Protein AF-A0A521TBS1-F1 (afdb_monomer)

Foldseek 3Di:
DQAFQDPNVVVLLVVLVVLLVVLPAAEDDADDPDQDPAWHKYKDFAPFWDKDKDWDWWWKWWDDPPDDTHTQDICVQFVQFWATQAFFAPVPFDKFFEAELEAQQDQCSCPPHQQAQHEYEYQHDQASNCCRRPVVRHHQEYEHAHDDPPLADPDQSKDFHHHYDNDPPRNHIYTYGRNSSNVVSVVQNPDPRTMMTTGIDMDIGTTTGMKMKIKQAAPFCRLAEEEEEEESDDPFCLFPVLLSVLLSVLSSVVSNCPVVVVDDRFNYMYMYIYAHWAVRLLVCCVVCVSSLVRYAEYEYRGSQFFPCVQFVWAWEKAFFAALCLVVNDPVQAAAPLDGADDDLVLAFAALCRQLLQVLLVVLQLVVLLPDPDTRGYYYHYHHDDTNQVSSVVSVHGYIYTHIPPGSQPSISPNYNVRTHPVSSVSSSSSVSLSRRQLRHPAPLSLVLSLVSLVVVLVVVLVCLVVPVVDDDPDDDPVVSVVSSVRSVNRSVSRSVNSVSSHSDHDDDDDDDPVPNVVPSSCVRVDPAFDDDDPVDDGQDGLDLLLLLQLQQQVPLVPDPPDDPPDPSVSSSSNSLSCQCSRPDVSSLLSSLLSLLLNLADDPSLLVQCVDPDLSSVLSSLVSLLSHDPDPDPDDNLVSLVVSLVPDPDLQSNLSSLQSNLSHPPRDLVSLLVLLVQLAPPHDLSSLLSSLLSLLNNLLVVQPDDHDPVSLVSLLVLLCPLVPPVPPDDDPVVVPDDPVVSSVSSVSSNLSSLSSCVSHLPQPLVSLLVQCPDPDVSSVQSSLLSLLVAQLDDDPHDVSSVVSLVVQCVDPDLLSVLSSLLSVLVVCVVPVDCVSLVVQCVDPFLLSVLSSLQSHDLSVLVCLVVLLVLLCLLLDPDPPRPVSSNLSSLVSCCVNPLVSSVVSLPDPSQCPDPDVSSLLSSLLSCLSVVVVVSLVVQLPPPALSSVLSSLVSCLSNVHPVNLVSLLVQLVDPDQSSLLSSLQSCVVPPADPSSLVSLLVSLVVLLVVQFPLNVRSNLSSLVSCLVHPALVCLVSLVVQLAGQDQVSVVSSQVSSCSSPPPDGDHRNYDHDRDPRDDSVLLVPQDQKKWFQWPVRAIWIKGFQSSQCSPLSSVLRVCQVVQQQAFKWQQDDDRQFKGKISFPSSDDSGAARYFAAFSQGQDFQAQQFKWFDAPAGRGGRSIIMGTNGGCSVCHRVIHGGIGTPDCNVVRNNGDHGTGRNGMDD

pLDDT: mean 86.08, std 15.81, range [22.12, 98.62]

Secondary structure (DSSP, 8-state):
---TTSHHHHHHHHHHHHHHHHHTPEEPSS--SS--SS-EEEEEEEEEEEEEEEEEEEEEEEE-TTS--EEEEETTTSTT-BPBTPPPPSTT-EEEEEEE-TT-SSGGGGTT---TTSEEEESS-HHHHHIIIIITT--SEEEE-PPPPTTS---TT--B--B----TTT--EEEEPPHHHHHHHHHHHTSSS-EEEEEEEEEEEEEEEEEEEEEE--SSEEEEEEEEEEE---S-SIIIIIHHHHHHHHHHHHHHHHHTTSSPPPSEEEEEEEE-TTHHHHHHHHH-HHHHHHEEEEEEE-STTB-HHHH--EEEEEPSS-GGGTS-BTTBPPPTT------GGG----THHHHHHHHHHHHHHHHTTTSSS---EEEE-----STHHHHHHTT--EEEEEEE--TTTTBTT--GGGB-HHHHHHHHHHHHHHHHHHHH--HHHHHHHHHHHHHHHHHHHHHHHHHTT---SS--HHHHHHHHHHHHHHHHHHHHHGGGTS-PPPS------HHHHTTTGGGTS-SS-----SSS-PPPP--HHHHHHHHHTTGGG-STTS-S--HHHHHHHHHHHHGGG-SSHHHHHHHHHHHHHH-S--THHHHHTT-SSHHHHHHHHHHHHHS-SSS--S-HHHHHHHHHHH---HHHHHHHHHHHHHSTT--HHHHHHHHTT--TTS-HHHHHHHHHHHHHHHHHTTTPPPPHHHHHHHHHHTTTTTSGGGSPPPTTTTTS-HHHHHHHHHHHHHHHHHHHHHTT---HHHHHHHHT-SSHHHHHHHHHHHTTS--SSTT--HHHHHHHHHHTT-SSHHHHHHHHHHHHHHHHHH---HHHHHHTT-SSHHHHHHHHHH--GGGGGGHHHHHHHHHGGG---TT--HHHHHHHHHHHHHH-HHHHHHHHTSHHHHT-S-HHHHHHHHHHHHHTT-HHHHHHHTT-S-HHHHHHHHHHHHHTT-TTHHHHHHHHTT-S-H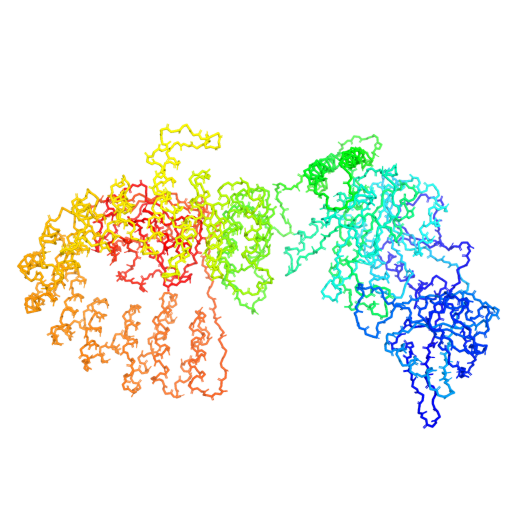HHHHHHHHHTTTPPP-HHHHHHHHHHHHHHHHHT-GGGHHHHHHHHHHHHHH--GGGHHHHGGGGG-SSHHHHHHHHHHHHHHSTTPPP-----PPPP-PPPHHHHHT--SEEEEEETTS-EEEEEE-TTT-HHHHHHHHHHHHTTTTTT-EEEEE-TTSEEEEEETTSSTT---SS-B-----S----TTEEEE--SSTT-B-S-EEEESS--TTTTTTS-EEEEEEE-HHHHHTPPTTEEEEEEE-

Solvent-accessible surface area (backbone atoms only — not comparable to full-atom values): 64069 Å² total; per-residue (Å²): 102,15,35,51,30,22,71,48,28,54,51,51,54,53,50,51,50,53,55,36,41,74,44,64,33,44,82,43,100,36,80,75,94,59,90,67,89,56,42,30,28,28,54,47,66,42,94,63,61,29,79,7,54,50,74,85,42,38,36,37,24,44,50,51,92,97,50,78,71,45,74,60,45,31,44,88,82,38,68,43,29,57,19,43,59,36,35,45,43,58,91,93,31,45,80,30,45,36,42,74,28,55,51,27,71,54,79,74,43,46,66,96,58,89,42,62,60,14,36,36,36,22,42,24,54,44,42,51,29,37,46,52,42,32,74,74,49,44,20,48,29,36,34,17,45,41,81,76,66,90,72,41,61,88,55,49,83,48,37,60,55,59,49,40,73,80,48,89,86,76,47,35,32,39,33,45,37,23,56,54,34,37,52,53,50,54,55,44,39,72,43,89,84,23,32,32,35,40,33,32,38,44,52,78,36,82,28,46,29,68,34,43,42,37,35,42,49,17,76,62,39,54,65,31,28,38,39,40,37,16,34,55,57,36,73,28,25,27,48,23,47,24,6,38,48,31,53,48,50,38,55,34,52,51,46,39,30,37,76,70,64,78,38,76,73,33,26,19,14,40,38,39,38,39,26,41,69,55,60,37,50,47,45,52,51,67,78,32,57,73,57,49,75,21,47,64,38,37,41,19,31,38,25,35,10,52,23,43,90,80,46,64,25,36,44,28,36,34,31,45,57,47,62,44,29,66,60,58,41,94,91,48,42,60,58,96,88,44,76,28,98,60,58,78,89,72,57,62,33,52,47,66,50,62,57,44,49,55,40,41,54,52,49,26,62,53,42,45,62,72,48,104,61,65,60,64,81,50,66,29,39,28,36,72,87,56,50,30,46,51,43,40,76,72,74,30,56,26,30,36,41,29,45,50,62,46,26,36,67,67,24,66,67,29,38,65,89,50,40,25,77,65,43,25,47,51,51,30,49,28,52,48,52,47,52,50,48,57,23,51,21,39,71,65,51,26,49,38,49,33,52,49,46,45,55,52,37,56,50,52,46,49,48,45,66,68,51,54,81,72,65,86,89,83,76,54,78,77,51,40,60,51,51,43,50,47,43,51,52,28,39,54,35,14,41,56,41,32,71,70,38,38,61,74,72,81,91,72,83,95,74,87,65,71,85,68,54,58,69,58,47,52,64,59,73,44,80,73,76,89,75,66,68,87,69,98,50,80,54,80,67,90,38,38,67,46,36,41,53,34,46,70,64,52,65,68,61,75,56,104,80,68,81,93,77,54,70,68,59,57,53,26,54,47,45,62,58,46,23,69,73,41,73,51,62,60,24,24,29,25,34,24,48,34,45,21,53,68,29,50,82,54,78,66,42,66,56,33,49,68,42,94,47,49,68,29,20,20,34,15,31,46,20,60,43,52,30,55,94,70,92,69,92,65,63,64,62,58,52,44,52,54,48,47,74,73,52,82,50,48,65,26,33,10,32,31,40,22,25,48,34,62,30,92,83,54,46,71,68,52,52,58,55,41,39,70,40,36,42,90,90,47,61,68,47,35,29,38,12,20,36,50,10,43,28,55,36,33,63,78,43,61,80,62,83,75,60,72,65,52,52,51,31,48,60,54,45,63,53,54,68,77,62,47,89,78,51,83,75,53,94,82,55,76,84,60,59,71,65,62,56,50,52,50,36,52,51,38,28,40,36,34,54,49,29,38,58,39,63,65,63,78,59,60,69,61,38,48,54,34,49,68,43,93,48,63,66,35,20,28,54,20,43,58,51,40,65,74,46,52,49,63,75,94,82,36,40,66,66,50,25,54,52,46,61,54,31,62,68,41,93,50,62,66,30,23,37,47,32,41,51,43,45,32,58,48,19,73,78,70,70,55,44,63,68,45,58,53,30,63,68,45,92,49,64,69,35,23,37,46,27,34,73,43,60,44,68,86,46,48,88,48,47,64,59,32,46,59,44,25,54,54,57,72,54,90,54,94,82,58,69,52,60,53,17,47,38,15,39,58,33,29,46,75,61,39,47,70,65,28,50,62,50,55,68,34,64,67,49,62,65,45,85,54,54,67,55,38,18,48,40,25,43,47,28,33,78,73,65,39,62,69,61,35,60,63,39,57,71,43,93,46,57,65,28,27,39,28,22,48,54,19,27,54,77,64,69,41,81,66,30,59,64,53,27,57,59,36,31,72,52,86,52,37,53,34,26,23,55,22,34,54,68,50,65,88,53,80,79,38,70,66,60,33,47,44,42,51,55,33,43,50,51,49,60,72,68,66,35,54,54,41,49,62,29,42,49,32,33,53,59,44,41,66,79,36,53,58,79,86,49,50,81,77,53,56,67,38,19,44,26,53,47,59,67,52,1,46,52,39,22,51,41,53,27,68,73,37,79,92,51,86,61,73,55,53,48,48,65,68,80,76,90,73,80,49,66,69,57,60,73,65,54,67,55,43,38,33,44,30,31,72,88,69,49,59,36,35,30,40,40,35,52,92,58,13,44,66,58,37,48,50,52,52,52,36,37,76,70,47,66,45,42,69,22,20,31,48,43,59,42,89,84,42,36,40,30,26,42,12,85,74,50,45,94,46,36,49,48,58,51,58,37,73,53,38,55,52,88,71,67,38,35,56,32,26,26,29,49,44,59,89,53,90,49,42,26,22,76,22,35,30,37,27,68,36,71,37,73,90,44,45,69,78,44,25,54,26,30,35,57,78,40,40,65,74,57,61,72,66,60,53,59,60,42,37,30,50,38,60,49,108

Radius of gyration: 41.32 Å; Cα contacts (8 Å, |Δi|>4): 2347; chains: 1; bounding box: 113×70×108 Å

Sequence (1222 aa):
WRLPGNEGFDKSIDRVKSRLVTAGFVELPGRPTTPITKPSLWIEPAPTPSQGWDQSVGTLAIVRNGKPEEIVLSRAKERLALEINSFSTPAGGVIAPLVDVGRGNAAGDYDGKDVKGAVVIGTAGASQLFTQAVVNRGAIGVVSMAPLPGYLDKNPDILQWGSIPYDETRKAFGFRATERAAAALKAAAAEPNPRVRAEVVTSFARKPERTLSAEIPGATAPNERIVIAAHVQEPGANDNASGTATNMELARALVVGVNSGRIPKPGRTLTFLWVNEISGSRRWLSEHPNEKTGVRYMFSMDMTGEDITKTGGHFLIERWPDPGAVWSRPWDPHTEWGAGQVKAETLKGDLINDLHMAICERVAAKSLAAIRRPWDVRSNPYEGGSDHTQFGSAGIPSVLDWHFTDRFYHTNQDTAEKTSPEEMRNVGTAVATTAWLMATADGLTSTSVGQLIKKVGDARVAIETREGAIVRDGVKPEENATIVAAWKKWYAEAEKSVERLTVAAPGGGLRDQSALRGSLLSLIAMDVQGRCDQVDMAPIPLTPTNVLWAIDARFFCNCALHPPEHKENREKDLVLSRAPIAGDSRVRLAAARALAHLGQWSPLLVNLLKDSNALVRAEAANAIAQAVPGELKIDRLILLRSALAEERDDEAAMELLDAMLRLPEAARSDAEFVATSVEATRPAARILGAIKGLEAWTRKHRGQPLNAQTLINIRGVMTLGRNELTRAPSAFDARRSDADLFERYVRIRRLAIQTLQNLSDKDAGVIIAAAGDGDMQVRRVATIMLGALPIAGPDRDTKAEAAFEARLKDPDLHVRIEAVKIAARLAGTTGNCAPIENALSDKDDPVVIQALDSLPVVCRDLTAKAADLADTLEASSPIVKWPVALHALTALSRLAPDEAAKRIAKREIQTRAEWQIRAAVATIAGSTKDEALLKALAADPSPNVRTSVLAALDAMGSPALYPAAIEALTSREPQLVREAARRLAGAPHSDETAIALLESLKRLTDEGKDTSRDPRLAIIERLQEQAPAGMLALIQPYLRDFDPEIAAATSKLLGALVPGATFRAEPQLRQPKQATLGEVQALPKRAVLIMSDGGRIELELLVDEAPMAVARFVELARKGYYDGLTFHRVVSNFVIQGGSPDANEYSGDVRFMRDELGRVPHLRGAVGISTRGRDTGDAQIFIDLLDLPRLDHDYTVFANVTAGLDLVDHILEGAVIQKIVL

Mean predicted aligned error: 17.8 Å

Nearest PDB structures (foldseek):
  4ngp-assembly1_A-2  TM=4.585E-01  e=1.032E-13  Homo sapiens
  6h7z-assembly1_A  TM=4.375E-01  e=2.240E-13  Homo sapiens
  5vhi-assembly1_U  TM=2.575E-01  e=2.735E-04  Homo sapiens
  6epd-assembly1_N  TM=2.782E-01  e=9.335E-03  Rattus norvegicus
  3jcp-assembly1_N  TM=2.499E-01  e=6.615E-03  Saccharomyces cerevisiae S288C

Structure (mmCIF, N/CA/C/O backbone):
data_AF-A0A521TBS1-F1
#
_entry.id   AF-A0A521TBS1-F1
#
loop_
_atom_site.group_PDB
_atom_site.id
_atom_site.type_symbol
_atom_site.label_atom_id
_atom_site.label_alt_id
_atom_site.label_comp_id
_atom_site.label_asym_id
_atom_site.label_entity_id
_atom_site.label_seq_id
_atom_site.pdbx_PDB_ins_code
_atom_site.Cartn_x
_atom_site.Cartn_y
_atom_site.Cartn_z
_atom_site.occupancy
_atom_site.B_iso_or_equiv
_atom_site.auth_seq_id
_atom_site.auth_comp_id
_atom_site.auth_asym_id
_atom_site.auth_atom_id
_atom_site.pdbx_PDB_model_num
ATOM 1 N N . TRP A 1 1 ? 40.145 -15.017 -26.826 1.00 80.88 1 TRP A N 1
ATOM 2 C CA . TRP A 1 1 ? 39.922 -13.856 -27.704 1.00 80.88 1 TRP A CA 1
ATOM 3 C C . TRP A 1 1 ? 39.072 -14.266 -28.890 1.00 80.88 1 TRP A C 1
ATOM 5 O O . TRP A 1 1 ? 39.247 -15.387 -29.356 1.00 80.88 1 TRP A O 1
ATOM 15 N N . ARG A 1 2 ? 38.182 -13.397 -29.384 1.00 89.50 2 ARG A N 1
ATOM 16 C CA . ARG A 1 2 ? 37.419 -13.606 -30.628 1.00 89.50 2 ARG A CA 1
ATOM 17 C C . ARG A 1 2 ? 37.790 -12.514 -31.637 1.00 89.50 2 ARG A C 1
ATOM 19 O O . ARG A 1 2 ? 36.995 -11.633 -31.891 1.00 89.50 2 ARG A O 1
ATOM 26 N N . LEU A 1 3 ? 39.012 -12.515 -32.159 1.00 88.94 3 LEU A N 1
ATOM 27 C CA . LEU A 1 3 ? 39.426 -11.556 -33.189 1.00 88.94 3 LEU A CA 1
ATOM 28 C C . LEU A 1 3 ? 39.270 -12.179 -34.582 1.00 88.94 3 LEU A C 1
ATOM 30 O O . LEU A 1 3 ? 39.575 -13.365 -34.735 1.00 88.94 3 LEU A O 1
ATOM 34 N N . PRO A 1 4 ? 38.861 -11.416 -35.607 1.00 87.56 4 PRO A N 1
ATOM 35 C CA . PRO A 1 4 ? 38.814 -11.900 -36.979 1.00 87.56 4 PRO A CA 1
ATOM 36 C C . PRO A 1 4 ? 40.112 -12.593 -37.395 1.00 87.56 4 PRO A C 1
ATOM 38 O O . PRO A 1 4 ? 41.211 -12.076 -37.208 1.00 87.56 4 PRO A O 1
ATOM 41 N N . GLY A 1 5 ? 39.976 -13.791 -37.957 1.00 82.38 5 GLY A N 1
ATOM 42 C CA . GLY A 1 5 ? 41.096 -14.627 -38.376 1.00 82.38 5 GLY A CA 1
ATOM 43 C C . GLY A 1 5 ? 41.736 -15.474 -37.270 1.00 82.38 5 GLY A C 1
ATOM 44 O O . GLY A 1 5 ? 42.642 -16.257 -37.564 1.00 82.38 5 GLY A O 1
ATOM 45 N N . ASN A 1 6 ? 41.259 -15.380 -36.024 1.00 87.38 6 ASN A N 1
ATOM 46 C CA . ASN A 1 6 ? 41.615 -16.304 -34.951 1.00 87.38 6 ASN A CA 1
ATOM 47 C C . ASN A 1 6 ? 40.605 -17.466 -34.824 1.00 87.38 6 ASN A C 1
ATOM 49 O O . ASN A 1 6 ? 39.479 -17.408 -35.318 1.00 87.38 6 ASN A O 1
ATOM 53 N N . GLU A 1 7 ? 41.009 -18.549 -34.153 1.00 87.06 7 GLU A N 1
ATOM 54 C CA . GLU A 1 7 ? 40.162 -19.742 -34.005 1.00 87.06 7 GLU A CA 1
ATOM 55 C C . GLU A 1 7 ? 38.912 -19.478 -33.144 1.00 87.06 7 GLU A C 1
ATOM 57 O O . GLU A 1 7 ? 37.860 -20.071 -33.377 1.00 87.06 7 GLU A O 1
ATOM 62 N N . GLY A 1 8 ? 39.001 -18.579 -32.159 1.00 89.19 8 GLY A N 1
ATOM 63 C CA . GLY A 1 8 ? 37.878 -18.228 -31.288 1.00 89.19 8 GLY A CA 1
ATOM 64 C C . GLY A 1 8 ? 36.718 -17.567 -32.036 1.00 89.19 8 GLY A C 1
ATOM 65 O O . GLY A 1 8 ? 35.565 -17.918 -31.801 1.00 89.19 8 GLY A O 1
ATOM 66 N N . PHE A 1 9 ? 37.017 -16.654 -32.961 1.00 91.62 9 PHE A N 1
ATOM 67 C CA . PHE A 1 9 ? 36.039 -15.993 -33.822 1.00 91.62 9 PHE A CA 1
ATOM 68 C C . PHE A 1 9 ? 35.378 -17.001 -34.768 1.00 91.62 9 PHE A C 1
ATOM 70 O O . PHE A 1 9 ? 34.150 -17.084 -34.817 1.00 91.62 9 PHE A O 1
ATOM 77 N N . ASP A 1 10 ? 36.186 -17.835 -35.436 1.00 91.50 10 ASP A N 1
ATOM 78 C CA . ASP A 1 10 ? 35.703 -18.905 -36.317 1.00 91.50 10 ASP A CA 1
ATOM 79 C C . ASP A 1 10 ? 34.740 -19.849 -35.573 1.00 91.50 10 ASP A C 1
ATOM 81 O O . ASP A 1 10 ? 33.621 -20.088 -36.030 1.00 91.50 10 ASP A O 1
ATOM 85 N N . LYS A 1 11 ? 35.133 -20.320 -34.380 1.00 93.38 11 LYS A N 1
ATOM 86 C CA . LYS A 1 11 ? 34.310 -21.201 -33.535 1.00 93.38 11 LYS A CA 1
ATOM 87 C C . LYS A 1 11 ? 33.006 -20.547 -33.085 1.00 93.38 11 LYS A C 1
ATOM 89 O O . LYS A 1 11 ? 31.995 -21.242 -32.982 1.00 93.38 11 LYS A O 1
ATOM 94 N N . SER A 1 12 ? 33.007 -19.243 -32.808 1.00 94.56 12 SER A N 1
ATOM 95 C CA . SER A 1 12 ? 31.779 -18.515 -32.471 1.00 94.56 12 SER A CA 1
ATOM 96 C C . SER A 1 12 ? 30.805 -18.491 -33.646 1.00 94.56 12 SER A C 1
ATOM 98 O O . SER A 1 12 ? 29.644 -18.863 -33.472 1.00 94.56 12 SER A O 1
ATOM 100 N N . ILE A 1 13 ? 31.282 -18.150 -34.846 1.00 95.94 13 ILE A N 1
ATOM 101 C CA . ILE A 1 13 ? 30.471 -18.168 -36.070 1.00 95.94 13 ILE A CA 1
ATOM 102 C C . ILE A 1 13 ? 29.930 -19.577 -36.351 1.00 95.94 13 ILE A C 1
ATOM 104 O O . ILE A 1 13 ? 28.734 -19.746 -36.594 1.00 95.94 13 ILE A O 1
ATOM 108 N N . ASP A 1 14 ? 30.774 -20.606 -36.255 1.00 96.38 14 ASP A N 1
ATOM 109 C CA . ASP A 1 14 ? 30.367 -21.997 -36.486 1.00 96.38 14 ASP A CA 1
ATOM 110 C C . ASP A 1 14 ? 29.326 -22.481 -35.469 1.00 96.38 14 ASP A C 1
ATOM 112 O O . ASP A 1 14 ? 28.396 -23.216 -35.818 1.00 96.38 14 ASP A O 1
ATOM 116 N N . ARG A 1 15 ? 29.429 -22.026 -34.214 1.00 96.31 15 ARG A N 1
ATOM 117 C CA . ARG A 1 15 ? 28.449 -22.330 -33.167 1.00 96.31 15 ARG A CA 1
ATOM 118 C C . ARG A 1 15 ? 27.095 -21.688 -33.452 1.00 96.31 15 ARG A C 1
ATOM 120 O O . ARG A 1 15 ? 26.081 -22.373 -33.316 1.00 96.31 15 ARG A O 1
ATOM 127 N N . VAL A 1 16 ? 27.069 -20.417 -33.856 1.00 97.69 16 VAL A N 1
ATOM 128 C CA . VAL A 1 16 ? 25.829 -19.729 -34.256 1.00 97.69 16 VAL A CA 1
ATOM 129 C C . VAL A 1 16 ? 25.211 -20.437 -35.463 1.00 97.69 16 VAL A C 1
ATOM 131 O O . VAL A 1 16 ? 24.047 -20.839 -35.410 1.00 97.69 16 VAL A O 1
ATOM 134 N N . LYS A 1 17 ? 26.013 -20.706 -36.503 1.00 97.75 17 LYS A N 1
ATOM 135 C CA . LYS A 1 17 ? 25.593 -21.443 -37.704 1.00 97.75 17 LYS A CA 1
ATOM 136 C C . LYS A 1 17 ? 24.917 -22.767 -37.348 1.00 97.75 17 LYS A C 1
ATOM 138 O O . LYS A 1 17 ? 23.783 -23.013 -37.749 1.00 97.75 17 LYS A O 1
ATOM 143 N N . SER A 1 18 ? 25.586 -23.605 -36.554 1.00 97.44 18 SER A N 1
ATOM 144 C CA . SER A 1 18 ? 25.079 -24.924 -36.155 1.00 97.44 18 SER A CA 1
ATOM 145 C C . SER A 1 18 ? 23.722 -24.845 -35.440 1.00 97.44 18 SER A C 1
ATOM 147 O O . SER A 1 18 ? 22.821 -25.645 -35.715 1.00 97.44 18 SER A O 1
ATOM 149 N N . ARG A 1 19 ? 23.537 -23.852 -34.560 1.00 97.00 19 ARG A N 1
ATOM 150 C CA . ARG A 1 19 ? 22.273 -23.634 -33.841 1.00 97.00 19 ARG A CA 1
ATOM 151 C C . ARG A 1 19 ? 21.140 -23.209 -34.773 1.00 97.00 19 ARG A C 1
ATOM 153 O O . ARG A 1 19 ? 20.030 -23.716 -34.626 1.00 97.00 19 ARG A O 1
ATOM 160 N N . LEU A 1 20 ? 21.418 -22.338 -35.740 1.00 97.62 20 LEU A N 1
ATOM 161 C CA . LEU A 1 20 ? 20.425 -21.886 -36.716 1.00 97.62 20 LEU A CA 1
ATOM 162 C C . LEU A 1 20 ? 20.046 -22.988 -37.713 1.00 97.62 20 LEU A C 1
ATOM 164 O O . LEU A 1 20 ? 18.859 -23.172 -37.983 1.00 97.62 20 LEU A O 1
ATOM 168 N N . VAL A 1 21 ? 21.008 -23.789 -38.184 1.00 97.44 21 VAL A N 1
ATOM 169 C CA . VAL A 1 21 ? 20.718 -24.973 -39.017 1.00 97.44 21 VAL A CA 1
ATOM 170 C C . VAL A 1 21 ? 19.799 -25.941 -38.269 1.00 97.44 21 VAL A C 1
ATOM 172 O O . VAL A 1 21 ? 18.773 -26.361 -38.799 1.00 97.44 21 VAL A O 1
ATOM 175 N N . THR A 1 22 ? 20.102 -26.222 -36.997 1.00 95.81 22 THR A N 1
ATOM 176 C CA . THR A 1 22 ? 19.270 -27.092 -36.142 1.00 95.81 22 THR A CA 1
ATOM 177 C C . THR A 1 22 ? 17.838 -26.564 -35.987 1.00 95.81 22 THR A C 1
ATOM 179 O O . THR A 1 22 ? 16.899 -27.340 -35.832 1.00 95.81 22 THR A O 1
ATOM 182 N N . ALA A 1 23 ? 17.649 -25.245 -36.044 1.00 91.56 23 ALA A N 1
ATOM 183 C CA . ALA A 1 23 ? 16.345 -24.601 -35.918 1.00 91.56 23 ALA A CA 1
ATOM 184 C C . ALA A 1 23 ? 15.537 -24.539 -37.224 1.00 91.56 23 ALA A C 1
ATOM 186 O O . ALA A 1 23 ? 14.368 -24.151 -37.195 1.00 91.56 23 ALA A O 1
ATOM 187 N N . GLY A 1 24 ? 16.131 -24.940 -38.351 1.00 93.94 24 GLY A N 1
ATOM 188 C CA . GLY A 1 24 ? 15.449 -25.038 -39.639 1.00 93.94 24 GLY A CA 1
ATOM 189 C C . GLY A 1 24 ? 15.889 -24.026 -40.697 1.00 93.94 24 GLY A C 1
ATOM 190 O O . GLY A 1 24 ? 15.168 -23.863 -41.681 1.00 93.94 24 GLY A O 1
ATOM 191 N N . PHE A 1 25 ? 17.037 -23.359 -40.531 1.00 97.31 25 PHE A N 1
ATOM 192 C CA . PHE A 1 25 ? 17.691 -22.658 -41.641 1.00 97.31 25 PHE A CA 1
ATOM 193 C C . PHE A 1 25 ? 18.411 -23.649 -42.564 1.00 97.31 25 PHE A C 1
ATOM 195 O O . PHE A 1 25 ? 19.074 -24.578 -42.104 1.00 97.31 25 PHE A O 1
ATOM 202 N N . VAL A 1 26 ? 18.323 -23.423 -43.874 1.00 97.00 26 VAL A N 1
ATOM 203 C CA . VAL A 1 26 ? 19.075 -24.188 -44.876 1.00 97.00 26 VAL A CA 1
ATOM 204 C C . VAL A 1 26 ? 20.464 -23.573 -45.047 1.00 97.00 26 VAL A C 1
ATOM 206 O O . VAL A 1 26 ? 20.580 -22.405 -45.413 1.00 97.00 26 VAL A O 1
ATOM 209 N N . GLU A 1 27 ? 21.519 -24.348 -44.795 1.00 97.19 27 GLU A N 1
ATOM 210 C CA . GLU A 1 27 ? 22.891 -23.915 -45.078 1.00 97.19 27 GLU A CA 1
ATOM 211 C C . GLU A 1 27 ? 23.152 -23.931 -46.588 1.00 97.19 27 GLU A C 1
ATOM 213 O O . GLU A 1 27 ? 22.975 -24.953 -47.255 1.00 97.19 27 GLU A O 1
ATOM 218 N N . LEU A 1 28 ? 23.582 -22.790 -47.121 1.00 96.31 28 LEU A N 1
ATOM 219 C CA . LEU A 1 28 ? 24.028 -22.636 -48.499 1.00 96.31 28 LEU A CA 1
ATOM 220 C C . LEU A 1 28 ? 25.565 -22.581 -48.543 1.00 96.31 28 LEU A C 1
ATOM 222 O O . LEU A 1 28 ? 26.186 -22.044 -47.623 1.00 96.31 28 LEU A O 1
ATOM 226 N N . PRO A 1 29 ? 26.202 -23.092 -49.617 1.00 89.81 29 PRO A N 1
ATOM 227 C CA . PRO A 1 29 ? 27.666 -23.149 -49.729 1.00 89.81 29 PRO A CA 1
ATOM 228 C C . PRO A 1 29 ? 28.331 -21.766 -49.835 1.00 89.81 29 PRO A C 1
ATOM 230 O O . PRO A 1 29 ? 29.545 -21.644 -49.708 1.00 89.81 29 PRO A O 1
ATOM 233 N N . GLY A 1 30 ? 27.539 -20.731 -50.091 1.00 88.62 30 GLY A N 1
ATOM 234 C CA . GLY A 1 30 ? 27.950 -19.345 -50.212 1.00 88.62 30 GLY A CA 1
ATOM 235 C C . GLY A 1 30 ? 26.721 -18.485 -50.471 1.00 88.62 30 GLY A C 1
ATOM 236 O O . GLY A 1 30 ? 25.588 -18.977 -50.442 1.00 88.62 30 GLY A O 1
ATOM 237 N N . ARG A 1 31 ? 26.946 -17.201 -50.736 1.00 87.31 31 ARG A N 1
ATOM 238 C CA . ARG A 1 31 ? 25.856 -16.268 -51.003 1.00 87.31 31 ARG A CA 1
ATOM 239 C C . ARG A 1 31 ? 24.999 -16.728 -52.194 1.00 87.31 31 ARG A C 1
ATOM 241 O O . ARG A 1 31 ? 25.555 -17.070 -53.241 1.00 87.31 31 ARG A O 1
ATOM 248 N N . PRO A 1 32 ? 23.662 -16.712 -52.074 1.00 86.88 32 PRO A N 1
ATOM 249 C CA . PRO A 1 32 ? 22.781 -17.070 -53.175 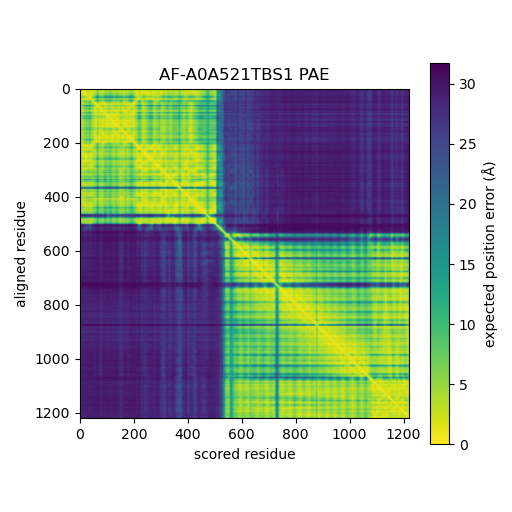1.00 86.88 32 PRO A CA 1
ATOM 250 C C . PRO A 1 32 ? 22.849 -16.031 -54.305 1.00 86.88 32 PRO A C 1
ATOM 252 O O . PRO A 1 32 ? 22.775 -14.829 -54.069 1.00 86.88 32 PRO A O 1
ATOM 255 N N . THR A 1 33 ? 22.949 -16.498 -55.552 1.00 81.88 33 THR A N 1
ATOM 256 C CA . THR A 1 33 ? 22.883 -15.656 -56.765 1.00 81.88 33 THR A CA 1
ATOM 257 C C . THR A 1 33 ? 21.456 -15.474 -57.288 1.00 81.88 33 THR A C 1
ATOM 259 O O . THR A 1 33 ? 21.213 -14.671 -58.187 1.00 81.88 33 THR A O 1
ATOM 262 N N . THR A 1 34 ? 20.501 -16.211 -56.719 1.00 78.38 34 THR A N 1
ATOM 263 C CA . THR A 1 34 ? 19.065 -16.146 -57.013 1.00 78.38 34 THR A CA 1
ATOM 264 C C . THR A 1 34 ? 18.279 -15.905 -55.724 1.00 78.38 34 THR A C 1
ATOM 266 O O . THR A 1 34 ? 18.711 -16.390 -54.678 1.00 78.38 34 THR A O 1
ATOM 269 N N . PRO A 1 35 ? 17.108 -15.243 -55.765 1.00 81.44 35 PRO A N 1
ATOM 270 C CA . PRO A 1 35 ? 16.296 -15.008 -54.571 1.00 81.44 35 PRO A CA 1
ATOM 271 C C . PRO A 1 35 ? 15.998 -16.297 -53.793 1.00 81.44 35 PRO A C 1
ATOM 273 O O . PRO A 1 35 ? 15.543 -17.292 -54.365 1.00 81.44 35 PRO A O 1
ATOM 276 N N . ILE A 1 36 ? 16.243 -16.284 -52.482 1.00 88.56 36 ILE A N 1
ATOM 277 C CA . ILE A 1 36 ? 15.948 -17.425 -51.612 1.00 88.56 36 ILE A CA 1
ATOM 278 C C . ILE A 1 36 ? 14.442 -17.534 -51.347 1.00 88.56 36 ILE A C 1
ATOM 280 O O . ILE A 1 36 ? 13.742 -16.543 -51.157 1.00 88.56 36 ILE A O 1
ATOM 284 N N . THR A 1 37 ? 13.928 -18.763 -51.315 1.00 87.06 37 THR A N 1
ATOM 285 C CA . THR A 1 37 ? 12.492 -19.051 -51.105 1.00 87.06 37 THR A CA 1
ATOM 286 C C . THR A 1 37 ? 12.201 -19.723 -49.762 1.00 87.06 37 THR A C 1
ATOM 288 O O . THR A 1 37 ? 11.043 -19.855 -49.350 1.00 87.06 37 THR A O 1
ATOM 291 N N . LYS A 1 38 ? 13.258 -20.140 -49.060 1.00 91.56 38 LYS A N 1
ATOM 292 C CA . LYS A 1 38 ? 13.226 -20.761 -47.735 1.00 91.56 38 LYS A CA 1
ATOM 293 C C . LYS A 1 38 ? 14.193 -20.027 -46.806 1.00 91.56 38 LYS A C 1
ATOM 295 O O . LYS A 1 38 ? 15.190 -19.502 -47.308 1.00 91.56 38 LYS A O 1
ATOM 300 N N . PRO A 1 39 ? 13.940 -20.020 -45.485 1.00 96.56 39 PRO A N 1
ATOM 301 C CA . PRO A 1 39 ? 14.908 -19.524 -44.518 1.00 96.56 39 PRO A CA 1
ATOM 302 C C . PRO A 1 39 ? 16.271 -20.178 -44.737 1.00 96.56 39 PRO A C 1
ATOM 304 O O . PRO A 1 39 ? 16.385 -21.405 -44.703 1.00 96.56 39 PRO A O 1
ATOM 307 N N . SER A 1 40 ? 17.280 -19.368 -45.035 1.00 97.50 40 SER A N 1
ATOM 308 C CA . SER A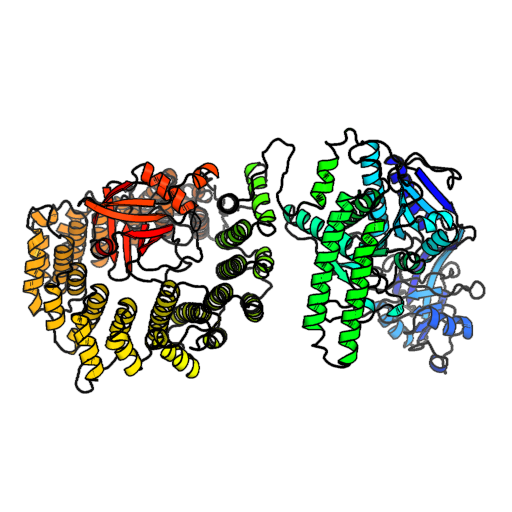 1 40 ? 18.599 -19.840 -45.463 1.00 97.50 40 SER A CA 1
ATOM 309 C C . SER A 1 40 ? 19.701 -19.054 -44.769 1.00 97.50 40 SER A C 1
ATOM 311 O O . SER A 1 40 ? 19.490 -17.910 -44.376 1.00 97.50 40 SER A O 1
ATOM 313 N N . LEU A 1 41 ? 20.869 -19.667 -44.612 1.00 98.12 41 LEU A N 1
ATOM 314 C CA . LEU A 1 41 ? 22.056 -19.013 -44.072 1.00 98.12 41 LEU A CA 1
ATOM 315 C C . LEU A 1 41 ? 23.296 -19.376 -44.880 1.00 98.12 41 LEU A C 1
ATOM 317 O O . LEU A 1 41 ? 23.343 -20.425 -45.523 1.00 98.12 41 LEU A O 1
ATOM 321 N N . TRP A 1 42 ? 24.297 -18.507 -44.849 1.00 97.31 42 TRP A N 1
ATOM 322 C CA . TRP A 1 42 ? 25.580 -18.715 -45.511 1.00 97.31 42 TRP A CA 1
ATOM 323 C C . TRP A 1 42 ? 26.666 -17.884 -44.837 1.00 97.31 42 TRP A C 1
ATOM 325 O O . TRP A 1 42 ? 26.393 -16.940 -44.095 1.00 97.31 42 TRP A O 1
ATOM 335 N N . ILE A 1 43 ? 27.915 -18.249 -45.108 1.00 96.19 43 ILE A N 1
ATOM 336 C CA . ILE A 1 43 ? 29.080 -17.523 -44.617 1.00 96.19 43 ILE A CA 1
ATOM 337 C C . ILE A 1 43 ? 29.793 -16.872 -45.793 1.00 96.19 43 ILE A C 1
ATOM 339 O O . ILE A 1 43 ? 30.097 -17.529 -46.787 1.00 96.19 43 ILE A O 1
ATOM 343 N N . GLU A 1 44 ? 30.080 -15.583 -45.653 1.00 91.56 44 GLU A N 1
ATOM 344 C CA . GLU A 1 44 ? 30.784 -14.770 -46.638 1.00 91.56 44 GLU A CA 1
ATOM 345 C C . GLU A 1 44 ? 32.205 -14.487 -46.134 1.00 91.56 44 GLU A C 1
ATOM 347 O O . GLU A 1 44 ? 32.373 -13.734 -45.164 1.00 91.56 44 GLU A O 1
ATOM 352 N N . PRO A 1 45 ? 33.241 -15.096 -46.742 1.00 90.81 45 PRO A N 1
ATOM 353 C CA . PRO A 1 45 ? 34.619 -14.754 -46.431 1.00 90.81 45 PRO A CA 1
ATOM 354 C C . PRO A 1 45 ? 34.969 -13.383 -47.020 1.00 90.81 45 PRO A C 1
ATOM 356 O O . PRO A 1 45 ? 34.643 -13.090 -48.170 1.00 90.81 45 PRO A O 1
ATOM 359 N N . ALA A 1 46 ? 35.669 -12.553 -46.252 1.00 86.69 46 ALA A N 1
ATOM 360 C CA . ALA A 1 46 ? 36.216 -11.299 -46.743 1.00 86.69 46 ALA A CA 1
ATOM 361 C C . ALA A 1 46 ? 37.273 -11.550 -47.833 1.00 86.69 46 ALA A C 1
ATOM 363 O O . ALA A 1 46 ? 38.097 -12.459 -47.694 1.00 86.69 46 ALA A O 1
ATOM 364 N N . PRO A 1 47 ? 37.310 -10.727 -48.895 1.00 81.31 47 PRO A N 1
ATOM 365 C CA . PRO A 1 47 ? 38.291 -10.881 -49.968 1.00 81.31 47 PRO A CA 1
ATOM 366 C C . PRO A 1 47 ? 39.728 -10.642 -49.483 1.00 81.31 47 PRO A C 1
ATOM 368 O O . PRO A 1 47 ? 40.664 -11.268 -49.980 1.00 81.31 47 PRO A O 1
ATOM 371 N N . THR A 1 48 ? 39.903 -9.777 -48.480 1.00 80.19 48 THR A N 1
ATOM 372 C CA . THR A 1 48 ? 41.201 -9.501 -47.856 1.00 80.19 48 THR A CA 1
ATOM 373 C C . THR A 1 48 ? 41.300 -10.228 -46.511 1.00 80.19 48 THR A C 1
ATOM 375 O O . THR A 1 48 ? 40.428 -10.035 -45.662 1.00 80.19 48 THR A O 1
ATOM 378 N N . PRO A 1 49 ? 42.346 -11.045 -46.276 1.00 80.56 49 PRO A N 1
ATOM 379 C CA . PRO A 1 49 ? 42.545 -11.715 -44.996 1.00 80.56 49 PRO A CA 1
ATOM 380 C C . PRO A 1 49 ? 42.767 -10.728 -43.849 1.00 80.56 49 PRO A C 1
ATOM 382 O O . PRO A 1 49 ? 43.577 -9.806 -43.968 1.00 80.56 49 PRO A O 1
ATOM 385 N N . SER A 1 50 ? 42.122 -10.990 -42.716 1.00 81.00 50 SER A N 1
ATOM 386 C CA . SER A 1 50 ? 42.394 -10.309 -41.454 1.00 81.00 50 SER A CA 1
ATOM 387 C C . SER A 1 50 ? 43.604 -10.930 -40.768 1.00 81.00 50 SER A C 1
ATOM 389 O O . SER A 1 50 ? 43.907 -12.121 -40.916 1.00 81.00 50 SER A O 1
ATOM 391 N N . GLN A 1 51 ? 44.311 -10.106 -40.004 1.00 85.12 51 GLN A N 1
ATOM 392 C CA . GLN A 1 51 ? 45.399 -10.555 -39.155 1.00 85.12 51 GLN A CA 1
ATOM 393 C C . GLN A 1 51 ? 44.839 -11.008 -37.808 1.00 85.12 51 GLN A C 1
ATOM 395 O O . GLN A 1 51 ? 44.606 -10.208 -36.908 1.00 85.12 51 GLN A O 1
ATOM 400 N N . GLY A 1 52 ? 44.627 -12.312 -37.683 1.00 86.44 52 GLY A N 1
ATOM 401 C CA . GLY A 1 52 ? 44.267 -12.945 -36.429 1.00 86.44 52 GLY A CA 1
ATOM 402 C C . GLY A 1 52 ? 45.434 -12.922 -35.453 1.00 86.44 52 GLY A C 1
ATOM 403 O O . GLY A 1 52 ? 46.579 -13.184 -35.830 1.00 86.44 52 GLY A O 1
ATOM 404 N N . TRP A 1 53 ? 45.118 -12.657 -34.190 1.00 92.19 53 TRP A N 1
ATOM 405 C CA . TRP A 1 53 ? 46.050 -12.689 -33.070 1.00 92.19 53 TRP A CA 1
ATOM 406 C C . TRP A 1 53 ? 45.470 -13.536 -31.933 1.00 92.19 53 TRP A C 1
ATOM 408 O O . TRP A 1 53 ? 44.265 -13.489 -31.653 1.00 92.19 53 TRP A O 1
ATOM 418 N N . ASP A 1 54 ? 46.327 -14.328 -31.292 1.00 90.00 54 ASP A N 1
ATOM 419 C CA . ASP A 1 54 ? 45.987 -15.095 -30.094 1.00 90.00 54 ASP A CA 1
ATOM 420 C C . ASP A 1 54 ? 47.199 -15.248 -29.165 1.00 90.00 54 ASP A C 1
ATOM 422 O O . ASP A 1 54 ? 48.345 -15.046 -29.574 1.00 90.00 54 ASP A O 1
ATOM 426 N N . GLN A 1 55 ? 46.936 -15.628 -27.916 1.00 90.62 55 GLN A N 1
ATOM 427 C CA . GLN A 1 55 ? 47.930 -15.793 -26.860 1.00 90.62 55 GLN A CA 1
ATOM 428 C C . GLN A 1 55 ? 47.697 -17.066 -26.034 1.00 90.62 55 GLN A C 1
ATOM 430 O O . GLN A 1 55 ? 46.590 -17.325 -25.540 1.00 90.62 55 GLN A O 1
ATOM 435 N N . SER A 1 56 ? 48.769 -17.828 -25.809 1.00 90.31 56 SER A N 1
ATOM 436 C CA . SER A 1 56 ? 48.789 -18.952 -24.863 1.00 90.31 56 SER A CA 1
ATOM 437 C C . SER A 1 56 ? 49.494 -18.595 -23.553 1.00 90.31 56 SER A C 1
ATOM 439 O O . SER A 1 56 ? 49.064 -19.064 -22.499 1.00 90.31 56 SER A O 1
ATOM 441 N N . VAL A 1 57 ? 50.500 -17.711 -23.597 1.00 92.88 57 VAL A N 1
ATOM 442 C CA . VAL A 1 57 ? 51.241 -17.216 -22.425 1.00 92.88 57 VAL A CA 1
ATOM 443 C C . VAL A 1 57 ? 51.380 -15.697 -22.503 1.00 92.88 57 VAL A C 1
ATOM 445 O O . VAL A 1 57 ? 51.666 -15.143 -23.563 1.00 92.88 57 VAL A O 1
ATOM 448 N N . GLY A 1 58 ? 51.192 -15.035 -21.367 1.00 94.38 58 GLY A N 1
ATOM 449 C CA . GLY A 1 58 ? 51.388 -13.600 -21.201 1.00 94.38 58 GLY A CA 1
ATOM 450 C C . GLY A 1 58 ? 51.619 -13.321 -19.727 1.00 94.38 58 GLY A C 1
ATOM 451 O O . GLY A 1 58 ? 50.659 -13.111 -18.990 1.00 94.38 58 GLY A O 1
ATOM 452 N N . THR A 1 59 ? 52.877 -13.403 -19.301 1.00 96.25 59 THR A N 1
ATOM 453 C CA . THR A 1 59 ? 53.298 -13.259 -17.906 1.00 96.25 59 THR A CA 1
ATOM 454 C C . THR A 1 59 ? 54.348 -12.163 -17.801 1.00 96.25 59 THR A C 1
ATOM 456 O O . THR A 1 59 ? 55.308 -12.137 -18.572 1.00 96.25 59 THR A O 1
ATOM 459 N N . LEU A 1 60 ? 54.178 -11.275 -16.825 1.00 97.56 60 LEU A N 1
ATOM 460 C CA . LEU A 1 60 ? 55.150 -10.254 -16.460 1.00 97.56 60 LEU A CA 1
ATOM 461 C C . LEU A 1 60 ? 55.480 -10.402 -14.976 1.00 97.56 60 LEU A C 1
ATOM 463 O O . LEU A 1 60 ? 54.578 -10.395 -14.134 1.00 97.56 60 LEU A O 1
ATOM 467 N N . ALA A 1 61 ? 56.767 -10.521 -14.661 1.00 97.25 61 ALA A N 1
ATOM 468 C CA . ALA A 1 61 ? 57.250 -10.675 -13.297 1.00 97.25 61 ALA A CA 1
ATOM 469 C C . ALA A 1 61 ? 58.380 -9.693 -12.971 1.00 97.25 61 ALA A C 1
ATOM 471 O O . ALA A 1 61 ? 59.243 -9.421 -13.806 1.00 97.25 61 ALA A O 1
ATOM 472 N N . ILE A 1 62 ? 58.395 -9.177 -11.745 1.00 97.69 62 ILE A N 1
ATOM 473 C CA . ILE A 1 62 ? 59.497 -8.373 -11.213 1.00 97.69 62 ILE A CA 1
ATOM 474 C C . ILE A 1 62 ? 60.605 -9.317 -10.736 1.00 97.69 62 ILE A C 1
ATOM 476 O O . ILE A 1 62 ? 60.346 -10.292 -10.025 1.00 97.69 62 ILE A O 1
ATOM 480 N N . VAL A 1 63 ? 61.852 -9.018 -11.112 1.00 96.31 63 VAL A N 1
ATOM 481 C CA . VAL A 1 63 ? 63.032 -9.825 -10.776 1.00 96.31 63 VAL A CA 1
ATOM 482 C C . VAL A 1 63 ? 63.901 -9.066 -9.780 1.00 96.31 63 VAL A C 1
ATOM 484 O O . VAL A 1 63 ? 64.388 -7.977 -10.077 1.00 96.31 63 VAL A O 1
ATOM 487 N N . ARG A 1 64 ? 64.140 -9.664 -8.606 1.00 93.25 64 ARG A N 1
ATOM 488 C CA . ARG A 1 64 ? 65.026 -9.122 -7.565 1.00 93.25 64 ARG A CA 1
ATOM 489 C C . ARG A 1 64 ? 66.077 -10.151 -7.168 1.00 93.25 64 ARG A C 1
ATOM 491 O O . ARG A 1 64 ? 65.783 -11.337 -7.045 1.00 93.25 64 ARG A O 1
ATOM 498 N N . ASN A 1 65 ? 67.300 -9.695 -6.915 1.00 85.06 65 ASN A N 1
ATOM 499 C CA . ASN A 1 65 ? 68.396 -10.584 -6.530 1.00 85.06 65 ASN A CA 1
ATOM 500 C C . ASN A 1 65 ? 68.075 -11.344 -5.231 1.00 85.06 65 ASN A C 1
ATOM 502 O O . ASN A 1 65 ? 67.742 -10.735 -4.215 1.00 85.06 65 ASN A O 1
ATOM 506 N N . GLY A 1 66 ? 68.197 -12.675 -5.267 1.00 81.25 66 GLY A N 1
ATOM 507 C CA . GLY A 1 66 ? 68.011 -13.546 -4.101 1.00 81.25 66 GLY A CA 1
ATOM 508 C C . GLY A 1 66 ? 66.563 -13.708 -3.620 1.00 81.25 66 GLY A C 1
ATOM 509 O O . GLY A 1 66 ? 66.353 -14.301 -2.565 1.00 81.25 66 GLY A O 1
ATOM 510 N N . LYS A 1 67 ? 65.570 -13.201 -4.365 1.00 88.06 67 LYS A N 1
ATOM 511 C CA . LYS A 1 67 ? 64.139 -13.361 -4.061 1.00 88.06 67 LYS A CA 1
ATOM 512 C C . LYS A 1 67 ? 63.425 -14.125 -5.188 1.00 88.06 67 LYS A C 1
ATOM 514 O O . LYS A 1 67 ? 63.859 -14.029 -6.335 1.00 88.06 67 LYS A O 1
ATOM 519 N N . PRO A 1 68 ? 62.338 -14.862 -4.889 1.00 90.38 68 PRO A N 1
ATOM 520 C CA . PRO A 1 68 ? 61.471 -15.430 -5.920 1.00 90.38 68 PRO A CA 1
ATOM 521 C C . PRO A 1 68 ? 60.919 -14.348 -6.862 1.00 90.38 68 PRO A C 1
ATOM 523 O O . PRO A 1 68 ? 60.693 -13.216 -6.430 1.00 90.38 68 PRO A O 1
ATOM 526 N N . GLU A 1 69 ? 60.695 -14.700 -8.133 1.00 92.06 69 GLU A N 1
ATOM 527 C CA . GLU A 1 69 ? 60.061 -13.807 -9.111 1.00 92.06 69 GLU A CA 1
ATOM 528 C C . GLU A 1 69 ? 58.637 -13.440 -8.658 1.00 92.06 69 GLU A C 1
ATOM 530 O O . GLU A 1 69 ? 57.840 -14.307 -8.294 1.00 92.06 69 GLU A O 1
ATOM 535 N N . GLU A 1 70 ? 58.312 -12.148 -8.686 1.00 95.50 70 GLU A N 1
ATOM 536 C CA . GLU A 1 70 ? 56.990 -11.643 -8.312 1.00 95.50 70 GLU A CA 1
ATOM 537 C C . GLU A 1 70 ? 56.145 -11.449 -9.572 1.00 95.50 70 GLU A C 1
ATOM 539 O O . GLU A 1 70 ? 56.350 -10.490 -10.313 1.00 95.50 70 GLU A O 1
ATOM 544 N N . ILE A 1 71 ? 55.195 -12.350 -9.827 1.00 95.69 71 ILE A N 1
ATOM 545 C CA . ILE A 1 71 ? 54.276 -12.239 -10.968 1.00 95.69 71 ILE A CA 1
ATOM 546 C C . ILE A 1 71 ? 53.275 -11.107 -10.707 1.00 95.69 71 ILE A C 1
ATOM 548 O O . ILE A 1 71 ? 52.440 -11.210 -9.809 1.00 95.69 71 ILE A O 1
ATOM 552 N N . VAL A 1 72 ? 53.335 -10.052 -11.523 1.00 95.06 72 VAL A N 1
ATOM 553 C CA . VAL A 1 72 ? 52.447 -8.879 -11.414 1.00 95.06 72 VAL A CA 1
ATOM 554 C C . VAL A 1 72 ? 51.303 -8.895 -12.419 1.00 95.06 72 VAL A C 1
ATOM 556 O O . VAL A 1 72 ? 50.251 -8.328 -12.140 1.00 95.06 72 VAL A O 1
ATOM 559 N N . LEU A 1 73 ? 51.490 -9.550 -13.567 1.00 95.69 73 LEU A N 1
ATOM 560 C CA . LEU A 1 73 ? 50.447 -9.783 -14.565 1.00 95.69 73 LEU A CA 1
ATOM 561 C C . LEU A 1 73 ? 50.584 -11.201 -15.106 1.00 95.69 73 LEU A C 1
ATOM 563 O O . LEU A 1 73 ? 51.692 -11.653 -15.404 1.00 95.69 73 LEU A O 1
ATOM 567 N N . SER A 1 74 ? 49.463 -11.897 -15.270 1.00 93.75 74 SER A N 1
ATOM 568 C CA . SER A 1 74 ? 49.441 -13.199 -15.935 1.00 93.75 74 SER A CA 1
ATOM 569 C C . SER A 1 74 ? 48.137 -13.426 -16.683 1.00 93.75 74 SER A C 1
ATOM 571 O O . SER A 1 74 ? 47.071 -13.070 -16.197 1.00 93.75 74 SER A O 1
ATOM 573 N N . ARG A 1 75 ? 48.177 -14.141 -17.810 1.00 87.62 75 ARG A N 1
ATOM 574 C CA . ARG A 1 75 ? 46.960 -14.575 -18.525 1.00 87.62 75 ARG A CA 1
ATOM 575 C C . ARG A 1 75 ? 45.979 -15.361 -17.636 1.00 87.62 75 ARG A C 1
ATOM 577 O O . ARG A 1 75 ? 44.782 -15.355 -17.902 1.00 87.62 75 ARG A O 1
ATOM 584 N N . ALA A 1 76 ? 46.470 -16.068 -16.615 1.00 85.56 76 ALA A N 1
ATOM 585 C CA . ALA A 1 76 ? 45.628 -16.846 -15.705 1.00 85.56 76 ALA A CA 1
ATOM 586 C C . ALA A 1 76 ? 44.791 -15.960 -14.769 1.00 85.56 76 ALA A C 1
ATOM 588 O O . ALA A 1 76 ? 43.638 -16.286 -14.499 1.00 85.56 76 ALA A O 1
ATOM 589 N N . LYS A 1 77 ? 45.363 -14.849 -14.292 1.00 85.56 77 LYS A N 1
ATOM 590 C CA . LYS A 1 77 ? 44.724 -13.941 -13.331 1.00 85.56 77 LYS A CA 1
ATOM 591 C C . LYS A 1 77 ? 44.096 -12.729 -14.023 1.00 85.56 77 LYS A C 1
ATOM 593 O O . LYS A 1 77 ? 42.944 -12.392 -13.773 1.00 85.56 77 LYS A O 1
ATOM 598 N N . GLU A 1 78 ? 44.807 -12.133 -14.970 1.00 89.44 78 GLU A N 1
ATOM 599 C CA . GLU A 1 78 ? 44.382 -11.002 -15.786 1.00 89.44 78 GLU A CA 1
ATOM 600 C C . GLU A 1 78 ? 44.342 -11.410 -17.267 1.00 89.44 78 GLU A C 1
ATOM 602 O O . GLU A 1 78 ? 45.211 -11.056 -18.065 1.00 89.44 78 GLU A O 1
ATOM 607 N N . ARG A 1 79 ? 43.298 -12.159 -17.654 1.00 84.00 79 ARG A N 1
ATOM 608 C CA . ARG A 1 79 ? 43.114 -12.740 -19.004 1.00 84.00 79 ARG A CA 1
ATOM 609 C C . ARG A 1 79 ? 43.385 -11.774 -20.164 1.00 84.00 79 ARG A C 1
ATOM 611 O O . ARG A 1 79 ? 43.767 -12.222 -21.244 1.00 84.00 79 ARG A O 1
ATOM 618 N N . LEU A 1 80 ? 43.154 -10.478 -19.954 1.00 90.25 80 LEU A N 1
ATOM 619 C CA . LEU A 1 80 ? 43.228 -9.442 -20.981 1.00 90.25 80 LEU A CA 1
ATOM 620 C C . LEU A 1 80 ? 44.412 -8.472 -20.814 1.00 90.25 80 LEU A C 1
ATOM 622 O O . LEU A 1 80 ? 44.433 -7.433 -21.461 1.00 90.25 80 LEU A O 1
ATOM 626 N N . ALA A 1 81 ? 45.388 -8.791 -19.956 1.00 93.88 81 ALA A N 1
ATOM 627 C CA . ALA A 1 81 ? 46.521 -7.905 -19.679 1.00 93.88 81 ALA A CA 1
ATOM 628 C C . ALA A 1 81 ? 47.498 -7.749 -20.852 1.00 93.88 81 ALA A C 1
ATOM 630 O O . ALA A 1 81 ? 48.155 -6.722 -20.954 1.00 93.88 81 ALA A O 1
ATOM 631 N N . LEU A 1 82 ? 47.653 -8.756 -21.714 1.00 95.75 82 LEU A N 1
ATOM 632 C CA . LEU A 1 82 ? 48.546 -8.660 -22.872 1.00 95.75 82 LEU A CA 1
ATOM 633 C C . LEU A 1 82 ? 47.847 -7.909 -24.015 1.00 95.75 82 LEU A C 1
ATOM 635 O O . LEU A 1 82 ? 46.763 -8.313 -24.439 1.00 95.75 82 LEU A O 1
ATOM 639 N N . GLU A 1 83 ? 48.493 -6.862 -24.526 1.00 95.38 83 GLU A N 1
ATOM 640 C CA . GLU A 1 83 ? 47.971 -6.006 -25.595 1.00 95.38 83 GLU A CA 1
ATOM 641 C C . GLU A 1 83 ? 47.934 -6.766 -26.930 1.00 95.38 83 GLU A C 1
ATOM 643 O O . GLU A 1 83 ? 48.887 -7.477 -27.285 1.00 95.38 83 GLU A O 1
ATOM 648 N N . ILE A 1 84 ? 46.855 -6.584 -27.697 1.00 93.50 84 ILE A N 1
ATOM 649 C CA . ILE A 1 84 ? 46.717 -7.161 -29.042 1.00 93.50 84 ILE A CA 1
ATOM 650 C C . ILE A 1 84 ? 47.894 -6.697 -29.917 1.00 93.50 84 ILE A C 1
ATOM 652 O O . ILE A 1 84 ? 48.346 -5.557 -29.802 1.00 93.50 84 ILE A O 1
ATOM 656 N N . ASN A 1 85 ? 48.373 -7.585 -30.797 1.00 94.69 85 ASN A N 1
ATOM 657 C CA . ASN A 1 85 ? 49.577 -7.454 -31.636 1.00 94.69 85 ASN A CA 1
ATOM 658 C C . ASN A 1 85 ? 50.924 -7.639 -30.922 1.00 94.69 85 ASN A C 1
ATOM 660 O O . ASN A 1 85 ? 51.969 -7.487 -31.554 1.00 94.69 85 ASN A O 1
ATOM 664 N N . SER A 1 86 ? 50.934 -8.048 -29.651 1.00 96.69 86 SER A N 1
ATOM 665 C CA . SER A 1 86 ? 52.176 -8.452 -28.980 1.00 96.69 86 SER A CA 1
ATOM 666 C C . SER A 1 86 ? 52.819 -9.675 -29.636 1.00 96.69 86 SER A C 1
ATOM 668 O O . SER A 1 86 ? 52.144 -10.675 -29.906 1.00 96.69 86 SER A O 1
ATOM 670 N N . PHE A 1 87 ? 54.131 -9.615 -29.864 1.00 97.31 87 PHE A N 1
ATOM 671 C CA . PHE A 1 87 ? 54.927 -10.726 -30.388 1.00 97.31 87 PHE A CA 1
ATOM 672 C C . PHE A 1 87 ? 55.490 -11.613 -29.273 1.00 97.31 87 PHE A C 1
ATOM 674 O O . PHE A 1 87 ? 55.667 -11.179 -28.136 1.00 97.31 87 PHE A O 1
ATOM 681 N N . SER A 1 88 ? 55.787 -12.867 -29.623 1.00 97.56 88 SER A N 1
ATOM 682 C CA . SER A 1 88 ? 56.394 -13.824 -28.698 1.00 97.56 88 SER A CA 1
ATOM 683 C C . SER A 1 88 ? 57.797 -13.391 -28.276 1.00 97.56 88 SER A C 1
ATOM 685 O O . SER A 1 88 ? 58.610 -12.983 -29.107 1.00 97.56 88 SER A O 1
ATOM 687 N N . THR A 1 89 ? 58.107 -13.563 -26.995 1.00 97.31 89 THR A N 1
ATOM 688 C CA . THR A 1 89 ? 59.485 -13.512 -26.492 1.00 97.31 89 THR A CA 1
ATOM 689 C C . THR A 1 89 ? 60.248 -14.785 -26.894 1.00 97.31 89 THR A C 1
ATOM 691 O O . THR A 1 89 ? 59.618 -15.779 -27.269 1.00 97.31 89 THR A O 1
ATOM 694 N N . PRO A 1 90 ? 61.592 -14.821 -26.787 1.00 93.94 90 PRO A N 1
ATOM 695 C CA . PRO A 1 90 ? 62.350 -16.068 -26.902 1.00 93.94 90 PRO A CA 1
ATOM 696 C C . PRO A 1 90 ? 61.840 -17.156 -25.942 1.00 93.94 90 PRO A C 1
ATOM 698 O O . PRO A 1 90 ? 61.226 -16.853 -24.916 1.00 93.94 90 PRO A O 1
ATOM 701 N N . ALA A 1 91 ? 62.109 -18.425 -26.263 1.00 90.12 91 ALA A N 1
ATOM 702 C CA . ALA A 1 91 ? 61.723 -19.549 -25.412 1.00 90.12 91 ALA A CA 1
ATOM 703 C C . ALA A 1 91 ? 62.300 -19.383 -23.992 1.00 90.12 91 ALA A C 1
ATOM 705 O O . ALA A 1 91 ? 63.501 -19.177 -23.832 1.00 90.12 91 ALA A O 1
ATOM 706 N N . GLY A 1 92 ? 61.437 -19.459 -22.972 1.00 84.19 92 GLY A N 1
ATOM 707 C CA . GLY A 1 92 ? 61.792 -19.190 -21.572 1.00 84.19 92 GLY A CA 1
ATOM 708 C C . GLY A 1 92 ? 61.637 -17.725 -21.130 1.00 84.19 92 GLY A C 1
ATOM 709 O O . GLY A 1 92 ? 61.848 -17.431 -19.954 1.00 84.19 92 GLY A O 1
ATOM 710 N N . GLY A 1 93 ? 61.227 -16.816 -22.018 1.00 94.19 93 GLY A N 1
ATOM 711 C CA . GLY A 1 93 ? 61.038 -15.393 -21.721 1.00 94.19 93 GLY A CA 1
ATOM 712 C C . GLY A 1 93 ? 62.320 -14.561 -21.840 1.00 94.19 93 GLY A C 1
ATOM 713 O O . GLY A 1 93 ? 63.390 -15.059 -22.184 1.00 94.19 93 GLY A O 1
ATOM 714 N N . VAL A 1 94 ? 62.212 -13.261 -21.568 1.00 96.62 94 VAL A N 1
ATOM 715 C CA . VAL A 1 94 ? 63.325 -12.299 -21.604 1.00 96.62 94 VAL A CA 1
ATOM 716 C C . VAL A 1 94 ? 63.397 -11.516 -20.296 1.00 96.62 94 VAL A C 1
ATOM 718 O O . VAL A 1 94 ? 62.375 -11.044 -19.805 1.00 96.62 94 VAL A O 1
ATOM 721 N N . ILE A 1 95 ? 64.604 -11.360 -19.737 1.00 96.75 95 ILE A N 1
ATOM 722 C CA . ILE A 1 95 ? 64.858 -10.504 -18.569 1.00 96.75 95 ILE A CA 1
ATOM 723 C C . ILE A 1 95 ? 65.517 -9.205 -19.032 1.00 96.75 95 ILE A C 1
ATOM 725 O O . ILE A 1 95 ? 66.676 -9.209 -19.456 1.00 96.75 95 ILE A O 1
ATOM 729 N N . ALA A 1 96 ? 64.828 -8.081 -18.873 1.00 97.19 96 ALA A N 1
ATOM 730 C CA . ALA A 1 96 ? 65.269 -6.776 -19.361 1.00 97.19 96 ALA A CA 1
ATOM 731 C C . ALA A 1 96 ? 65.234 -5.696 -18.266 1.00 97.19 96 ALA A C 1
ATOM 733 O O . ALA A 1 96 ? 64.557 -5.886 -17.249 1.00 97.19 96 ALA A O 1
ATOM 734 N N . PRO A 1 97 ? 65.972 -4.582 -18.442 1.00 97.94 97 PRO A N 1
ATOM 735 C CA . PRO A 1 97 ? 65.821 -3.402 -17.595 1.00 97.94 97 PRO A CA 1
ATOM 736 C C . PRO A 1 97 ? 64.379 -2.876 -17.615 1.00 97.94 97 PRO A C 1
ATOM 738 O O . PRO A 1 97 ? 63.728 -2.914 -18.660 1.00 97.94 97 PRO A O 1
ATOM 741 N N . LEU A 1 98 ? 63.895 -2.378 -16.478 1.00 98.06 98 LEU A N 1
ATOM 742 C CA . LEU A 1 98 ? 62.588 -1.728 -16.339 1.00 98.06 98 LEU A CA 1
ATOM 743 C C . LEU A 1 98 ? 62.775 -0.210 -16.222 1.00 98.06 98 LEU A C 1
ATOM 745 O O . LEU A 1 98 ? 63.492 0.243 -15.335 1.00 98.06 98 LEU A O 1
ATOM 749 N N . VAL A 1 99 ? 62.129 0.579 -17.085 1.00 97.94 99 VAL A N 1
ATOM 750 C CA . VAL A 1 99 ? 62.306 2.045 -17.112 1.00 97.94 99 VAL A CA 1
ATOM 751 C C . VAL A 1 99 ? 60.963 2.771 -17.066 1.00 97.94 99 VAL A C 1
ATOM 753 O O . VAL A 1 99 ? 60.108 2.543 -17.919 1.00 97.94 99 VAL A O 1
ATOM 756 N N . ASP A 1 100 ? 60.791 3.680 -16.102 1.00 97.31 100 ASP A N 1
ATOM 757 C CA . ASP A 1 100 ? 59.616 4.559 -16.001 1.00 97.31 100 ASP A CA 1
ATOM 758 C C . ASP A 1 100 ? 59.837 5.880 -16.754 1.00 97.31 100 ASP A C 1
ATOM 760 O O . ASP A 1 100 ? 60.748 6.662 -16.455 1.00 97.31 100 ASP A O 1
ATOM 764 N N . VAL A 1 101 ? 58.980 6.154 -17.740 1.00 96.88 101 VAL A N 1
ATOM 765 C CA . VAL A 1 101 ? 59.029 7.374 -18.563 1.00 96.88 101 VAL A CA 1
ATOM 766 C C . VAL A 1 101 ? 58.002 8.432 -18.145 1.00 96.88 101 VAL A C 1
ATOM 768 O O . VAL A 1 101 ? 57.915 9.482 -18.769 1.00 96.88 101 VAL A O 1
ATOM 771 N N . GLY A 1 102 ? 57.243 8.221 -17.069 1.00 94.69 102 GLY A N 1
ATOM 772 C CA . GLY A 1 102 ? 56.184 9.137 -16.651 1.00 94.69 102 GLY A CA 1
ATOM 773 C C . GLY A 1 102 ? 54.990 9.070 -17.602 1.00 94.69 102 GLY A C 1
ATOM 774 O O . GLY A 1 102 ? 54.305 8.049 -17.658 1.00 94.69 102 GLY A O 1
ATOM 775 N N . ARG A 1 103 ? 54.710 10.149 -18.350 1.00 93.69 103 ARG A N 1
ATOM 776 C CA . ARG A 1 103 ? 53.594 10.162 -19.313 1.00 93.69 103 ARG A CA 1
ATOM 777 C C . ARG A 1 103 ? 53.920 9.316 -20.541 1.00 93.69 103 ARG A C 1
ATOM 779 O O . ARG A 1 103 ? 53.140 8.439 -20.892 1.00 93.69 103 ARG A O 1
ATOM 786 N N . GLY A 1 104 ? 55.086 9.518 -21.145 1.00 94.12 104 GLY A N 1
ATOM 787 C CA . GLY A 1 104 ? 55.598 8.704 -22.250 1.00 94.12 104 GLY A CA 1
ATOM 788 C C . GLY A 1 104 ? 54.942 8.972 -23.608 1.00 94.12 104 GLY A C 1
ATOM 789 O O . GLY A 1 104 ? 55.088 8.143 -24.509 1.00 94.12 104 GLY A O 1
ATOM 790 N N . ASN A 1 105 ? 54.234 10.096 -23.772 1.00 92.31 105 ASN A N 1
ATOM 791 C CA . ASN A 1 105 ? 53.594 10.482 -25.037 1.00 92.31 105 ASN A CA 1
ATOM 792 C C . ASN A 1 105 ? 54.365 11.560 -25.816 1.00 92.31 105 ASN A C 1
ATOM 794 O O . ASN A 1 105 ? 54.068 11.770 -26.993 1.00 92.31 105 ASN A O 1
ATOM 798 N N . ALA A 1 106 ? 55.358 12.206 -25.203 1.00 91.94 106 ALA A N 1
ATOM 799 C CA . ALA A 1 106 ? 56.187 13.230 -25.828 1.00 91.94 106 ALA A CA 1
ATOM 800 C C . ALA A 1 106 ? 57.671 12.846 -25.814 1.00 91.94 106 ALA A C 1
ATOM 802 O O . ALA A 1 106 ? 58.105 11.987 -25.051 1.00 91.94 106 ALA A O 1
ATOM 803 N N . ALA A 1 107 ? 58.476 13.496 -26.661 1.00 87.62 107 ALA A N 1
ATOM 804 C CA . ALA A 1 107 ? 59.902 13.193 -26.748 1.00 87.62 107 ALA A CA 1
ATOM 805 C C . ALA A 1 107 ? 60.664 13.487 -25.443 1.00 87.62 107 ALA A C 1
ATOM 807 O O . ALA A 1 107 ? 61.501 12.674 -25.062 1.00 87.62 107 ALA A O 1
ATOM 808 N N . GLY A 1 108 ? 60.318 14.586 -24.758 1.00 89.75 108 GLY A N 1
ATOM 809 C CA . GLY A 1 108 ? 60.973 15.015 -23.516 1.00 89.75 108 GLY A CA 1
ATOM 810 C C . GLY A 1 108 ? 60.729 14.101 -22.310 1.00 89.75 108 GLY A C 1
ATOM 811 O O . GLY A 1 108 ? 61.516 14.099 -21.372 1.00 89.75 108 GLY A O 1
ATOM 812 N N . ASP A 1 109 ? 59.698 13.247 -22.345 1.00 94.38 109 ASP A N 1
ATOM 813 C CA . ASP A 1 109 ? 59.433 12.254 -21.286 1.00 94.38 109 ASP A CA 1
ATOM 814 C C . ASP A 1 109 ? 60.573 11.212 -21.142 1.00 94.38 109 ASP A C 1
ATOM 816 O O . ASP A 1 109 ? 60.692 10.519 -20.122 1.00 94.38 109 ASP A O 1
ATOM 820 N N . TYR A 1 110 ? 61.416 11.107 -22.177 1.00 95.81 110 TYR A N 1
ATOM 821 C CA . TYR A 1 110 ? 62.516 10.150 -22.314 1.00 95.81 110 TYR A CA 1
ATOM 822 C C . TYR A 1 110 ? 63.899 10.778 -22.084 1.00 95.81 110 TYR A C 1
ATOM 824 O O . TYR A 1 110 ? 64.905 10.072 -22.169 1.00 95.81 110 TYR A O 1
ATOM 832 N N . ASP A 1 111 ? 63.975 12.081 -21.806 1.00 92.00 111 ASP A N 1
ATOM 833 C CA . ASP A 1 111 ? 65.251 12.778 -21.645 1.00 92.00 111 ASP A CA 1
ATOM 834 C C . ASP A 1 111 ? 66.045 12.198 -20.462 1.00 92.00 111 ASP A C 1
ATOM 836 O O . ASP A 1 111 ? 65.534 12.037 -19.353 1.00 92.00 111 ASP A O 1
ATOM 840 N N . GLY A 1 112 ? 67.310 11.841 -20.712 1.00 89.00 112 GLY A N 1
ATOM 841 C CA . GLY A 1 112 ? 68.201 11.249 -19.708 1.00 89.00 112 GLY A CA 1
ATOM 842 C C . GLY A 1 112 ? 67.915 9.783 -19.345 1.00 89.00 112 GLY A C 1
ATOM 843 O O . GLY A 1 112 ? 68.531 9.277 -18.409 1.00 89.00 112 GLY A O 1
ATOM 844 N N . LYS A 1 113 ? 67.019 9.087 -20.062 1.00 93.06 113 LYS A N 1
ATOM 845 C CA . LYS A 1 113 ? 66.647 7.685 -19.795 1.00 93.06 113 LYS A CA 1
ATOM 846 C C . LYS A 1 113 ? 67.107 6.762 -20.928 1.00 93.06 113 LYS A C 1
ATOM 848 O O . LYS A 1 113 ? 66.711 6.951 -22.076 1.00 93.06 113 LYS A O 1
ATOM 853 N N . ASP A 1 114 ? 67.899 5.734 -20.614 1.00 93.31 114 ASP A N 1
ATOM 854 C CA . ASP A 1 114 ? 68.251 4.688 -21.586 1.00 93.31 114 ASP A CA 1
ATOM 855 C C . ASP A 1 114 ? 67.157 3.617 -21.639 1.00 93.31 114 ASP A C 1
ATOM 857 O O . ASP A 1 114 ? 66.983 2.835 -20.708 1.00 93.31 114 ASP A O 1
ATOM 861 N N . VAL A 1 115 ? 66.398 3.609 -22.734 1.00 96.12 115 VAL A N 1
ATOM 862 C CA . VAL A 1 115 ? 65.276 2.684 -22.951 1.00 96.12 115 VAL A CA 1
ATOM 863 C C . VAL A 1 115 ? 65.586 1.595 -23.978 1.00 96.12 115 VAL A C 1
ATOM 865 O O . VAL A 1 115 ? 64.738 0.739 -24.240 1.00 96.12 115 VAL A O 1
ATOM 868 N N . LYS A 1 116 ? 66.780 1.596 -24.582 1.00 96.50 116 LYS A N 1
ATOM 869 C CA . LYS A 1 116 ? 67.124 0.630 -25.628 1.00 96.50 116 LYS A CA 1
ATOM 870 C C . LYS A 1 116 ? 67.256 -0.766 -25.019 1.00 96.50 116 LYS A C 1
ATOM 872 O O . LYS A 1 116 ? 68.033 -0.982 -24.097 1.00 96.50 116 LYS A O 1
ATOM 877 N N . GLY A 1 117 ? 66.509 -1.741 -25.536 1.00 96.31 117 GLY A N 1
ATOM 878 C CA . GLY A 1 117 ? 66.498 -3.095 -24.970 1.00 96.31 117 GLY A CA 1
ATOM 879 C C . GLY A 1 117 ? 65.697 -3.246 -23.668 1.00 96.31 117 GLY A C 1
ATOM 880 O O . GLY A 1 117 ? 65.674 -4.341 -23.110 1.00 96.31 117 GLY A O 1
ATOM 881 N N . ALA A 1 118 ? 65.052 -2.182 -23.178 1.00 97.94 118 ALA A N 1
ATOM 882 C CA . ALA A 1 118 ? 64.301 -2.177 -21.923 1.00 97.94 118 ALA A CA 1
ATOM 883 C C . ALA A 1 118 ? 62.808 -2.494 -22.119 1.00 97.94 118 ALA A C 1
ATOM 885 O O . ALA A 1 118 ? 62.273 -2.415 -23.230 1.00 97.94 118 ALA A O 1
ATOM 886 N N . VAL A 1 119 ? 62.129 -2.808 -21.013 1.00 98.38 119 VAL A N 1
ATOM 887 C CA . VAL A 1 119 ? 60.668 -2.749 -20.896 1.00 98.38 119 VAL A CA 1
ATOM 888 C C . VAL A 1 119 ? 60.295 -1.407 -20.272 1.00 98.38 119 VAL A C 1
ATOM 890 O O . VAL A 1 119 ? 60.760 -1.068 -19.184 1.00 98.38 119 VAL A O 1
ATOM 893 N N . VAL A 1 120 ? 59.471 -0.630 -20.972 1.00 98.44 120 VAL A N 1
ATOM 894 C CA . VAL A 1 120 ? 59.141 0.752 -20.595 1.00 98.44 120 VAL A CA 1
ATOM 895 C C . VAL A 1 120 ? 57.741 0.844 -19.999 1.00 98.44 120 VAL A C 1
ATOM 897 O O . VAL A 1 120 ? 56.788 0.352 -20.596 1.00 98.44 120 VAL A O 1
ATOM 900 N N . ILE A 1 121 ? 57.591 1.521 -18.860 1.00 98.38 121 ILE A N 1
ATOM 901 C CA . ILE A 1 121 ? 56.287 1.788 -18.235 1.00 98.38 121 ILE A CA 1
ATOM 902 C C . ILE A 1 121 ? 55.928 3.275 -18.357 1.00 98.38 121 ILE A C 1
ATOM 904 O O . ILE A 1 121 ? 56.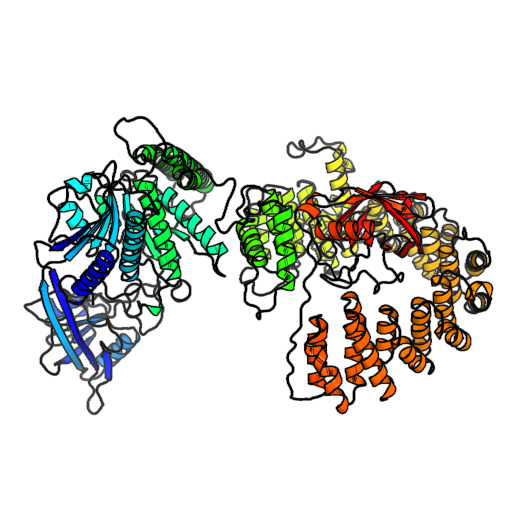792 4.135 -18.195 1.00 98.38 121 ILE A O 1
ATOM 908 N N . GLY A 1 122 ? 54.662 3.590 -18.649 1.00 97.38 122 GLY A N 1
ATOM 909 C CA . GLY A 1 122 ? 54.175 4.976 -18.714 1.00 97.38 122 GLY A CA 1
ATOM 910 C C . GLY A 1 122 ? 52.650 5.103 -18.643 1.00 97.38 122 GLY A C 1
ATOM 911 O O . GLY A 1 122 ? 51.931 4.116 -18.792 1.00 97.38 122 GLY A O 1
ATOM 912 N N . THR A 1 123 ? 52.137 6.314 -18.404 1.00 96.75 123 THR A N 1
ATOM 913 C CA . THR A 1 123 ? 50.689 6.588 -18.259 1.00 96.75 123 THR A CA 1
ATOM 914 C C . THR A 1 123 ? 49.978 6.959 -19.566 1.00 96.75 123 THR A C 1
ATOM 916 O O . THR A 1 123 ? 48.767 7.176 -19.568 1.00 96.75 123 THR A O 1
ATOM 919 N N . ALA A 1 124 ? 50.688 7.016 -20.694 1.00 95.62 124 ALA A N 1
ATOM 920 C CA . ALA A 1 124 ? 50.082 7.113 -22.019 1.00 95.62 124 ALA A CA 1
ATOM 921 C C . ALA A 1 124 ? 49.402 5.799 -22.435 1.00 95.62 124 ALA A C 1
ATOM 923 O O . ALA A 1 124 ? 49.754 4.711 -21.969 1.00 95.62 124 ALA A O 1
ATOM 924 N N . GLY A 1 125 ? 48.446 5.899 -23.363 1.00 94.75 125 GLY A N 1
ATOM 925 C CA . GLY A 1 125 ? 47.833 4.727 -23.987 1.00 94.75 125 GLY A CA 1
ATOM 926 C C . GLY A 1 125 ? 48.873 3.864 -24.707 1.00 94.75 125 GLY A C 1
ATOM 927 O O . GLY A 1 125 ? 49.847 4.386 -25.260 1.00 94.75 125 GLY A O 1
ATOM 928 N N . ALA A 1 126 ? 48.656 2.547 -24.716 1.00 95.00 126 ALA A N 1
ATOM 929 C CA . ALA A 1 126 ? 49.623 1.553 -25.186 1.00 95.00 126 ALA A CA 1
ATOM 930 C C . ALA A 1 126 ? 50.194 1.862 -26.576 1.00 95.00 126 ALA A C 1
ATOM 932 O O . ALA A 1 126 ? 51.408 1.824 -26.758 1.00 95.00 126 ALA A O 1
ATOM 933 N N . SER A 1 127 ? 49.356 2.270 -27.533 1.00 95.12 127 SER A N 1
ATOM 934 C CA . SER A 1 127 ? 49.816 2.595 -28.888 1.00 95.12 127 SER A CA 1
ATOM 935 C C . SER A 1 127 ? 50.753 3.808 -28.960 1.00 95.12 127 SER A C 1
ATOM 937 O O . SER A 1 127 ? 51.742 3.796 -29.701 1.00 95.12 127 SER A O 1
ATOM 939 N N . GLN A 1 128 ? 50.473 4.864 -28.191 1.00 95.31 128 GLN A N 1
ATOM 940 C CA . GLN A 1 128 ? 51.325 6.058 -28.147 1.00 95.31 128 GLN A CA 1
ATOM 941 C C . GLN A 1 128 ? 52.652 5.749 -27.451 1.00 95.31 128 GLN A C 1
ATOM 943 O O . GLN A 1 128 ? 53.717 6.093 -27.969 1.00 95.31 128 GLN A O 1
ATOM 948 N N . LEU A 1 129 ? 52.583 5.039 -26.320 1.00 97.06 129 LEU A N 1
ATOM 949 C CA . LEU A 1 129 ? 53.753 4.616 -25.558 1.00 97.06 129 LEU A CA 1
ATOM 950 C C . LEU A 1 129 ? 54.657 3.696 -26.393 1.00 97.06 129 LEU A C 1
ATOM 952 O O . LEU A 1 129 ? 55.864 3.907 -26.454 1.00 97.06 129 LEU A O 1
ATOM 956 N N . PHE A 1 130 ? 54.072 2.735 -27.112 1.00 97.38 130 PHE A N 1
ATOM 957 C CA . PHE A 1 130 ? 54.785 1.846 -28.030 1.00 97.38 130 PHE A CA 1
ATOM 958 C C . PHE A 1 130 ? 55.511 2.623 -29.131 1.00 97.38 130 PHE A C 1
ATOM 960 O O . PHE A 1 130 ? 56.695 2.399 -29.380 1.00 97.38 130 PHE A O 1
ATOM 967 N N . THR A 1 131 ? 54.836 3.584 -29.763 1.00 96.19 131 THR A N 1
ATOM 968 C CA . THR A 1 131 ? 55.449 4.401 -30.820 1.00 96.19 131 THR A CA 1
ATOM 969 C C . THR A 1 131 ? 56.666 5.168 -30.290 1.00 96.19 131 THR A C 1
ATOM 971 O O . THR A 1 131 ? 57.732 5.178 -30.906 1.00 96.19 131 THR A O 1
ATOM 974 N N . GLN A 1 132 ? 56.554 5.779 -29.112 1.00 96.44 132 GLN A N 1
ATOM 975 C CA . GLN A 1 132 ? 57.651 6.571 -28.562 1.00 96.44 132 GLN A CA 1
ATOM 976 C C . GLN A 1 132 ? 58.801 5.719 -28.004 1.00 96.44 132 GLN A C 1
ATOM 978 O O . GLN A 1 132 ? 59.963 6.057 -28.242 1.00 96.44 132 GLN A O 1
ATOM 983 N N . ALA A 1 133 ? 58.506 4.628 -27.298 1.00 97.25 133 ALA A N 1
ATOM 984 C CA . ALA A 1 133 ? 59.509 3.794 -26.640 1.00 97.25 133 ALA A CA 1
ATOM 985 C C . ALA A 1 133 ? 60.138 2.754 -27.582 1.00 97.25 133 ALA A C 1
ATOM 987 O O . ALA A 1 133 ? 61.359 2.615 -27.646 1.00 97.25 133 ALA A O 1
ATOM 988 N N . VAL A 1 134 ? 59.316 2.023 -28.336 1.00 97.12 134 VAL A N 1
ATOM 989 C CA . VAL A 1 134 ? 59.761 0.901 -29.177 1.00 97.12 134 VAL A CA 1
ATOM 990 C C . VAL A 1 134 ? 60.164 1.403 -30.557 1.00 97.12 134 VAL A C 1
ATOM 992 O O . VAL A 1 134 ? 61.305 1.199 -30.978 1.00 97.12 134 VAL A O 1
ATOM 995 N N . VAL A 1 135 ? 59.260 2.103 -31.255 1.00 95.69 135 VAL A N 1
ATOM 996 C CA . VAL A 1 135 ? 59.496 2.493 -32.656 1.00 95.69 135 VAL A CA 1
ATOM 997 C C . VAL A 1 135 ? 60.656 3.480 -32.765 1.00 95.69 135 VAL A C 1
ATOM 999 O O . VAL A 1 135 ? 61.593 3.248 -33.535 1.00 95.69 135 VAL A O 1
ATOM 1002 N N . ASN A 1 136 ? 60.630 4.533 -31.951 1.00 95.00 136 ASN A N 1
ATOM 1003 C CA . ASN A 1 136 ? 61.595 5.626 -32.048 1.00 95.00 136 ASN A CA 1
ATOM 1004 C C . ASN A 1 136 ? 62.895 5.386 -31.263 1.00 95.00 136 ASN A C 1
ATOM 1006 O O . ASN A 1 136 ? 63.900 6.025 -31.565 1.00 95.00 136 ASN A O 1
ATOM 1010 N N . ARG A 1 137 ? 62.885 4.518 -30.239 1.00 96.00 137 ARG A N 1
ATOM 1011 C CA . ARG A 1 137 ? 63.981 4.435 -29.249 1.00 96.00 137 ARG A CA 1
ATOM 1012 C C . ARG A 1 137 ? 64.480 3.018 -28.938 1.00 96.00 137 ARG A C 1
ATOM 1014 O O . ARG A 1 137 ? 65.471 2.871 -28.230 1.00 96.00 137 ARG A O 1
ATOM 1021 N N . GLY A 1 138 ? 63.872 1.980 -29.515 1.00 96.25 138 GLY A N 1
ATOM 1022 C CA . GLY A 1 138 ? 64.402 0.615 -29.463 1.00 96.25 138 GLY A CA 1
ATOM 1023 C C . GLY A 1 138 ? 64.169 -0.139 -28.150 1.00 96.25 138 GLY A C 1
ATOM 1024 O O . GLY A 1 138 ? 64.927 -1.066 -27.857 1.00 96.25 138 GLY A O 1
ATOM 1025 N N . ALA A 1 139 ? 63.155 0.228 -27.361 1.00 97.94 139 ALA A N 1
ATOM 1026 C CA . ALA A 1 139 ? 62.641 -0.636 -26.295 1.00 97.94 139 ALA A CA 1
ATOM 1027 C C . ALA A 1 139 ? 62.116 -1.965 -26.871 1.00 97.94 139 ALA A C 1
ATOM 1029 O O . ALA A 1 139 ? 61.709 -2.026 -28.031 1.00 97.94 139 ALA A O 1
ATOM 1030 N N . ILE A 1 140 ? 62.109 -3.027 -26.063 1.00 97.56 140 ILE A N 1
ATOM 1031 C CA . ILE A 1 140 ? 61.636 -4.361 -26.487 1.00 97.56 140 ILE A CA 1
ATOM 1032 C C . ILE A 1 140 ? 60.200 -4.657 -26.043 1.00 97.56 140 ILE A C 1
ATOM 1034 O O . ILE A 1 140 ? 59.594 -5.616 -26.515 1.00 97.56 140 ILE A O 1
ATOM 1038 N N . GLY A 1 141 ? 59.641 -3.827 -25.162 1.00 97.81 141 GLY A N 1
ATOM 1039 C CA . GLY A 1 141 ? 58.236 -3.898 -24.792 1.00 97.81 141 GLY A CA 1
ATOM 1040 C C . GLY A 1 141 ? 57.771 -2.715 -23.954 1.00 97.81 141 GLY A C 1
ATOM 1041 O O . GLY A 1 141 ? 58.583 -1.925 -23.466 1.00 97.81 141 GLY A O 1
ATOM 1042 N N . VAL A 1 142 ? 56.455 -2.588 -23.799 1.00 98.38 142 VAL A N 1
ATOM 1043 C CA . VAL A 1 142 ? 55.825 -1.503 -23.032 1.00 98.38 142 VAL A CA 1
ATOM 1044 C C . VAL A 1 142 ? 54.779 -2.015 -22.050 1.00 98.38 142 VAL A C 1
ATOM 1046 O O . VAL A 1 142 ? 54.141 -3.035 -22.295 1.00 98.38 142 VAL A O 1
ATOM 1049 N N . VAL A 1 143 ? 54.560 -1.282 -20.959 1.00 98.19 143 VAL A N 1
ATOM 1050 C CA . VAL A 1 143 ? 53.420 -1.472 -20.057 1.00 98.19 143 VAL A CA 1
ATOM 1051 C C . VAL A 1 143 ? 52.670 -0.152 -19.908 1.00 98.19 143 VAL A C 1
ATOM 1053 O O . VAL A 1 143 ? 53.188 0.811 -19.337 1.00 98.19 143 VAL A O 1
ATOM 1056 N N . SER A 1 144 ? 51.449 -0.097 -20.433 1.00 97.50 144 SER A N 1
ATOM 1057 C CA . SER A 1 144 ? 50.576 1.064 -20.283 1.00 97.50 144 SER A CA 1
ATOM 1058 C C . SER A 1 144 ? 49.885 1.039 -18.923 1.00 97.50 144 SER A C 1
ATOM 1060 O O . SER A 1 144 ? 49.251 0.055 -18.540 1.00 97.50 144 SER A O 1
ATOM 1062 N N . MET A 1 145 ? 49.990 2.158 -18.215 1.00 95.94 145 MET A N 1
ATOM 1063 C CA . MET A 1 145 ? 49.328 2.450 -16.942 1.00 95.94 145 MET A CA 1
ATOM 1064 C C . MET A 1 145 ? 48.328 3.597 -17.118 1.00 95.94 145 MET A C 1
ATOM 1066 O O . MET A 1 145 ? 48.169 4.434 -16.227 1.00 95.94 145 MET A O 1
ATOM 1070 N N . ALA A 1 146 ? 47.738 3.720 -18.312 1.00 93.12 146 ALA A N 1
ATOM 1071 C CA . ALA A 1 146 ? 46.779 4.779 -18.570 1.00 93.12 146 ALA A CA 1
ATOM 1072 C C . ALA A 1 146 ? 45.577 4.650 -17.616 1.00 93.12 146 ALA A C 1
ATOM 1074 O O . ALA A 1 146 ? 45.126 3.528 -17.352 1.00 93.12 146 ALA A O 1
ATOM 1075 N N . PRO A 1 147 ? 45.073 5.778 -17.085 1.00 89.38 147 PRO A N 1
ATOM 1076 C CA . PRO A 1 147 ? 43.964 5.760 -16.145 1.00 89.38 147 PRO A CA 1
ATOM 1077 C C . PRO A 1 147 ? 42.721 5.150 -16.791 1.00 89.38 147 PRO A C 1
ATOM 1079 O O . PRO A 1 147 ? 42.511 5.265 -18.003 1.00 89.38 147 PRO A O 1
ATOM 1082 N N . LEU A 1 148 ? 41.916 4.487 -15.967 1.00 90.69 148 LEU A N 1
ATOM 1083 C CA . LEU A 1 148 ? 40.618 3.967 -16.371 1.00 90.69 148 LEU A CA 1
ATOM 1084 C C . LEU A 1 148 ? 39.584 5.108 -16.444 1.00 90.69 148 LEU A C 1
ATOM 1086 O O . LEU A 1 148 ? 39.691 6.072 -15.678 1.00 90.69 148 LEU A O 1
ATOM 1090 N N . PRO A 1 149 ? 38.587 5.026 -17.345 1.00 88.12 149 PRO A N 1
ATOM 1091 C CA . PRO A 1 149 ? 37.436 5.924 -17.333 1.00 88.12 149 PRO A CA 1
ATOM 1092 C C . PRO A 1 149 ? 36.737 5.958 -15.967 1.00 88.12 149 PRO A C 1
ATOM 1094 O O . PRO A 1 149 ? 36.625 4.938 -15.289 1.00 88.12 149 PRO A O 1
ATOM 1097 N N . GLY A 1 150 ? 36.233 7.131 -15.570 1.00 85.75 150 GLY A N 1
ATOM 1098 C CA . GLY A 1 150 ? 35.674 7.352 -14.227 1.00 85.75 150 GLY A CA 1
ATOM 1099 C C . GLY A 1 150 ? 34.381 6.590 -13.920 1.00 85.75 150 GLY A C 1
ATOM 1100 O O . GLY A 1 150 ? 33.996 6.510 -12.755 1.00 85.75 150 GLY A O 1
ATOM 1101 N N . TYR A 1 151 ? 33.731 6.043 -14.948 1.00 85.62 151 TYR A N 1
ATOM 1102 C CA . TYR A 1 151 ? 32.510 5.253 -14.833 1.00 85.62 151 TYR A CA 1
ATOM 1103 C C . TYR A 1 151 ? 32.749 3.753 -14.592 1.00 85.62 151 TYR A C 1
ATOM 1105 O O . TYR A 1 151 ? 31.803 3.024 -14.300 1.00 85.62 151 TYR A O 1
ATOM 1113 N N . LEU A 1 152 ? 33.993 3.272 -14.701 1.00 89.62 152 LEU A N 1
ATOM 1114 C CA . LEU A 1 152 ? 34.313 1.876 -14.406 1.00 89.62 152 LEU A CA 1
ATOM 1115 C C . LEU A 1 152 ? 34.399 1.619 -12.902 1.00 89.62 152 LEU A C 1
ATOM 1117 O O . LEU A 1 152 ? 34.605 2.525 -12.088 1.00 89.62 152 LEU A O 1
ATOM 1121 N N . ASP A 1 153 ? 34.265 0.349 -12.532 1.00 86.25 153 ASP A N 1
ATOM 1122 C CA . ASP A 1 153 ? 34.409 -0.081 -11.149 1.00 86.25 153 ASP A CA 1
ATOM 1123 C C . ASP A 1 153 ? 35.816 0.244 -10.613 1.00 86.25 153 ASP A C 1
ATOM 1125 O O . ASP A 1 153 ? 36.833 0.038 -11.277 1.00 86.25 153 ASP A O 1
ATOM 1129 N N . LYS A 1 154 ? 35.873 0.774 -9.386 1.00 86.56 154 LYS A N 1
ATOM 1130 C CA . LYS A 1 154 ? 37.108 1.282 -8.761 1.00 86.56 154 LYS A CA 1
ATOM 1131 C C . LYS A 1 154 ? 38.001 0.178 -8.182 1.00 86.56 154 LYS A C 1
ATOM 1133 O O . LYS A 1 154 ? 38.863 0.451 -7.347 1.00 86.56 154 LYS A O 1
ATOM 1138 N N . ASN A 1 155 ? 37.776 -1.076 -8.557 1.00 89.56 155 ASN A N 1
ATOM 1139 C CA . ASN A 1 155 ? 38.599 -2.190 -8.124 1.00 89.56 155 ASN A CA 1
ATOM 1140 C C . ASN A 1 155 ? 40.016 -2.091 -8.735 1.00 89.56 155 ASN A C 1
ATOM 1142 O O . ASN A 1 155 ? 40.161 -2.078 -9.959 1.00 89.56 155 ASN A O 1
ATOM 1146 N N . PRO A 1 156 ? 41.079 -2.104 -7.907 1.00 91.00 156 PRO A N 1
ATOM 1147 C CA . PRO A 1 156 ? 42.458 -1.929 -8.365 1.00 91.00 156 PRO A CA 1
ATOM 1148 C C . PRO A 1 156 ? 43.004 -3.099 -9.199 1.00 91.00 156 PRO A C 1
ATOM 1150 O O . PRO A 1 156 ? 44.140 -3.026 -9.670 1.00 91.00 156 PRO A O 1
ATOM 1153 N N . ASP A 1 157 ? 42.239 -4.184 -9.353 1.00 90.94 157 ASP A N 1
ATOM 1154 C CA . ASP A 1 157 ? 42.558 -5.356 -10.175 1.00 90.94 157 ASP A CA 1
ATOM 1155 C C . ASP A 1 157 ? 41.819 -5.360 -11.533 1.00 90.94 157 ASP A C 1
ATOM 1157 O O . ASP A 1 157 ? 41.910 -6.325 -12.301 1.00 90.94 157 ASP A O 1
ATOM 1161 N N . ILE A 1 158 ? 41.102 -4.279 -11.852 1.00 91.69 158 ILE A N 1
ATOM 1162 C CA . ILE A 1 158 ? 40.479 -4.070 -13.160 1.00 91.69 158 ILE A CA 1
ATOM 1163 C C . ILE A 1 158 ? 41.478 -3.444 -14.133 1.00 91.69 158 ILE A C 1
ATOM 1165 O O . ILE A 1 158 ? 42.291 -2.588 -13.781 1.00 91.69 158 ILE A O 1
ATOM 1169 N N . LEU A 1 159 ? 41.408 -3.888 -15.384 1.00 92.62 159 LEU A N 1
ATOM 1170 C CA . LEU A 1 159 ? 42.053 -3.253 -16.526 1.00 92.62 159 LEU A CA 1
ATOM 1171 C C . LEU A 1 159 ? 41.117 -3.303 -17.730 1.00 92.62 159 LEU A C 1
ATOM 1173 O O . LEU A 1 159 ? 40.339 -4.249 -17.856 1.00 92.62 159 LEU A O 1
ATOM 1177 N N . GLN A 1 160 ? 41.236 -2.321 -18.623 1.00 92.06 160 GLN A N 1
ATOM 1178 C CA . GLN A 1 160 ? 40.637 -2.377 -19.954 1.00 92.06 160 GLN A CA 1
ATOM 1179 C C . GLN A 1 160 ? 41.638 -2.901 -20.968 1.00 92.06 160 GLN A C 1
ATOM 1181 O O . GLN A 1 160 ? 42.802 -2.497 -20.962 1.00 92.06 160 GLN A O 1
ATOM 1186 N N . TRP A 1 161 ? 41.189 -3.796 -21.836 1.00 91.44 161 TRP A N 1
ATOM 1187 C CA . TRP A 1 161 ? 42.048 -4.322 -22.882 1.00 91.44 161 TRP A CA 1
ATOM 1188 C C . TRP A 1 161 ? 42.329 -3.297 -23.984 1.00 91.44 161 TRP A C 1
ATOM 1190 O O . TRP A 1 161 ? 41.620 -2.303 -24.129 1.00 91.44 161 TRP A O 1
ATOM 1200 N N . GLY A 1 162 ? 43.382 -3.534 -24.765 1.00 91.19 162 GLY A N 1
ATOM 1201 C CA . GLY A 1 162 ? 43.779 -2.641 -25.844 1.00 91.19 162 GLY A CA 1
ATOM 1202 C C . GLY A 1 162 ? 44.636 -3.319 -26.908 1.00 91.19 162 GLY A C 1
ATOM 1203 O O . GLY A 1 162 ? 44.686 -4.548 -27.036 1.00 91.19 162 GLY A O 1
ATOM 1204 N N . SER A 1 163 ? 45.309 -2.485 -27.697 1.00 93.00 163 SER A N 1
ATOM 1205 C CA . SER A 1 163 ? 46.240 -2.922 -28.729 1.00 93.00 163 SER A CA 1
ATOM 1206 C C . SER A 1 163 ? 47.480 -2.037 -28.797 1.00 93.00 163 SER A C 1
ATOM 1208 O O . SER A 1 163 ? 47.463 -0.845 -28.466 1.00 93.00 163 SER A O 1
ATOM 1210 N N . ILE A 1 164 ? 48.563 -2.636 -29.284 1.00 96.31 164 ILE A N 1
ATOM 1211 C CA . ILE A 1 164 ? 49.744 -1.928 -29.779 1.00 96.31 164 ILE A CA 1
ATOM 1212 C C . ILE A 1 164 ? 49.793 -1.994 -31.316 1.00 96.31 164 ILE A C 1
ATOM 1214 O O . ILE A 1 164 ? 49.163 -2.868 -31.922 1.00 96.31 164 ILE A O 1
ATOM 1218 N N . PRO A 1 165 ? 50.532 -1.088 -31.981 1.00 95.38 165 PRO A N 1
ATOM 1219 C CA . PRO A 1 165 ? 50.783 -1.178 -33.409 1.00 95.38 165 PRO A CA 1
ATOM 1220 C C . PRO A 1 165 ? 51.406 -2.521 -33.785 1.00 95.38 165 PRO A C 1
ATOM 1222 O O . PRO A 1 165 ? 52.325 -3.003 -33.122 1.00 95.38 165 PRO A O 1
ATOM 1225 N N . TYR A 1 166 ? 50.935 -3.103 -34.883 1.00 92.81 166 TYR A N 1
ATOM 1226 C CA . TYR A 1 166 ? 51.575 -4.271 -35.466 1.00 92.81 166 TYR A CA 1
ATOM 1227 C C . TYR A 1 166 ? 52.918 -3.886 -36.109 1.00 92.81 166 TYR A C 1
ATOM 1229 O O . TYR A 1 166 ? 52.951 -3.065 -37.025 1.00 92.81 166 TYR A O 1
ATOM 1237 N N . ASP A 1 167 ? 54.023 -4.477 -35.642 1.00 93.94 167 ASP A N 1
ATOM 1238 C CA . ASP A 1 167 ? 55.380 -4.205 -36.142 1.00 93.94 167 ASP A CA 1
ATOM 1239 C C . ASP A 1 167 ? 56.202 -5.506 -36.283 1.00 93.94 167 ASP A C 1
ATOM 1241 O O . ASP A 1 167 ? 56.837 -5.978 -35.334 1.00 93.94 167 ASP A O 1
ATOM 1245 N N . GLU A 1 168 ? 56.223 -6.077 -37.497 1.00 90.19 168 GLU A N 1
ATOM 1246 C CA . GLU A 1 168 ? 57.014 -7.280 -37.836 1.00 90.19 168 GLU A CA 1
ATOM 1247 C C . GLU A 1 168 ? 58.532 -7.062 -37.785 1.00 90.19 168 GLU A C 1
ATOM 1249 O O . GLU A 1 168 ? 59.287 -8.037 -37.731 1.00 90.19 168 GLU A O 1
ATOM 1254 N N . THR A 1 169 ? 58.989 -5.807 -37.808 1.00 93.25 169 THR A N 1
ATOM 1255 C CA . THR A 1 169 ? 60.419 -5.477 -37.819 1.00 93.25 169 THR A CA 1
ATOM 1256 C C . THR A 1 169 ? 60.991 -5.583 -36.414 1.00 93.25 169 THR A C 1
ATOM 1258 O O . THR A 1 169 ? 62.046 -6.182 -36.214 1.00 93.25 169 THR A O 1
ATOM 1261 N N . ARG A 1 170 ? 60.290 -5.010 -35.429 1.00 93.62 170 ARG A N 1
ATOM 1262 C CA . ARG A 1 170 ? 60.767 -4.936 -34.039 1.00 93.62 170 ARG A CA 1
ATOM 1263 C C . ARG A 1 170 ? 60.322 -6.110 -33.181 1.00 93.62 170 ARG A C 1
ATOM 1265 O O . ARG A 1 170 ? 61.032 -6.445 -32.239 1.00 93.62 170 ARG A O 1
ATOM 1272 N N . LYS A 1 171 ? 59.181 -6.733 -33.502 1.00 94.75 171 LYS A N 1
ATOM 1273 C CA . LYS A 1 171 ? 58.637 -7.902 -32.786 1.00 94.75 171 LYS A CA 1
ATOM 1274 C C . LYS A 1 171 ? 58.586 -7.712 -31.261 1.00 94.75 171 LYS A C 1
ATOM 1276 O O . LYS A 1 171 ? 58.959 -8.601 -30.500 1.00 94.75 171 LYS A O 1
ATOM 1281 N N . ALA A 1 172 ? 58.144 -6.536 -30.828 1.00 97.31 172 ALA A N 1
ATOM 1282 C CA . ALA A 1 172 ? 58.007 -6.180 -29.420 1.00 97.31 172 ALA A CA 1
ATOM 1283 C C . ALA A 1 172 ? 56.646 -6.614 -28.841 1.00 97.31 172 ALA A C 1
ATOM 1285 O O . ALA A 1 172 ? 55.746 -7.045 -29.566 1.00 97.31 172 ALA A O 1
ATOM 1286 N N . PHE A 1 173 ? 56.490 -6.483 -27.523 1.00 98.06 173 PHE A N 1
ATOM 1287 C CA . PHE A 1 173 ? 55.258 -6.822 -26.800 1.00 98.06 173 PHE A CA 1
ATOM 1288 C C . PHE A 1 173 ? 54.732 -5.655 -25.954 1.00 98.06 173 PHE A C 1
ATOM 1290 O O . PHE A 1 173 ? 55.465 -4.724 -25.619 1.00 98.06 173 PHE A O 1
ATOM 1297 N N . GLY A 1 174 ? 53.450 -5.704 -25.601 1.00 97.62 174 GLY A N 1
ATOM 1298 C CA . GLY A 1 174 ? 52.783 -4.701 -24.778 1.00 97.62 174 GLY A CA 1
ATOM 1299 C C . GLY A 1 174 ? 51.908 -5.336 -23.702 1.00 97.62 174 GLY A C 1
ATOM 1300 O O . GLY A 1 174 ? 51.265 -6.353 -23.946 1.00 97.62 174 GLY A O 1
ATOM 1301 N N . PHE A 1 175 ? 51.850 -4.719 -22.526 1.00 97.81 175 PHE A N 1
ATOM 1302 C CA . PHE A 1 175 ? 50.904 -5.065 -21.466 1.00 97.81 175 PHE A CA 1
ATOM 1303 C C . PHE A 1 175 ? 50.086 -3.847 -21.028 1.00 97.81 175 PHE A C 1
ATOM 1305 O O . PHE A 1 175 ? 50.581 -2.718 -21.027 1.00 97.81 175 PHE A O 1
ATOM 1312 N N . ARG A 1 176 ? 48.867 -4.097 -20.559 1.00 96.06 176 ARG A N 1
ATOM 1313 C CA . ARG A 1 176 ? 48.077 -3.182 -19.747 1.00 96.06 176 ARG A CA 1
ATOM 1314 C C . ARG A 1 176 ? 48.226 -3.552 -18.278 1.00 96.06 176 ARG A C 1
ATOM 1316 O O . ARG A 1 176 ? 48.012 -4.703 -17.902 1.00 96.06 176 ARG A O 1
ATOM 1323 N N . ALA A 1 177 ? 48.557 -2.576 -17.440 1.00 95.25 177 ALA A N 1
ATOM 1324 C CA . ALA A 1 177 ? 48.602 -2.767 -15.997 1.00 95.25 177 ALA A CA 1
ATOM 1325 C C . ALA A 1 177 ? 47.241 -2.485 -15.342 1.00 95.25 177 ALA A C 1
ATOM 1327 O O . ALA A 1 177 ? 46.553 -1.532 -15.710 1.00 95.25 177 ALA A O 1
ATOM 1328 N N . THR A 1 178 ? 46.901 -3.278 -14.323 1.00 95.69 178 THR A N 1
ATOM 1329 C CA . THR A 1 178 ? 45.932 -2.882 -13.290 1.00 95.69 178 THR A CA 1
ATOM 1330 C C . THR A 1 178 ? 46.544 -1.800 -12.394 1.00 95.69 178 THR A C 1
ATOM 1332 O O . THR A 1 178 ? 47.763 -1.607 -12.410 1.00 95.69 178 THR A O 1
ATOM 1335 N N . GLU A 1 179 ? 45.756 -1.117 -11.562 1.00 94.25 179 GLU A N 1
ATOM 1336 C CA . GLU A 1 179 ? 46.315 -0.150 -10.602 1.00 94.25 179 GLU A CA 1
ATOM 1337 C C . GLU A 1 179 ? 47.316 -0.811 -9.645 1.00 94.25 179 GLU A C 1
ATOM 1339 O O . GLU A 1 179 ? 48.388 -0.261 -9.374 1.00 94.25 179 GLU A O 1
ATOM 1344 N N . ARG A 1 180 ? 47.012 -2.035 -9.189 1.00 94.81 180 ARG A N 1
ATOM 1345 C CA . ARG A 1 180 ? 47.910 -2.819 -8.332 1.00 94.81 180 ARG A CA 1
ATOM 1346 C C . ARG A 1 180 ? 49.222 -3.158 -9.039 1.00 94.81 180 ARG A C 1
ATOM 1348 O O . ARG A 1 180 ? 50.294 -2.966 -8.464 1.00 94.81 180 ARG A O 1
ATOM 1355 N N . ALA A 1 181 ? 49.151 -3.630 -10.284 1.00 95.44 181 ALA A N 1
ATOM 1356 C CA . ALA A 1 181 ? 50.337 -3.951 -11.073 1.00 95.44 181 ALA A CA 1
ATOM 1357 C C . ALA A 1 181 ? 51.150 -2.689 -11.404 1.00 95.44 181 ALA A C 1
ATOM 1359 O O . ALA A 1 181 ? 52.375 -2.709 -11.321 1.00 95.44 181 ALA A O 1
ATOM 1360 N N . ALA A 1 182 ? 50.485 -1.574 -11.715 1.00 95.81 182 ALA A N 1
ATOM 1361 C CA . ALA A 1 182 ? 51.122 -0.289 -11.981 1.00 95.81 182 ALA A CA 1
ATOM 1362 C C . ALA A 1 182 ? 51.892 0.224 -10.756 1.00 95.81 182 ALA A C 1
ATOM 1364 O O . ALA A 1 182 ? 53.032 0.667 -10.889 1.00 95.81 182 ALA A O 1
ATOM 1365 N N . ALA A 1 183 ? 51.305 0.124 -9.560 1.00 96.12 183 ALA A N 1
ATOM 1366 C CA . ALA A 1 183 ? 51.974 0.492 -8.315 1.00 96.12 183 ALA A CA 1
ATOM 1367 C C . ALA A 1 183 ? 53.217 -0.375 -8.053 1.00 96.12 183 ALA A C 1
ATOM 1369 O O . ALA A 1 183 ? 54.284 0.161 -7.753 1.00 96.12 183 ALA A O 1
ATOM 1370 N N . ALA A 1 184 ? 53.103 -1.697 -8.227 1.00 96.12 184 ALA A N 1
ATOM 1371 C CA . ALA A 1 184 ? 54.223 -2.623 -8.057 1.00 96.12 184 ALA A CA 1
ATOM 1372 C C . ALA A 1 184 ? 55.357 -2.359 -9.064 1.00 96.12 184 ALA A C 1
ATOM 1374 O O . ALA A 1 184 ? 56.527 -2.306 -8.684 1.00 96.12 184 ALA A O 1
ATOM 1375 N N . LEU A 1 185 ? 55.017 -2.129 -10.336 1.00 97.25 185 LEU A N 1
ATOM 1376 C CA . LEU A 1 185 ? 55.982 -1.830 -11.396 1.00 97.25 185 LEU A CA 1
ATOM 1377 C C . LEU A 1 185 ? 56.673 -0.478 -11.188 1.00 97.25 185 LEU A C 1
ATOM 1379 O O . LEU A 1 185 ? 57.886 -0.394 -11.358 1.00 97.25 185 LEU A O 1
ATOM 1383 N N . LYS A 1 186 ? 55.944 0.564 -10.771 1.00 96.81 186 LYS A N 1
ATOM 1384 C CA . LYS A 1 186 ? 56.541 1.867 -10.428 1.00 96.81 186 LYS A CA 1
ATOM 1385 C C . LYS A 1 186 ? 57.493 1.768 -9.243 1.00 96.81 186 LYS A C 1
ATOM 1387 O O . LYS A 1 186 ? 58.580 2.335 -9.289 1.00 96.81 186 LYS A O 1
ATOM 1392 N N . ALA A 1 187 ? 57.107 1.030 -8.202 1.00 96.06 187 ALA A N 1
ATOM 1393 C CA . ALA A 1 187 ? 57.975 0.794 -7.054 1.00 96.06 187 ALA A CA 1
ATOM 1394 C C . ALA A 1 187 ? 59.256 0.056 -7.471 1.00 96.06 187 ALA A C 1
ATOM 1396 O O . ALA A 1 187 ? 60.350 0.492 -7.124 1.00 96.06 187 ALA A O 1
ATOM 1397 N N . ALA A 1 188 ? 59.127 -0.997 -8.284 1.00 95.69 188 ALA A N 1
ATOM 1398 C CA . ALA A 1 188 ? 60.267 -1.744 -8.802 1.00 95.69 188 ALA A CA 1
ATOM 1399 C C . ALA A 1 188 ? 61.174 -0.898 -9.706 1.00 95.69 188 ALA A C 1
ATOM 1401 O O . ALA A 1 188 ? 62.388 -1.034 -9.627 1.00 95.69 188 ALA A O 1
ATOM 1402 N N . ALA A 1 189 ? 60.619 -0.004 -10.531 1.00 95.38 189 ALA A N 1
ATOM 1403 C CA . ALA A 1 189 ? 61.391 0.880 -11.407 1.00 95.38 189 ALA A CA 1
ATOM 1404 C C . ALA A 1 189 ? 62.254 1.904 -10.642 1.00 95.38 189 ALA A C 1
ATOM 1406 O O . ALA A 1 189 ? 63.222 2.417 -11.199 1.00 95.38 189 ALA A O 1
ATOM 1407 N N . ALA A 1 190 ? 61.926 2.188 -9.376 1.00 94.38 190 ALA A N 1
ATOM 1408 C CA . ALA A 1 190 ? 62.709 3.056 -8.497 1.00 94.38 190 ALA A CA 1
ATOM 1409 C C . ALA A 1 190 ? 63.832 2.315 -7.737 1.00 94.38 190 ALA A C 1
ATOM 1411 O O . ALA A 1 190 ? 64.638 2.956 -7.059 1.00 94.38 190 ALA A O 1
ATOM 1412 N N . GLU A 1 191 ? 63.894 0.981 -7.819 1.00 93.31 191 GLU A N 1
ATOM 1413 C CA . GLU A 1 191 ? 64.934 0.176 -7.170 1.00 93.31 191 GLU A CA 1
ATOM 1414 C C . GLU A 1 191 ? 66.277 0.248 -7.933 1.00 93.31 191 GLU A C 1
ATOM 1416 O O . GLU A 1 191 ? 66.299 0.464 -9.148 1.00 93.31 191 GLU A O 1
ATOM 1421 N N . PRO A 1 192 ? 67.428 0.024 -7.267 1.00 88.81 192 PRO A N 1
ATOM 1422 C CA . PRO A 1 192 ? 68.711 -0.103 -7.955 1.00 88.81 192 PRO A CA 1
ATOM 1423 C C . PRO A 1 192 ? 68.728 -1.313 -8.904 1.00 88.81 192 PRO A C 1
ATOM 1425 O O . PRO A 1 192 ? 68.462 -2.435 -8.478 1.00 88.81 192 PRO A O 1
ATOM 1428 N N . ASN A 1 193 ? 69.121 -1.100 -10.166 1.00 90.19 193 ASN A N 1
ATOM 1429 C CA . ASN A 1 193 ? 69.147 -2.126 -11.223 1.00 90.19 193 ASN A CA 1
ATOM 1430 C C . ASN A 1 193 ? 67.778 -2.824 -11.424 1.00 90.19 193 ASN A C 1
ATOM 1432 O O . ASN A 1 193 ? 67.668 -4.039 -11.228 1.00 90.19 193 ASN A O 1
ATOM 1436 N N . PRO A 1 194 ? 66.733 -2.071 -11.808 1.00 95.56 194 PRO A N 1
ATOM 1437 C CA . PRO A 1 194 ? 65.371 -2.581 -11.883 1.00 95.56 194 PRO A CA 1
ATOM 1438 C C . PRO A 1 194 ? 65.214 -3.525 -13.083 1.00 95.56 194 PRO A C 1
ATOM 1440 O O . PRO A 1 194 ? 65.563 -3.177 -14.215 1.00 95.56 194 PRO A O 1
ATOM 1443 N N . ARG A 1 195 ? 64.697 -4.739 -12.855 1.00 96.88 195 ARG A N 1
ATOM 1444 C CA . ARG A 1 195 ? 64.534 -5.755 -13.908 1.00 96.88 195 ARG A CA 1
ATOM 1445 C C . ARG A 1 195 ? 63.171 -6.427 -13.858 1.00 96.88 195 ARG A C 1
ATOM 1447 O O . ARG A 1 195 ? 62.632 -6.707 -12.790 1.00 96.88 195 ARG A O 1
ATOM 1454 N N . VAL A 1 196 ? 62.658 -6.750 -15.039 1.00 97.75 196 VAL A N 1
ATOM 1455 C CA . VAL A 1 196 ? 61.450 -7.561 -15.216 1.00 97.75 196 VAL A CA 1
ATOM 1456 C C . VAL A 1 196 ? 61.722 -8.717 -16.159 1.00 97.75 196 VAL A C 1
ATOM 1458 O O . VAL A 1 196 ? 62.537 -8.611 -17.079 1.00 97.75 196 VAL A O 1
ATOM 1461 N N . ARG A 1 197 ? 61.014 -9.818 -15.931 1.00 97.25 197 ARG A N 1
ATOM 1462 C CA . ARG A 1 197 ? 60.914 -10.940 -16.849 1.00 97.25 197 ARG A CA 1
ATOM 1463 C C . ARG A 1 197 ? 59.571 -10.880 -17.557 1.00 97.25 197 ARG A C 1
ATOM 1465 O O . ARG A 1 197 ? 58.533 -10.871 -16.900 1.00 97.25 197 ARG A O 1
ATOM 1472 N N . ALA A 1 198 ? 59.599 -10.864 -18.882 1.00 97.38 198 ALA A N 1
ATOM 1473 C CA . ALA A 1 198 ? 58.414 -11.028 -19.709 1.00 97.38 198 ALA A CA 1
ATOM 1474 C C . ALA A 1 198 ? 58.471 -12.386 -20.408 1.00 97.38 198 ALA A C 1
ATOM 1476 O O . ALA A 1 198 ? 59.466 -12.716 -21.054 1.00 97.38 198 ALA A O 1
ATOM 1477 N N . GLU A 1 199 ? 57.403 -13.163 -20.287 1.00 97.38 199 GLU A N 1
ATOM 1478 C CA . GLU A 1 199 ? 57.201 -14.397 -21.036 1.00 97.38 199 GLU A CA 1
ATOM 1479 C C . GLU A 1 199 ? 55.899 -14.276 -21.822 1.00 97.38 199 GLU A C 1
ATOM 1481 O O . GLU A 1 199 ? 54.806 -14.209 -21.257 1.00 97.38 199 GLU A O 1
ATOM 1486 N N . VAL A 1 200 ? 56.029 -14.198 -23.142 1.00 97.38 200 VAL A N 1
ATOM 1487 C CA . VAL A 1 200 ? 54.919 -13.994 -24.068 1.00 97.38 200 VAL A CA 1
ATOM 1488 C C . VAL A 1 200 ? 54.983 -15.069 -25.140 1.00 97.38 200 VAL A C 1
ATOM 1490 O O . VAL A 1 200 ? 56.009 -15.231 -25.801 1.00 97.38 200 VAL A O 1
ATOM 1493 N N . VAL A 1 201 ? 53.874 -15.780 -25.327 1.00 96.19 201 VAL A N 1
ATOM 1494 C CA . VAL A 1 201 ? 53.692 -16.749 -26.409 1.00 96.19 201 VAL A CA 1
ATOM 1495 C C . VAL A 1 201 ? 52.397 -16.410 -27.128 1.00 96.19 201 VAL A C 1
ATOM 1497 O O . VAL A 1 201 ? 51.295 -16.604 -26.605 1.00 96.19 201 VAL A O 1
ATOM 1500 N N . THR A 1 202 ? 52.556 -15.884 -28.337 1.00 94.50 202 THR A N 1
ATOM 1501 C CA . THR A 1 202 ? 51.482 -15.438 -29.222 1.00 94.50 202 THR A CA 1
ATOM 1502 C C . THR A 1 202 ? 51.598 -16.076 -30.594 1.00 94.50 202 THR A C 1
ATOM 1504 O O . THR A 1 202 ? 52.677 -16.461 -31.046 1.00 94.50 202 THR A O 1
ATOM 1507 N N . SER A 1 203 ? 50.465 -16.170 -31.277 1.00 92.06 203 SER A N 1
ATOM 1508 C CA . SER A 1 203 ? 50.382 -16.667 -32.645 1.00 92.06 203 SER A CA 1
ATOM 1509 C C . SER A 1 203 ? 49.648 -15.671 -33.525 1.00 92.06 203 SER A C 1
ATOM 1511 O O . SER A 1 203 ? 48.642 -15.096 -33.106 1.00 92.06 203 SER A O 1
ATOM 1513 N N . PHE A 1 204 ? 50.116 -15.536 -34.763 1.00 91.69 204 PHE A N 1
ATOM 1514 C CA . PHE A 1 204 ? 49.436 -14.778 -35.804 1.00 91.69 204 PHE A CA 1
ATOM 1515 C C . PHE A 1 204 ? 48.919 -15.732 -36.877 1.00 91.69 204 PHE A C 1
ATOM 1517 O O . PHE A 1 204 ? 49.635 -16.641 -37.301 1.00 91.69 204 PHE A O 1
ATOM 1524 N N . ALA A 1 205 ? 47.694 -15.510 -37.339 1.00 86.88 205 ALA A N 1
ATOM 1525 C CA . ALA A 1 205 ? 47.098 -16.256 -38.440 1.00 86.88 205 ALA A CA 1
ATOM 1526 C C . ALA A 1 205 ? 46.520 -15.279 -39.463 1.00 86.88 205 ALA A C 1
ATOM 1528 O O . ALA A 1 205 ? 45.864 -14.313 -39.093 1.00 86.88 205 ALA A O 1
ATOM 1529 N N . ARG A 1 206 ? 46.744 -15.517 -40.759 1.00 87.00 206 ARG A N 1
ATOM 1530 C CA . ARG A 1 206 ? 46.074 -14.757 -41.822 1.00 87.00 206 ARG A CA 1
ATOM 1531 C C . ARG A 1 206 ? 44.942 -15.592 -42.391 1.00 87.00 206 ARG A C 1
ATOM 1533 O O . ARG A 1 206 ? 45.188 -16.570 -43.092 1.00 87.00 206 ARG A O 1
ATOM 1540 N N . LYS A 1 207 ? 43.711 -15.202 -42.078 1.00 87.06 207 LYS A N 1
ATOM 1541 C CA . LYS A 1 207 ? 42.496 -15.846 -42.581 1.00 87.06 207 LYS A CA 1
ATOM 1542 C C . LYS A 1 207 ? 41.473 -14.780 -42.978 1.00 87.06 207 LYS A C 1
ATOM 1544 O O . LYS A 1 207 ? 41.442 -13.725 -42.345 1.00 87.06 207 LYS A O 1
ATOM 1549 N N . PRO A 1 208 ? 40.635 -15.035 -43.993 1.00 87.69 208 PRO A N 1
ATOM 1550 C CA . PRO A 1 208 ? 39.473 -14.199 -44.276 1.00 87.69 208 PRO A CA 1
ATOM 1551 C C . PRO A 1 208 ? 38.601 -14.009 -43.033 1.00 87.69 208 PRO A C 1
ATOM 1553 O O . PRO A 1 208 ? 38.289 -14.981 -42.345 1.00 87.69 208 PRO A O 1
ATOM 1556 N N . GLU A 1 209 ? 38.184 -12.773 -42.760 1.00 89.75 209 GLU A N 1
ATOM 1557 C CA . GLU A 1 209 ? 37.065 -12.526 -41.845 1.00 89.75 209 GLU A CA 1
ATOM 1558 C C . GLU A 1 209 ? 35.815 -13.235 -42.377 1.00 89.75 209 GLU A C 1
ATOM 1560 O O . GLU A 1 209 ? 35.592 -13.290 -43.584 1.00 89.75 209 GLU A O 1
ATOM 1565 N N . ARG A 1 210 ? 34.995 -13.786 -41.484 1.00 91.88 210 ARG A N 1
ATOM 1566 C CA . ARG A 1 210 ? 33.770 -14.503 -41.841 1.00 91.88 210 ARG A CA 1
ATOM 1567 C C . ARG A 1 210 ? 32.563 -13.711 -41.365 1.00 91.88 210 ARG A C 1
ATOM 1569 O O . ARG A 1 210 ? 32.420 -13.495 -40.167 1.00 91.88 210 ARG A O 1
ATOM 1576 N N . THR A 1 211 ? 31.678 -13.347 -42.286 1.00 94.12 211 THR A N 1
ATOM 1577 C CA . THR A 1 211 ? 30.352 -12.811 -41.950 1.00 94.12 211 THR A CA 1
ATOM 1578 C C . THR A 1 211 ? 29.326 -13.914 -42.099 1.00 94.12 211 THR A C 1
ATOM 1580 O O . THR A 1 211 ? 29.231 -14.519 -43.166 1.00 94.12 211 THR A O 1
ATOM 1583 N N . LEU A 1 212 ? 28.569 -14.195 -41.042 1.00 97.44 212 LEU A N 1
ATOM 1584 C CA . LEU A 1 212 ? 27.413 -15.080 -41.133 1.00 97.44 212 LEU A CA 1
ATOM 1585 C C . LEU A 1 212 ? 26.177 -14.232 -41.412 1.00 97.44 212 LEU A C 1
ATOM 1587 O O . LEU A 1 212 ? 25.850 -13.334 -40.637 1.00 97.44 212 LEU A O 1
ATOM 1591 N N . SER A 1 213 ? 25.497 -14.561 -42.505 1.00 97.12 213 SER A N 1
ATOM 1592 C CA . SER A 1 213 ? 24.211 -13.985 -42.880 1.00 97.12 213 SER A CA 1
ATOM 1593 C C . SER A 1 213 ? 23.146 -15.068 -42.774 1.00 97.12 213 SER A C 1
ATOM 1595 O O . SER A 1 213 ? 23.329 -16.174 -43.289 1.00 97.12 213 SER A O 1
ATOM 1597 N N . ALA A 1 214 ? 22.032 -14.762 -42.116 1.00 97.75 214 ALA A N 1
ATOM 1598 C CA . ALA A 1 214 ? 20.848 -15.613 -42.102 1.00 97.75 214 ALA A CA 1
ATOM 1599 C C . ALA A 1 214 ? 19.625 -14.795 -42.509 1.00 97.75 214 ALA A C 1
ATOM 1601 O O . ALA A 1 214 ? 19.428 -13.684 -42.028 1.00 97.75 214 ALA A O 1
ATOM 1602 N N . GLU A 1 215 ? 18.790 -15.340 -43.386 1.00 97.31 215 GLU A N 1
ATOM 1603 C CA . GLU A 1 215 ? 17.634 -14.630 -43.918 1.00 97.31 215 GLU A CA 1
ATOM 1604 C C . GLU A 1 215 ? 16.355 -15.457 -43.817 1.00 97.31 215 GLU A C 1
ATOM 1606 O O . GLU A 1 215 ? 16.327 -16.642 -44.158 1.00 97.31 215 GLU A O 1
ATOM 1611 N N . ILE A 1 216 ? 15.273 -14.805 -43.387 1.00 97.31 216 ILE A N 1
ATOM 1612 C CA . ILE A 1 216 ? 13.902 -15.303 -43.518 1.00 97.31 216 ILE A CA 1
ATOM 1613 C C . ILE A 1 216 ? 13.259 -14.509 -44.666 1.00 97.31 216 ILE A C 1
ATOM 1615 O O . ILE A 1 216 ? 12.993 -13.318 -44.483 1.00 97.31 216 ILE A O 1
ATOM 1619 N N . PRO A 1 217 ? 13.028 -15.121 -45.846 1.00 95.19 217 PRO A N 1
ATOM 1620 C CA . PRO A 1 217 ? 12.606 -14.385 -47.033 1.00 95.19 217 PRO A CA 1
ATOM 1621 C C . PRO A 1 217 ? 11.199 -13.804 -46.896 1.00 95.19 217 PRO A C 1
ATOM 1623 O O . PRO A 1 217 ? 10.274 -14.486 -46.440 1.00 95.19 217 PRO A O 1
ATOM 1626 N N . GLY A 1 218 ? 11.046 -12.559 -47.351 1.00 93.62 218 GLY A N 1
ATOM 1627 C CA . GLY A 1 218 ? 9.763 -11.872 -47.429 1.00 93.62 218 GLY A CA 1
ATOM 1628 C C . GLY A 1 218 ? 8.834 -12.482 -48.481 1.00 93.62 218 GLY A C 1
ATOM 1629 O O . GLY A 1 218 ? 9.266 -12.851 -49.571 1.00 93.62 218 GLY A O 1
ATOM 1630 N N . ALA A 1 219 ? 7.543 -12.578 -48.174 1.00 91.12 219 ALA A N 1
ATOM 1631 C CA . ALA A 1 219 ? 6.539 -13.140 -49.075 1.00 91.12 219 ALA A CA 1
ATOM 1632 C C . ALA A 1 219 ? 6.044 -12.144 -50.136 1.00 91.12 219 ALA A C 1
ATOM 1634 O O . ALA A 1 219 ? 5.672 -12.561 -51.231 1.00 91.12 219 ALA A O 1
ATOM 1635 N N . THR A 1 220 ? 6.032 -10.846 -49.820 1.00 90.38 220 THR A N 1
ATOM 1636 C CA . THR A 1 220 ? 5.397 -9.812 -50.657 1.00 90.38 220 THR A CA 1
ATOM 1637 C C . THR A 1 220 ? 6.429 -8.881 -51.286 1.00 90.38 220 THR A C 1
ATOM 1639 O O . THR A 1 220 ? 6.381 -8.606 -52.481 1.00 90.38 220 THR A O 1
ATOM 1642 N N . ALA A 1 221 ? 7.391 -8.426 -50.486 1.00 91.44 221 ALA A N 1
ATOM 1643 C CA . ALA A 1 221 ? 8.471 -7.538 -50.883 1.00 91.44 221 ALA A CA 1
ATOM 1644 C C . ALA A 1 221 ? 9.823 -8.157 -50.475 1.00 91.44 221 ALA A C 1
ATOM 1646 O O . ALA A 1 221 ? 10.493 -7.629 -49.589 1.00 91.44 221 ALA A O 1
ATOM 1647 N N . PRO A 1 222 ? 10.250 -9.276 -51.098 1.00 91.06 222 PRO A N 1
ATOM 1648 C CA . PRO A 1 222 ? 11.478 -9.993 -50.722 1.00 91.06 222 PRO A CA 1
ATOM 1649 C C . PRO A 1 222 ? 12.759 -9.157 -50.871 1.00 91.06 222 PRO A C 1
ATOM 1651 O O . PRO A 1 222 ? 13.771 -9.455 -50.237 1.00 91.06 222 PRO A O 1
ATOM 1654 N N . ASN A 1 223 ? 12.718 -8.105 -51.692 1.00 91.38 223 ASN A N 1
ATOM 1655 C CA . ASN A 1 223 ? 13.839 -7.186 -51.881 1.00 91.38 223 ASN A CA 1
ATOM 1656 C C . ASN A 1 223 ? 13.912 -6.108 -50.788 1.00 91.38 223 ASN A C 1
ATOM 1658 O O . ASN A 1 223 ? 14.978 -5.532 -50.595 1.00 91.38 223 ASN A O 1
ATOM 1662 N N . GLU A 1 224 ? 12.818 -5.844 -50.066 1.00 94.75 224 GLU A N 1
ATOM 1663 C CA . GLU A 1 224 ? 12.834 -4.976 -48.888 1.00 94.75 224 GLU A CA 1
ATOM 1664 C C . GLU A 1 224 ? 13.228 -5.778 -47.649 1.00 94.75 224 GLU A C 1
ATOM 1666 O O . GLU A 1 224 ? 12.826 -6.936 -47.515 1.00 94.75 224 GLU A O 1
ATOM 1671 N N . ARG A 1 225 ? 13.995 -5.178 -46.731 1.00 95.12 225 ARG A N 1
ATOM 1672 C CA . ARG A 1 225 ? 14.517 -5.901 -45.566 1.00 95.12 225 ARG A CA 1
ATOM 1673 C C . ARG A 1 225 ? 14.629 -5.093 -44.279 1.00 95.12 225 ARG A C 1
ATOM 1675 O O . ARG A 1 225 ? 14.828 -3.878 -44.313 1.00 95.12 225 ARG A O 1
ATOM 1682 N N . ILE A 1 226 ? 14.538 -5.810 -43.162 1.00 98.06 226 ILE A N 1
ATOM 1683 C CA . ILE A 1 226 ? 14.892 -5.346 -41.816 1.00 98.06 226 ILE A CA 1
ATOM 1684 C C . ILE A 1 226 ? 16.187 -6.046 -41.420 1.00 98.06 226 ILE A C 1
ATOM 1686 O O . ILE A 1 226 ? 16.253 -7.276 -41.480 1.00 98.06 226 ILE A O 1
ATOM 1690 N N . VAL A 1 227 ? 17.209 -5.276 -41.055 1.00 98.44 227 VAL A N 1
ATOM 1691 C CA . VAL A 1 227 ? 18.519 -5.817 -40.674 1.00 98.44 227 VAL A CA 1
ATOM 1692 C C . VAL A 1 227 ? 18.649 -5.829 -39.156 1.00 98.44 227 VAL A C 1
ATOM 1694 O O . VAL A 1 227 ? 18.352 -4.836 -38.505 1.00 98.44 227 VAL A O 1
ATOM 1697 N N . ILE A 1 228 ? 19.100 -6.943 -38.588 1.00 98.62 228 ILE A N 1
ATOM 1698 C CA . ILE A 1 228 ? 19.432 -7.054 -37.165 1.00 98.62 228 ILE A CA 1
ATOM 1699 C C . ILE A 1 228 ? 20.870 -7.561 -37.082 1.00 98.62 228 ILE A C 1
ATOM 1701 O O . ILE A 1 228 ? 21.160 -8.693 -37.485 1.00 98.62 228 ILE A O 1
ATOM 1705 N N . ALA A 1 229 ? 21.781 -6.709 -36.623 1.00 97.88 229 ALA A N 1
ATOM 1706 C CA . ALA A 1 229 ? 23.209 -7.004 -36.601 1.00 97.88 229 ALA A CA 1
ATOM 1707 C C . ALA A 1 229 ? 23.718 -7.127 -35.167 1.00 97.88 229 ALA A C 1
ATOM 1709 O O . ALA A 1 229 ? 23.288 -6.390 -34.290 1.00 97.88 229 ALA A O 1
ATOM 1710 N N . ALA A 1 230 ? 24.631 -8.065 -34.944 1.00 97.44 230 ALA A N 1
ATOM 1711 C CA . ALA A 1 230 ? 25.420 -8.157 -33.725 1.00 97.44 230 ALA A CA 1
ATOM 1712 C C . ALA A 1 230 ? 26.875 -8.387 -34.117 1.00 97.44 230 ALA A C 1
ATOM 1714 O O . ALA A 1 230 ? 27.161 -9.224 -34.986 1.00 97.44 230 ALA A O 1
ATOM 1715 N N . HIS A 1 231 ? 27.800 -7.701 -33.465 1.00 95.62 231 HIS A N 1
ATOM 1716 C CA . HIS A 1 231 ? 29.209 -7.964 -33.686 1.00 95.62 231 HIS A CA 1
ATOM 1717 C C . HIS A 1 231 ? 29.710 -9.115 -32.809 1.00 95.62 231 HIS A C 1
ATOM 1719 O O . HIS A 1 231 ? 29.200 -9.414 -31.729 1.00 95.62 231 HIS A O 1
ATOM 1725 N N . VAL A 1 232 ? 30.672 -9.861 -33.347 1.00 94.56 232 VAL A N 1
ATOM 1726 C CA . VAL A 1 232 ? 31.207 -11.087 -32.730 1.00 94.56 232 VAL A CA 1
ATOM 1727 C C . VAL A 1 232 ? 32.566 -10.841 -32.084 1.00 94.56 232 VAL A C 1
ATOM 1729 O O . VAL A 1 232 ? 33.018 -11.647 -31.256 1.00 94.56 232 VAL A O 1
ATOM 1732 N N . GLN A 1 233 ? 33.237 -9.775 -32.514 1.00 86.31 233 GLN A N 1
ATOM 1733 C CA . GLN A 1 233 ? 34.631 -9.515 -32.224 1.00 86.31 233 GLN A CA 1
ATOM 1734 C C . GLN A 1 233 ? 34.793 -8.971 -30.811 1.00 86.31 233 GLN A C 1
ATOM 1736 O O . GLN A 1 233 ? 34.745 -7.779 -30.639 1.00 86.31 233 GLN A O 1
ATOM 1741 N N . GLU A 1 234 ? 35.054 -9.817 -29.811 1.00 87.31 234 GLU A N 1
ATOM 1742 C CA . GLU A 1 234 ? 35.521 -9.354 -28.491 1.00 87.31 234 GLU A CA 1
ATOM 1743 C C . GLU A 1 234 ? 35.816 -10.485 -27.507 1.00 87.31 234 GLU A C 1
ATOM 1745 O O . GLU A 1 234 ? 35.391 -11.630 -27.686 1.00 87.31 234 GLU A O 1
ATOM 1750 N N . PRO A 1 235 ? 36.560 -10.224 -26.424 1.00 86.31 235 PRO A N 1
ATOM 1751 C CA . PRO A 1 235 ? 36.738 -11.195 -25.355 1.00 86.31 235 PRO A CA 1
ATOM 1752 C C . PRO A 1 235 ? 35.598 -11.215 -24.320 1.00 86.31 235 PRO A C 1
ATOM 1754 O O . PRO A 1 235 ? 35.539 -12.198 -23.569 1.00 86.31 235 PRO A O 1
ATOM 1757 N N . GLY A 1 236 ? 34.772 -10.167 -24.248 1.00 90.62 236 GLY A N 1
ATOM 1758 C CA . GLY A 1 236 ? 33.778 -9.938 -23.198 1.00 90.62 236 GLY A CA 1
ATOM 1759 C C . GLY A 1 236 ? 32.499 -10.760 -23.357 1.00 90.62 236 GLY A C 1
ATOM 1760 O O . GLY A 1 236 ? 32.296 -11.451 -24.368 1.00 90.62 236 GLY A O 1
ATOM 1761 N N . ALA A 1 237 ? 31.693 -10.780 -22.297 1.00 92.75 237 ALA A N 1
ATOM 1762 C CA . ALA A 1 237 ? 30.469 -11.560 -22.211 1.00 92.75 237 ALA A CA 1
ATOM 1763 C C . ALA A 1 237 ? 29.230 -10.703 -22.459 1.00 92.75 237 ALA A C 1
ATOM 1765 O O . ALA A 1 237 ? 28.394 -11.096 -23.271 1.00 92.75 237 ALA A O 1
ATOM 1766 N N . ASN A 1 238 ? 29.117 -9.554 -21.797 1.00 93.69 238 ASN A N 1
ATOM 1767 C CA . ASN A 1 238 ? 28.150 -8.540 -22.168 1.00 93.69 238 ASN A CA 1
ATOM 1768 C C . ASN A 1 238 ? 28.547 -7.973 -23.530 1.00 93.69 238 ASN A C 1
ATOM 1770 O O . ASN A 1 238 ? 27.755 -8.104 -24.461 1.00 93.69 238 ASN A O 1
ATOM 1774 N N . ASP A 1 239 ? 29.803 -7.544 -23.676 1.00 92.38 239 ASP A N 1
ATOM 1775 C CA . ASP A 1 239 ? 30.348 -6.936 -24.885 1.00 92.38 239 ASP A CA 1
ATOM 1776 C C . ASP A 1 239 ? 31.264 -7.901 -25.680 1.00 92.38 239 ASP A C 1
ATOM 1778 O O . ASP A 1 239 ? 32.351 -8.292 -25.244 1.00 92.38 239 ASP A O 1
ATOM 1782 N N . ASN A 1 240 ? 30.858 -8.416 -26.840 1.00 93.44 240 ASN A N 1
ATOM 1783 C CA . ASN A 1 240 ? 29.463 -8.533 -27.272 1.00 93.44 240 ASN A CA 1
ATOM 1784 C C . ASN A 1 240 ? 28.976 -9.986 -27.446 1.00 93.44 240 ASN A C 1
ATOM 1786 O O . ASN A 1 240 ? 28.338 -10.374 -28.433 1.00 93.44 240 ASN A O 1
ATOM 1790 N N . ALA A 1 241 ? 29.314 -10.888 -26.509 1.00 94.75 241 ALA A N 1
ATOM 1791 C CA . ALA A 1 241 ? 28.770 -12.256 -26.570 1.00 94.75 241 ALA A CA 1
ATOM 1792 C C . ALA A 1 241 ? 27.249 -12.277 -26.341 1.00 94.75 241 ALA A C 1
ATOM 1794 O O . ALA A 1 241 ? 26.561 -13.119 -26.926 1.00 94.75 241 ALA A O 1
ATOM 1795 N N . SER A 1 242 ? 26.734 -11.354 -25.525 1.00 96.06 242 SER A N 1
ATOM 1796 C CA . SER A 1 242 ? 25.313 -11.234 -25.222 1.00 96.06 242 SER A CA 1
ATOM 1797 C C . SER A 1 242 ? 24.512 -10.833 -26.464 1.00 96.06 242 SER A C 1
ATOM 1799 O O . SER A 1 242 ? 23.605 -11.573 -26.829 1.00 96.06 242 SER A O 1
ATOM 1801 N N . GLY A 1 243 ? 24.888 -9.773 -27.194 1.00 96.44 243 GLY A N 1
ATOM 1802 C CA . GLY A 1 243 ? 24.218 -9.360 -28.435 1.00 96.44 243 GLY A CA 1
ATOM 1803 C C . GLY A 1 243 ? 24.273 -10.438 -29.511 1.00 96.44 243 GLY A C 1
ATOM 1804 O O . GLY A 1 243 ? 23.245 -10.788 -30.098 1.00 96.44 243 GLY A O 1
ATOM 1805 N N . THR A 1 244 ? 25.435 -11.082 -29.685 1.00 96.75 244 THR A N 1
ATOM 1806 C CA . THR A 1 244 ? 25.586 -12.247 -30.576 1.00 96.75 244 THR A CA 1
ATOM 1807 C C . THR A 1 244 ? 24.584 -13.362 -30.240 1.00 96.75 244 THR A C 1
ATOM 1809 O O . THR A 1 244 ? 23.955 -13.929 -31.142 1.00 96.75 244 THR A O 1
ATOM 1812 N N . ALA A 1 245 ? 24.433 -13.694 -28.953 1.00 95.88 245 ALA A N 1
ATOM 1813 C CA . ALA A 1 245 ? 23.551 -14.758 -28.485 1.00 95.88 245 ALA A CA 1
ATOM 1814 C C . ALA A 1 245 ? 22.064 -14.372 -28.557 1.00 95.88 245 ALA A C 1
ATOM 1816 O O . ALA A 1 245 ? 21.254 -15.199 -28.982 1.00 95.88 245 ALA A O 1
ATOM 1817 N N . THR A 1 246 ? 21.712 -13.132 -28.211 1.00 97.38 246 THR A N 1
ATOM 1818 C CA . THR A 1 246 ? 20.350 -12.591 -28.320 1.00 97.38 246 THR A CA 1
ATOM 1819 C C . THR A 1 246 ? 19.893 -12.578 -29.777 1.00 97.38 246 THR A C 1
ATOM 1821 O O . THR A 1 246 ? 18.817 -13.092 -30.079 1.00 97.38 246 THR A O 1
ATOM 1824 N N . ASN A 1 247 ? 20.734 -12.103 -30.706 1.00 97.75 247 ASN A N 1
ATOM 1825 C CA . ASN A 1 247 ? 20.433 -12.115 -32.140 1.00 97.75 247 ASN A CA 1
ATOM 1826 C C . ASN A 1 247 ? 20.241 -13.552 -32.670 1.00 97.75 247 ASN A C 1
ATOM 1828 O O . ASN A 1 247 ? 19.317 -13.835 -33.434 1.00 97.75 247 ASN A O 1
ATOM 1832 N N . MET A 1 248 ? 21.076 -14.502 -32.221 1.00 97.06 248 MET A N 1
ATOM 1833 C CA . MET A 1 248 ? 20.953 -15.916 -32.610 1.00 97.06 248 MET A CA 1
ATOM 1834 C C . MET A 1 248 ? 19.627 -16.503 -32.137 1.00 97.06 248 MET A C 1
ATOM 1836 O O . MET A 1 248 ? 18.942 -17.175 -32.909 1.00 97.06 248 MET A O 1
ATOM 1840 N N . GLU A 1 249 ? 19.266 -16.270 -30.877 1.00 95.75 249 GLU A N 1
ATOM 1841 C CA . GLU A 1 249 ? 18.032 -16.798 -30.302 1.00 95.75 249 GLU A CA 1
ATOM 1842 C C . GLU A 1 249 ? 16.790 -16.164 -30.934 1.00 95.75 249 GLU A C 1
ATOM 1844 O O . GLU A 1 249 ? 15.809 -16.861 -31.197 1.00 95.75 249 GLU A O 1
ATOM 1849 N N . LEU A 1 250 ? 16.856 -14.877 -31.266 1.00 94.56 250 LEU A N 1
ATOM 1850 C CA . LEU A 1 250 ? 15.818 -14.166 -32.000 1.00 94.56 250 LEU A CA 1
ATOM 1851 C C . LEU A 1 250 ? 15.600 -14.787 -33.390 1.00 94.56 250 LEU A C 1
ATOM 1853 O O . LEU A 1 250 ? 14.474 -15.165 -33.728 1.00 94.56 250 LEU A O 1
ATOM 1857 N N . ALA A 1 251 ? 16.668 -14.971 -34.173 1.00 96.06 251 ALA A N 1
ATOM 1858 C CA . ALA A 1 251 ? 16.595 -15.615 -35.486 1.00 96.06 251 ALA A CA 1
ATOM 1859 C C . ALA A 1 251 ? 16.041 -17.048 -35.384 1.00 96.06 251 ALA A C 1
ATOM 1861 O O . ALA A 1 251 ? 15.182 -17.457 -36.174 1.00 96.06 251 ALA A O 1
ATOM 1862 N N . ARG A 1 252 ? 16.480 -17.797 -34.362 1.00 96.25 252 ARG A N 1
ATOM 1863 C CA . ARG A 1 252 ? 16.003 -19.149 -34.041 1.00 96.25 252 ARG A CA 1
ATOM 1864 C C . ARG A 1 252 ? 14.503 -19.172 -33.734 1.00 96.25 252 ARG A C 1
ATOM 1866 O O . ARG A 1 252 ? 13.779 -20.020 -34.254 1.00 96.25 252 ARG A O 1
ATOM 1873 N N . ALA A 1 253 ? 14.027 -18.267 -32.884 1.00 94.12 253 ALA A N 1
ATOM 1874 C CA . ALA A 1 253 ? 12.630 -18.204 -32.473 1.00 94.12 253 ALA A CA 1
ATOM 1875 C C . ALA A 1 253 ? 11.713 -17.848 -33.651 1.00 94.12 253 ALA A C 1
ATOM 1877 O O . ALA A 1 253 ? 10.677 -18.491 -33.845 1.00 94.12 253 ALA A O 1
ATOM 1878 N N . LEU A 1 254 ? 12.122 -16.880 -34.476 1.00 93.00 254 LEU A N 1
ATOM 1879 C CA . LEU A 1 254 ? 11.359 -16.447 -35.642 1.00 93.00 254 LEU A CA 1
ATOM 1880 C C . LEU A 1 254 ? 11.272 -17.532 -36.716 1.00 93.00 254 LEU A C 1
ATOM 1882 O O . LEU A 1 254 ? 10.176 -17.805 -37.205 1.00 93.00 254 LEU A O 1
ATOM 1886 N N . VAL A 1 255 ? 12.378 -18.211 -37.045 1.00 93.88 255 VAL A N 1
ATOM 1887 C CA . VAL A 1 255 ? 12.341 -19.286 -38.050 1.00 93.88 255 VAL A CA 1
ATOM 1888 C C . VAL A 1 255 ? 11.485 -20.465 -37.587 1.00 93.88 255 VAL A C 1
ATOM 1890 O O . VAL A 1 255 ? 10.701 -20.997 -38.371 1.00 93.88 255 VAL A O 1
ATOM 1893 N N . VAL A 1 256 ? 11.559 -20.833 -36.302 1.00 91.31 256 VAL A N 1
ATOM 1894 C CA . VAL A 1 256 ? 10.718 -21.889 -35.723 1.00 91.31 256 VAL A CA 1
ATOM 1895 C C . VAL A 1 256 ? 9.248 -21.478 -35.765 1.00 91.31 256 VAL A C 1
ATOM 1897 O O . VAL A 1 256 ? 8.397 -22.285 -36.142 1.00 91.31 256 VAL A O 1
ATOM 1900 N N . GLY A 1 257 ? 8.933 -20.228 -35.420 1.00 87.00 257 GLY A N 1
ATOM 1901 C CA . GLY A 1 257 ? 7.576 -19.692 -35.488 1.00 87.00 257 GLY A CA 1
ATOM 1902 C C . GLY A 1 257 ? 7.004 -19.723 -36.907 1.00 87.00 257 GLY A C 1
ATOM 1903 O O . GLY A 1 257 ? 5.882 -20.188 -37.100 1.00 87.00 257 GLY A O 1
ATOM 1904 N N . VAL A 1 258 ? 7.788 -19.287 -37.896 1.00 86.94 258 VAL A N 1
ATOM 1905 C CA . VAL A 1 258 ? 7.386 -19.269 -39.310 1.00 86.94 258 VAL A CA 1
ATOM 1906 C C . VAL A 1 258 ? 7.230 -20.686 -39.862 1.00 86.94 258 VAL A C 1
ATOM 1908 O O . VAL A 1 258 ? 6.204 -21.004 -40.459 1.00 86.94 258 VAL A O 1
ATOM 1911 N N . ASN A 1 259 ? 8.210 -21.566 -39.637 1.00 88.62 259 ASN A N 1
ATOM 1912 C CA . ASN A 1 259 ? 8.184 -22.938 -40.153 1.00 88.62 259 ASN A CA 1
ATOM 1913 C C . ASN A 1 259 ? 7.065 -23.779 -39.525 1.00 88.62 259 ASN A C 1
ATOM 1915 O O . ASN A 1 259 ? 6.506 -24.645 -40.192 1.00 88.62 259 ASN A O 1
ATOM 1919 N N . SER A 1 260 ? 6.722 -23.521 -38.258 1.00 87.06 260 SER A N 1
ATOM 1920 C CA . SER A 1 260 ? 5.599 -24.183 -37.579 1.00 87.06 260 SER A CA 1
ATOM 1921 C C . SER A 1 260 ? 4.230 -23.575 -37.901 1.00 87.06 260 SER A C 1
ATOM 1923 O O . SER A 1 260 ? 3.218 -24.109 -37.455 1.00 87.06 260 SER A O 1
ATOM 1925 N N . GLY A 1 261 ? 4.177 -22.462 -38.642 1.00 81.69 261 GLY A N 1
ATOM 1926 C CA . GLY A 1 261 ? 2.937 -21.746 -38.950 1.00 81.69 261 GLY A CA 1
ATOM 1927 C C . GLY A 1 261 ? 2.328 -20.982 -37.767 1.00 81.69 261 GLY A C 1
ATOM 1928 O O . GLY A 1 261 ? 1.197 -20.518 -37.871 1.00 81.69 261 GLY A O 1
ATOM 1929 N N . ARG A 1 262 ? 3.055 -20.833 -36.649 1.00 80.06 262 ARG A N 1
ATOM 1930 C CA . ARG A 1 262 ? 2.604 -20.074 -35.464 1.00 80.06 262 ARG A CA 1
ATOM 1931 C C . ARG A 1 262 ? 2.587 -18.567 -35.698 1.00 80.06 262 ARG A C 1
ATOM 1933 O O . ARG A 1 262 ? 1.794 -17.867 -35.080 1.00 80.06 262 ARG A O 1
ATOM 1940 N N . ILE A 1 263 ? 3.467 -18.079 -36.567 1.00 82.62 263 ILE A N 1
ATOM 1941 C CA . ILE A 1 263 ? 3.465 -16.702 -37.068 1.00 82.62 263 ILE A CA 1
ATOM 1942 C C . ILE A 1 263 ? 3.550 -16.745 -38.597 1.00 82.62 263 ILE A C 1
ATOM 1944 O O . ILE A 1 263 ? 4.206 -17.642 -39.139 1.00 82.62 263 ILE A O 1
ATOM 1948 N N . PRO A 1 264 ? 2.886 -15.825 -39.316 1.00 83.50 264 PRO A N 1
ATOM 1949 C CA . PRO A 1 264 ? 2.929 -15.843 -40.769 1.00 83.50 264 PRO A CA 1
ATOM 1950 C C . PRO A 1 264 ? 4.332 -15.508 -41.289 1.00 83.50 264 PRO A C 1
ATOM 1952 O O . PRO A 1 264 ? 5.166 -14.934 -40.582 1.00 83.50 264 PRO A O 1
ATOM 1955 N N . LYS A 1 265 ? 4.594 -15.867 -42.552 1.00 89.00 265 LYS A N 1
ATOM 1956 C CA . LYS A 1 265 ? 5.813 -15.423 -43.239 1.00 89.00 265 LYS A CA 1
ATOM 1957 C C . LYS A 1 265 ? 5.845 -13.893 -43.274 1.00 89.00 265 LYS A C 1
ATOM 1959 O O . LYS A 1 265 ? 4.801 -13.290 -43.540 1.00 89.00 265 LYS A O 1
ATOM 1964 N N . PRO A 1 266 ? 7.008 -13.267 -43.035 1.00 93.69 266 PRO A N 1
ATOM 1965 C CA . PRO A 1 266 ? 7.094 -11.821 -43.072 1.00 93.69 266 PRO A CA 1
ATOM 1966 C C . PRO A 1 266 ? 6.862 -11.310 -44.502 1.00 93.69 266 PRO A C 1
ATOM 1968 O O . PRO A 1 266 ? 7.123 -12.019 -45.472 1.00 93.69 266 PRO A O 1
ATOM 1971 N N . GLY A 1 267 ? 6.340 -10.093 -44.656 1.00 92.75 267 GLY A N 1
ATOM 1972 C CA . GLY A 1 267 ? 6.146 -9.465 -45.965 1.00 92.75 267 GLY A CA 1
ATOM 1973 C C . GLY A 1 267 ? 7.470 -9.008 -46.587 1.00 92.75 267 GLY A C 1
ATOM 1974 O O . GLY A 1 267 ? 7.682 -9.211 -47.782 1.00 92.75 267 GLY A O 1
ATOM 1975 N N . ARG A 1 268 ? 8.366 -8.459 -45.762 1.00 95.00 268 ARG A N 1
ATOM 1976 C CA . ARG A 1 268 ? 9.761 -8.092 -46.052 1.00 95.00 268 ARG A CA 1
ATOM 1977 C C . ARG A 1 268 ? 10.717 -9.173 -45.563 1.00 95.00 268 ARG A C 1
ATOM 1979 O O . ARG A 1 268 ? 10.384 -9.934 -44.659 1.00 95.00 268 ARG A O 1
ATOM 1986 N N . THR A 1 269 ? 11.913 -9.221 -46.124 1.00 96.69 269 THR A N 1
ATOM 1987 C CA . THR A 1 269 ? 12.962 -10.135 -45.665 1.00 96.69 269 THR A CA 1
ATOM 1988 C C . THR A 1 269 ? 13.500 -9.694 -44.300 1.00 96.69 269 THR A C 1
ATOM 1990 O O . THR A 1 269 ? 13.767 -8.516 -44.077 1.00 96.69 269 THR A O 1
ATOM 1993 N N . LEU A 1 270 ? 13.665 -10.631 -43.366 1.00 98.12 270 LEU A N 1
ATOM 1994 C CA . LEU A 1 270 ? 14.428 -10.391 -42.136 1.00 98.12 270 LEU A CA 1
ATOM 1995 C C . LEU A 1 270 ? 15.854 -10.891 -42.359 1.00 98.12 270 LEU A C 1
ATOM 1997 O O . LEU A 1 270 ? 16.026 -12.065 -42.686 1.00 98.12 270 LEU A O 1
ATOM 2001 N N . THR A 1 271 ? 16.848 -10.019 -42.190 1.00 97.88 271 THR A N 1
ATOM 2002 C CA . THR A 1 271 ? 18.271 -10.322 -42.392 1.00 97.88 271 THR A CA 1
ATOM 2003 C C . THR A 1 271 ? 19.008 -10.197 -41.059 1.00 97.88 271 THR A C 1
ATOM 2005 O O . THR A 1 271 ? 19.084 -9.113 -40.488 1.00 97.88 271 THR A O 1
ATOM 2008 N N . PHE A 1 272 ? 19.583 -11.297 -40.582 1.00 98.50 272 PHE A N 1
ATOM 2009 C CA . PHE A 1 272 ? 20.404 -11.358 -39.374 1.00 98.50 272 PHE A CA 1
ATOM 2010 C C . PHE A 1 272 ? 21.878 -11.405 -39.757 1.00 98.50 272 PHE A C 1
ATOM 2012 O O . PHE A 1 272 ? 22.270 -12.242 -40.577 1.00 98.50 272 PHE A O 1
ATOM 2019 N N . LEU A 1 273 ? 22.679 -10.522 -39.164 1.00 98.00 273 LEU A N 1
ATOM 2020 C CA . LEU A 1 273 ? 24.105 -10.399 -39.446 1.00 98.00 273 LEU A CA 1
ATOM 2021 C C . LEU A 1 273 ? 24.936 -10.634 -38.182 1.00 98.00 273 LEU A C 1
ATOM 2023 O O . LEU A 1 273 ? 24.686 -10.024 -37.143 1.00 98.00 273 LEU A O 1
ATOM 2027 N N . TRP A 1 274 ? 25.959 -11.479 -38.308 1.00 97.94 274 TRP A N 1
ATOM 2028 C CA . TRP A 1 274 ? 27.050 -11.596 -37.340 1.00 97.94 274 TRP A CA 1
ATOM 2029 C C . TRP A 1 274 ? 28.342 -11.134 -37.996 1.00 97.94 274 TRP A C 1
ATOM 2031 O O . TRP A 1 274 ? 28.856 -11.790 -38.911 1.00 97.94 274 TRP A O 1
ATOM 2041 N N . VAL A 1 275 ? 28.826 -9.976 -37.556 1.00 95.00 275 VAL A N 1
ATOM 2042 C CA . VAL A 1 275 ? 29.866 -9.193 -38.236 1.00 95.00 275 VAL A CA 1
ATOM 2043 C C . VAL A 1 275 ? 31.053 -8.898 -37.322 1.00 95.00 275 VAL A C 1
ATOM 2045 O O . VAL A 1 275 ? 31.036 -9.178 -36.124 1.00 95.00 275 VAL A O 1
ATOM 2048 N N . ASN A 1 276 ? 32.118 -8.363 -37.912 1.00 92.50 276 ASN A N 1
ATOM 2049 C CA . ASN A 1 276 ? 33.182 -7.698 -37.178 1.00 92.50 276 ASN A CA 1
ATOM 2050 C C . ASN A 1 276 ? 32.810 -6.227 -36.955 1.00 92.50 276 ASN A C 1
ATOM 2052 O O . ASN A 1 276 ? 32.517 -5.525 -37.928 1.00 92.50 276 ASN A O 1
ATOM 2056 N N . GLU A 1 277 ? 32.849 -5.755 -35.716 1.00 90.81 277 GLU A N 1
ATOM 2057 C CA . GLU A 1 277 ? 32.554 -4.358 -35.417 1.00 90.81 277 GLU A CA 1
ATOM 2058 C C . GLU A 1 277 ? 33.647 -3.440 -35.998 1.00 90.81 277 GLU A C 1
ATOM 2060 O O . GLU A 1 277 ? 34.808 -3.799 -36.183 1.00 90.81 277 GLU A O 1
ATOM 2065 N N . ILE A 1 278 ? 33.379 -2.211 -36.405 1.00 89.12 278 ILE A N 1
ATOM 2066 C CA . ILE A 1 278 ? 32.269 -1.750 -37.247 1.00 89.12 278 ILE A CA 1
ATOM 2067 C C . ILE A 1 278 ? 32.535 -2.111 -38.742 1.00 89.12 278 ILE A C 1
ATOM 2069 O O . ILE A 1 278 ? 31.744 -1.875 -39.666 1.00 89.12 278 ILE A O 1
ATOM 2073 N N . SER A 1 279 ? 33.732 -2.637 -39.021 1.00 89.56 279 SER A N 1
ATOM 2074 C CA . SER A 1 279 ? 34.270 -2.832 -40.372 1.00 89.56 279 SER A CA 1
ATOM 2075 C C . SER A 1 279 ? 33.491 -3.851 -41.210 1.00 89.56 279 SER A C 1
ATOM 2077 O O . SER A 1 279 ? 33.356 -3.659 -42.421 1.00 89.56 279 SER A O 1
ATOM 2079 N N . GLY A 1 280 ? 32.918 -4.875 -40.580 1.00 91.25 280 GLY A N 1
ATOM 2080 C CA . GLY A 1 280 ? 32.080 -5.885 -41.216 1.00 91.25 280 GLY A CA 1
ATOM 2081 C C . GLY A 1 280 ? 30.757 -5.308 -41.717 1.00 91.25 280 GLY A C 1
ATOM 2082 O O . GLY A 1 280 ? 30.385 -5.566 -42.860 1.00 91.25 280 GLY A O 1
ATOM 2083 N N . SER A 1 281 ? 30.097 -4.446 -40.938 1.00 94.31 281 SER A N 1
ATOM 2084 C CA . SER A 1 281 ? 28.886 -3.731 -41.377 1.00 94.31 281 SER A CA 1
ATOM 2085 C C . SER A 1 281 ? 29.163 -2.787 -42.545 1.00 94.31 281 SER A C 1
ATOM 2087 O O . SER A 1 281 ? 28.429 -2.771 -43.536 1.00 94.31 281 SER A O 1
ATOM 2089 N N . ARG A 1 282 ? 30.275 -2.042 -42.483 1.00 93.81 282 ARG A N 1
ATOM 2090 C CA . ARG A 1 282 ? 30.722 -1.188 -43.595 1.00 93.81 282 ARG A CA 1
ATOM 2091 C C . ARG A 1 282 ? 30.970 -1.998 -44.865 1.00 93.81 282 ARG A C 1
ATOM 2093 O O . ARG A 1 282 ? 30.561 -1.582 -45.949 1.00 93.81 282 ARG A O 1
ATOM 2100 N N . ARG A 1 283 ? 31.635 -3.148 -44.730 1.00 91.62 283 ARG A N 1
ATOM 2101 C CA . ARG A 1 283 ? 31.907 -4.066 -45.838 1.00 91.62 283 ARG A CA 1
ATOM 2102 C C . ARG A 1 283 ? 30.614 -4.606 -46.435 1.00 91.62 283 ARG A C 1
ATOM 2104 O O . ARG A 1 283 ? 30.423 -4.462 -47.636 1.00 91.62 283 ARG A O 1
ATOM 2111 N N . TRP A 1 284 ? 29.713 -5.129 -45.605 1.00 92.81 284 TRP A N 1
ATOM 2112 C CA . TRP A 1 284 ? 28.414 -5.652 -46.035 1.00 92.81 284 TRP A CA 1
ATOM 2113 C C . TRP A 1 284 ? 27.641 -4.611 -46.862 1.00 92.81 284 TRP A C 1
ATOM 2115 O O . TRP A 1 284 ? 27.188 -4.901 -47.963 1.00 92.81 284 TRP A O 1
ATOM 2125 N N . LEU A 1 285 ? 27.585 -3.354 -46.408 1.00 94.44 285 LEU A N 1
ATOM 2126 C CA . LEU A 1 285 ? 26.937 -2.263 -47.151 1.00 94.44 285 LEU A CA 1
ATOM 2127 C C . LEU A 1 285 ? 27.624 -1.921 -48.486 1.00 94.44 285 LEU A C 1
ATOM 2129 O O . LEU A 1 285 ? 26.954 -1.467 -49.415 1.00 94.44 285 LEU A O 1
ATOM 2133 N N . SER A 1 286 ? 28.946 -2.081 -48.576 1.00 92.50 286 SER A N 1
ATOM 2134 C CA . SER A 1 286 ? 29.725 -1.792 -49.787 1.00 92.50 286 SER A CA 1
ATOM 2135 C C . SER A 1 286 ? 29.648 -2.917 -50.819 1.00 92.50 286 SER A C 1
ATOM 2137 O O . SER A 1 286 ? 29.599 -2.642 -52.015 1.00 92.50 286 SER A O 1
ATOM 2139 N N . GLU A 1 287 ? 29.678 -4.170 -50.372 1.00 91.06 287 GLU A N 1
ATOM 2140 C CA . GLU A 1 287 ? 29.668 -5.357 -51.235 1.00 91.06 287 GLU A CA 1
ATOM 2141 C C . GLU A 1 287 ? 28.253 -5.699 -51.721 1.00 91.06 287 GLU A C 1
ATOM 2143 O O . GLU A 1 287 ? 28.092 -6.374 -52.742 1.00 91.06 287 GLU A O 1
ATOM 2148 N N . HIS A 1 288 ? 27.223 -5.182 -51.039 1.00 90.25 288 HIS A N 1
ATOM 2149 C CA . HIS A 1 288 ? 25.819 -5.520 -51.288 1.00 90.25 288 HIS A CA 1
ATOM 2150 C C . HIS A 1 288 ? 24.977 -4.287 -51.656 1.00 90.25 288 HIS A C 1
ATOM 2152 O O . HIS A 1 288 ? 23.974 -3.994 -50.999 1.00 90.25 288 HIS A O 1
ATOM 2158 N N . PRO A 1 289 ? 25.354 -3.524 -52.706 1.00 89.00 289 PRO A N 1
ATOM 2159 C CA . PRO A 1 289 ? 24.698 -2.260 -53.037 1.00 89.00 289 PRO A CA 1
ATOM 2160 C C . PRO A 1 289 ? 23.229 -2.440 -53.437 1.00 89.00 289 PRO A C 1
ATOM 2162 O O . PRO A 1 289 ? 22.416 -1.559 -53.166 1.00 89.00 289 PRO A O 1
ATOM 2165 N N . ASN A 1 290 ? 22.870 -3.584 -54.028 1.00 86.31 290 ASN A N 1
ATOM 2166 C CA . ASN A 1 290 ? 21.492 -3.887 -54.408 1.00 86.31 290 ASN A CA 1
ATOM 2167 C C . ASN A 1 290 ? 20.619 -4.092 -53.164 1.00 86.31 290 ASN A C 1
ATOM 2169 O O . ASN A 1 290 ? 19.573 -3.463 -53.023 1.00 86.31 290 ASN A O 1
ATOM 2173 N N . GLU A 1 291 ? 21.072 -4.912 -52.221 1.00 89.31 291 GLU A N 1
ATOM 2174 C CA . GLU A 1 291 ? 20.376 -5.191 -50.967 1.00 89.31 291 GLU A CA 1
ATOM 2175 C C . GLU A 1 291 ? 20.309 -3.970 -50.066 1.00 89.31 291 GLU A C 1
ATOM 2177 O O . GLU A 1 291 ? 19.267 -3.725 -49.459 1.00 89.31 291 GLU A O 1
ATOM 2182 N N . LYS A 1 292 ? 21.383 -3.172 -50.037 1.00 92.81 292 LYS A N 1
ATOM 2183 C CA . LYS A 1 292 ? 21.441 -1.890 -49.337 1.00 92.81 292 LYS A CA 1
ATOM 2184 C C . LYS A 1 292 ? 20.257 -0.997 -49.708 1.00 92.81 292 LYS A C 1
ATOM 2186 O O . LYS A 1 292 ? 19.646 -0.419 -48.815 1.00 92.81 292 LYS A O 1
ATOM 2191 N N . THR A 1 293 ? 19.889 -0.910 -50.992 1.00 91.25 293 THR A N 1
ATOM 2192 C CA . THR A 1 293 ? 18.735 -0.089 -51.421 1.00 91.25 293 THR A CA 1
ATOM 2193 C C . THR A 1 293 ? 17.391 -0.584 -50.877 1.00 91.25 293 THR A C 1
ATOM 2195 O O . THR A 1 293 ? 16.437 0.190 -50.769 1.00 91.25 293 THR A O 1
ATOM 2198 N N . GLY A 1 294 ? 17.320 -1.864 -50.512 1.00 92.62 294 GLY A N 1
ATOM 2199 C CA . GLY A 1 294 ? 16.150 -2.505 -49.933 1.00 92.62 294 GLY A CA 1
ATOM 2200 C C . GLY A 1 294 ? 16.074 -2.435 -48.409 1.00 92.62 294 GLY A C 1
ATOM 2201 O O . GLY A 1 294 ? 15.030 -2.772 -47.850 1.00 92.62 294 GLY A O 1
ATOM 2202 N N . VAL A 1 295 ? 17.131 -2.011 -47.708 1.00 96.94 295 VAL A N 1
ATOM 2203 C CA . VAL A 1 295 ? 17.102 -1.920 -46.241 1.00 96.94 295 VAL A CA 1
ATOM 2204 C C . VAL A 1 295 ? 16.173 -0.785 -45.818 1.00 96.94 295 VAL A C 1
ATOM 2206 O O . VAL A 1 295 ? 16.342 0.365 -46.223 1.00 96.94 295 VAL A O 1
ATOM 2209 N N . ARG A 1 296 ? 15.163 -1.116 -45.010 1.00 95.88 296 ARG A N 1
ATOM 2210 C CA . ARG A 1 296 ? 14.178 -0.153 -44.501 1.00 95.88 296 ARG A CA 1
ATOM 2211 C C . ARG A 1 296 ? 14.498 0.329 -43.092 1.00 95.88 296 ARG A C 1
ATOM 2213 O O . ARG A 1 296 ? 14.300 1.511 -42.829 1.00 95.88 296 ARG A O 1
ATOM 2220 N N . TYR A 1 297 ? 14.980 -0.573 -42.238 1.00 97.81 297 TYR A N 1
ATOM 2221 C CA . TYR A 1 297 ? 15.299 -0.326 -40.831 1.00 97.81 297 TYR A CA 1
ATOM 2222 C C . TYR A 1 297 ? 16.434 -1.251 -40.377 1.00 97.81 297 TYR A C 1
ATOM 2224 O O . TYR A 1 297 ? 16.589 -2.347 -40.937 1.00 97.81 297 TYR A O 1
ATOM 2232 N N . MET A 1 298 ? 17.194 -0.827 -39.367 1.00 97.75 298 MET A N 1
ATOM 2233 C CA . MET A 1 298 ? 18.251 -1.630 -38.756 1.00 97.75 298 MET A CA 1
ATOM 2234 C C . MET A 1 298 ? 18.242 -1.544 -37.219 1.00 97.75 298 MET A C 1
ATOM 2236 O O . MET A 1 298 ? 18.011 -0.477 -36.657 1.00 97.75 298 MET A O 1
ATOM 2240 N N . PHE A 1 299 ? 18.493 -2.678 -36.562 1.00 98.38 299 PHE A N 1
ATOM 2241 C CA . PHE A 1 299 ? 18.700 -2.789 -35.115 1.00 98.38 299 PHE A CA 1
ATOM 2242 C C . PHE A 1 299 ? 20.118 -3.297 -34.856 1.00 98.38 299 PHE A C 1
ATOM 2244 O O . PHE A 1 299 ? 20.495 -4.358 -35.372 1.00 98.38 299 PHE A O 1
ATOM 2251 N N . SER A 1 300 ? 20.901 -2.540 -34.091 1.00 98.00 300 SER A N 1
ATOM 2252 C CA . SER A 1 300 ? 22.197 -2.987 -33.582 1.00 98.00 300 SER A CA 1
ATOM 2253 C C . SER A 1 300 ? 21.999 -3.645 -32.226 1.00 98.00 300 SER A C 1
ATOM 2255 O O . SER A 1 300 ? 21.410 -3.043 -31.338 1.00 98.00 300 SER A O 1
ATOM 2257 N N . MET A 1 301 ? 22.478 -4.876 -32.085 1.00 96.81 301 MET A N 1
ATOM 2258 C CA . MET A 1 301 ? 22.410 -5.663 -30.860 1.00 96.81 301 MET A CA 1
ATOM 2259 C C . MET A 1 301 ? 23.791 -5.644 -30.210 1.00 96.81 301 MET A C 1
ATOM 2261 O O . MET A 1 301 ? 24.643 -6.485 -30.527 1.00 96.81 301 MET A O 1
ATOM 2265 N N . ASP A 1 302 ? 24.008 -4.695 -29.311 1.00 94.00 302 ASP A N 1
ATOM 2266 C CA . ASP A 1 302 ? 25.266 -4.541 -28.586 1.00 94.00 302 ASP A CA 1
ATOM 2267 C C . ASP A 1 302 ? 25.022 -4.658 -27.090 1.00 94.00 302 ASP A C 1
ATOM 2269 O O . ASP A 1 302 ? 24.019 -4.157 -26.617 1.00 94.00 302 ASP A O 1
ATOM 2273 N N . MET A 1 303 ? 25.867 -5.344 -26.323 1.00 94.12 303 MET A N 1
ATOM 2274 C CA . MET A 1 303 ? 25.730 -5.367 -24.853 1.00 94.12 303 MET A CA 1
ATOM 2275 C C . MET A 1 303 ? 24.297 -5.648 -24.336 1.00 94.12 303 MET A C 1
ATOM 2277 O O . MET A 1 303 ? 23.797 -5.005 -23.421 1.00 94.12 303 MET A O 1
ATOM 2281 N N . THR A 1 304 ? 23.571 -6.583 -24.951 1.00 94.69 304 THR A N 1
ATOM 2282 C CA . THR A 1 304 ? 22.117 -6.784 -24.732 1.00 94.69 304 THR A CA 1
ATOM 2283 C C . THR A 1 304 ? 21.745 -7.579 -23.477 1.00 94.69 304 THR A C 1
ATOM 2285 O O . THR A 1 304 ? 20.580 -7.940 -23.301 1.00 94.69 304 THR A O 1
ATOM 2288 N N . GLY A 1 305 ? 22.717 -7.954 -22.648 1.00 91.38 305 GLY A N 1
ATOM 2289 C CA . GLY A 1 305 ? 22.501 -8.967 -21.621 1.00 91.38 305 GLY A CA 1
ATOM 2290 C C . GLY A 1 305 ? 22.993 -8.602 -20.245 1.00 91.38 305 GLY A C 1
ATOM 2291 O O . GLY A 1 305 ? 23.168 -9.516 -19.455 1.00 91.38 305 GLY A O 1
ATOM 2292 N N . GLU A 1 306 ? 23.253 -7.341 -19.946 1.00 91.12 306 GLU A N 1
ATOM 2293 C CA . GLU A 1 306 ? 23.808 -6.927 -18.663 1.00 91.12 306 GLU A CA 1
ATOM 2294 C C . GLU A 1 306 ? 22.898 -7.315 -17.477 1.00 91.12 306 GLU A C 1
ATOM 2296 O O . GLU A 1 306 ? 21.689 -7.134 -17.530 1.00 91.12 306 GLU A O 1
ATOM 2301 N N . ASP A 1 307 ? 23.439 -7.858 -16.381 1.00 91.00 307 ASP A N 1
ATOM 2302 C CA . ASP A 1 307 ? 22.684 -8.003 -15.128 1.00 91.00 307 ASP A CA 1
ATOM 2303 C C . ASP A 1 307 ? 22.793 -6.715 -14.311 1.00 91.00 307 ASP A C 1
ATOM 2305 O O . ASP A 1 307 ? 23.715 -6.552 -13.505 1.00 91.00 307 ASP A O 1
ATOM 2309 N N . ILE A 1 308 ? 21.800 -5.838 -14.477 1.00 86.06 308 ILE A N 1
ATOM 2310 C CA . ILE A 1 308 ? 21.741 -4.499 -13.873 1.00 86.06 308 ILE A CA 1
ATOM 2311 C C . ILE A 1 308 ? 21.946 -4.491 -12.347 1.00 86.06 308 ILE A C 1
ATOM 2313 O O . ILE A 1 308 ? 22.322 -3.476 -11.763 1.00 86.06 308 ILE A O 1
ATOM 2317 N N . THR A 1 309 ? 21.737 -5.620 -11.658 1.00 83.31 309 THR A N 1
ATOM 2318 C CA . THR A 1 309 ? 21.966 -5.721 -10.208 1.00 83.31 309 THR A CA 1
ATOM 2319 C C . THR A 1 309 ? 23.436 -5.885 -9.832 1.00 83.31 309 THR A C 1
ATOM 2321 O O . THR A 1 309 ? 23.827 -5.540 -8.715 1.00 83.31 309 THR A O 1
ATOM 2324 N N . LYS A 1 310 ? 24.247 -6.412 -10.750 1.00 86.56 310 LYS A N 1
ATOM 2325 C CA . LYS A 1 310 ? 25.681 -6.666 -10.571 1.00 86.56 310 LYS A CA 1
ATOM 2326 C C . LYS A 1 310 ? 26.532 -5.547 -11.156 1.00 86.56 310 LYS A C 1
ATOM 2328 O O . LYS A 1 310 ? 27.611 -5.263 -10.642 1.00 86.56 310 LYS A O 1
ATOM 2333 N N . THR A 1 311 ? 26.053 -4.931 -12.222 1.00 84.25 311 THR A N 1
ATOM 2334 C CA . THR A 1 311 ? 26.804 -3.998 -13.067 1.00 84.25 311 THR A CA 1
ATOM 2335 C C . THR A 1 311 ? 26.301 -2.555 -12.941 1.00 84.25 311 THR A C 1
ATOM 2337 O O . THR A 1 311 ? 27.082 -1.616 -13.059 1.00 84.25 311 THR A O 1
ATOM 2340 N N . GLY A 1 312 ? 25.030 -2.357 -12.583 1.00 81.56 312 GLY A N 1
ATOM 2341 C CA . GLY A 1 312 ? 24.422 -1.047 -12.361 1.00 81.56 312 GLY A CA 1
ATOM 2342 C C . GLY A 1 312 ? 24.064 -0.245 -13.614 1.00 81.56 312 GLY A C 1
ATOM 2343 O O . GLY A 1 312 ? 23.571 0.866 -13.431 1.00 81.56 312 GLY A O 1
ATOM 2344 N N . GLY A 1 313 ? 24.293 -0.760 -14.828 1.00 81.56 313 GLY A N 1
ATOM 2345 C CA . GLY A 1 313 ? 23.820 -0.146 -16.068 1.00 81.56 313 GLY A CA 1
ATOM 2346 C C . GLY A 1 313 ? 22.314 -0.321 -16.277 1.00 81.56 313 GLY A C 1
ATOM 2347 O O . GLY A 1 313 ? 21.637 -1.026 -15.525 1.00 81.56 313 GLY A O 1
ATOM 2348 N N . HIS A 1 314 ? 21.781 0.349 -17.296 1.00 87.81 314 HIS A N 1
ATOM 2349 C CA . HIS A 1 314 ? 20.373 0.299 -17.688 1.00 87.81 314 HIS A CA 1
ATOM 2350 C C . HIS A 1 314 ? 20.255 -0.150 -19.138 1.00 87.81 314 HIS A C 1
ATOM 2352 O O . HIS A 1 314 ? 21.148 0.143 -19.929 1.00 87.81 314 HIS A O 1
ATOM 2358 N N . PHE A 1 315 ? 19.145 -0.795 -19.503 1.00 94.19 315 PHE A N 1
ATOM 2359 C CA . PHE A 1 315 ? 18.837 -0.989 -20.915 1.00 94.19 315 PHE A CA 1
ATOM 2360 C C . PHE A 1 315 ? 18.500 0.365 -21.548 1.00 94.19 315 PHE A C 1
ATOM 2362 O O . PHE A 1 315 ? 17.602 1.081 -21.088 1.00 94.19 315 PHE A O 1
ATOM 2369 N N . LEU A 1 316 ? 19.234 0.708 -22.601 1.00 94.69 316 LEU A N 1
ATOM 2370 C CA . LEU A 1 316 ? 19.125 1.943 -23.353 1.00 94.69 316 LEU A CA 1
ATOM 2371 C C . LEU A 1 316 ? 18.806 1.641 -24.815 1.00 94.69 316 LEU A C 1
ATOM 2373 O O . LEU A 1 316 ? 19.395 0.758 -25.438 1.00 94.69 316 LEU A O 1
ATOM 2377 N N . ILE A 1 317 ? 17.919 2.452 -25.377 1.00 96.81 317 ILE A N 1
ATOM 2378 C CA . ILE A 1 317 ? 17.784 2.615 -26.820 1.00 96.81 317 ILE A CA 1
ATOM 2379 C C . ILE A 1 317 ? 18.545 3.883 -27.200 1.00 96.81 317 ILE A C 1
ATOM 2381 O O . ILE A 1 317 ? 18.075 4.992 -26.917 1.00 96.81 317 ILE A O 1
ATOM 2385 N N . GLU A 1 318 ? 19.696 3.739 -27.853 1.00 96.31 318 GLU A N 1
ATOM 2386 C CA . GLU A 1 318 ? 20.327 4.881 -28.506 1.00 96.31 318 GLU A CA 1
ATOM 2387 C C . GLU A 1 318 ? 19.560 5.178 -29.797 1.00 96.31 318 GLU A C 1
ATOM 2389 O O . GLU A 1 318 ? 19.446 4.357 -30.718 1.00 96.31 318 GLU A O 1
ATOM 2394 N N . ARG A 1 319 ? 18.981 6.376 -29.826 1.00 95.25 319 ARG A N 1
ATOM 2395 C CA . ARG A 1 319 ? 18.008 6.775 -30.837 1.00 95.25 319 ARG A CA 1
ATOM 2396 C C . ARG A 1 319 ? 18.673 7.095 -32.177 1.00 95.25 319 ARG A C 1
ATOM 2398 O O . ARG A 1 319 ? 19.785 7.614 -32.239 1.00 95.25 319 ARG A O 1
ATOM 2405 N N . TRP A 1 320 ? 17.935 6.880 -33.267 1.00 95.88 320 TRP A N 1
ATOM 2406 C CA . TRP A 1 320 ? 18.215 7.504 -34.561 1.00 95.88 320 TRP A CA 1
ATOM 2407 C C . TRP A 1 320 ? 18.357 9.025 -34.375 1.00 95.88 320 TRP A C 1
ATOM 2409 O O . TRP A 1 320 ? 17.530 9.585 -33.644 1.00 95.88 320 TRP A O 1
ATOM 2419 N N . PRO A 1 321 ? 19.335 9.707 -35.019 1.00 95.38 321 PRO A N 1
ATOM 2420 C CA . PRO A 1 321 ? 19.608 11.118 -34.773 1.00 95.38 321 PRO A CA 1
ATOM 2421 C C . PRO A 1 321 ? 18.357 12.000 -34.779 1.00 95.38 321 PRO A C 1
ATOM 2423 O O . PRO A 1 321 ? 17.681 12.188 -35.799 1.00 95.38 321 PRO A O 1
ATOM 2426 N N . ASP A 1 322 ? 18.087 12.573 -33.613 1.00 94.75 322 ASP A N 1
ATOM 2427 C CA . ASP A 1 322 ? 17.025 13.532 -33.350 1.00 94.75 322 ASP A CA 1
ATOM 2428 C C . ASP A 1 322 ? 17.629 14.860 -32.850 1.00 94.75 322 ASP A C 1
ATOM 2430 O O . ASP A 1 322 ? 18.844 14.953 -32.634 1.00 94.75 322 ASP A O 1
ATOM 2434 N N . PRO A 1 323 ? 16.832 15.930 -32.695 1.00 93.69 323 PRO A N 1
ATOM 2435 C CA . PRO A 1 323 ? 17.350 17.200 -32.197 1.00 93.69 323 PRO A CA 1
ATOM 2436 C C . PRO A 1 323 ? 18.009 17.117 -30.810 1.00 93.69 323 PRO A C 1
ATOM 2438 O O . PRO A 1 323 ? 18.843 17.967 -30.510 1.00 93.69 323 PRO A O 1
ATOM 2441 N N . GLY A 1 324 ? 17.706 16.104 -29.991 1.00 90.00 324 GLY A N 1
ATOM 2442 C CA . GLY A 1 324 ? 18.360 15.871 -28.701 1.00 90.00 324 GLY A CA 1
ATOM 2443 C C . GLY A 1 324 ? 19.846 15.523 -28.825 1.00 90.00 324 GLY A C 1
ATOM 2444 O O . GLY A 1 324 ? 20.607 15.824 -27.912 1.00 90.00 324 GLY A O 1
ATOM 2445 N N . ALA A 1 325 ? 20.285 14.982 -29.968 1.00 90.69 325 ALA A N 1
ATOM 2446 C CA . ALA A 1 325 ? 21.700 14.700 -30.239 1.00 90.69 325 ALA A CA 1
ATOM 2447 C C . ALA A 1 325 ? 22.534 15.960 -30.552 1.00 90.69 325 ALA A C 1
ATOM 2449 O O . ALA A 1 325 ? 23.761 15.919 -30.538 1.00 90.69 325 ALA A O 1
ATOM 2450 N N . VAL A 1 326 ? 21.873 17.079 -30.869 1.00 88.81 326 VAL A N 1
ATOM 2451 C CA . VAL A 1 326 ? 22.515 18.385 -31.111 1.00 88.81 326 VAL A CA 1
ATOM 2452 C C . VAL A 1 326 ? 22.292 19.316 -29.921 1.00 88.81 326 VAL A C 1
ATOM 2454 O O . VAL A 1 326 ? 23.196 20.036 -29.502 1.00 88.81 326 VAL A O 1
ATOM 2457 N N . TRP A 1 327 ? 21.078 19.294 -29.371 1.00 86.19 327 TRP A N 1
ATOM 2458 C CA . TRP A 1 327 ? 20.626 20.151 -28.283 1.00 86.19 327 TRP A CA 1
ATOM 2459 C C . TRP A 1 327 ? 20.055 19.300 -27.151 1.00 86.19 327 TRP A C 1
ATOM 2461 O O . TRP A 1 327 ? 18.840 19.251 -26.940 1.00 86.19 327 TRP A O 1
ATOM 2471 N N . SER A 1 328 ? 20.942 18.633 -26.417 1.00 81.25 328 SER A N 1
ATOM 2472 C CA . SER A 1 328 ? 20.563 17.786 -25.287 1.00 81.25 328 SER A CA 1
ATOM 2473 C C . SER A 1 328 ? 19.870 18.575 -24.168 1.00 81.25 328 SER A C 1
ATOM 2475 O O . SER A 1 328 ? 19.929 19.811 -24.081 1.00 81.25 328 SER A O 1
ATOM 2477 N N . ARG A 1 329 ? 19.149 17.848 -23.311 1.00 76.38 329 ARG A N 1
ATOM 2478 C CA . ARG A 1 329 ? 18.456 18.398 -22.139 1.00 76.38 329 ARG A CA 1
ATOM 2479 C C . ARG A 1 329 ? 18.935 17.681 -20.883 1.00 76.38 329 ARG A C 1
ATOM 2481 O O . ARG A 1 329 ? 19.261 16.504 -20.964 1.00 76.38 329 ARG A O 1
ATOM 2488 N N . PRO A 1 330 ? 18.901 18.320 -19.700 1.00 75.69 330 PRO A N 1
ATOM 2489 C CA . PRO A 1 330 ? 19.226 17.631 -18.449 1.00 75.69 330 PRO A CA 1
ATOM 2490 C C . PRO A 1 330 ? 18.372 16.379 -18.186 1.00 75.69 330 PRO A C 1
ATOM 2492 O O . PRO A 1 330 ? 18.837 15.449 -17.539 1.00 75.69 330 PRO A O 1
ATOM 2495 N N . TRP A 1 331 ? 17.133 16.355 -18.687 1.00 74.69 331 TRP A N 1
ATOM 2496 C CA . TRP A 1 331 ? 16.199 15.228 -18.576 1.00 74.69 331 TRP A CA 1
ATOM 2497 C C . TRP A 1 331 ? 16.248 14.249 -19.763 1.00 74.69 331 TRP A C 1
ATOM 2499 O O . TRP A 1 331 ? 15.575 13.225 -19.728 1.00 74.69 331 TRP A O 1
ATOM 2509 N N . ASP A 1 332 ? 17.040 14.549 -20.794 1.00 82.69 332 ASP A N 1
ATOM 2510 C CA . ASP A 1 332 ? 17.318 13.689 -21.955 1.00 82.69 332 ASP A CA 1
ATOM 2511 C C . ASP A 1 332 ? 18.820 13.786 -22.288 1.00 82.69 332 ASP A C 1
ATOM 2513 O O . ASP A 1 332 ? 19.194 14.348 -23.327 1.00 82.69 332 ASP A O 1
ATOM 2517 N N . PRO A 1 333 ? 19.697 13.396 -21.337 1.00 86.50 333 PRO A N 1
ATOM 2518 C CA . PRO A 1 333 ? 21.131 13.594 -21.466 1.00 86.50 333 PRO A CA 1
ATOM 2519 C C . PRO A 1 333 ? 21.762 12.511 -22.346 1.00 86.50 333 PRO A C 1
ATOM 2521 O O . PRO A 1 333 ? 21.252 11.396 -22.452 1.00 86.50 333 PRO A O 1
ATOM 2524 N N . HIS A 1 334 ? 22.923 12.832 -22.914 1.00 89.88 334 HIS A N 1
ATOM 2525 C CA . HIS A 1 334 ? 23.845 11.801 -23.382 1.00 89.88 334 HIS A CA 1
ATOM 2526 C C . HIS A 1 334 ? 24.361 10.971 -22.200 1.00 89.88 334 HIS A C 1
ATOM 2528 O O . HIS A 1 334 ? 24.442 11.470 -21.073 1.00 89.88 334 HIS A O 1
ATOM 2534 N N . THR A 1 335 ? 24.743 9.731 -22.471 1.00 90.81 335 THR A N 1
ATOM 2535 C CA . THR A 1 335 ? 25.445 8.873 -21.522 1.00 90.81 335 THR A CA 1
ATOM 2536 C C . THR A 1 335 ? 26.860 9.391 -21.250 1.00 90.81 335 THR A C 1
ATOM 2538 O O . THR A 1 335 ? 27.377 10.292 -21.920 1.00 90.81 335 THR A O 1
ATOM 2541 N N . GLU A 1 336 ? 27.529 8.794 -20.267 1.00 89.00 336 GLU A N 1
ATOM 2542 C CA . GLU A 1 336 ? 28.924 9.060 -19.918 1.00 89.00 336 GLU A CA 1
ATOM 2543 C C . GLU A 1 336 ? 29.908 8.685 -21.041 1.00 89.00 336 GLU A C 1
ATOM 2545 O O . GLU A 1 336 ? 31.073 9.088 -20.977 1.00 89.00 336 GLU A O 1
ATOM 2550 N N . TRP A 1 337 ? 29.454 7.957 -22.071 1.00 84.38 337 TRP A N 1
ATOM 2551 C CA . TRP A 1 337 ? 30.190 7.748 -23.320 1.00 84.38 337 TRP A CA 1
ATOM 2552 C C . TRP A 1 337 ? 30.424 9.065 -24.072 1.00 84.38 337 TRP A C 1
ATOM 2554 O O . TRP A 1 337 ? 31.529 9.331 -24.554 1.00 84.38 337 TRP A O 1
ATOM 2564 N N . GLY A 1 338 ? 29.413 9.935 -24.075 1.00 83.38 338 GLY A N 1
ATOM 2565 C CA . GLY A 1 338 ? 29.487 11.300 -24.581 1.00 83.38 338 GLY A CA 1
ATOM 2566 C C . GLY A 1 338 ? 28.900 11.497 -25.978 1.00 83.38 338 GLY A C 1
ATOM 2567 O O . GLY A 1 338 ? 28.747 10.573 -26.768 1.00 83.38 338 GLY A O 1
ATOM 2568 N N . ALA A 1 339 ? 28.578 12.758 -26.276 1.00 84.19 339 ALA A N 1
ATOM 2569 C CA . ALA A 1 339 ? 27.862 13.155 -27.483 1.00 84.19 339 ALA A CA 1
ATOM 2570 C C . ALA A 1 339 ? 28.625 12.846 -28.783 1.00 84.19 339 ALA A C 1
ATOM 2572 O O . ALA A 1 339 ? 29.798 13.201 -28.945 1.00 84.19 339 ALA A O 1
ATOM 2573 N N . GLY A 1 340 ? 27.908 12.271 -29.749 1.00 78.56 340 GLY A N 1
ATOM 2574 C CA . GLY A 1 340 ? 28.391 12.074 -31.110 1.00 78.56 340 GLY A CA 1
ATOM 2575 C C . GLY A 1 340 ? 28.465 13.384 -31.902 1.00 78.56 340 GLY A C 1
ATOM 2576 O O . GLY A 1 340 ? 27.842 14.390 -31.565 1.00 78.56 340 GLY A O 1
ATOM 2577 N N . GLN A 1 341 ? 29.207 13.387 -33.013 1.00 82.38 341 GLN A N 1
ATOM 2578 C CA . GLN A 1 341 ? 29.264 14.554 -33.902 1.00 82.38 341 GLN A CA 1
ATOM 2579 C C . GLN A 1 341 ? 28.056 14.598 -34.849 1.00 82.38 341 GLN A C 1
ATOM 2581 O O . GLN A 1 341 ? 28.132 14.128 -35.985 1.00 82.38 341 GLN A O 1
ATOM 2586 N N . VAL A 1 342 ? 26.951 15.197 -34.395 1.00 88.31 342 VAL A N 1
ATOM 2587 C CA . VAL A 1 342 ? 25.728 15.392 -35.193 1.00 88.31 342 VAL A CA 1
ATOM 2588 C C . VAL A 1 342 ? 25.549 16.865 -35.559 1.00 88.31 342 VAL A C 1
ATOM 2590 O O . VAL A 1 342 ? 25.719 17.757 -34.732 1.00 88.31 342 VAL A O 1
ATOM 2593 N N . LYS A 1 343 ? 25.194 17.133 -36.822 1.00 88.19 343 LYS A N 1
ATOM 2594 C CA . LYS A 1 343 ? 24.875 18.484 -37.311 1.00 88.19 343 LYS A CA 1
ATOM 2595 C C . LYS A 1 343 ? 23.368 18.636 -37.498 1.00 88.19 343 LYS A C 1
ATOM 2597 O O . LYS A 1 343 ? 22.737 17.756 -38.086 1.00 88.19 343 LYS A O 1
ATOM 2602 N N . ALA A 1 344 ? 22.798 19.761 -37.066 1.00 86.00 344 ALA A N 1
ATOM 2603 C CA . ALA A 1 344 ? 21.357 20.028 -37.142 1.00 86.00 344 ALA A CA 1
ATOM 2604 C C . ALA A 1 344 ? 20.770 19.846 -38.555 1.00 86.00 344 ALA A C 1
ATOM 2606 O O . ALA A 1 344 ? 19.657 19.346 -38.713 1.00 86.00 344 ALA A O 1
ATOM 2607 N N . GLU A 1 345 ? 21.527 20.193 -39.598 1.00 87.69 345 GLU A N 1
ATOM 2608 C CA . GLU A 1 345 ? 21.080 20.115 -40.994 1.00 87.69 345 GLU A CA 1
ATOM 2609 C C . GLU A 1 345 ? 20.967 18.670 -41.497 1.00 87.69 345 GLU A C 1
ATOM 2611 O O . GLU A 1 345 ? 20.277 18.412 -42.482 1.00 87.69 345 GLU A O 1
ATOM 2616 N N . THR A 1 346 ? 21.635 17.729 -40.823 1.00 87.44 346 THR A N 1
ATOM 2617 C CA . THR A 1 346 ? 21.639 16.303 -41.180 1.00 87.44 346 THR A CA 1
ATOM 2618 C C . THR A 1 346 ? 20.501 15.514 -40.531 1.00 87.44 346 THR A C 1
ATOM 2620 O O . THR A 1 346 ? 20.278 14.362 -40.896 1.00 87.44 346 THR A O 1
ATOM 2623 N N . LEU A 1 347 ? 19.754 16.134 -39.608 1.00 94.00 347 LEU A N 1
ATOM 2624 C CA . LEU A 1 347 ? 18.634 15.504 -38.913 1.00 94.00 347 LEU A CA 1
ATOM 2625 C C . LEU A 1 347 ? 17.477 15.212 -39.872 1.00 94.00 347 LEU A C 1
ATOM 2627 O O . LEU A 1 347 ? 16.995 16.105 -40.585 1.00 94.00 347 LEU A O 1
ATOM 2631 N N . LYS A 1 348 ? 17.011 13.962 -39.821 1.00 95.06 348 LYS A N 1
ATOM 2632 C CA . LYS A 1 348 ? 15.885 13.452 -40.599 1.00 95.06 348 LYS A CA 1
ATOM 2633 C C . LYS A 1 348 ? 14.981 12.603 -39.714 1.00 95.06 348 LYS A C 1
ATOM 2635 O O . LYS A 1 348 ? 15.435 11.584 -39.198 1.00 95.06 348 LYS A O 1
ATOM 2640 N N . GLY A 1 349 ? 13.724 13.010 -39.581 1.00 96.38 349 GLY A N 1
ATOM 2641 C CA . GLY A 1 349 ? 12.739 12.321 -38.753 1.00 96.38 349 GLY A CA 1
ATOM 2642 C C . GLY A 1 349 ? 12.371 10.928 -39.234 1.00 96.38 349 GLY A C 1
ATOM 2643 O O . GLY A 1 349 ? 12.202 10.710 -40.437 1.00 96.38 349 GLY A O 1
ATOM 2644 N N . ASP A 1 350 ? 12.218 9.996 -38.293 1.00 97.44 350 ASP A N 1
ATOM 2645 C CA . ASP A 1 350 ? 11.800 8.629 -38.588 1.00 97.44 350 ASP A CA 1
ATOM 2646 C C . ASP A 1 350 ? 11.057 7.976 -37.415 1.00 97.44 350 ASP A C 1
ATOM 2648 O O . ASP A 1 350 ? 11.368 8.223 -36.255 1.00 97.44 350 ASP A O 1
ATOM 2652 N N . LEU A 1 351 ? 10.093 7.108 -37.726 1.00 96.44 351 LEU A N 1
ATOM 2653 C CA . LEU A 1 351 ? 9.235 6.438 -36.744 1.00 96.44 351 LEU A CA 1
ATOM 2654 C C . LEU A 1 351 ? 9.968 5.438 -35.836 1.00 96.44 351 LEU A C 1
ATOM 2656 O O . LEU A 1 351 ? 9.404 5.022 -34.825 1.00 96.44 351 LEU A O 1
ATOM 2660 N N . ILE A 1 352 ? 11.170 4.985 -36.224 1.00 96.94 352 ILE A N 1
ATOM 2661 C CA . ILE A 1 352 ? 11.872 3.874 -35.558 1.00 96.94 352 ILE A CA 1
ATOM 2662 C C . ILE A 1 352 ? 12.108 4.133 -34.064 1.00 96.94 352 ILE A C 1
ATOM 2664 O O . ILE A 1 352 ? 11.933 3.205 -33.279 1.00 96.94 352 ILE A O 1
ATOM 2668 N N . ASN A 1 353 ? 12.411 5.378 -33.674 1.00 96.25 353 ASN A N 1
ATOM 2669 C CA . ASN A 1 353 ? 12.663 5.752 -32.279 1.00 96.25 353 ASN A CA 1
ATOM 2670 C C . ASN A 1 353 ? 11.451 5.446 -31.396 1.00 96.25 353 ASN A C 1
ATOM 2672 O O . ASN A 1 353 ? 11.534 4.645 -30.466 1.00 96.25 353 ASN A O 1
ATOM 2676 N N . ASP A 1 354 ? 10.308 6.047 -31.722 1.00 95.00 354 ASP A N 1
ATOM 2677 C CA . ASP A 1 354 ? 9.125 5.994 -30.865 1.00 95.00 354 ASP A CA 1
ATOM 2678 C C . ASP A 1 354 ? 8.384 4.658 -30.986 1.00 95.00 354 ASP A C 1
ATOM 2680 O O . ASP A 1 354 ? 7.840 4.157 -30.001 1.00 95.00 354 ASP A O 1
ATOM 2684 N N . LEU A 1 355 ? 8.380 4.040 -32.177 1.00 94.44 355 LEU A N 1
ATOM 2685 C CA . LEU A 1 355 ? 7.780 2.716 -32.353 1.00 94.44 355 LEU A CA 1
ATOM 2686 C C . LEU A 1 355 ? 8.539 1.659 -31.548 1.00 94.44 355 LEU A C 1
ATOM 2688 O O . LEU A 1 355 ? 7.910 0.814 -30.908 1.00 94.44 355 LEU A O 1
ATOM 2692 N N . HIS A 1 356 ? 9.872 1.686 -31.588 1.00 96.94 356 HIS A N 1
ATOM 2693 C CA . HIS A 1 356 ? 10.660 0.710 -30.854 1.00 96.94 356 HIS A CA 1
ATOM 2694 C C . HIS A 1 356 ? 10.552 0.927 -29.341 1.00 96.94 356 HIS A C 1
ATOM 2696 O O . HIS A 1 356 ? 10.247 -0.023 -28.619 1.00 96.94 356 HIS A O 1
ATOM 2702 N N . MET A 1 357 ? 10.660 2.180 -28.882 1.00 93.56 357 MET A N 1
ATOM 2703 C CA . MET A 1 357 ? 10.473 2.548 -27.475 1.00 93.56 357 MET A CA 1
ATOM 2704 C C . MET A 1 357 ? 9.122 2.068 -26.928 1.00 93.56 357 MET A C 1
ATOM 2706 O O . MET A 1 357 ? 9.079 1.371 -25.916 1.00 93.56 357 MET A O 1
ATOM 2710 N N . ALA A 1 358 ? 8.023 2.326 -27.645 1.00 87.94 358 ALA A N 1
ATOM 2711 C CA . ALA A 1 358 ? 6.688 1.896 -27.225 1.00 87.94 358 ALA A CA 1
ATOM 2712 C C . ALA A 1 358 ? 6.556 0.365 -27.103 1.00 87.94 358 ALA A C 1
ATOM 2714 O O . ALA A 1 358 ? 5.825 -0.149 -26.250 1.00 87.94 358 ALA A O 1
ATOM 2715 N N . ILE A 1 359 ? 7.255 -0.397 -27.951 1.00 88.31 359 ILE A N 1
ATOM 2716 C CA . ILE A 1 359 ? 7.269 -1.861 -27.870 1.00 88.31 359 ILE A CA 1
ATOM 2717 C C . ILE A 1 359 ? 8.104 -2.328 -26.675 1.00 88.31 359 ILE A C 1
ATOM 2719 O O . ILE A 1 359 ? 7.656 -3.230 -25.963 1.00 88.31 359 ILE A O 1
ATOM 2723 N N . CYS A 1 360 ? 9.258 -1.713 -26.411 1.00 86.56 360 CYS A N 1
ATOM 2724 C CA . CYS A 1 360 ? 10.082 -2.014 -25.239 1.00 86.56 360 CYS A CA 1
ATOM 2725 C C . CYS A 1 360 ? 9.318 -1.745 -23.933 1.00 86.56 360 CYS A C 1
ATOM 2727 O O . CYS A 1 360 ? 9.208 -2.640 -23.092 1.00 86.56 360 CYS A O 1
ATOM 2729 N N . GLU A 1 361 ? 8.666 -0.587 -23.807 1.00 83.62 361 GLU A N 1
ATOM 2730 C CA . GLU A 1 361 ? 7.795 -0.258 -22.668 1.00 83.62 361 GLU A CA 1
ATOM 2731 C C . GLU A 1 361 ? 6.661 -1.283 -22.495 1.00 83.62 361 GLU A C 1
ATOM 2733 O O . GLU A 1 361 ? 6.338 -1.704 -21.381 1.00 83.62 361 GLU A O 1
ATOM 2738 N N . ARG A 1 362 ? 6.082 -1.772 -23.601 1.00 78.44 362 ARG A N 1
ATOM 2739 C CA . ARG A 1 362 ? 5.044 -2.815 -23.565 1.00 78.44 362 ARG A CA 1
ATOM 2740 C C . ARG A 1 362 ? 5.582 -4.172 -23.109 1.00 78.44 362 ARG A C 1
ATOM 2742 O O . ARG A 1 362 ? 4.866 -4.912 -22.431 1.00 78.44 362 ARG A O 1
ATOM 2749 N N . VAL A 1 363 ? 6.803 -4.539 -23.494 1.00 77.75 363 VAL A N 1
ATOM 2750 C CA . VAL A 1 363 ? 7.457 -5.758 -22.993 1.00 77.75 363 VAL A CA 1
ATOM 2751 C C . VAL A 1 363 ? 7.755 -5.617 -21.496 1.00 77.75 363 VAL A C 1
ATOM 2753 O O . VAL A 1 363 ? 7.455 -6.547 -20.746 1.00 77.75 363 VAL A O 1
ATOM 2756 N N . ALA A 1 364 ? 8.202 -4.443 -21.038 1.00 74.81 364 ALA A N 1
ATOM 2757 C CA . ALA A 1 364 ? 8.416 -4.150 -19.618 1.00 74.81 364 ALA A CA 1
ATOM 2758 C C . ALA A 1 364 ? 7.117 -4.235 -18.795 1.00 74.81 364 ALA A C 1
ATOM 2760 O O . ALA A 1 364 ? 7.077 -4.836 -17.720 1.00 74.81 364 ALA A O 1
ATOM 2761 N N . ALA A 1 365 ? 6.006 -3.729 -19.336 1.00 64.56 365 ALA A N 1
ATOM 2762 C CA . ALA A 1 365 ? 4.686 -3.863 -18.719 1.00 64.56 365 ALA A CA 1
ATOM 2763 C C . ALA A 1 365 ? 4.233 -5.331 -18.574 1.00 64.56 365 ALA A C 1
ATOM 2765 O O . ALA A 1 365 ? 3.497 -5.670 -17.647 1.00 64.56 365 ALA A O 1
ATOM 2766 N N . LYS A 1 366 ? 4.675 -6.226 -19.468 1.00 55.72 366 LYS A N 1
ATOM 2767 C CA . LYS A 1 366 ? 4.373 -7.665 -19.393 1.00 55.72 366 LYS A CA 1
ATOM 2768 C C . LYS A 1 366 ? 5.282 -8.425 -18.425 1.00 55.72 366 LYS A C 1
ATOM 2770 O O . LYS A 1 366 ? 4.797 -9.367 -17.802 1.00 55.72 366 LYS A O 1
ATOM 2775 N N . SER A 1 367 ? 6.553 -8.044 -18.277 1.00 43.59 367 SER A N 1
ATOM 2776 C CA . SER A 1 367 ? 7.470 -8.664 -17.302 1.00 43.59 367 SER A CA 1
ATOM 2777 C C . SER A 1 367 ? 7.099 -8.314 -15.854 1.00 43.59 367 SER A C 1
ATOM 2779 O O . SER A 1 367 ? 7.157 -9.177 -14.977 1.00 43.59 367 SER A O 1
ATOM 2781 N N . LEU A 1 368 ? 6.561 -7.109 -15.630 1.00 42.41 368 LEU A N 1
ATOM 2782 C CA . LEU A 1 368 ? 5.940 -6.664 -14.372 1.00 42.41 368 LEU A CA 1
ATOM 2783 C C . LEU A 1 368 ? 4.828 -7.592 -13.850 1.00 42.41 368 LEU A C 1
ATOM 2785 O O . LEU A 1 368 ? 4.615 -7.687 -12.643 1.00 42.41 368 LEU A O 1
ATOM 2789 N N . ALA A 1 369 ? 4.122 -8.293 -14.741 1.00 36.72 369 ALA A N 1
ATOM 2790 C CA . ALA A 1 369 ? 3.074 -9.242 -14.368 1.00 36.72 369 ALA A CA 1
ATOM 2791 C C . ALA A 1 369 ? 3.616 -10.622 -13.938 1.00 36.72 369 ALA A C 1
ATOM 2793 O O . ALA A 1 369 ? 2.833 -11.453 -13.479 1.00 36.72 369 ALA A O 1
ATOM 2794 N N . ALA A 1 370 ? 4.921 -10.888 -14.098 1.00 36.06 370 ALA A N 1
ATOM 2795 C CA . ALA A 1 370 ? 5.510 -12.216 -13.923 1.00 36.06 370 ALA A CA 1
ATOM 2796 C C . ALA A 1 370 ? 6.553 -12.333 -12.789 1.00 36.06 370 ALA A C 1
ATOM 2798 O O . ALA A 1 370 ? 6.738 -13.448 -12.301 1.00 36.06 370 ALA A O 1
ATOM 2799 N N . ILE A 1 371 ? 7.251 -11.263 -12.358 1.00 33.78 371 ILE A N 1
ATOM 2800 C CA . ILE A 1 371 ? 8.384 -11.352 -11.398 1.00 33.78 371 ILE A CA 1
ATOM 2801 C C . ILE A 1 371 ? 8.486 -10.105 -10.479 1.00 33.78 371 ILE A C 1
ATOM 2803 O O . ILE A 1 371 ? 8.013 -9.023 -10.806 1.00 33.78 371 ILE A O 1
ATOM 2807 N N . ARG A 1 372 ? 9.143 -10.258 -9.312 1.00 40.19 372 ARG A N 1
ATOM 2808 C CA . ARG A 1 372 ? 9.438 -9.249 -8.262 1.00 40.19 372 ARG A CA 1
ATOM 2809 C C . ARG A 1 372 ? 10.228 -7.993 -8.708 1.00 40.19 372 ARG A C 1
ATOM 2811 O O . ARG A 1 372 ? 10.470 -7.140 -7.853 1.00 40.19 372 ARG A O 1
ATOM 2818 N N . ARG A 1 373 ? 10.673 -7.861 -9.967 1.00 53.06 373 ARG A N 1
ATOM 2819 C CA . ARG A 1 373 ? 11.444 -6.696 -10.459 1.00 53.06 373 ARG A CA 1
ATOM 2820 C C . ARG A 1 373 ? 11.033 -6.304 -11.896 1.00 53.06 373 ARG A C 1
ATOM 2822 O O . ARG A 1 373 ? 11.087 -7.169 -12.762 1.00 53.06 373 ARG A O 1
ATOM 2829 N N . PRO A 1 374 ? 10.625 -5.044 -12.155 1.00 63.94 374 PRO A N 1
ATOM 2830 C CA . PRO A 1 374 ? 10.349 -4.538 -13.506 1.00 63.94 374 PRO A CA 1
ATOM 2831 C C . PRO A 1 374 ? 11.603 -4.517 -14.391 1.00 63.94 374 PRO A C 1
ATOM 2833 O O . PRO A 1 374 ? 12.689 -4.252 -13.879 1.00 63.94 374 PRO A O 1
ATOM 2836 N N . TRP A 1 375 ? 11.433 -4.692 -15.707 1.00 82.31 375 TRP A N 1
ATOM 2837 C CA . TRP A 1 375 ? 12.473 -4.385 -16.704 1.00 82.31 375 TRP A CA 1
ATOM 2838 C C . TRP A 1 375 ? 12.628 -2.857 -16.854 1.00 82.31 375 TRP A C 1
ATOM 2840 O O . TRP A 1 375 ? 11.632 -2.178 -17.106 1.00 82.31 375 TRP A O 1
ATOM 2850 N N . ASP A 1 376 ? 13.837 -2.313 -16.655 1.00 84.81 376 ASP A N 1
ATOM 2851 C CA . ASP A 1 376 ? 14.133 -0.864 -16.678 1.00 84.81 376 ASP A CA 1
ATOM 2852 C C . ASP A 1 376 ? 14.569 -0.420 -18.082 1.00 84.81 376 ASP A C 1
ATOM 2854 O O . ASP A 1 376 ? 15.727 -0.585 -18.460 1.00 84.81 376 ASP A O 1
ATOM 2858 N N . VAL A 1 377 ? 13.619 0.119 -18.852 1.00 88.75 377 VAL A N 1
ATOM 2859 C CA . VAL A 1 377 ? 13.817 0.584 -20.234 1.00 88.75 377 VAL A CA 1
ATOM 2860 C C . VAL A 1 377 ? 13.994 2.097 -20.256 1.00 88.75 377 VAL A C 1
ATOM 2862 O O . VAL A 1 377 ? 13.128 2.833 -19.776 1.00 88.75 377 VAL A O 1
ATOM 2865 N N . ARG A 1 378 ? 15.082 2.574 -20.865 1.00 91.81 378 ARG A N 1
ATOM 2866 C CA . ARG A 1 378 ? 15.347 4.002 -21.087 1.00 91.81 378 ARG A CA 1
ATOM 2867 C C . ARG A 1 378 ? 15.862 4.242 -22.507 1.00 91.81 378 ARG A C 1
ATOM 2869 O O . ARG A 1 378 ? 16.029 3.318 -23.296 1.00 91.81 378 ARG A O 1
ATOM 2876 N N . SER A 1 379 ? 16.110 5.502 -22.842 1.00 93.50 379 SER A N 1
ATOM 2877 C CA . SER A 1 379 ? 16.699 5.900 -24.124 1.00 93.50 379 SER A CA 1
ATOM 2878 C C . SER A 1 379 ? 17.697 7.031 -23.925 1.00 93.50 379 SER A C 1
ATOM 2880 O O . SER A 1 379 ? 17.515 7.825 -23.001 1.00 93.50 379 SER A O 1
ATOM 2882 N N . ASN A 1 380 ? 18.665 7.148 -24.827 1.00 94.19 380 ASN A N 1
ATOM 2883 C CA . ASN A 1 380 ? 19.598 8.270 -24.898 1.00 94.19 380 ASN A CA 1
ATOM 2884 C C . ASN A 1 380 ? 19.641 8.863 -26.322 1.00 94.19 380 ASN A C 1
ATOM 2886 O O . ASN A 1 380 ? 19.303 8.172 -27.293 1.00 94.19 380 ASN A O 1
ATOM 2890 N N . PRO A 1 381 ? 20.027 10.145 -26.479 1.00 94.19 381 PRO A N 1
ATOM 2891 C CA . PRO A 1 381 ? 20.269 10.720 -27.796 1.00 94.19 381 PRO A CA 1
ATOM 2892 C C . PRO A 1 381 ? 21.419 10.015 -28.522 1.00 94.19 381 PRO A C 1
ATOM 2894 O O . PRO A 1 381 ? 22.269 9.393 -27.896 1.00 94.19 381 PRO A O 1
ATOM 2897 N N . TYR A 1 382 ? 21.470 10.165 -29.846 1.00 95.00 382 TYR A N 1
ATOM 2898 C CA . TYR A 1 382 ? 22.509 9.551 -30.674 1.00 95.00 382 TYR A CA 1
ATOM 2899 C C . TYR A 1 382 ? 23.930 9.937 -30.233 1.00 95.00 382 TYR A C 1
ATOM 2901 O O . TYR A 1 382 ? 24.269 11.121 -30.135 1.00 95.00 382 TYR A O 1
ATOM 2909 N N . GLU A 1 383 ? 24.780 8.935 -30.054 1.00 92.88 383 GLU A N 1
ATOM 2910 C CA . GLU A 1 383 ? 26.183 9.058 -29.637 1.00 92.88 383 GLU A CA 1
ATOM 2911 C C . GLU A 1 383 ? 27.123 8.424 -30.666 1.00 92.88 383 GLU A C 1
ATOM 2913 O O . GLU A 1 383 ? 28.221 8.928 -30.920 1.00 92.88 383 GLU A O 1
ATOM 2918 N N . GLY A 1 384 ? 26.642 7.396 -31.364 1.00 87.88 384 GLY A N 1
ATOM 2919 C CA . GLY A 1 384 ? 27.437 6.542 -32.222 1.00 87.88 384 GLY A CA 1
ATOM 2920 C C . GLY A 1 384 ? 28.337 5.623 -31.401 1.00 87.88 384 GLY A C 1
ATOM 2921 O O . GLY A 1 384 ? 28.615 5.850 -30.228 1.00 87.88 384 GLY A O 1
ATOM 2922 N N . GLY A 1 385 ? 28.845 4.576 -32.039 1.00 84.81 385 GLY A N 1
ATOM 2923 C CA . GLY A 1 385 ? 29.747 3.649 -31.351 1.00 84.81 385 GLY A CA 1
ATOM 2924 C C . GLY A 1 385 ? 29.691 2.232 -31.879 1.00 84.81 385 GLY A C 1
ATOM 2925 O O . GLY A 1 385 ? 30.721 1.581 -31.880 1.00 84.81 385 GLY A O 1
ATOM 2926 N N . SER A 1 386 ? 28.546 1.828 -32.433 1.00 93.81 386 SER A N 1
ATOM 2927 C CA . SER A 1 386 ? 28.305 0.459 -32.891 1.00 93.81 386 SER A CA 1
ATOM 2928 C C . SER A 1 386 ? 27.881 0.401 -34.367 1.00 93.81 386 SER A C 1
ATOM 2930 O O . SER A 1 386 ? 27.934 1.395 -35.113 1.00 93.81 386 SER A O 1
ATOM 2932 N N . ASP A 1 387 ? 27.468 -0.781 -34.821 1.00 94.81 387 ASP A N 1
ATOM 2933 C CA . ASP A 1 387 ? 27.134 -1.093 -36.211 1.00 94.81 387 ASP A CA 1
ATOM 2934 C C . ASP A 1 387 ? 26.040 -0.184 -36.805 1.00 94.81 387 ASP A C 1
ATOM 2936 O O . ASP A 1 387 ? 26.112 0.153 -37.997 1.00 94.81 387 ASP A O 1
ATOM 2940 N N . HIS A 1 388 ? 25.082 0.299 -35.994 1.00 95.56 388 HIS A N 1
ATOM 2941 C CA . HIS A 1 388 ? 24.028 1.242 -36.422 1.00 95.56 388 HIS A CA 1
ATOM 2942 C C . HIS A 1 388 ? 24.595 2.500 -37.080 1.00 95.56 388 HIS A C 1
ATOM 2944 O O . HIS A 1 388 ? 23.989 3.051 -38.000 1.00 95.56 388 HIS A O 1
ATOM 2950 N N . THR A 1 389 ? 25.802 2.911 -36.687 1.00 94.12 389 THR A N 1
ATOM 2951 C CA . THR A 1 389 ? 26.490 4.090 -37.223 1.00 94.12 389 THR A CA 1
ATOM 2952 C C . THR A 1 389 ? 26.746 3.970 -38.732 1.00 94.12 389 THR A C 1
ATOM 2954 O O . THR A 1 389 ? 26.637 4.955 -39.470 1.00 94.12 389 THR A O 1
ATOM 2957 N N . GLN A 1 390 ? 27.084 2.775 -39.241 1.00 95.38 390 GLN A N 1
ATOM 2958 C CA . GLN A 1 390 ? 27.357 2.593 -40.679 1.00 95.38 390 GLN A CA 1
ATOM 2959 C C . GLN A 1 390 ? 26.080 2.569 -41.505 1.00 95.38 390 GLN A C 1
ATOM 2961 O O . GLN A 1 390 ? 26.048 3.140 -42.597 1.00 95.38 390 GLN A O 1
ATOM 2966 N N . PHE A 1 391 ? 25.026 1.943 -40.982 1.00 95.50 391 PHE A N 1
ATOM 2967 C CA . PHE A 1 391 ? 23.710 1.956 -41.613 1.00 95.50 391 PHE A CA 1
ATOM 2968 C C . PHE A 1 391 ? 23.139 3.380 -41.621 1.00 95.50 391 PHE A C 1
ATOM 2970 O O . PHE A 1 391 ? 22.681 3.854 -42.664 1.00 95.50 391 PHE A O 1
ATOM 2977 N N . GLY A 1 392 ? 23.304 4.125 -40.528 1.00 92.81 392 GLY A N 1
ATOM 2978 C CA . GLY A 1 392 ? 22.920 5.530 -40.468 1.00 92.81 392 GLY A CA 1
ATOM 2979 C C . GLY A 1 392 ? 23.698 6.429 -41.418 1.00 92.81 392 GLY A C 1
ATOM 2980 O O . GLY A 1 392 ? 23.093 7.221 -42.140 1.00 92.81 392 GLY A O 1
ATOM 2981 N N . SER A 1 393 ? 25.012 6.225 -41.541 1.00 91.56 393 SER A N 1
ATOM 2982 C CA . SER A 1 393 ? 25.842 6.911 -42.546 1.00 91.56 393 SER A CA 1
ATOM 2983 C C . SER A 1 393 ? 25.413 6.596 -43.987 1.00 91.56 393 SER A C 1
ATOM 2985 O O . SER A 1 393 ? 25.644 7.386 -44.901 1.00 91.56 393 SER A O 1
ATOM 2987 N N . ALA A 1 394 ? 24.766 5.448 -44.203 1.00 92.88 394 ALA A N 1
ATOM 2988 C CA . ALA A 1 394 ? 24.153 5.060 -45.467 1.00 92.88 394 ALA A CA 1
ATOM 2989 C C . ALA A 1 394 ? 22.718 5.599 -45.667 1.00 92.88 394 ALA A C 1
ATOM 2991 O O . ALA A 1 394 ? 22.118 5.317 -46.706 1.00 92.88 394 ALA A O 1
ATOM 2992 N N . GLY A 1 395 ? 22.177 6.375 -44.721 1.00 92.31 395 GLY A N 1
ATOM 2993 C CA . GLY A 1 395 ? 20.829 6.949 -44.774 1.00 92.31 395 GLY A CA 1
ATOM 2994 C C . GLY A 1 395 ? 19.714 5.986 -44.362 1.00 92.31 395 GLY A C 1
ATOM 2995 O O . GLY A 1 395 ? 18.555 6.223 -44.710 1.00 92.31 395 GLY A O 1
ATOM 2996 N N . ILE A 1 396 ? 20.056 4.902 -43.661 1.00 96.25 396 ILE A N 1
ATOM 2997 C CA . ILE A 1 396 ? 19.117 3.878 -43.196 1.00 96.25 396 ILE A CA 1
ATOM 2998 C C . ILE A 1 396 ? 18.755 4.168 -41.731 1.00 96.25 396 ILE A C 1
ATOM 3000 O O . ILE A 1 396 ? 19.662 4.202 -40.898 1.00 96.25 396 ILE A O 1
ATOM 3004 N N . PRO A 1 397 ? 17.463 4.335 -41.389 1.00 97.12 397 PRO A N 1
ATOM 3005 C CA . PRO A 1 397 ? 17.026 4.511 -40.006 1.00 97.12 397 PRO A CA 1
ATOM 3006 C C . PRO A 1 397 ? 17.444 3.325 -39.138 1.00 97.12 397 PRO A C 1
ATOM 3008 O O . PRO A 1 397 ? 17.121 2.176 -39.450 1.00 97.12 397 PRO A O 1
ATOM 3011 N N . SER A 1 398 ? 18.200 3.616 -38.084 1.00 96.88 398 SER A N 1
ATOM 3012 C CA . SER A 1 398 ? 18.878 2.614 -37.264 1.00 96.88 398 SER A CA 1
ATOM 3013 C C . SER A 1 398 ? 18.839 3.009 -35.791 1.00 96.88 398 SER A C 1
ATOM 3015 O O . SER A 1 398 ? 18.997 4.190 -35.484 1.00 96.88 398 SER A O 1
ATOM 3017 N N . VAL A 1 399 ? 18.662 2.033 -34.906 1.00 97.69 399 VAL A N 1
ATOM 3018 C CA . VAL A 1 399 ? 18.777 2.200 -33.447 1.00 97.69 399 VAL A CA 1
ATOM 3019 C C . VAL A 1 399 ? 19.807 1.224 -32.894 1.00 97.69 399 VAL A C 1
ATOM 3021 O O . VAL A 1 399 ? 20.105 0.207 -33.532 1.00 97.69 399 VAL A O 1
ATOM 3024 N N . LEU A 1 400 ? 20.348 1.543 -31.723 1.00 97.62 400 LEU A N 1
ATOM 3025 C CA . LEU A 1 400 ? 21.203 0.642 -30.963 1.00 97.62 400 LEU A CA 1
ATOM 3026 C C . LEU A 1 400 ? 20.496 0.231 -29.667 1.00 97.62 400 LEU A C 1
ATOM 3028 O O . LEU A 1 400 ? 20.130 1.076 -28.852 1.00 97.62 400 LEU A O 1
ATOM 3032 N N . ASP A 1 401 ? 20.325 -1.077 -29.510 1.00 97.44 401 ASP A N 1
ATOM 3033 C CA . ASP A 1 401 ? 19.847 -1.738 -28.304 1.00 97.44 401 ASP A CA 1
ATOM 3034 C C . ASP A 1 401 ? 21.052 -2.153 -27.469 1.00 97.44 401 ASP A C 1
ATOM 3036 O O . ASP A 1 401 ? 21.781 -3.059 -27.882 1.00 97.44 401 ASP A O 1
ATOM 3040 N N . TRP A 1 402 ? 21.259 -1.501 -26.321 1.00 94.88 402 TRP A N 1
ATOM 3041 C CA . TRP A 1 402 ? 22.450 -1.713 -25.498 1.00 94.88 402 TRP A CA 1
ATOM 3042 C C . TRP A 1 402 ? 22.240 -1.460 -24.013 1.00 94.88 402 TRP A C 1
ATOM 3044 O O . TRP A 1 402 ? 21.177 -1.005 -23.598 1.00 94.88 402 TRP A O 1
ATOM 3054 N N . HIS A 1 403 ? 23.235 -1.806 -23.196 1.00 93.31 403 HIS A N 1
ATOM 3055 C CA . HIS A 1 403 ? 23.241 -1.458 -21.782 1.00 93.31 403 HIS A CA 1
ATOM 3056 C C . HIS A 1 403 ? 24.404 -0.534 -21.442 1.00 93.31 403 HIS A C 1
ATOM 3058 O O . HIS A 1 403 ? 25.555 -0.792 -21.795 1.00 93.31 403 HIS A O 1
ATOM 3064 N N . PHE A 1 404 ? 24.080 0.544 -20.730 1.00 90.25 404 PHE A N 1
ATOM 3065 C CA . PHE A 1 404 ? 25.053 1.495 -20.211 1.00 90.25 404 PHE A CA 1
ATOM 3066 C C . PHE A 1 404 ? 24.470 2.189 -18.964 1.00 90.25 404 PHE A C 1
ATOM 3068 O O . PHE A 1 404 ? 23.260 2.388 -18.856 1.00 90.25 404 PHE A O 1
ATOM 3075 N N . THR A 1 405 ? 25.240 2.551 -17.942 1.00 89.38 405 THR A N 1
ATOM 3076 C CA . THR A 1 405 ? 26.702 2.506 -17.810 1.00 89.38 405 THR A CA 1
ATOM 3077 C C . THR A 1 405 ? 27.206 1.179 -17.242 1.00 89.38 405 THR A C 1
ATOM 3079 O O . THR A 1 405 ? 27.096 0.933 -16.039 1.00 89.38 405 THR A O 1
ATOM 3082 N N . ASP A 1 406 ? 27.804 0.339 -18.095 1.00 89.06 406 ASP A N 1
ATOM 3083 C CA . ASP A 1 406 ? 28.415 -0.928 -17.678 1.00 89.06 406 ASP A CA 1
ATOM 3084 C C . ASP A 1 406 ? 29.775 -0.664 -17.016 1.00 89.06 406 ASP A C 1
ATOM 3086 O O . ASP A 1 406 ? 30.777 -0.336 -17.662 1.00 89.06 406 ASP A O 1
ATOM 3090 N N . ARG A 1 407 ? 29.843 -0.856 -15.696 1.00 90.81 407 ARG A N 1
ATOM 3091 C CA . ARG A 1 407 ? 31.079 -0.654 -14.922 1.00 90.81 407 ARG A CA 1
ATOM 3092 C C . ARG A 1 407 ? 32.208 -1.638 -15.262 1.00 90.81 407 ARG A C 1
ATOM 3094 O O . ARG A 1 407 ? 33.318 -1.479 -14.749 1.00 90.81 407 ARG A O 1
ATOM 3101 N N . PHE A 1 408 ? 31.931 -2.666 -16.064 1.00 92.44 408 PHE A N 1
ATOM 3102 C CA . PHE A 1 408 ? 32.888 -3.675 -16.514 1.00 92.44 408 PHE A CA 1
ATOM 3103 C C . PHE A 1 408 ? 33.164 -3.612 -18.021 1.00 92.44 408 PHE A C 1
ATOM 3105 O O . PHE A 1 408 ? 33.912 -4.458 -18.523 1.00 92.44 408 PHE A O 1
ATOM 3112 N N . TYR A 1 409 ? 32.655 -2.591 -18.713 1.00 91.19 409 TYR A N 1
ATOM 3113 C CA . TYR A 1 409 ? 32.851 -2.371 -20.142 1.00 91.19 409 TYR A CA 1
ATOM 3114 C C . TYR A 1 409 ? 34.324 -2.455 -20.575 1.00 91.19 409 TYR A C 1
ATOM 3116 O O . TYR A 1 409 ? 35.200 -1.773 -20.025 1.00 91.19 409 TYR A O 1
ATOM 3124 N N . HIS A 1 410 ? 34.612 -3.295 -21.574 1.00 91.56 410 HIS A N 1
ATOM 3125 C CA . HIS A 1 410 ? 35.963 -3.586 -22.075 1.00 91.56 410 HIS A CA 1
ATOM 3126 C C . HIS A 1 410 ? 36.964 -4.098 -21.025 1.00 91.56 410 HIS A C 1
ATOM 3128 O O . HIS A 1 410 ? 38.179 -4.042 -21.240 1.00 91.56 410 HIS A O 1
ATOM 3134 N N . THR A 1 411 ? 36.511 -4.610 -19.879 1.00 92.38 411 THR A N 1
ATOM 3135 C CA . THR A 1 411 ? 37.428 -5.027 -18.812 1.00 92.38 411 THR A CA 1
ATOM 3136 C C . THR A 1 411 ? 37.699 -6.527 -18.777 1.00 92.38 411 THR A C 1
ATOM 3138 O O . THR A 1 411 ? 36.968 -7.351 -19.326 1.00 92.38 411 THR A O 1
ATOM 3141 N N . ASN A 1 412 ? 38.740 -6.918 -18.038 1.00 90.81 412 ASN A N 1
ATOM 3142 C CA . ASN A 1 412 ? 38.959 -8.310 -17.627 1.00 90.81 412 ASN A CA 1
ATOM 3143 C C . ASN A 1 412 ? 37.818 -8.894 -16.771 1.00 90.81 412 ASN A C 1
ATOM 3145 O O . ASN A 1 412 ? 37.810 -10.105 -16.547 1.00 90.81 412 ASN A O 1
ATOM 3149 N N . GLN A 1 413 ? 36.885 -8.059 -16.308 1.00 91.56 413 GLN A N 1
ATOM 3150 C CA . GLN A 1 413 ? 35.709 -8.440 -15.538 1.00 91.56 413 GLN A CA 1
ATOM 3151 C C . GLN A 1 413 ? 34.428 -8.495 -16.376 1.00 91.56 413 GLN A C 1
ATOM 3153 O O . GLN A 1 413 ? 33.392 -8.824 -15.814 1.00 91.56 413 GLN A O 1
ATOM 3158 N N . ASP A 1 414 ? 34.463 -8.259 -17.687 1.00 92.19 414 ASP A N 1
ATOM 3159 C CA . ASP A 1 414 ? 33.307 -8.558 -18.533 1.00 92.19 414 ASP A CA 1
ATOM 3160 C C . ASP A 1 414 ? 33.187 -10.081 -18.754 1.00 92.19 414 ASP A C 1
ATOM 3162 O O . ASP A 1 414 ? 33.873 -10.694 -19.586 1.00 92.19 414 ASP A O 1
ATOM 3166 N N . THR A 1 415 ? 32.355 -10.712 -17.929 1.00 91.19 415 THR A N 1
ATOM 3167 C CA . THR A 1 415 ? 32.259 -12.165 -17.771 1.00 91.19 415 THR A CA 1
ATOM 3168 C C . THR A 1 415 ? 30.803 -12.624 -17.657 1.00 91.19 415 THR A C 1
ATOM 3170 O O . THR A 1 415 ? 29.917 -11.876 -17.252 1.00 91.19 415 THR A O 1
ATOM 3173 N N . ALA A 1 416 ? 30.528 -13.872 -18.051 1.00 90.50 416 ALA A N 1
ATOM 3174 C CA . ALA A 1 416 ? 29.163 -14.360 -18.281 1.00 90.50 416 ALA A CA 1
ATOM 3175 C C . ALA A 1 416 ? 28.285 -14.406 -17.021 1.00 90.50 416 ALA A C 1
ATOM 3177 O O . ALA A 1 416 ? 27.068 -14.352 -17.112 1.00 90.50 416 ALA A O 1
ATOM 3178 N N . GLU A 1 417 ? 28.868 -14.484 -15.828 1.00 92.75 417 GLU A N 1
ATOM 3179 C CA . GLU A 1 417 ? 28.120 -14.393 -14.574 1.00 92.75 417 GLU A CA 1
ATOM 3180 C C . GLU A 1 417 ? 27.528 -13.000 -14.316 1.00 92.75 417 GLU A C 1
ATOM 3182 O O . GLU A 1 417 ? 26.667 -12.858 -13.444 1.00 92.75 417 GLU A O 1
ATOM 3187 N N . LYS A 1 418 ? 27.979 -11.984 -15.059 1.00 92.50 418 LYS A N 1
ATOM 3188 C CA . LYS A 1 418 ? 27.470 -10.611 -15.011 1.00 92.50 418 LYS A CA 1
ATOM 3189 C C . LYS A 1 418 ? 26.399 -10.339 -16.067 1.00 92.50 418 LYS A C 1
ATOM 3191 O O . LYS A 1 418 ? 25.963 -9.200 -16.181 1.00 92.50 418 LYS A O 1
ATOM 3196 N N . THR A 1 419 ? 25.956 -11.366 -16.797 1.00 92.19 419 THR A N 1
ATOM 3197 C CA . THR A 1 419 ? 24.827 -11.260 -17.721 1.00 92.19 419 THR A CA 1
ATOM 3198 C C . THR A 1 419 ? 23.544 -11.868 -17.147 1.00 92.19 419 THR A C 1
ATOM 3200 O O . THR A 1 419 ? 23.572 -12.753 -16.285 1.00 92.19 419 THR A O 1
ATOM 3203 N N . SER A 1 420 ? 22.399 -11.378 -17.620 1.00 91.44 420 SER A N 1
ATOM 3204 C CA . SER A 1 420 ? 21.056 -11.787 -17.229 1.00 91.44 420 SER A CA 1
ATOM 3205 C C . SER A 1 420 ? 20.321 -12.438 -18.410 1.00 91.44 420 SER A C 1
ATOM 3207 O O . SER A 1 420 ? 20.035 -11.787 -19.418 1.00 91.44 420 SER A O 1
ATOM 3209 N N . PRO A 1 421 ? 19.938 -13.724 -18.296 1.00 88.25 421 PRO A N 1
ATOM 3210 C CA . PRO A 1 421 ? 19.092 -14.381 -19.290 1.00 88.25 421 PRO A CA 1
ATOM 3211 C C . PRO A 1 421 ? 17.699 -13.752 -19.431 1.00 88.25 421 PRO A C 1
ATOM 3213 O O . PRO A 1 421 ? 17.053 -13.918 -20.466 1.00 88.25 421 PRO A O 1
ATOM 3216 N N . GLU A 1 422 ? 17.209 -13.085 -18.383 1.00 86.44 422 GLU A N 1
ATOM 3217 C CA . GLU A 1 422 ? 15.924 -12.385 -18.406 1.00 86.44 422 GLU A CA 1
ATOM 3218 C C . GLU A 1 422 ? 16.018 -11.097 -19.227 1.00 86.44 422 GLU A C 1
ATOM 3220 O O . GLU A 1 422 ? 15.165 -10.865 -20.081 1.00 86.44 422 GLU A O 1
ATOM 3225 N N . GLU A 1 423 ? 17.098 -10.336 -19.052 1.00 88.75 423 GLU A N 1
ATOM 3226 C CA . GLU A 1 423 ? 17.374 -9.122 -19.831 1.00 88.75 423 GLU A CA 1
ATOM 3227 C C . GLU A 1 423 ? 17.472 -9.449 -21.321 1.00 88.75 423 GLU A C 1
ATOM 3229 O O . GLU A 1 423 ? 16.695 -8.942 -22.129 1.00 88.75 423 GLU A O 1
ATOM 3234 N N . MET A 1 424 ? 18.294 -10.440 -21.680 1.00 93.06 424 MET A N 1
ATOM 3235 C CA . MET A 1 424 ? 18.417 -10.908 -23.067 1.00 93.06 424 MET A CA 1
ATOM 3236 C C . MET A 1 424 ? 17.079 -11.381 -23.659 1.00 93.06 424 MET A C 1
ATOM 3238 O O . MET A 1 424 ? 16.814 -11.197 -24.849 1.00 93.06 424 MET A O 1
ATOM 3242 N N . ARG A 1 425 ? 16.208 -11.995 -22.844 1.00 90.88 425 ARG A N 1
ATOM 3243 C CA . ARG A 1 425 ? 14.862 -12.396 -23.280 1.00 90.88 425 ARG A CA 1
ATOM 3244 C C . ARG A 1 425 ? 13.995 -11.175 -23.570 1.00 90.88 425 ARG A C 1
ATOM 3246 O O . ARG A 1 425 ? 13.274 -11.194 -24.569 1.00 90.88 425 ARG A O 1
ATOM 3253 N N . ASN A 1 426 ? 14.028 -10.158 -22.715 1.00 91.31 426 ASN A N 1
ATOM 3254 C CA . ASN A 1 426 ? 13.230 -8.949 -22.880 1.00 91.31 426 ASN A CA 1
ATOM 3255 C C . ASN A 1 426 ? 13.676 -8.169 -24.121 1.00 91.31 426 ASN A C 1
ATOM 3257 O O . ASN A 1 426 ? 12.846 -7.937 -25.004 1.00 91.31 426 ASN A O 1
ATOM 3261 N N . VAL A 1 427 ? 14.982 -7.901 -24.250 1.00 94.44 427 VAL A N 1
ATOM 3262 C CA . VAL A 1 427 ? 15.577 -7.243 -25.427 1.00 94.44 427 VAL A CA 1
ATOM 3263 C C . VAL A 1 427 ? 15.247 -8.029 -26.697 1.00 94.44 427 VAL A C 1
ATOM 3265 O O . VAL A 1 427 ? 14.654 -7.497 -27.636 1.00 94.44 427 VAL A O 1
ATOM 3268 N N . GLY A 1 428 ? 15.520 -9.339 -26.704 1.00 94.12 428 GLY A N 1
ATOM 3269 C CA . GLY A 1 428 ? 15.221 -10.201 -27.846 1.00 94.12 428 GLY A CA 1
ATOM 3270 C C . GLY A 1 428 ? 13.734 -10.211 -28.218 1.00 94.12 428 GLY A C 1
ATOM 3271 O O . GLY A 1 428 ? 13.392 -10.192 -29.398 1.00 94.12 428 GLY A O 1
ATOM 3272 N N . THR A 1 429 ? 12.828 -10.186 -27.238 1.00 92.38 429 THR A N 1
ATOM 3273 C CA . THR A 1 429 ? 11.378 -10.132 -27.492 1.00 92.38 429 THR A CA 1
ATOM 3274 C C . THR A 1 429 ? 10.961 -8.790 -28.090 1.00 92.38 429 THR A C 1
ATOM 3276 O O . THR A 1 429 ? 10.157 -8.767 -29.028 1.00 92.38 429 THR A O 1
ATOM 3279 N N . ALA A 1 430 ? 11.492 -7.680 -27.577 1.00 94.19 430 ALA A N 1
ATOM 3280 C CA . ALA A 1 430 ? 11.153 -6.340 -28.040 1.00 94.19 430 ALA A CA 1
ATOM 3281 C C . ALA A 1 430 ? 11.643 -6.093 -29.476 1.00 94.19 430 ALA A C 1
ATOM 3283 O O . ALA A 1 430 ? 10.850 -5.691 -30.337 1.00 94.19 430 ALA A O 1
ATOM 3284 N N . VAL A 1 431 ? 12.899 -6.438 -29.776 1.00 97.12 431 VAL A N 1
ATOM 3285 C CA . VAL A 1 431 ? 13.471 -6.323 -31.129 1.00 97.12 431 VAL A CA 1
ATOM 3286 C C . VAL A 1 431 ? 12.756 -7.259 -32.102 1.00 97.12 431 VAL A C 1
ATOM 3288 O O . VAL A 1 431 ? 12.353 -6.825 -33.180 1.00 97.12 431 VAL A O 1
ATOM 3291 N N . ALA A 1 432 ? 12.486 -8.515 -31.715 1.00 93.88 432 ALA A N 1
ATOM 3292 C CA . ALA A 1 432 ? 11.750 -9.457 -32.565 1.00 93.88 432 ALA A CA 1
ATOM 3293 C C . ALA A 1 432 ? 10.357 -8.935 -32.920 1.00 93.88 432 ALA A C 1
ATOM 3295 O O . ALA A 1 432 ? 9.935 -9.012 -34.073 1.00 93.88 432 ALA A O 1
ATOM 3296 N N . THR A 1 433 ? 9.644 -8.398 -31.928 1.00 93.06 433 THR A N 1
ATOM 3297 C CA . THR A 1 433 ? 8.290 -7.864 -32.103 1.00 93.06 433 THR A CA 1
ATOM 3298 C C . THR A 1 433 ? 8.305 -6.648 -33.022 1.00 93.06 433 THR A C 1
ATOM 3300 O O . THR A 1 433 ? 7.497 -6.571 -33.948 1.00 93.06 433 THR A O 1
ATOM 3303 N N . THR A 1 434 ? 9.253 -5.735 -32.809 1.00 95.94 434 THR A N 1
ATOM 3304 C CA . THR A 1 434 ? 9.400 -4.519 -33.618 1.00 95.94 434 THR A CA 1
ATOM 3305 C C . THR A 1 434 ? 9.754 -4.861 -35.062 1.00 95.94 434 THR A C 1
ATOM 3307 O O . THR A 1 434 ? 9.049 -4.449 -35.984 1.00 95.94 434 THR A O 1
ATOM 3310 N N . ALA A 1 435 ? 10.788 -5.679 -35.271 1.00 96.00 435 ALA A N 1
ATOM 3311 C CA . ALA A 1 435 ? 11.232 -6.083 -36.599 1.00 96.00 435 ALA A CA 1
ATOM 3312 C C . ALA A 1 435 ? 10.160 -6.882 -37.353 1.00 96.00 435 ALA A C 1
ATOM 3314 O O . ALA A 1 435 ? 9.947 -6.653 -38.544 1.00 96.00 435 ALA A O 1
ATOM 3315 N N . TRP A 1 436 ? 9.441 -7.782 -36.672 1.00 92.56 436 TRP A N 1
ATOM 3316 C CA . TRP A 1 436 ? 8.352 -8.542 -37.288 1.00 92.56 436 TRP A CA 1
ATOM 3317 C C . TRP A 1 436 ? 7.215 -7.617 -37.722 1.00 92.56 436 TRP A C 1
ATOM 3319 O O . TRP A 1 436 ? 6.773 -7.698 -38.868 1.00 92.56 436 TRP A O 1
ATOM 3329 N N . LEU A 1 437 ? 6.772 -6.707 -36.846 1.00 92.12 437 LEU A N 1
ATOM 3330 C CA . LEU A 1 437 ? 5.723 -5.727 -37.149 1.00 92.12 437 LEU A CA 1
ATOM 3331 C C . LEU A 1 437 ? 6.124 -4.861 -38.345 1.00 92.12 437 LEU A C 1
ATOM 3333 O O . LEU A 1 437 ? 5.355 -4.718 -39.293 1.00 92.12 437 LEU A O 1
ATOM 3337 N N . MET A 1 438 ? 7.359 -4.358 -38.364 1.00 94.19 438 MET A N 1
ATOM 3338 C CA . MET A 1 438 ? 7.877 -3.591 -39.498 1.00 94.19 438 MET A CA 1
ATOM 3339 C C . MET A 1 438 ? 7.981 -4.417 -40.779 1.00 94.19 438 MET A C 1
ATOM 3341 O O . MET A 1 438 ? 7.842 -3.876 -41.873 1.00 94.19 438 MET A O 1
ATOM 3345 N N . ALA A 1 439 ? 8.207 -5.724 -40.690 1.00 94.25 439 ALA A N 1
ATOM 3346 C CA . ALA A 1 439 ? 8.310 -6.578 -41.864 1.00 94.25 439 ALA A CA 1
ATOM 3347 C C . ALA A 1 439 ? 6.955 -6.944 -42.486 1.00 94.25 439 ALA A C 1
ATOM 3349 O O . ALA A 1 439 ? 6.925 -7.544 -43.556 1.00 94.25 439 ALA A O 1
ATOM 3350 N N . THR A 1 440 ? 5.836 -6.639 -41.837 1.00 90.56 440 THR A N 1
ATOM 3351 C CA . THR A 1 440 ? 4.514 -7.224 -42.154 1.00 90.56 440 THR A CA 1
ATOM 3352 C C . THR A 1 440 ? 3.358 -6.239 -42.080 1.00 90.56 440 THR A C 1
ATOM 3354 O O . THR A 1 440 ? 2.233 -6.604 -42.418 1.00 90.56 440 THR A O 1
ATOM 3357 N N . ALA A 1 441 ? 3.632 -5.016 -41.633 1.00 86.94 441 ALA A N 1
ATOM 3358 C CA . ALA A 1 441 ? 2.659 -3.958 -41.471 1.00 86.94 441 ALA A CA 1
ATOM 3359 C C . ALA A 1 441 ? 1.777 -3.773 -42.712 1.00 86.94 441 ALA A C 1
ATOM 3361 O O . ALA A 1 441 ? 2.259 -3.585 -43.834 1.00 86.94 441 ALA A O 1
ATOM 3362 N N . ASP A 1 442 ? 0.469 -3.786 -42.478 1.00 83.50 442 ASP A N 1
ATOM 3363 C CA . ASP A 1 442 ? -0.546 -3.413 -43.453 1.00 83.50 442 ASP A CA 1
ATOM 3364 C C . ASP A 1 442 ? -0.978 -1.946 -43.263 1.00 83.50 442 ASP A C 1
ATOM 3366 O O . ASP A 1 442 ? -0.462 -1.226 -42.406 1.00 83.50 442 ASP A O 1
ATOM 3370 N N . GLY A 1 443 ? -1.929 -1.478 -44.077 1.00 78.81 443 GLY A N 1
ATOM 3371 C CA . GLY A 1 443 ? -2.407 -0.094 -44.003 1.00 78.81 443 GLY A CA 1
ATOM 3372 C C . GLY A 1 443 ? -3.063 0.265 -42.663 1.00 78.81 443 GLY A C 1
ATOM 3373 O O . GLY A 1 443 ? -2.999 1.419 -42.234 1.00 78.81 443 GLY A O 1
ATOM 3374 N N . LEU A 1 444 ? -3.656 -0.708 -41.966 1.00 74.38 444 LEU A N 1
ATOM 3375 C CA . LEU A 1 444 ? -4.262 -0.475 -40.658 1.00 74.38 444 LEU A CA 1
ATOM 3376 C C . LEU A 1 444 ? -3.178 -0.363 -39.579 1.00 74.38 444 LEU A C 1
ATOM 3378 O O . LEU A 1 444 ? -3.200 0.588 -38.800 1.00 74.38 444 LEU A O 1
ATOM 3382 N N . THR A 1 445 ? -2.183 -1.256 -39.588 1.00 79.31 445 THR A N 1
ATOM 3383 C CA . THR A 1 445 ? -0.989 -1.147 -38.741 1.00 79.31 445 THR A CA 1
ATOM 3384 C C . THR A 1 445 ? -0.296 0.197 -38.949 1.00 79.31 445 THR A C 1
ATOM 3386 O O . THR A 1 445 ? 0.000 0.883 -37.972 1.00 79.31 445 THR A O 1
ATOM 3389 N N . SER A 1 446 ? -0.094 0.611 -40.202 1.00 82.44 446 SER A N 1
ATOM 3390 C CA . SER A 1 446 ? 0.485 1.917 -40.522 1.00 82.44 446 SER A CA 1
ATOM 3391 C C . SER A 1 446 ? -0.335 3.071 -39.955 1.00 82.44 446 SER A C 1
ATOM 3393 O O . SER A 1 446 ? 0.235 3.986 -39.374 1.00 82.44 446 SER A O 1
ATOM 3395 N N . THR A 1 447 ? -1.664 3.015 -40.040 1.00 78.56 447 THR A N 1
ATOM 3396 C CA . THR A 1 447 ? -2.534 4.057 -39.470 1.00 78.56 447 THR A CA 1
ATOM 3397 C C . THR A 1 447 ? -2.355 4.168 -37.955 1.00 78.56 447 THR A C 1
ATOM 3399 O O . THR A 1 447 ? -2.184 5.269 -37.431 1.00 78.56 447 THR A O 1
ATOM 3402 N N . SER A 1 448 ? -2.350 3.039 -37.245 1.00 75.38 448 SER A N 1
ATOM 3403 C CA . SER A 1 448 ? -2.195 3.030 -35.789 1.00 75.38 448 SER A CA 1
ATOM 3404 C C . SER A 1 448 ? -0.798 3.478 -35.346 1.00 75.38 448 SER A C 1
ATOM 3406 O O . SER A 1 448 ? -0.677 4.229 -34.380 1.00 75.38 448 SER A O 1
ATOM 3408 N N . VAL A 1 449 ? 0.257 3.106 -36.081 1.00 82.12 449 VAL A N 1
ATOM 3409 C CA . VAL A 1 449 ? 1.604 3.645 -35.834 1.00 82.12 449 VAL A CA 1
ATOM 3410 C C . VAL A 1 449 ? 1.642 5.150 -36.110 1.00 82.12 449 VAL A C 1
ATOM 3412 O O . VAL A 1 449 ? 2.187 5.891 -35.305 1.00 82.12 449 VAL A O 1
ATOM 3415 N N . GLY A 1 450 ? 0.992 5.643 -37.167 1.00 81.88 450 GLY A N 1
ATOM 3416 C CA . GLY A 1 450 ? 0.893 7.082 -37.435 1.00 81.88 450 GLY A CA 1
ATOM 3417 C C . GLY A 1 450 ? 0.250 7.873 -36.297 1.00 81.88 450 GLY A C 1
ATOM 3418 O O . GLY A 1 450 ? 0.735 8.944 -35.938 1.00 81.88 450 GLY A O 1
ATOM 3419 N N . GLN A 1 451 ? -0.790 7.321 -35.671 1.00 80.69 451 GLN A N 1
ATOM 3420 C CA . GLN A 1 451 ? -1.410 7.920 -34.487 1.00 80.69 451 GLN A CA 1
ATOM 3421 C C . GLN A 1 451 ? -0.465 7.942 -33.280 1.00 80.69 451 GLN A C 1
ATOM 3423 O O . GLN A 1 451 ? -0.433 8.940 -32.560 1.00 80.69 451 GLN A O 1
ATOM 3428 N N . LEU A 1 452 ? 0.316 6.874 -33.072 1.00 86.75 452 LEU A N 1
ATOM 3429 C CA . LEU A 1 452 ? 1.349 6.823 -32.035 1.00 86.75 452 LEU A CA 1
ATOM 3430 C C . LEU A 1 452 ? 2.397 7.922 -32.251 1.00 86.75 452 LEU A C 1
ATOM 3432 O O . LEU A 1 452 ? 2.607 8.731 -31.351 1.00 86.75 452 LEU A O 1
ATOM 3436 N N . ILE A 1 453 ? 2.999 7.985 -33.444 1.00 89.69 453 ILE A N 1
ATOM 3437 C CA . ILE A 1 453 ? 4.053 8.962 -33.762 1.00 89.69 453 ILE A CA 1
ATOM 3438 C C . ILE A 1 453 ? 3.538 10.391 -33.605 1.00 89.69 453 ILE A C 1
ATOM 3440 O O . ILE A 1 453 ? 4.200 11.215 -32.980 1.00 89.69 453 ILE A O 1
ATOM 3444 N N . LYS A 1 454 ? 2.322 10.672 -34.087 1.00 86.25 454 LYS A N 1
ATOM 3445 C CA . LYS A 1 454 ? 1.683 11.979 -33.910 1.00 86.25 454 LYS A CA 1
ATOM 3446 C C . LYS A 1 454 ? 1.531 12.352 -32.437 1.00 86.25 454 LYS A C 1
ATOM 3448 O O . LYS A 1 454 ? 1.922 13.440 -32.027 1.00 86.25 454 LYS A O 1
ATOM 3453 N N . LYS A 1 455 ? 0.989 11.439 -31.628 1.00 83.38 455 LYS A N 1
ATOM 3454 C CA . LYS A 1 455 ? 0.761 11.669 -30.196 1.00 83.38 455 LYS A CA 1
ATOM 3455 C C . LYS A 1 455 ? 2.070 11.939 -29.448 1.00 83.38 455 LYS A C 1
ATOM 3457 O O . LYS A 1 455 ? 2.118 12.852 -28.625 1.00 83.38 455 LYS A O 1
ATOM 3462 N N . VAL A 1 456 ? 3.111 11.148 -29.716 1.00 81.94 456 VAL A N 1
ATOM 3463 C CA . VAL A 1 456 ? 4.431 11.317 -29.086 1.00 81.94 456 VAL A CA 1
ATOM 3464 C C . VAL A 1 456 ? 5.089 12.617 -29.553 1.00 81.94 456 VAL A C 1
ATOM 3466 O O . VAL A 1 456 ? 5.603 13.374 -28.729 1.00 81.94 456 VAL A O 1
ATOM 3469 N N . GLY A 1 457 ? 4.974 12.941 -30.842 1.00 87.50 457 GLY A N 1
ATOM 3470 C CA . GLY A 1 457 ? 5.482 14.184 -31.413 1.00 87.50 457 GLY A CA 1
ATOM 3471 C C . GLY A 1 457 ? 4.841 15.434 -30.826 1.00 87.50 457 GLY A C 1
ATOM 3472 O O . GLY A 1 457 ? 5.554 16.343 -30.397 1.00 87.50 457 GLY A O 1
ATOM 3473 N N . ASP A 1 458 ? 3.511 15.462 -30.721 1.00 87.81 458 ASP A N 1
ATOM 3474 C CA . ASP A 1 458 ? 2.778 16.565 -30.094 1.00 87.81 458 ASP A CA 1
ATOM 3475 C C . ASP A 1 458 ? 3.220 16.760 -28.632 1.00 87.81 458 ASP A C 1
ATOM 3477 O O . ASP A 1 458 ? 3.444 17.892 -28.190 1.00 87.81 458 ASP A O 1
ATOM 3481 N N . ALA A 1 459 ? 3.419 15.663 -27.891 1.00 81.50 459 ALA A N 1
ATOM 3482 C CA . ALA A 1 459 ? 3.898 15.705 -26.512 1.00 81.50 459 ALA A CA 1
ATOM 3483 C C . ALA A 1 459 ? 5.334 16.243 -26.408 1.00 81.50 459 ALA A C 1
ATOM 3485 O O . ALA A 1 459 ? 5.593 17.136 -25.597 1.00 81.50 459 ALA A O 1
ATOM 3486 N N . ARG A 1 460 ? 6.264 15.763 -27.247 1.00 86.75 460 ARG A N 1
ATOM 3487 C CA . ARG A 1 460 ? 7.656 16.238 -27.243 1.00 86.75 460 ARG A CA 1
ATOM 3488 C C . ARG A 1 460 ? 7.742 17.712 -27.633 1.00 86.75 460 ARG A C 1
ATOM 3490 O O . ARG A 1 460 ? 8.410 18.478 -26.946 1.00 86.75 460 ARG A O 1
ATOM 3497 N N . VAL A 1 461 ? 7.021 18.146 -28.669 1.00 88.44 461 VAL A N 1
ATOM 3498 C CA . VAL A 1 461 ? 6.973 19.562 -29.074 1.00 88.44 461 VAL A CA 1
ATOM 3499 C C . VAL A 1 461 ? 6.379 20.436 -27.968 1.00 88.44 461 VAL A C 1
ATOM 3501 O O . VAL A 1 461 ? 6.874 21.542 -27.741 1.00 88.44 461 VAL A O 1
ATOM 3504 N N . ALA A 1 462 ? 5.354 19.964 -27.254 1.00 83.44 462 ALA A N 1
ATOM 3505 C CA . ALA A 1 462 ? 4.776 20.688 -26.125 1.00 83.44 462 ALA A CA 1
ATOM 3506 C C . ALA A 1 462 ? 5.769 20.842 -24.960 1.00 83.44 462 ALA A C 1
ATOM 3508 O O . ALA A 1 462 ? 5.871 21.936 -24.403 1.00 83.44 462 ALA A O 1
ATOM 3509 N N . ILE A 1 463 ? 6.527 19.789 -24.628 1.00 81.12 463 ILE A N 1
ATOM 3510 C CA . ILE A 1 463 ? 7.592 19.829 -23.611 1.00 81.12 463 ILE A CA 1
ATOM 3511 C C . ILE A 1 463 ? 8.671 20.832 -24.017 1.00 81.12 463 ILE A C 1
ATOM 3513 O O . ILE A 1 463 ? 8.981 21.732 -23.245 1.00 81.12 463 ILE A O 1
ATOM 3517 N N . GLU A 1 464 ? 9.182 20.754 -25.244 1.00 83.25 464 GLU A N 1
ATOM 3518 C CA . GLU A 1 464 ? 10.231 21.664 -25.727 1.00 83.25 464 GLU A CA 1
ATOM 3519 C C . GLU A 1 464 ? 9.744 23.121 -25.782 1.00 83.25 464 GLU A C 1
ATOM 3521 O O . GLU A 1 464 ? 10.481 24.042 -25.436 1.00 83.25 464 GLU A O 1
ATOM 3526 N N . THR A 1 465 ? 8.471 23.341 -26.125 1.00 82.06 465 THR A N 1
ATOM 3527 C CA . THR A 1 465 ? 7.849 24.677 -26.103 1.00 82.06 465 THR A CA 1
ATOM 3528 C C . THR A 1 465 ? 7.697 25.214 -24.676 1.00 82.06 465 THR A C 1
ATOM 3530 O O . THR A 1 465 ? 7.868 26.411 -24.451 1.00 82.06 465 THR A O 1
ATOM 3533 N N . ARG A 1 466 ? 7.368 24.347 -23.709 1.00 76.94 466 ARG A N 1
ATOM 3534 C CA . ARG A 1 466 ? 7.152 24.708 -22.300 1.00 76.94 466 ARG A CA 1
ATOM 3535 C C . ARG A 1 466 ? 8.460 24.923 -21.539 1.00 76.94 466 ARG A C 1
ATOM 3537 O O . ARG A 1 466 ? 8.559 25.860 -20.755 1.00 76.94 466 ARG A O 1
ATOM 3544 N N . GLU A 1 467 ? 9.426 24.033 -21.729 1.00 66.00 467 GLU A N 1
ATOM 3545 C CA . GLU A 1 467 ? 10.598 23.874 -20.859 1.00 66.00 467 GLU A CA 1
ATOM 3546 C C . GLU A 1 467 ? 11.898 24.376 -21.486 1.00 66.00 467 GLU A C 1
ATOM 3548 O O . GLU A 1 467 ? 12.833 24.698 -20.756 1.00 66.00 467 GLU A O 1
ATOM 3553 N N . GLY A 1 468 ? 11.952 24.556 -22.811 1.00 56.56 468 GLY A N 1
ATOM 3554 C CA . GLY A 1 468 ? 13.113 25.124 -23.508 1.00 56.56 468 GLY A CA 1
ATOM 3555 C C . GLY A 1 468 ? 13.459 26.574 -23.117 1.00 56.56 468 GLY A C 1
ATOM 3556 O O . GLY A 1 468 ? 14.465 27.115 -23.568 1.00 56.56 468 GLY A O 1
ATOM 3557 N N . ALA A 1 469 ? 12.656 27.207 -22.252 1.00 47.91 469 ALA A N 1
ATOM 3558 C CA . ALA A 1 469 ? 12.912 28.518 -21.651 1.00 47.91 469 ALA A CA 1
ATOM 3559 C C . ALA A 1 469 ? 13.824 28.475 -20.404 1.00 47.91 469 ALA A C 1
ATOM 3561 O O . ALA A 1 469 ? 14.235 29.528 -19.917 1.00 47.91 469 ALA A O 1
ATOM 3562 N N . ILE A 1 470 ? 14.142 27.288 -19.875 1.00 51.44 470 ILE A N 1
ATOM 3563 C CA . ILE A 1 470 ? 14.985 27.119 -18.686 1.00 51.44 470 ILE A CA 1
ATOM 3564 C C . ILE A 1 470 ? 16.334 26.550 -19.126 1.00 51.44 470 ILE A C 1
ATOM 3566 O O . ILE A 1 470 ? 16.595 25.356 -19.005 1.00 51.44 470 ILE A O 1
ATOM 3570 N N . VAL A 1 471 ? 17.214 27.410 -19.639 1.00 49.12 471 VAL A N 1
ATOM 3571 C CA . VAL A 1 471 ? 18.641 27.084 -19.746 1.00 49.12 471 VAL A CA 1
ATOM 3572 C C . VAL A 1 471 ? 19.411 27.948 -18.761 1.00 49.12 471 VAL A C 1
ATOM 3574 O O . VAL A 1 471 ? 19.377 29.176 -18.839 1.00 49.12 471 VAL A O 1
ATOM 3577 N N . ARG A 1 472 ? 20.123 27.303 -17.832 1.00 40.03 472 ARG A N 1
ATOM 3578 C CA . ARG A 1 472 ? 21.241 27.936 -17.135 1.00 40.03 472 ARG A CA 1
ATOM 3579 C C . ARG A 1 472 ? 22.509 27.705 -17.959 1.00 40.03 472 ARG A C 1
ATOM 3581 O O . ARG A 1 472 ? 22.765 26.585 -18.383 1.00 40.03 472 ARG A O 1
ATOM 3588 N N . ASP A 1 473 ? 23.230 28.804 -18.160 1.00 40.31 473 ASP A N 1
ATOM 3589 C CA . ASP A 1 473 ? 24.547 28.983 -18.780 1.00 40.31 473 ASP A CA 1
ATOM 3590 C C . ASP A 1 473 ? 24.726 28.468 -20.220 1.00 40.31 473 ASP A C 1
ATOM 3592 O O . ASP A 1 473 ? 25.330 27.430 -20.467 1.00 40.31 473 ASP A O 1
ATOM 3596 N N . GLY A 1 474 ? 24.285 29.278 -21.195 1.00 48.47 474 GLY A N 1
ATOM 3597 C CA . GLY A 1 474 ? 24.929 29.314 -22.518 1.00 48.47 474 GLY A CA 1
ATOM 3598 C C . GLY A 1 474 ? 24.023 29.430 -23.742 1.00 48.47 474 GLY A C 1
ATOM 3599 O O . GLY A 1 474 ? 24.505 29.879 -24.777 1.00 48.47 474 GLY A O 1
ATOM 3600 N N . VAL A 1 475 ? 22.736 29.083 -23.642 1.00 52.06 475 VAL A N 1
ATOM 3601 C CA . VAL A 1 475 ? 21.836 29.048 -24.811 1.00 52.06 475 VAL A CA 1
ATOM 3602 C C . VAL A 1 475 ? 21.039 30.351 -24.919 1.00 52.06 475 VAL A C 1
ATOM 3604 O O . VAL A 1 475 ? 20.361 30.760 -23.974 1.00 52.06 475 VAL A O 1
ATOM 3607 N N . LYS A 1 476 ? 21.136 31.036 -26.061 1.00 50.69 476 LYS A N 1
ATOM 3608 C CA . LYS A 1 476 ? 20.447 32.315 -26.314 1.00 50.69 476 LYS A CA 1
ATOM 3609 C C . LYS A 1 476 ? 18.952 32.077 -26.600 1.00 50.69 476 LYS A C 1
ATOM 3611 O O . LYS A 1 476 ? 18.607 31.066 -27.201 1.00 50.69 476 LYS A O 1
ATOM 3616 N N . PRO A 1 477 ? 18.039 33.018 -26.286 1.00 52.69 477 PRO A N 1
ATOM 3617 C CA . PRO A 1 477 ? 16.602 32.888 -26.592 1.00 52.69 477 PRO A CA 1
ATOM 3618 C C . PRO A 1 477 ? 16.278 32.580 -28.069 1.00 52.69 477 PRO A C 1
ATOM 3620 O O . PRO A 1 477 ? 15.301 31.893 -28.364 1.00 52.69 477 PRO A O 1
ATOM 3623 N N . GLU A 1 478 ? 17.122 33.050 -28.992 1.00 51.75 478 GLU A N 1
ATOM 3624 C CA . GLU A 1 478 ? 17.053 32.784 -30.439 1.00 51.75 478 GLU A CA 1
ATOM 3625 C C . GLU A 1 478 ? 17.268 31.290 -30.786 1.00 51.75 478 GLU A C 1
ATOM 3627 O O . GLU A 1 478 ? 16.730 30.784 -31.774 1.00 51.75 478 GLU A O 1
ATOM 3632 N N . GLU A 1 479 ? 17.986 30.541 -29.943 1.00 65.69 479 GLU A N 1
ATOM 3633 C CA . GLU A 1 479 ? 18.251 29.109 -30.124 1.00 65.69 479 GLU A CA 1
ATOM 3634 C C . GLU A 1 479 ? 17.053 28.242 -29.704 1.00 65.69 479 GLU A C 1
ATOM 3636 O O . GLU A 1 479 ? 16.820 27.202 -30.314 1.00 65.69 479 GLU A O 1
ATOM 3641 N N . ASN A 1 480 ? 16.206 28.677 -28.762 1.00 75.31 480 ASN A N 1
ATOM 3642 C CA . ASN A 1 480 ? 15.038 27.884 -28.350 1.00 75.31 480 ASN A CA 1
ATOM 3643 C C . ASN A 1 480 ? 13.975 27.774 -29.459 1.00 75.31 480 ASN A C 1
ATOM 3645 O O . ASN A 1 480 ? 13.447 26.695 -29.728 1.00 75.31 480 ASN A O 1
ATOM 3649 N N . ALA A 1 481 ? 13.698 28.876 -30.163 1.00 79.88 481 ALA A N 1
ATOM 3650 C CA . ALA A 1 481 ? 12.806 28.851 -31.325 1.00 79.88 481 ALA A CA 1
ATOM 3651 C C . ALA A 1 481 ? 13.340 27.914 -32.424 1.00 79.88 481 ALA A C 1
ATOM 3653 O O . ALA A 1 481 ? 12.565 27.190 -33.052 1.00 79.88 481 ALA A O 1
ATOM 3654 N N . THR A 1 482 ? 14.664 27.885 -32.599 1.00 85.12 482 THR A N 1
ATOM 3655 C CA . THR A 1 482 ? 15.358 26.985 -33.528 1.00 85.12 482 THR A CA 1
ATOM 3656 C C . THR A 1 482 ? 15.203 25.519 -33.112 1.00 85.12 482 THR A C 1
ATOM 3658 O O . THR A 1 482 ? 14.884 24.683 -33.956 1.00 85.12 482 THR A O 1
ATOM 3661 N N . ILE A 1 483 ? 15.328 25.200 -31.820 1.00 87.00 483 ILE A N 1
ATOM 3662 C CA . ILE A 1 483 ? 15.164 23.832 -31.300 1.00 87.00 483 ILE A CA 1
ATOM 3663 C C . ILE A 1 483 ? 13.718 23.345 -31.449 1.00 87.00 483 ILE A C 1
ATOM 3665 O O . ILE A 1 483 ? 13.479 22.242 -31.942 1.00 87.00 483 ILE A O 1
ATOM 3669 N N . VAL A 1 484 ? 12.734 24.176 -31.096 1.00 88.25 484 VAL A N 1
ATOM 3670 C CA . VAL A 1 484 ? 11.312 23.838 -31.276 1.00 88.25 484 VAL A CA 1
ATOM 3671 C C . VAL A 1 484 ? 10.980 23.652 -32.760 1.00 88.25 484 VAL A C 1
ATOM 3673 O O . VAL A 1 484 ? 10.245 22.728 -33.116 1.00 88.25 484 VAL A O 1
ATOM 3676 N N . ALA A 1 485 ? 11.527 24.491 -33.646 1.00 91.00 485 ALA A N 1
ATOM 3677 C CA . ALA A 1 485 ? 11.367 24.329 -35.090 1.00 91.00 485 ALA A CA 1
ATOM 3678 C C . ALA A 1 485 ? 12.005 23.026 -35.598 1.00 91.00 485 ALA A C 1
ATOM 3680 O O . ALA A 1 485 ? 11.399 22.335 -36.419 1.00 91.00 485 ALA A O 1
ATOM 3681 N N . ALA A 1 486 ? 13.179 22.656 -35.079 1.00 92.56 486 ALA A N 1
ATOM 3682 C CA . ALA A 1 486 ? 13.843 21.403 -35.414 1.00 92.56 486 ALA A CA 1
ATOM 3683 C C . ALA A 1 486 ? 13.022 20.181 -34.977 1.00 92.56 486 ALA A C 1
ATOM 3685 O O . ALA A 1 486 ? 12.830 19.275 -35.783 1.00 92.56 486 ALA A O 1
ATOM 3686 N N . TRP A 1 487 ? 12.459 20.178 -33.763 1.00 94.00 487 TRP A N 1
ATOM 3687 C CA . TRP A 1 487 ? 11.563 19.109 -33.302 1.00 94.00 487 TRP A CA 1
ATOM 3688 C C . TRP A 1 487 ? 10.276 19.016 -34.120 1.00 94.00 487 TRP A C 1
ATOM 3690 O O . TRP A 1 487 ? 9.874 17.918 -34.497 1.00 94.00 487 TRP A O 1
ATOM 3700 N N . LYS A 1 488 ? 9.655 20.150 -34.468 1.00 95.38 488 LYS A N 1
ATOM 3701 C CA . LYS A 1 488 ? 8.476 20.169 -35.352 1.00 95.38 488 LYS A CA 1
ATOM 3702 C C . LYS A 1 488 ? 8.787 19.595 -36.733 1.00 95.38 488 LYS A C 1
ATOM 3704 O O . LYS A 1 488 ? 8.009 18.794 -37.244 1.00 95.38 488 LYS A O 1
ATOM 3709 N N . LYS A 1 489 ? 9.921 19.986 -37.329 1.00 96.44 489 LYS A N 1
ATOM 3710 C CA . LYS A 1 489 ? 10.398 19.434 -38.608 1.00 96.44 489 LYS A CA 1
ATOM 3711 C C . LYS A 1 489 ? 10.616 17.925 -38.487 1.00 96.44 489 LYS A C 1
ATOM 3713 O O . LYS A 1 489 ? 10.109 17.176 -39.316 1.00 96.44 489 LYS A O 1
ATOM 3718 N N . TRP A 1 490 ? 11.337 17.495 -37.454 1.00 97.38 490 TRP A N 1
ATOM 3719 C CA . TRP A 1 490 ? 11.679 16.092 -37.242 1.00 97.38 490 TRP A CA 1
ATOM 3720 C C . TRP A 1 490 ? 10.420 15.233 -37.072 1.00 97.38 490 TRP A C 1
ATOM 3722 O O . TRP A 1 490 ? 10.258 14.258 -37.794 1.00 97.38 490 TRP A O 1
ATOM 3732 N N . TYR A 1 491 ? 9.457 15.622 -36.231 1.00 97.94 491 TYR A N 1
ATOM 3733 C CA . TYR A 1 491 ? 8.223 14.836 -36.086 1.00 97.94 491 TYR A CA 1
ATOM 3734 C C . TYR A 1 491 ? 7.314 14.883 -37.314 1.00 97.94 491 TYR A C 1
ATOM 3736 O O . TYR A 1 491 ? 6.675 13.881 -37.619 1.00 97.94 491 TYR A O 1
ATOM 3744 N N . ALA A 1 492 ? 7.295 15.978 -38.080 1.00 96.50 492 ALA A N 1
ATOM 3745 C CA . ALA A 1 492 ? 6.588 15.999 -39.362 1.00 96.50 492 ALA A CA 1
ATOM 3746 C C . ALA A 1 492 ? 7.186 14.988 -40.362 1.00 96.50 492 ALA A C 1
ATOM 3748 O O . ALA A 1 492 ? 6.459 14.311 -41.091 1.00 96.50 492 ALA A O 1
ATOM 3749 N N . GLU A 1 493 ? 8.513 14.852 -40.383 1.00 97.75 493 GLU A N 1
ATOM 3750 C CA . GLU A 1 493 ? 9.205 13.830 -41.172 1.00 97.75 493 GLU A CA 1
ATOM 3751 C C . GLU A 1 493 ? 8.966 12.416 -40.620 1.00 97.75 493 GLU A C 1
ATOM 3753 O O . GLU A 1 493 ? 8.739 11.498 -41.410 1.00 97.75 493 GLU A O 1
ATOM 3758 N N . ALA A 1 494 ? 8.937 12.238 -39.295 1.00 97.19 494 ALA A N 1
ATOM 3759 C CA . ALA A 1 494 ? 8.638 10.960 -38.651 1.00 97.19 494 ALA A CA 1
ATOM 3760 C C . ALA A 1 494 ? 7.201 10.496 -38.945 1.00 97.19 494 ALA A C 1
ATOM 3762 O O . ALA A 1 494 ? 7.010 9.347 -39.344 1.00 97.19 494 ALA A O 1
ATOM 3763 N N . GLU A 1 495 ? 6.204 11.385 -38.858 1.00 95.06 495 GLU A N 1
ATOM 3764 C CA . GLU A 1 495 ? 4.818 11.109 -39.267 1.00 95.06 495 GLU A CA 1
ATOM 3765 C C . GLU A 1 495 ? 4.764 10.683 -40.742 1.00 95.06 495 GLU A C 1
ATOM 3767 O O . GLU A 1 495 ? 4.151 9.670 -41.076 1.00 95.06 495 GLU A O 1
ATOM 3772 N N . LYS A 1 496 ? 5.474 11.393 -41.630 1.00 94.44 496 LYS A N 1
ATOM 3773 C CA . LYS A 1 496 ? 5.556 11.029 -43.052 1.00 94.44 496 LYS A CA 1
ATOM 3774 C C . LYS A 1 496 ? 6.251 9.683 -43.276 1.00 94.44 496 LYS A C 1
ATOM 3776 O O . LYS A 1 496 ? 5.879 8.935 -44.178 1.00 94.44 496 LYS A O 1
ATOM 3781 N N . SER A 1 497 ? 7.251 9.340 -42.463 1.00 95.62 497 SER A N 1
ATOM 3782 C CA . SER A 1 497 ? 7.996 8.080 -42.592 1.00 95.62 497 SER A CA 1
ATOM 3783 C C . SER A 1 497 ? 7.108 6.836 -42.429 1.00 95.62 497 SER A C 1
ATOM 3785 O O . SER A 1 497 ? 7.449 5.772 -42.950 1.00 95.62 497 SER A O 1
ATOM 3787 N N . VAL A 1 498 ? 5.936 6.973 -41.796 1.00 93.06 498 VAL A N 1
ATOM 3788 C CA . VAL A 1 498 ? 4.930 5.912 -41.625 1.00 93.06 498 VAL A CA 1
ATOM 3789 C C . VAL A 1 498 ? 4.390 5.393 -42.961 1.00 93.06 498 VAL A C 1
ATOM 3791 O O . VAL A 1 498 ? 4.032 4.219 -43.059 1.00 93.06 498 VAL A O 1
ATOM 3794 N N . GLU A 1 499 ? 4.412 6.203 -44.023 1.00 88.38 499 GLU A N 1
ATOM 3795 C CA . GLU A 1 499 ? 4.048 5.769 -45.381 1.00 88.38 499 GLU A CA 1
ATOM 3796 C C . GLU A 1 499 ? 4.949 4.627 -45.883 1.00 88.38 499 GLU A C 1
ATOM 3798 O O . GLU A 1 499 ? 4.505 3.761 -46.637 1.00 88.38 499 GLU A O 1
ATOM 3803 N N . ARG A 1 500 ? 6.208 4.574 -45.423 1.00 91.12 500 ARG A N 1
ATOM 3804 C CA . ARG A 1 500 ? 7.163 3.507 -45.762 1.00 91.12 500 ARG A CA 1
ATOM 3805 C C . ARG A 1 500 ? 6.867 2.195 -45.029 1.00 91.12 500 ARG A C 1
ATOM 3807 O O . ARG A 1 500 ? 7.382 1.150 -45.424 1.00 91.12 500 ARG A O 1
ATOM 3814 N N . LEU A 1 501 ? 6.056 2.230 -43.970 1.00 90.06 501 LEU A N 1
ATOM 3815 C CA . LEU A 1 501 ? 5.803 1.076 -43.112 1.00 90.06 501 LEU A CA 1
ATOM 3816 C C . LEU A 1 501 ? 4.907 0.029 -43.793 1.00 90.06 501 LEU A C 1
ATOM 3818 O O . LEU A 1 501 ? 5.137 -1.159 -43.598 1.00 90.06 501 LEU A O 1
ATOM 3822 N N . THR A 1 502 ? 3.944 0.413 -44.635 1.00 89.12 502 THR A N 1
ATOM 3823 C CA . THR A 1 502 ? 3.051 -0.562 -45.292 1.00 89.12 502 THR A CA 1
ATOM 3824 C C . THR A 1 502 ? 3.812 -1.440 -46.293 1.00 89.12 502 THR A C 1
ATOM 3826 O O . THR A 1 502 ? 4.592 -0.938 -47.100 1.00 89.12 502 THR A O 1
ATOM 3829 N N . VAL A 1 503 ? 3.575 -2.755 -46.281 1.00 84.81 503 VAL A N 1
ATOM 3830 C CA . VAL A 1 503 ? 4.078 -3.692 -47.302 1.00 84.81 503 VAL A CA 1
ATOM 3831 C C . VAL A 1 503 ? 3.044 -3.806 -48.433 1.00 84.81 503 VAL A C 1
ATOM 3833 O O . VAL A 1 503 ? 1.987 -4.406 -48.248 1.00 84.81 503 VAL A O 1
ATOM 3836 N N . ALA A 1 504 ? 3.305 -3.224 -49.607 1.00 57.34 504 ALA A N 1
ATOM 3837 C CA . ALA A 1 504 ? 2.348 -3.224 -50.723 1.00 57.34 504 ALA A CA 1
ATOM 3838 C C . ALA A 1 504 ? 2.116 -4.636 -51.305 1.00 57.34 504 ALA A C 1
ATOM 3840 O O . ALA A 1 504 ? 3.071 -5.291 -51.714 1.00 57.34 504 ALA A O 1
ATOM 3841 N N . ALA A 1 505 ? 0.858 -5.091 -51.394 1.00 44.97 505 ALA A N 1
ATOM 3842 C CA . ALA A 1 505 ? 0.480 -6.321 -52.103 1.00 44.97 505 ALA A CA 1
ATOM 3843 C C . ALA A 1 505 ? 0.167 -6.041 -53.592 1.00 44.97 505 ALA A C 1
ATOM 3845 O O . ALA A 1 505 ? -0.466 -5.023 -53.886 1.00 44.97 505 ALA A O 1
ATOM 3846 N N . PRO A 1 506 ? 0.529 -6.930 -54.542 1.00 31.73 506 PRO A N 1
ATOM 3847 C CA . PRO A 1 506 ? 0.020 -6.847 -55.908 1.00 31.73 506 PRO A CA 1
ATOM 3848 C C . PRO A 1 506 ? -1.484 -7.160 -55.908 1.00 31.73 506 PRO A C 1
ATOM 3850 O O . PRO A 1 506 ? -1.928 -8.079 -55.221 1.00 31.73 506 PRO A O 1
ATOM 3853 N N . GLY A 1 507 ? -2.267 -6.382 -56.659 1.00 37.19 507 GLY A N 1
ATOM 3854 C CA . GLY A 1 507 ? -3.731 -6.430 -56.663 1.00 37.19 507 GLY A CA 1
ATOM 3855 C C . GLY A 1 507 ? -4.324 -7.840 -56.783 1.00 37.19 507 GLY A C 1
ATOM 3856 O O . GLY A 1 507 ? -4.077 -8.558 -57.746 1.00 37.19 507 GLY A O 1
ATOM 3857 N N . GLY A 1 508 ? -5.154 -8.211 -55.808 1.00 28.42 508 GLY A N 1
ATOM 3858 C CA . GLY A 1 508 ? -5.914 -9.458 -55.784 1.00 28.42 508 GLY A CA 1
ATOM 3859 C C . GLY A 1 508 ? -6.872 -9.456 -54.596 1.00 28.42 508 GLY A C 1
ATOM 3860 O O . GLY A 1 508 ? -6.462 -9.197 -53.469 1.00 28.42 508 GLY A O 1
ATOM 3861 N N . GLY A 1 509 ? -8.163 -9.657 -54.866 1.00 29.53 509 GLY A N 1
ATOM 3862 C CA . GLY A 1 509 ? -9.267 -9.422 -53.936 1.00 29.53 509 GLY A CA 1
ATOM 3863 C C . GLY A 1 509 ? -9.124 -10.073 -52.556 1.00 29.53 509 GLY A C 1
ATOM 3864 O O . GLY A 1 509 ? -8.736 -11.229 -52.413 1.00 29.53 509 GLY A O 1
ATOM 3865 N N . LEU A 1 510 ? -9.520 -9.304 -51.540 1.00 34.09 510 LEU A N 1
ATOM 3866 C CA . LEU A 1 510 ? -9.688 -9.714 -50.150 1.00 34.09 510 LEU A CA 1
ATOM 3867 C C . LEU A 1 510 ? -10.697 -10.868 -50.042 1.00 34.09 510 LEU A C 1
ATOM 3869 O O . LEU A 1 510 ? -11.904 -10.641 -49.974 1.00 34.09 510 LEU A O 1
ATOM 3873 N N . ARG A 1 511 ? -10.209 -12.107 -49.966 1.00 32.94 511 ARG A N 1
ATOM 3874 C CA . ARG A 1 511 ? -10.962 -13.213 -49.369 1.00 32.94 511 ARG A CA 1
ATOM 3875 C C . ARG A 1 511 ? -10.128 -13.928 -48.311 1.00 32.94 511 ARG A C 1
ATOM 3877 O O . ARG A 1 511 ? -9.066 -14.468 -48.583 1.00 32.94 511 ARG A O 1
ATOM 3884 N N . ASP A 1 512 ? -10.687 -13.855 -47.110 1.00 38.03 512 ASP A N 1
ATOM 3885 C CA . ASP A 1 512 ? -10.547 -14.750 -45.968 1.00 38.03 512 ASP A CA 1
ATOM 3886 C C . ASP A 1 512 ? -9.144 -15.006 -45.386 1.00 38.03 512 ASP A C 1
ATOM 3888 O O . ASP A 1 512 ? -8.491 -16.012 -45.642 1.00 38.03 512 ASP A O 1
ATOM 3892 N N . GLN A 1 513 ? -8.710 -14.087 -44.518 1.00 37.41 513 GLN A N 1
ATOM 3893 C CA . GLN A 1 513 ? -7.709 -14.351 -43.472 1.00 37.41 513 GLN A CA 1
ATOM 3894 C C . GLN A 1 513 ? -8.124 -13.682 -42.150 1.00 37.41 513 GLN A C 1
ATOM 3896 O O . GLN A 1 513 ? -7.330 -13.041 -41.466 1.00 37.41 513 GLN A O 1
ATOM 3901 N N . SER A 1 514 ? -9.407 -13.770 -41.803 1.00 32.81 514 SER A N 1
ATOM 3902 C CA . SER A 1 514 ? -10.002 -13.068 -40.656 1.00 32.81 514 SER A CA 1
ATOM 3903 C C . SER A 1 514 ? -9.518 -13.576 -39.282 1.00 32.81 514 SER A C 1
ATOM 3905 O O . SER A 1 514 ? -9.506 -12.805 -38.327 1.00 32.81 514 SER A O 1
ATOM 3907 N N . ALA A 1 515 ? -9.027 -14.817 -39.181 1.00 32.91 515 ALA A N 1
ATOM 3908 C CA . ALA A 1 515 ? -8.655 -15.435 -37.900 1.00 32.91 515 ALA A CA 1
ATOM 3909 C C . ALA A 1 515 ? -7.245 -15.075 -37.374 1.00 32.91 515 ALA A C 1
ATOM 3911 O O . ALA A 1 515 ? -7.020 -15.111 -36.169 1.00 32.91 515 ALA A O 1
ATOM 3912 N N . LEU A 1 516 ? -6.305 -14.682 -38.244 1.00 37.97 516 LEU A N 1
ATOM 3913 C CA . LEU A 1 516 ? -4.943 -14.252 -37.859 1.00 37.97 516 LEU A CA 1
ATOM 3914 C C . LEU A 1 516 ? -4.759 -12.723 -37.902 1.00 37.97 516 LEU A C 1
ATOM 3916 O O . LEU A 1 516 ? -3.823 -12.192 -37.313 1.00 37.97 516 LEU A O 1
ATOM 3920 N N . ARG A 1 517 ? -5.686 -11.997 -38.544 1.00 36.00 517 ARG A N 1
ATOM 3921 C CA . ARG A 1 517 ? -5.703 -10.522 -38.615 1.00 36.00 517 ARG A CA 1
ATOM 3922 C C . ARG A 1 517 ? -6.105 -9.855 -37.298 1.00 36.00 517 ARG A C 1
ATOM 3924 O O . ARG A 1 517 ? -5.723 -8.716 -37.044 1.00 36.00 517 ARG A O 1
ATOM 3931 N N . GLY A 1 518 ? -6.828 -10.577 -36.444 1.00 31.30 518 GLY A N 1
ATOM 3932 C CA . GLY A 1 518 ? -7.283 -10.088 -35.146 1.00 31.30 518 GLY A CA 1
ATOM 3933 C C . GLY A 1 518 ? -6.201 -9.999 -34.070 1.00 31.30 518 GLY A C 1
ATOM 3934 O O . GLY A 1 518 ? -6.453 -9.315 -33.091 1.00 31.30 518 GLY A O 1
ATOM 3935 N N . SER A 1 519 ? -5.028 -10.638 -34.228 1.00 37.25 519 SER A N 1
ATOM 3936 C CA . SER A 1 519 ? -3.997 -10.688 -33.171 1.00 37.25 519 SER A CA 1
ATOM 3937 C C . SER A 1 519 ? -2.874 -9.652 -33.315 1.00 37.25 519 SER A C 1
ATOM 3939 O O . SER A 1 519 ? -2.116 -9.457 -32.366 1.00 37.25 519 SER A O 1
ATOM 3941 N N . LEU A 1 520 ? -2.748 -8.998 -34.478 1.00 34.44 520 LEU A N 1
ATOM 3942 C CA . LEU A 1 520 ? -1.708 -7.993 -34.744 1.00 34.44 520 LEU A CA 1
ATOM 3943 C C . LEU A 1 520 ? -2.267 -6.565 -34.838 1.00 34.44 520 LEU A C 1
ATOM 3945 O O . LEU A 1 520 ? -1.624 -5.612 -34.411 1.00 34.44 520 LEU A O 1
ATOM 3949 N N . LEU A 1 521 ? -3.512 -6.406 -35.288 1.00 32.22 521 LEU A N 1
ATOM 3950 C CA . LEU A 1 521 ? -4.235 -5.137 -35.165 1.00 32.22 521 LEU A CA 1
ATOM 3951 C C . LEU A 1 521 ? -4.728 -4.884 -33.737 1.00 32.22 521 LEU A C 1
ATOM 3953 O O . LEU A 1 521 ? -4.749 -3.743 -33.288 1.00 32.22 521 LEU A O 1
ATOM 3957 N N . SER A 1 522 ? -4.957 -5.945 -32.960 1.00 30.52 522 SER A N 1
ATOM 3958 C CA . SER A 1 522 ? -5.066 -5.900 -31.495 1.00 30.52 522 SER A CA 1
ATOM 3959 C C . SER A 1 522 ? -3.765 -5.514 -30.779 1.00 30.52 522 SER A C 1
ATOM 3961 O O . SER A 1 522 ? -3.758 -5.345 -29.565 1.00 30.52 522 SER A O 1
ATOM 3963 N N . LEU A 1 523 ? -2.631 -5.440 -31.482 1.00 34.22 523 LEU A N 1
ATOM 3964 C CA . LEU A 1 523 ? -1.351 -5.023 -30.903 1.00 34.22 523 LEU A CA 1
ATOM 3965 C C . LEU A 1 523 ? -1.116 -3.511 -31.031 1.00 34.22 523 LEU A C 1
ATOM 3967 O O . LEU A 1 523 ? -0.313 -2.991 -30.265 1.00 34.22 523 LEU A O 1
ATOM 3971 N N . ILE A 1 524 ? -1.830 -2.818 -31.934 1.00 32.38 524 ILE A N 1
ATOM 3972 C CA . ILE A 1 524 ? -1.620 -1.384 -32.226 1.00 32.38 524 ILE A CA 1
ATOM 3973 C C . ILE A 1 524 ? -2.914 -0.556 -32.094 1.00 32.38 524 ILE A C 1
ATOM 3975 O O . ILE A 1 524 ? -2.848 0.626 -31.786 1.00 32.38 524 ILE A O 1
ATOM 3979 N N . ALA A 1 525 ? -4.098 -1.166 -32.233 1.00 25.19 525 ALA A N 1
ATOM 3980 C CA . ALA A 1 525 ? -5.391 -0.514 -31.980 1.00 25.19 525 ALA A CA 1
ATOM 3981 C C . ALA A 1 525 ? -5.968 -0.798 -30.576 1.00 25.19 525 ALA A C 1
ATOM 3983 O O . ALA A 1 525 ? -7.000 -0.237 -30.209 1.00 25.19 525 ALA A O 1
ATOM 3984 N N . MET A 1 526 ? -5.319 -1.647 -29.769 1.00 27.62 526 MET A N 1
ATOM 3985 C CA . MET A 1 526 ? -5.664 -1.824 -28.356 1.00 27.62 526 MET A CA 1
ATOM 3986 C C . MET A 1 526 ? -4.604 -1.183 -27.475 1.00 27.62 526 MET A C 1
ATOM 3988 O O . MET A 1 526 ? -3.542 -1.758 -27.238 1.00 27.62 526 MET A O 1
ATOM 3992 N N . ASP A 1 527 ? -4.995 -0.080 -26.860 1.00 36.78 527 ASP A N 1
ATOM 3993 C CA . ASP A 1 527 ? -4.752 0.051 -25.425 1.00 36.78 527 ASP A CA 1
ATOM 3994 C C . ASP A 1 527 ? -6.054 -0.048 -24.608 1.00 36.78 527 ASP A C 1
ATOM 3996 O O . ASP A 1 527 ? -6.120 0.345 -23.451 1.00 36.78 527 ASP A O 1
ATOM 4000 N N . VAL A 1 528 ? -7.144 -0.547 -25.211 1.00 28.27 528 VAL A N 1
ATOM 4001 C CA . VAL A 1 528 ? -8.482 -0.141 -24.747 1.00 28.27 528 VAL A CA 1
ATOM 4002 C C . VAL A 1 528 ? -9.378 -1.259 -24.202 1.00 28.27 528 VAL A C 1
ATOM 4004 O O . VAL A 1 528 ? -10.299 -0.934 -23.468 1.00 28.27 528 VAL A O 1
ATOM 4007 N N . GLN A 1 529 ? -9.136 -2.560 -24.421 1.00 25.22 529 GLN A N 1
ATOM 4008 C CA . GLN A 1 529 ? -9.973 -3.614 -23.796 1.00 25.22 529 GLN A CA 1
ATOM 4009 C C . GLN A 1 529 ? -9.367 -5.014 -23.957 1.00 25.22 529 GLN A C 1
ATOM 4011 O O . GLN A 1 529 ? -9.307 -5.522 -25.064 1.00 25.22 529 GLN A O 1
ATOM 4016 N N . GLY A 1 530 ? -8.909 -5.651 -22.875 1.00 29.06 530 GLY A N 1
ATOM 4017 C CA . GLY A 1 530 ? -8.188 -6.933 -22.920 1.00 29.06 530 GLY A CA 1
ATOM 4018 C C . GLY A 1 530 ? -9.017 -8.164 -23.297 1.00 29.06 530 GLY A C 1
ATOM 4019 O O . GLY A 1 530 ? -10.229 -8.129 -23.137 1.00 29.06 530 GLY A O 1
ATOM 4020 N N . ARG A 1 531 ? -8.336 -9.254 -23.711 1.00 24.77 531 ARG A N 1
ATOM 4021 C CA . ARG A 1 531 ? -8.702 -10.676 -23.486 1.00 24.77 531 ARG A CA 1
ATOM 4022 C C . ARG A 1 531 ? -7.472 -11.603 -23.585 1.00 24.77 531 ARG A C 1
ATOM 4024 O O . ARG A 1 531 ? -6.861 -11.709 -24.644 1.00 24.77 531 ARG A O 1
ATOM 4031 N N . CYS A 1 532 ? -7.139 -12.258 -22.469 1.00 24.25 532 CYS A N 1
ATOM 4032 C CA . CYS A 1 532 ? -6.596 -13.626 -22.431 1.00 24.25 532 CYS A CA 1
ATOM 4033 C C . CYS A 1 532 ? -7.745 -14.617 -22.788 1.00 24.25 532 CYS A C 1
ATOM 4035 O O . CYS A 1 532 ? -8.883 -14.168 -22.874 1.00 24.25 532 CYS A O 1
ATOM 4037 N N . ASP A 1 533 ? -7.636 -15.910 -23.092 1.00 29.98 533 ASP A N 1
ATOM 4038 C CA . ASP A 1 533 ? -6.766 -17.034 -22.726 1.00 29.98 533 ASP A CA 1
ATOM 4039 C C . ASP A 1 533 ? -6.979 -18.152 -23.777 1.00 29.98 533 ASP A C 1
ATOM 4041 O O . ASP A 1 533 ? -7.960 -18.105 -24.516 1.00 29.98 533 ASP A O 1
ATOM 4045 N N . GLN A 1 534 ? -6.157 -19.208 -23.787 1.00 24.36 534 GLN A N 1
ATOM 4046 C CA . GLN A 1 534 ? -6.692 -20.574 -23.948 1.00 24.36 534 GLN A CA 1
ATOM 4047 C C . GLN A 1 534 ? -5.910 -21.564 -23.071 1.00 24.36 534 GLN A C 1
ATOM 4049 O O . GLN A 1 534 ? -5.082 -22.346 -23.524 1.00 24.36 534 GLN A O 1
ATOM 4054 N N . VAL A 1 535 ? -6.185 -21.510 -21.772 1.00 22.12 535 VAL A N 1
ATOM 4055 C CA . VAL A 1 535 ? -6.988 -22.566 -21.143 1.00 22.12 535 VAL A CA 1
ATOM 4056 C C . VAL A 1 535 ? -8.310 -21.876 -20.850 1.00 22.12 535 VAL A C 1
ATOM 4058 O O . VAL A 1 535 ? -8.254 -20.782 -20.301 1.00 22.12 535 VAL A O 1
ATOM 4061 N N . ASP A 1 536 ? -9.450 -22.435 -21.261 1.00 29.48 536 ASP A N 1
ATOM 4062 C CA . ASP A 1 536 ? -10.770 -21.821 -21.067 1.00 29.48 536 ASP A CA 1
ATOM 4063 C C . ASP A 1 536 ? -10.944 -21.289 -19.630 1.00 29.48 536 ASP A C 1
ATOM 4065 O O . ASP A 1 536 ? -11.216 -22.018 -18.673 1.00 29.48 536 ASP A O 1
ATOM 4069 N N . MET A 1 537 ? -10.730 -19.985 -19.502 1.00 30.72 537 MET A N 1
ATOM 4070 C CA . MET A 1 537 ? -11.198 -19.089 -18.464 1.00 30.72 537 MET A CA 1
ATOM 4071 C C . MET A 1 537 ? -11.600 -17.844 -19.232 1.00 30.72 537 MET A C 1
ATOM 4073 O O . MET A 1 537 ? -10.816 -17.297 -20.007 1.00 30.72 537 MET A O 1
ATOM 4077 N N . ALA A 1 538 ? -12.847 -17.414 -19.083 1.00 32.84 538 ALA A N 1
ATOM 4078 C CA . ALA A 1 538 ? -13.221 -16.100 -19.568 1.00 32.84 538 ALA A CA 1
ATOM 4079 C C . ALA A 1 538 ? -12.290 -15.072 -18.890 1.00 32.84 538 ALA A C 1
ATOM 4081 O O . ALA A 1 538 ? -12.163 -15.117 -17.664 1.00 32.84 538 ALA A O 1
ATOM 4082 N N . PRO A 1 539 ? -11.634 -14.162 -19.632 1.00 46.69 539 PRO A N 1
ATOM 4083 C CA . PRO A 1 539 ? -10.792 -13.143 -19.024 1.00 46.69 539 PRO A CA 1
ATOM 4084 C C . PRO A 1 539 ? -11.643 -12.331 -18.049 1.00 46.69 539 PRO A C 1
ATOM 4086 O O . PRO A 1 539 ? -12.641 -11.730 -18.456 1.00 46.69 539 PRO A O 1
ATOM 4089 N N . ILE A 1 540 ? -11.259 -12.331 -16.769 1.00 52.66 540 ILE A N 1
ATOM 4090 C CA . ILE A 1 540 ? -11.948 -11.553 -15.738 1.00 52.66 540 ILE A CA 1
ATOM 4091 C C . ILE A 1 540 ? -11.862 -10.079 -16.161 1.00 52.66 540 ILE A C 1
ATOM 4093 O O . ILE A 1 540 ? -10.754 -9.548 -16.299 1.00 52.66 540 ILE A O 1
ATOM 4097 N N . PRO A 1 541 ? -12.994 -9.407 -16.432 1.00 63.19 541 PRO A N 1
ATOM 4098 C CA . PRO A 1 541 ? -12.969 -8.037 -16.918 1.00 63.19 541 PRO A CA 1
ATOM 4099 C C . PRO A 1 541 ? -12.336 -7.130 -15.860 1.00 63.19 541 PRO A C 1
ATOM 4101 O O . PRO A 1 541 ? -12.664 -7.230 -14.682 1.00 63.19 541 PRO A O 1
ATOM 4104 N N . LEU A 1 542 ? -11.440 -6.224 -16.248 1.00 65.31 542 LEU A N 1
ATOM 4105 C CA . LEU A 1 542 ? -10.928 -5.214 -15.321 1.00 65.31 542 LEU A CA 1
ATOM 4106 C C . LEU A 1 542 ? -12.048 -4.206 -15.048 1.00 65.31 542 LEU A C 1
ATOM 4108 O O . LEU A 1 542 ? -12.270 -3.277 -15.817 1.00 65.31 542 LEU A O 1
ATOM 4112 N N . THR A 1 543 ? -12.794 -4.447 -13.977 1.00 71.38 543 THR A N 1
ATOM 4113 C CA . THR A 1 543 ? -13.810 -3.543 -13.433 1.00 71.38 543 THR A CA 1
ATOM 4114 C C . THR A 1 543 ? -13.343 -3.067 -12.058 1.00 71.38 543 THR A C 1
ATOM 4116 O O . THR A 1 543 ? -12.579 -3.792 -11.416 1.00 71.38 543 THR A O 1
ATOM 4119 N N . PRO A 1 544 ? -13.785 -1.895 -11.571 1.00 68.62 544 PRO A N 1
ATOM 4120 C CA . PRO A 1 544 ? -13.425 -1.416 -10.231 1.00 68.62 544 PRO A CA 1
ATOM 4121 C C . PRO A 1 544 ? -13.685 -2.474 -9.150 1.00 68.62 544 PRO A C 1
ATOM 4123 O O . PRO A 1 544 ? -12.815 -2.787 -8.341 1.00 68.62 544 PRO A O 1
ATOM 4126 N N . THR A 1 545 ? -14.847 -3.120 -9.241 1.00 65.94 545 THR A N 1
ATOM 4127 C CA . THR A 1 545 ? -15.281 -4.199 -8.355 1.00 65.94 545 THR A CA 1
ATOM 4128 C C . THR A 1 545 ? -14.354 -5.419 -8.405 1.00 65.94 545 THR A C 1
ATOM 4130 O O . THR A 1 545 ? -14.008 -5.966 -7.364 1.00 65.94 545 THR A O 1
ATOM 4133 N N . ASN A 1 546 ? -13.890 -5.821 -9.596 1.00 68.56 546 ASN A N 1
ATOM 4134 C CA . ASN A 1 546 ? -12.954 -6.944 -9.744 1.00 68.56 546 ASN A CA 1
ATOM 4135 C C . ASN A 1 546 ? -11.565 -6.659 -9.173 1.00 68.56 546 ASN A C 1
ATOM 4137 O O . ASN A 1 546 ? -10.908 -7.577 -8.688 1.00 68.56 546 ASN A O 1
ATOM 4141 N N . VAL A 1 547 ? -11.107 -5.407 -9.236 1.00 71.38 547 VAL A N 1
ATOM 4142 C CA . VAL A 1 547 ? -9.806 -5.014 -8.680 1.00 71.38 547 VAL A CA 1
ATOM 4143 C C . VAL A 1 547 ? -9.826 -5.070 -7.157 1.00 71.38 547 VAL A C 1
ATOM 4145 O O . VAL A 1 547 ? -8.912 -5.640 -6.566 1.00 71.38 547 VAL A O 1
ATOM 4148 N N . LEU A 1 548 ? -10.885 -4.543 -6.535 1.00 69.00 548 LEU A N 1
ATOM 4149 C CA . LEU A 1 548 ? -11.057 -4.579 -5.079 1.00 69.00 548 LEU A CA 1
ATOM 4150 C C . LEU A 1 548 ? -11.203 -6.024 -4.574 1.00 69.00 548 LEU A C 1
ATOM 4152 O O . LEU A 1 548 ? -10.501 -6.423 -3.647 1.00 69.00 548 LEU A O 1
ATOM 4156 N N . TRP A 1 549 ? -12.000 -6.845 -5.268 1.00 67.31 549 TRP A N 1
ATOM 4157 C CA . TRP A 1 549 ? -12.134 -8.279 -4.985 1.00 67.31 549 TRP A CA 1
ATOM 4158 C C . TRP A 1 549 ? -10.797 -9.039 -5.017 1.00 67.31 549 TRP A C 1
ATOM 4160 O O . TRP A 1 549 ? -10.515 -9.870 -4.152 1.00 67.31 549 TRP A O 1
ATOM 4170 N N . ALA A 1 550 ? -9.943 -8.755 -6.004 1.00 63.44 550 ALA A N 1
ATOM 4171 C CA . ALA A 1 550 ? -8.686 -9.476 -6.187 1.00 63.44 550 ALA A CA 1
ATOM 4172 C C . ALA A 1 550 ? -7.640 -9.215 -5.083 1.00 63.44 550 ALA A C 1
ATOM 4174 O O . ALA A 1 550 ? -6.674 -9.975 -4.968 1.00 63.44 550 ALA A O 1
ATOM 4175 N N . ILE A 1 551 ? -7.816 -8.166 -4.274 1.00 60.03 551 ILE A N 1
ATOM 4176 C CA . ILE A 1 551 ? -6.881 -7.776 -3.208 1.00 60.03 551 ILE A CA 1
ATOM 4177 C C . ILE A 1 551 ? -7.178 -8.423 -1.875 1.00 60.03 551 ILE A C 1
ATOM 4179 O O . ILE A 1 551 ? -6.253 -8.933 -1.238 1.00 60.03 551 ILE A O 1
ATOM 4183 N N . ASP A 1 552 ? -8.447 -8.461 -1.487 1.00 55.38 552 ASP A N 1
ATOM 4184 C CA . ASP A 1 552 ? -8.853 -9.002 -0.190 1.00 55.38 552 ASP A CA 1
ATOM 4185 C C . ASP A 1 552 ? -8.453 -10.489 -0.046 1.00 55.38 552 ASP A C 1
ATOM 4187 O O . ASP A 1 552 ? -8.056 -10.993 1.004 1.00 55.38 552 ASP A O 1
ATOM 4191 N N . ALA A 1 553 ? -8.387 -11.184 -1.178 1.00 45.03 553 ALA A N 1
ATOM 4192 C CA . ALA A 1 553 ? -8.023 -12.584 -1.261 1.00 45.03 553 ALA A CA 1
ATOM 4193 C C . ALA A 1 553 ? -6.532 -12.927 -1.070 1.00 45.03 553 ALA A C 1
ATOM 4195 O O . ALA A 1 553 ? -6.224 -14.053 -0.670 1.00 45.03 553 ALA A O 1
ATOM 4196 N N . ARG A 1 554 ? -5.593 -12.009 -1.350 1.00 42.72 554 ARG A N 1
ATOM 4197 C CA . ARG A 1 554 ? -4.146 -12.289 -1.199 1.00 42.72 554 ARG A CA 1
ATOM 4198 C C . ARG A 1 554 ? -3.691 -12.299 0.260 1.00 42.72 554 ARG A C 1
ATOM 4200 O O . ARG A 1 554 ? -2.654 -12.880 0.573 1.00 42.72 554 ARG A O 1
ATOM 4207 N N . PHE A 1 555 ? -4.453 -11.678 1.154 1.00 40.09 555 PHE A N 1
ATOM 4208 C CA . PHE A 1 555 ? -4.058 -11.484 2.546 1.00 40.09 555 PHE A CA 1
ATOM 4209 C C . PHE A 1 555 ? -3.958 -12.797 3.333 1.00 40.09 555 PHE A C 1
ATOM 4211 O O . PHE A 1 555 ? -2.992 -13.018 4.056 1.00 40.09 555 PHE A O 1
ATOM 4218 N N . PHE A 1 556 ? -4.878 -13.731 3.099 1.00 38.19 556 PHE A N 1
ATOM 4219 C CA . PHE A 1 556 ? -4.900 -15.024 3.793 1.00 38.19 556 PHE A CA 1
ATOM 4220 C C . PHE A 1 556 ? -3.919 -16.051 3.217 1.00 38.19 556 PHE A C 1
ATOM 4222 O O . PHE A 1 556 ? -3.782 -17.148 3.753 1.00 38.19 556 PHE A O 1
ATOM 4229 N N . CYS A 1 557 ? -3.218 -15.699 2.136 1.00 30.22 557 CYS A N 1
ATOM 4230 C CA . CYS A 1 557 ? -2.214 -16.545 1.501 1.00 30.22 557 CYS A CA 1
ATOM 4231 C C . CYS A 1 557 ? -0.776 -16.077 1.795 1.00 30.22 557 CYS A C 1
ATOM 4233 O O . CYS A 1 557 ? 0.178 -16.644 1.260 1.00 30.22 557 CYS A O 1
ATOM 4235 N N . ASN A 1 558 ? -0.600 -15.056 2.645 1.00 32.41 558 ASN A N 1
ATOM 4236 C CA . ASN A 1 558 ? 0.701 -14.459 2.937 1.00 32.41 558 ASN A CA 1
ATOM 4237 C C . ASN A 1 558 ? 1.434 -15.212 4.064 1.00 32.41 558 ASN A C 1
ATOM 4239 O O . ASN A 1 558 ? 1.646 -14.714 5.165 1.00 32.41 558 ASN A O 1
ATOM 4243 N N . CYS A 1 559 ? 1.846 -16.443 3.767 1.00 26.88 559 CYS A N 1
ATOM 4244 C CA . CYS A 1 559 ? 2.936 -17.136 4.448 1.00 26.88 559 CYS A CA 1
ATOM 4245 C C . CYS A 1 559 ? 3.782 -17.829 3.377 1.00 26.88 559 CYS A C 1
ATOM 4247 O O . CYS A 1 559 ? 3.253 -18.489 2.487 1.00 26.88 559 CYS A O 1
ATOM 4249 N N . ALA A 1 560 ? 5.103 -17.676 3.463 1.00 29.30 560 ALA A N 1
ATOM 4250 C CA . ALA A 1 560 ? 6.106 -18.156 2.510 1.00 29.30 560 ALA A CA 1
ATOM 4251 C C . ALA A 1 560 ? 6.232 -19.700 2.406 1.00 29.30 560 ALA A C 1
ATOM 4253 O O . ALA A 1 560 ? 7.339 -20.214 2.266 1.00 29.30 560 ALA A O 1
ATOM 4254 N N . LEU A 1 561 ? 5.134 -20.457 2.515 1.00 28.92 561 LEU A N 1
ATOM 4255 C CA . LEU A 1 561 ? 5.143 -21.914 2.685 1.00 28.92 561 LEU A CA 1
ATOM 4256 C C . LEU A 1 561 ? 4.148 -22.698 1.807 1.00 28.92 561 LEU A C 1
ATOM 4258 O O . LEU A 1 561 ? 4.134 -23.922 1.908 1.00 28.92 561 LEU A O 1
ATOM 4262 N N . HIS A 1 562 ? 3.389 -22.068 0.898 1.00 28.33 562 HIS A N 1
ATOM 4263 C CA . HIS A 1 562 ? 2.599 -22.812 -0.097 1.00 28.33 562 HIS A CA 1
ATOM 4264 C C . HIS A 1 562 ? 2.949 -22.443 -1.547 1.00 28.33 562 HIS A C 1
ATOM 4266 O O . HIS A 1 562 ? 3.037 -21.257 -1.872 1.00 28.33 562 HIS A O 1
ATOM 4272 N N . PRO A 1 563 ? 3.152 -23.439 -2.434 1.00 30.92 563 PRO A N 1
ATOM 4273 C CA . PRO A 1 563 ? 3.359 -23.187 -3.853 1.00 30.92 563 PRO A CA 1
ATOM 4274 C C . PRO A 1 563 ? 2.079 -22.601 -4.491 1.00 30.92 563 PRO A C 1
ATOM 4276 O O . PRO A 1 563 ? 0.966 -22.934 -4.074 1.00 30.92 563 PRO A O 1
ATOM 4279 N N . PRO A 1 564 ? 2.201 -21.723 -5.506 1.00 38.12 564 PRO A N 1
ATOM 4280 C CA . PRO A 1 564 ? 1.080 -21.028 -6.142 1.00 38.12 564 PRO A CA 1
ATOM 4281 C C . PRO A 1 564 ? 0.343 -21.950 -7.129 1.00 38.12 564 PRO A C 1
ATOM 4283 O O . PRO A 1 564 ? 0.332 -21.730 -8.345 1.00 38.12 564 PRO A O 1
ATOM 4286 N N . GLU A 1 565 ? -0.246 -23.030 -6.625 1.00 33.69 565 GLU A N 1
ATOM 4287 C CA . GLU A 1 565 ? -0.901 -24.063 -7.442 1.00 33.69 565 GLU A CA 1
ATOM 4288 C C . GLU A 1 565 ? -2.412 -23.833 -7.616 1.00 33.69 565 GLU A C 1
ATOM 4290 O O . GLU A 1 565 ? -3.038 -24.462 -8.467 1.00 33.69 565 GLU A O 1
ATOM 4295 N N . HIS A 1 566 ? -3.004 -22.865 -6.907 1.00 44.25 566 HIS A N 1
ATOM 4296 C CA . HIS A 1 566 ? -4.419 -22.524 -7.058 1.00 44.25 566 HIS A CA 1
ATOM 4297 C C . HIS A 1 566 ? -4.644 -21.472 -8.157 1.00 44.25 566 HIS A C 1
ATOM 4299 O O . HIS A 1 566 ? -4.156 -20.344 -8.083 1.00 44.25 566 HIS A O 1
ATOM 4305 N N . LYS A 1 567 ? -5.421 -21.860 -9.177 1.00 41.75 567 LYS A N 1
ATOM 4306 C CA . LYS A 1 567 ? -5.829 -21.064 -10.354 1.00 41.75 567 LYS A CA 1
ATOM 4307 C C . LYS A 1 567 ? -6.336 -19.660 -9.991 1.00 41.75 567 LYS A C 1
ATOM 4309 O O . LYS A 1 567 ? -5.943 -18.680 -10.611 1.00 41.75 567 LYS A O 1
ATOM 4314 N N . GLU A 1 568 ? -7.118 -19.578 -8.921 1.00 42.88 568 GLU A N 1
ATOM 4315 C CA . GLU A 1 568 ? -7.753 -18.352 -8.436 1.00 42.88 568 GLU A CA 1
ATOM 4316 C C . GLU A 1 568 ? -6.740 -17.301 -7.942 1.00 42.88 568 GLU A C 1
ATOM 4318 O O . GLU A 1 568 ? -6.902 -16.110 -8.196 1.00 42.88 568 GLU A O 1
ATOM 4323 N N . ASN A 1 569 ? -5.639 -17.725 -7.308 1.00 48.84 569 ASN A N 1
ATOM 4324 C CA . ASN A 1 569 ? -4.600 -16.808 -6.822 1.00 48.84 569 ASN A CA 1
ATOM 4325 C C . ASN A 1 569 ? -3.802 -16.189 -7.976 1.00 48.84 569 ASN A C 1
ATOM 4327 O O . ASN A 1 569 ? -3.477 -15.006 -7.927 1.00 48.84 569 ASN A O 1
ATOM 4331 N N . ARG A 1 570 ? -3.559 -16.943 -9.057 1.00 52.31 570 ARG A N 1
ATOM 4332 C CA . ARG A 1 570 ? -2.887 -16.415 -10.259 1.00 52.31 570 ARG A CA 1
ATOM 4333 C C . ARG A 1 570 ? -3.735 -15.371 -10.985 1.00 52.31 570 ARG A C 1
ATOM 4335 O O . ARG A 1 570 ? -3.197 -14.401 -11.504 1.00 52.31 570 ARG A O 1
ATOM 4342 N N . GLU A 1 571 ? -5.052 -15.548 -11.011 1.00 54.00 571 GLU A N 1
ATOM 4343 C CA . GLU A 1 571 ? -5.986 -14.598 -11.630 1.00 54.00 571 GLU A CA 1
ATOM 4344 C C . GLU A 1 571 ? -6.050 -13.281 -10.859 1.00 54.00 571 GLU A C 1
ATOM 4346 O O . GLU A 1 571 ? -5.979 -12.201 -11.446 1.00 54.00 571 GLU A O 1
ATOM 4351 N N . LYS A 1 572 ? -6.082 -13.368 -9.530 1.00 60.19 572 LYS A N 1
ATOM 4352 C CA . LYS A 1 572 ? -5.992 -12.216 -8.628 1.00 60.19 572 LYS A CA 1
ATOM 4353 C C . LYS A 1 572 ? -4.638 -11.519 -8.739 1.00 60.19 572 LYS A C 1
ATOM 4355 O O . LYS A 1 572 ? -4.562 -10.287 -8.746 1.00 60.19 572 LYS A O 1
ATOM 4360 N N . ASP A 1 573 ? -3.569 -12.298 -8.907 1.00 59.84 573 ASP A N 1
ATOM 4361 C CA . ASP A 1 573 ? -2.228 -11.773 -9.143 1.00 59.84 573 ASP A CA 1
ATOM 4362 C C . ASP A 1 573 ? -2.147 -10.901 -10.406 1.00 59.84 573 ASP A C 1
ATOM 4364 O O . ASP A 1 573 ? -1.577 -9.800 -10.424 1.00 59.84 573 ASP A O 1
ATOM 4368 N N . LEU A 1 574 ? -2.828 -11.378 -11.441 1.00 59.53 574 LEU A N 1
ATOM 4369 C CA . LEU A 1 574 ? -2.910 -10.774 -12.758 1.00 59.53 574 LEU A CA 1
ATOM 4370 C C . LEU A 1 574 ? -3.806 -9.525 -12.804 1.00 59.53 574 LEU A C 1
ATOM 4372 O O . LEU A 1 574 ? -3.483 -8.570 -13.511 1.00 59.53 574 LEU A O 1
ATOM 4376 N N . VAL A 1 575 ? -4.916 -9.498 -12.058 1.00 64.44 575 VAL A N 1
ATOM 4377 C CA . VAL A 1 575 ? -5.814 -8.330 -12.001 1.00 64.44 575 VAL A CA 1
ATOM 4378 C C . VAL A 1 575 ? -5.088 -7.114 -11.416 1.00 64.44 575 VAL A C 1
ATOM 4380 O O . VAL A 1 575 ? -5.141 -6.042 -12.015 1.00 64.44 575 VAL A O 1
ATOM 4383 N N . LEU A 1 576 ? -4.342 -7.262 -10.314 1.00 65.12 576 LEU A N 1
ATOM 4384 C CA . LEU A 1 576 ? -3.694 -6.103 -9.669 1.00 65.12 576 LEU A CA 1
ATOM 4385 C C . LEU A 1 576 ? -2.447 -5.603 -10.375 1.00 65.12 576 LEU A C 1
ATOM 4387 O O . LEU A 1 576 ? -2.111 -4.432 -10.248 1.00 65.12 576 LEU A O 1
ATOM 4391 N N . SER A 1 577 ? -1.747 -6.471 -11.102 1.00 67.12 577 SER A N 1
ATOM 4392 C CA . SER A 1 577 ? -0.604 -6.039 -11.911 1.00 67.12 577 SER A CA 1
ATOM 4393 C C . SER A 1 577 ? -1.053 -5.260 -13.152 1.00 67.12 577 SER A C 1
ATOM 4395 O O . SER A 1 577 ? -0.343 -4.366 -13.603 1.00 67.12 577 SER A O 1
ATOM 4397 N N . ARG A 1 578 ? -2.252 -5.547 -13.683 1.00 65.69 578 ARG A N 1
ATOM 4398 C CA . ARG A 1 578 ? -2.818 -4.873 -14.866 1.00 65.69 578 ARG A CA 1
ATOM 4399 C C . ARG A 1 578 ? -3.665 -3.645 -14.538 1.00 65.69 578 ARG A C 1
ATOM 4401 O O . ARG A 1 578 ? -3.754 -2.738 -15.360 1.00 65.69 578 ARG A O 1
ATOM 4408 N N . ALA A 1 579 ? -4.305 -3.608 -13.370 1.00 67.25 579 ALA A N 1
ATOM 4409 C CA . ALA A 1 579 ? -5.228 -2.536 -13.004 1.00 67.25 579 ALA A CA 1
ATOM 4410 C C . ALA A 1 579 ? -4.606 -1.120 -13.010 1.00 67.25 579 ALA A C 1
ATOM 4412 O O . ALA A 1 579 ? -5.276 -0.220 -13.510 1.00 67.25 579 ALA A O 1
ATOM 4413 N N . PRO A 1 580 ? -3.349 -0.893 -12.567 1.00 72.19 580 PRO A N 1
ATOM 4414 C CA . PRO A 1 580 ? -2.721 0.434 -12.582 1.00 72.19 580 PRO A CA 1
ATOM 4415 C C . PRO A 1 580 ? -2.462 1.016 -13.976 1.00 72.19 580 PRO A C 1
ATOM 4417 O O . PRO A 1 580 ? -2.309 2.224 -14.103 1.00 72.19 580 PRO A O 1
ATOM 4420 N N . ILE A 1 581 ? -2.418 0.179 -15.016 1.00 69.38 581 ILE A N 1
ATOM 4421 C CA . ILE A 1 581 ? -2.202 0.597 -16.412 1.00 69.38 581 ILE A CA 1
ATOM 4422 C C . ILE A 1 581 ? -3.480 0.493 -17.256 1.00 69.38 581 ILE A C 1
ATOM 4424 O O . ILE A 1 581 ? -3.444 0.650 -18.471 1.00 69.38 581 ILE A O 1
ATOM 4428 N N . ALA A 1 582 ? -4.627 0.205 -16.635 1.00 66.19 582 ALA A N 1
ATOM 4429 C CA . ALA A 1 582 ? -5.893 0.090 -17.347 1.00 66.19 582 ALA A CA 1
ATOM 4430 C C . ALA A 1 582 ? -6.349 1.452 -17.890 1.00 66.19 582 ALA A C 1
ATOM 4432 O O . ALA A 1 582 ? -6.279 2.450 -17.180 1.00 66.19 582 ALA A O 1
ATOM 4433 N N . GLY A 1 583 ? -6.899 1.504 -19.108 1.00 65.94 583 GLY A N 1
ATOM 4434 C CA . GLY A 1 583 ? -7.410 2.752 -19.696 1.00 65.94 583 GLY A CA 1
ATOM 4435 C C . GLY A 1 583 ? -8.562 3.406 -18.910 1.00 65.94 583 GLY A C 1
ATOM 4436 O O . GLY A 1 583 ? -8.672 4.633 -18.897 1.00 65.94 583 GLY A O 1
ATOM 4437 N N . ASP A 1 584 ? -9.380 2.621 -18.193 1.00 75.12 584 ASP A N 1
ATOM 4438 C CA . ASP A 1 584 ? -10.469 3.132 -17.343 1.00 75.12 584 ASP A CA 1
ATOM 4439 C C . ASP A 1 584 ? -9.917 3.670 -16.012 1.00 75.12 584 ASP A C 1
ATOM 4441 O O . ASP A 1 584 ? -9.384 2.926 -15.184 1.00 75.12 584 ASP A O 1
ATOM 4445 N N . SER A 1 585 ? -10.086 4.971 -15.772 1.00 79.88 585 SER A N 1
ATOM 4446 C CA . SER A 1 585 ? -9.625 5.620 -14.543 1.00 79.88 585 SER A CA 1
ATOM 4447 C C . SER A 1 585 ? -10.290 5.073 -13.281 1.00 79.88 585 SER A C 1
ATOM 4449 O O . SER A 1 585 ? -9.682 5.135 -12.221 1.00 79.88 585 SER A O 1
ATOM 4451 N N . ARG A 1 586 ? -11.499 4.502 -13.363 1.00 77.38 586 ARG A N 1
ATOM 4452 C CA . ARG A 1 586 ? -12.161 3.867 -12.208 1.00 77.38 586 ARG A CA 1
ATOM 4453 C C . ARG A 1 586 ? -11.455 2.579 -11.791 1.00 77.38 586 ARG A C 1
ATOM 4455 O O . ARG A 1 586 ? -11.417 2.256 -10.611 1.00 77.38 586 ARG A O 1
ATOM 4462 N N . VAL A 1 587 ? -10.871 1.857 -12.748 1.00 77.56 587 VAL A N 1
ATOM 4463 C CA . VAL A 1 587 ? -10.069 0.651 -12.487 1.00 77.56 587 VAL A CA 1
ATOM 4464 C C . VAL A 1 587 ? -8.742 1.037 -11.839 1.00 77.56 587 VAL A C 1
ATOM 4466 O O . VAL A 1 587 ? -8.340 0.412 -10.863 1.00 77.56 587 VAL A O 1
ATOM 4469 N N . ARG A 1 588 ? -8.092 2.099 -12.330 1.00 86.69 588 ARG A N 1
ATOM 4470 C CA . ARG A 1 588 ? -6.855 2.626 -11.730 1.00 86.69 588 ARG A CA 1
ATOM 4471 C C . ARG A 1 588 ? -7.089 3.208 -10.334 1.00 86.69 588 ARG A C 1
ATOM 4473 O O . ARG A 1 588 ? -6.287 2.977 -9.437 1.00 86.69 588 ARG A O 1
ATOM 4480 N N . LEU A 1 589 ? -8.217 3.891 -10.128 1.00 84.00 589 LEU A N 1
ATOM 4481 C CA . LEU A 1 589 ? -8.663 4.365 -8.816 1.00 84.00 589 LEU A CA 1
ATOM 4482 C C . LEU A 1 589 ? -8.859 3.193 -7.847 1.00 84.00 589 LEU A C 1
ATOM 4484 O O . LEU A 1 589 ? -8.302 3.198 -6.754 1.00 84.00 589 LEU A O 1
ATOM 4488 N N . ALA A 1 590 ? -9.590 2.159 -8.273 1.00 80.06 590 ALA A N 1
ATOM 4489 C CA . ALA A 1 590 ? -9.756 0.938 -7.492 1.00 80.06 590 ALA A CA 1
ATOM 4490 C C . ALA A 1 590 ? -8.409 0.261 -7.201 1.00 80.06 590 ALA A C 1
ATOM 4492 O O . ALA A 1 590 ? -8.221 -0.258 -6.109 1.00 80.06 590 ALA A O 1
ATOM 4493 N N . ALA A 1 591 ? -7.445 0.317 -8.126 1.00 83.00 591 ALA A N 1
ATOM 4494 C CA . ALA A 1 591 ? -6.098 -0.196 -7.894 1.00 83.00 591 ALA A CA 1
ATOM 4495 C C . ALA A 1 591 ? -5.366 0.585 -6.795 1.00 83.00 591 ALA A C 1
ATOM 4497 O O . ALA A 1 591 ? -4.768 -0.035 -5.922 1.00 83.00 591 ALA A O 1
ATOM 4498 N N . ALA A 1 592 ? -5.441 1.920 -6.801 1.00 84.69 592 ALA A N 1
ATOM 4499 C CA . ALA A 1 592 ? -4.870 2.753 -5.743 1.00 84.69 592 ALA A CA 1
ATOM 4500 C C . ALA A 1 592 ? -5.499 2.444 -4.373 1.00 84.69 592 ALA A C 1
ATOM 4502 O O . ALA A 1 592 ? -4.763 2.163 -3.428 1.00 84.69 592 ALA A O 1
ATOM 4503 N N . ARG A 1 593 ? -6.841 2.401 -4.288 1.00 82.06 593 ARG A N 1
ATOM 4504 C CA . ARG A 1 593 ? -7.581 2.029 -3.060 1.00 82.06 593 ARG A CA 1
ATOM 4505 C C . ARG A 1 593 ? -7.135 0.693 -2.524 1.00 82.06 593 ARG A C 1
ATOM 4507 O O . ARG A 1 593 ? -6.818 0.522 -1.356 1.00 82.06 593 ARG A O 1
ATOM 4514 N N . ALA A 1 594 ? -7.079 -0.271 -3.415 1.00 77.19 594 ALA A N 1
ATOM 4515 C CA . ALA A 1 594 ? -6.828 -1.618 -3.008 1.00 77.19 594 ALA A CA 1
ATOM 4516 C C . ALA A 1 594 ? -5.338 -1.789 -2.605 1.00 77.19 594 ALA A C 1
ATOM 4518 O O . ALA A 1 594 ? -5.032 -2.508 -1.653 1.00 77.19 594 ALA A O 1
ATOM 4519 N N . LEU A 1 595 ? -4.395 -1.086 -3.249 1.00 77.81 595 LEU A N 1
ATOM 4520 C CA . LEU A 1 595 ? -3.007 -0.998 -2.770 1.00 77.81 595 LEU A CA 1
ATOM 4521 C C . LEU A 1 595 ? -2.921 -0.337 -1.382 1.00 77.81 595 LEU A C 1
ATOM 4523 O O . LEU A 1 595 ? -2.116 -0.780 -0.565 1.00 77.81 595 LEU A O 1
ATOM 4527 N N . ALA A 1 596 ? -3.766 0.661 -1.095 1.00 77.19 596 ALA A N 1
ATOM 4528 C CA . ALA A 1 596 ? -3.899 1.241 0.244 1.00 77.19 596 ALA A CA 1
ATOM 4529 C C . ALA A 1 596 ? -4.341 0.184 1.264 1.00 77.19 596 ALA A C 1
ATOM 4531 O O . ALA A 1 596 ? -3.693 0.021 2.299 1.00 77.19 596 ALA A O 1
ATOM 4532 N N . HIS A 1 597 ? -5.376 -0.598 0.927 1.00 74.31 597 HIS A N 1
ATOM 4533 C CA . HIS A 1 597 ? -5.906 -1.647 1.799 1.00 74.31 597 HIS A CA 1
ATOM 4534 C C . HIS A 1 597 ? -4.824 -2.659 2.166 1.00 74.31 597 HIS A C 1
ATOM 4536 O O . HIS A 1 597 ? -4.716 -3.012 3.336 1.00 74.31 597 HIS A O 1
ATOM 4542 N N . LEU A 1 598 ? -3.966 -3.067 1.215 1.00 68.62 598 LEU A N 1
ATOM 4543 C CA . LEU A 1 598 ? -2.844 -3.981 1.474 1.00 68.62 598 LEU A CA 1
ATOM 4544 C C . LEU A 1 598 ? -1.875 -3.469 2.552 1.00 68.62 598 LEU A C 1
ATOM 4546 O O . LEU A 1 598 ? -1.185 -4.284 3.167 1.00 68.62 598 LEU A O 1
ATOM 4550 N N . GLY A 1 599 ? -1.809 -2.155 2.781 1.00 63.78 599 GLY A N 1
ATOM 4551 C CA . GLY A 1 599 ? -0.955 -1.526 3.788 1.00 63.78 599 GLY A CA 1
ATOM 4552 C C . GLY A 1 599 ? 0.547 -1.661 3.513 1.00 63.78 599 GLY A C 1
ATOM 4553 O O . GLY A 1 599 ? 1.356 -1.191 4.309 1.00 63.78 599 GLY A O 1
ATOM 4554 N N . GLN A 1 600 ? 0.940 -2.289 2.403 1.00 64.25 600 GLN A N 1
ATOM 4555 C CA . GLN A 1 600 ? 2.329 -2.474 1.990 1.00 64.25 600 GLN A CA 1
ATOM 4556 C C . GLN A 1 600 ? 2.690 -1.480 0.890 1.00 64.25 600 GLN A C 1
ATOM 4558 O O . GLN A 1 600 ? 1.887 -1.190 0.003 1.00 64.25 600 GLN A O 1
ATOM 4563 N N . TRP A 1 601 ? 3.926 -0.980 0.924 1.00 70.25 601 TRP A N 1
ATOM 4564 C CA . TRP A 1 601 ? 4.447 -0.135 -0.144 1.00 70.25 601 TRP A CA 1
ATOM 4565 C C . TRP A 1 601 ? 4.419 -0.863 -1.495 1.00 70.25 601 TRP A C 1
ATOM 4567 O O . TRP A 1 601 ? 4.840 -2.015 -1.608 1.00 70.25 601 TRP A O 1
ATOM 4577 N N . SER A 1 602 ? 3.982 -0.154 -2.538 1.00 71.56 602 SER A N 1
ATOM 4578 C CA . SER A 1 602 ? 4.001 -0.634 -3.916 1.00 71.56 602 SER A CA 1
ATOM 4579 C C . SER A 1 602 ? 4.573 0.442 -4.842 1.00 71.56 602 SER A C 1
ATOM 4581 O O . SER A 1 602 ? 4.032 1.550 -4.876 1.00 71.56 602 SER A O 1
ATOM 4583 N N . PRO A 1 603 ? 5.607 0.138 -5.655 1.00 68.38 603 PRO A N 1
ATOM 4584 C CA . PRO A 1 603 ? 6.137 1.070 -6.655 1.00 68.38 603 PRO A CA 1
ATOM 4585 C C . PRO A 1 603 ? 5.082 1.570 -7.653 1.00 68.38 603 PRO A C 1
ATOM 4587 O O . PRO A 1 603 ? 5.231 2.648 -8.221 1.00 68.38 603 PRO A O 1
ATOM 4590 N N . LEU A 1 604 ? 3.986 0.822 -7.830 1.00 74.38 604 LEU A N 1
ATOM 4591 C CA . LEU A 1 604 ? 2.860 1.199 -8.688 1.00 74.38 604 LEU A CA 1
ATOM 4592 C C . LEU A 1 604 ? 2.201 2.514 -8.241 1.00 74.38 604 LEU A C 1
ATOM 4594 O O . LEU A 1 604 ? 1.694 3.254 -9.081 1.00 74.38 604 LEU A O 1
ATOM 4598 N N . LEU A 1 605 ? 2.257 2.846 -6.945 1.00 80.25 605 LEU A N 1
ATOM 4599 C CA . LEU A 1 605 ? 1.710 4.095 -6.407 1.00 80.25 605 LEU A CA 1
ATOM 4600 C C . LEU A 1 605 ? 2.439 5.336 -6.944 1.00 80.25 605 LEU A C 1
ATOM 4602 O O . LEU A 1 605 ? 1.809 6.372 -7.132 1.00 80.25 605 LEU A O 1
ATOM 4606 N N . VAL A 1 606 ? 3.735 5.229 -7.262 1.00 82.25 606 VAL A N 1
ATOM 4607 C CA . VAL A 1 606 ? 4.515 6.337 -7.845 1.00 82.25 606 VAL A CA 1
ATOM 4608 C C . VAL A 1 606 ? 3.999 6.697 -9.240 1.00 82.25 606 VAL A C 1
ATOM 4610 O O . VAL A 1 606 ? 3.922 7.874 -9.585 1.00 82.25 606 VAL A O 1
ATOM 4613 N N . ASN A 1 607 ? 3.602 5.696 -10.029 1.00 81.12 607 ASN A N 1
ATOM 4614 C CA . ASN A 1 607 ? 3.016 5.920 -11.351 1.00 81.12 607 ASN A CA 1
ATOM 4615 C C . ASN A 1 607 ? 1.608 6.509 -11.237 1.00 81.12 607 ASN A C 1
ATOM 4617 O O . ASN A 1 607 ? 1.269 7.439 -11.964 1.00 81.12 607 ASN A O 1
ATOM 4621 N N . LEU A 1 608 ? 0.809 6.013 -10.288 1.00 86.81 608 LEU A N 1
ATOM 4622 C CA . LEU A 1 608 ? -0.550 6.506 -10.056 1.00 86.81 608 LEU A CA 1
ATOM 4623 C C . LEU A 1 608 ? -0.572 7.942 -9.504 1.00 86.81 608 LEU A C 1
ATOM 4625 O O . LEU A 1 608 ? -1.502 8.685 -9.800 1.00 86.81 608 LEU A O 1
ATOM 4629 N N . LEU A 1 609 ? 0.476 8.387 -8.801 1.00 88.31 609 LEU A N 1
ATOM 4630 C CA . LEU A 1 609 ? 0.663 9.800 -8.443 1.00 88.31 609 LEU A CA 1
ATOM 4631 C C . LEU A 1 609 ? 0.877 10.720 -9.653 1.00 88.31 609 LEU A C 1
ATOM 4633 O O . LEU A 1 609 ? 0.670 11.922 -9.535 1.00 88.31 609 LEU A O 1
ATOM 4637 N N . LYS A 1 610 ? 1.284 10.183 -10.806 1.00 86.19 610 LYS A N 1
ATOM 4638 C CA . LYS A 1 610 ? 1.482 10.931 -12.059 1.00 86.19 610 LYS A CA 1
ATOM 4639 C C . LYS A 1 610 ? 0.337 10.715 -13.053 1.00 86.19 610 LYS A C 1
ATOM 4641 O O . LYS A 1 610 ? 0.453 11.091 -14.218 1.00 86.19 610 LYS A O 1
ATOM 4646 N N . ASP A 1 611 ? -0.758 10.088 -12.619 1.00 89.38 611 ASP A N 1
ATOM 4647 C CA . ASP A 1 611 ? -1.879 9.755 -13.494 1.00 89.38 611 ASP A CA 1
ATOM 4648 C C . ASP A 1 611 ? -2.507 11.005 -14.113 1.00 89.38 611 ASP A C 1
ATOM 4650 O O . ASP A 1 611 ? -2.626 12.042 -13.469 1.00 89.38 611 ASP A O 1
ATOM 4654 N N . SER A 1 612 ? -2.996 10.904 -15.347 1.00 87.31 612 SER A N 1
ATOM 4655 C CA . SER A 1 612 ? -3.775 11.973 -15.988 1.00 87.31 612 SER A CA 1
ATOM 4656 C C . SER A 1 612 ? -5.042 12.379 -15.209 1.00 87.31 612 SER A C 1
ATOM 4658 O O . SER A 1 612 ? -5.464 13.534 -15.283 1.00 87.31 612 SER A O 1
ATOM 4660 N N . ASN A 1 613 ? -5.648 11.462 -14.446 1.00 87.62 613 ASN A N 1
ATOM 4661 C CA . ASN A 1 613 ? -6.877 11.686 -13.692 1.00 87.62 613 ASN A CA 1
ATOM 4662 C C . ASN A 1 613 ? -6.579 12.093 -12.239 1.00 87.62 613 ASN A C 1
ATOM 4664 O O . ASN A 1 613 ? -5.962 11.343 -11.483 1.00 87.62 613 ASN A O 1
ATOM 4668 N N . ALA A 1 614 ? -7.088 13.258 -11.833 1.00 89.12 614 ALA A N 1
ATOM 4669 C CA . ALA A 1 614 ? -6.885 13.820 -10.500 1.00 89.12 614 ALA A CA 1
ATOM 4670 C C . ALA A 1 614 ? -7.378 12.915 -9.359 1.00 89.12 614 ALA A C 1
ATOM 4672 O O . ALA A 1 614 ? -6.709 12.812 -8.336 1.00 89.12 614 ALA A O 1
ATOM 4673 N N . LEU A 1 615 ? -8.494 12.197 -9.539 1.00 87.62 615 LEU A N 1
ATOM 4674 C CA . LEU A 1 615 ? -9.015 11.282 -8.517 1.00 87.62 615 LEU A CA 1
ATOM 4675 C C . LEU A 1 615 ? -8.085 10.086 -8.291 1.00 87.62 615 LEU A C 1
ATOM 4677 O O . LEU A 1 615 ? -7.958 9.616 -7.165 1.00 87.62 615 LEU A O 1
ATOM 4681 N N . VAL A 1 616 ? -7.414 9.612 -9.345 1.00 89.81 616 VAL A N 1
ATOM 4682 C CA . VAL A 1 616 ? -6.426 8.530 -9.231 1.00 89.81 616 VAL A CA 1
ATOM 4683 C C . VAL A 1 616 ? -5.195 9.020 -8.469 1.00 89.81 616 VAL A C 1
ATOM 4685 O O . VAL A 1 616 ? -4.728 8.321 -7.573 1.00 89.81 616 VAL A O 1
ATOM 4688 N N . ARG A 1 617 ? -4.718 10.239 -8.760 1.00 93.50 617 ARG A N 1
ATOM 4689 C CA . ARG A 1 617 ? -3.599 10.859 -8.029 1.00 93.50 617 ARG A CA 1
ATOM 4690 C C . ARG A 1 617 ? -3.932 11.092 -6.553 1.00 93.50 617 ARG A C 1
ATOM 4692 O O . ARG A 1 617 ? -3.135 10.736 -5.690 1.00 93.50 617 ARG A O 1
ATOM 4699 N N . ALA A 1 618 ? -5.122 11.620 -6.266 1.00 91.50 618 ALA A N 1
ATOM 4700 C CA . ALA A 1 618 ? -5.664 11.790 -4.916 1.00 91.50 618 ALA A CA 1
ATOM 4701 C C . ALA A 1 618 ? -5.661 10.478 -4.117 1.00 91.50 618 ALA A C 1
ATOM 4703 O O . ALA A 1 618 ? -5.176 10.412 -2.990 1.00 91.50 618 ALA A O 1
ATOM 4704 N N . GLU A 1 619 ? -6.178 9.408 -4.717 1.00 90.19 619 GLU A N 1
ATOM 4705 C CA . GLU A 1 619 ? -6.233 8.099 -4.074 1.00 90.19 619 GLU A CA 1
ATOM 4706 C C . GLU A 1 619 ? -4.847 7.468 -3.911 1.00 90.19 619 GLU A C 1
ATOM 4708 O O . GLU A 1 619 ? -4.577 6.828 -2.899 1.00 90.19 619 GLU A O 1
ATOM 4713 N N . ALA A 1 620 ? -3.933 7.693 -4.856 1.00 91.19 620 ALA A N 1
ATOM 4714 C CA . ALA A 1 620 ? -2.543 7.276 -4.714 1.00 91.19 620 ALA A CA 1
ATOM 4715 C C . ALA A 1 620 ? -1.850 8.002 -3.550 1.00 91.19 620 ALA A C 1
ATOM 4717 O O . ALA A 1 620 ? -1.134 7.364 -2.780 1.00 91.19 620 ALA A O 1
ATOM 4718 N N . ALA A 1 621 ? -2.098 9.304 -3.367 1.00 92.38 621 ALA A N 1
ATOM 4719 C CA . ALA A 1 621 ? -1.603 10.055 -2.214 1.00 92.38 621 ALA A CA 1
ATOM 4720 C C . ALA A 1 621 ? -2.143 9.480 -0.893 1.00 92.38 621 ALA A C 1
ATOM 4722 O O . ALA A 1 621 ? -1.369 9.235 0.036 1.00 92.38 621 ALA A O 1
ATOM 4723 N N . ASN A 1 622 ? -3.445 9.175 -0.841 1.00 89.69 622 ASN A N 1
ATOM 4724 C CA . ASN A 1 622 ? -4.065 8.502 0.300 1.00 89.69 622 ASN A CA 1
ATOM 4725 C C . ASN A 1 622 ? -3.416 7.133 0.583 1.00 89.69 622 ASN A C 1
ATOM 4727 O O . ASN A 1 622 ? -3.043 6.852 1.721 1.00 89.69 622 ASN A O 1
ATOM 4731 N N . ALA A 1 623 ? -3.206 6.314 -0.450 1.00 88.00 623 ALA A N 1
ATOM 4732 C CA . ALA A 1 623 ? -2.574 5.003 -0.328 1.00 88.00 623 ALA A CA 1
ATOM 4733 C C . ALA A 1 623 ? -1.140 5.074 0.218 1.00 88.00 623 ALA A C 1
ATOM 4735 O O . ALA A 1 623 ? -0.740 4.253 1.042 1.00 88.00 623 ALA A O 1
ATOM 4736 N N . ILE A 1 624 ? -0.367 6.082 -0.195 1.00 88.06 624 ILE A N 1
ATOM 4737 C CA . ILE A 1 624 ? 1.002 6.305 0.293 1.00 88.06 624 ILE A CA 1
ATOM 4738 C C . ILE A 1 624 ? 1.010 6.666 1.781 1.00 88.06 624 ILE A C 1
ATOM 4740 O O . ILE A 1 624 ? 1.868 6.175 2.520 1.00 88.06 624 ILE A O 1
ATOM 4744 N N . ALA A 1 625 ? 0.050 7.481 2.229 1.00 87.25 625 ALA A N 1
ATOM 4745 C CA . ALA A 1 625 ? -0.097 7.840 3.638 1.00 87.25 625 ALA A CA 1
ATOM 4746 C C . ALA A 1 625 ? -0.511 6.650 4.525 1.00 87.25 625 ALA A C 1
ATOM 4748 O O . ALA A 1 625 ? -0.187 6.640 5.710 1.00 87.25 625 ALA A O 1
ATOM 4749 N N . GLN A 1 626 ? -1.182 5.637 3.962 1.00 81.12 626 GLN A N 1
ATOM 4750 C CA . GLN A 1 626 ? -1.609 4.425 4.677 1.00 81.12 626 GLN A CA 1
ATOM 4751 C C . GLN A 1 626 ? -0.571 3.293 4.701 1.00 81.12 626 GLN A C 1
ATOM 4753 O O . GLN A 1 626 ? -0.726 2.326 5.455 1.00 81.12 626 GLN A O 1
ATOM 4758 N N . ALA A 1 627 ? 0.473 3.374 3.873 1.00 75.75 627 ALA A N 1
ATOM 4759 C CA . ALA A 1 627 ? 1.502 2.343 3.809 1.00 75.75 627 ALA A CA 1
ATOM 4760 C C . ALA A 1 627 ? 2.306 2.270 5.124 1.00 75.75 627 ALA A C 1
ATOM 4762 O O . ALA A 1 627 ? 2.686 3.292 5.704 1.00 75.75 627 ALA A O 1
ATOM 4763 N N . VAL A 1 628 ? 2.606 1.057 5.592 1.00 65.00 628 VAL A N 1
ATOM 4764 C CA . VAL A 1 628 ? 3.422 0.839 6.796 1.00 65.00 628 VAL A CA 1
ATOM 4765 C C . VAL A 1 628 ? 4.860 1.328 6.546 1.00 65.00 628 VAL A C 1
ATOM 4767 O O . VAL A 1 628 ? 5.424 1.033 5.488 1.00 65.00 628 VAL A O 1
ATOM 4770 N N . PRO A 1 629 ? 5.494 2.051 7.491 1.00 54.31 629 PRO A N 1
ATOM 4771 C CA . PRO A 1 629 ? 6.908 2.397 7.385 1.00 54.31 629 PRO A CA 1
ATOM 4772 C C . PRO A 1 629 ? 7.782 1.131 7.474 1.00 54.31 629 PRO A C 1
ATOM 4774 O O . PRO A 1 629 ? 7.883 0.510 8.529 1.00 54.31 629 PRO A O 1
ATOM 4777 N N . GLY A 1 630 ? 8.418 0.737 6.369 1.00 48.91 630 GLY A N 1
ATOM 4778 C CA . GLY A 1 630 ? 9.364 -0.384 6.315 1.00 48.91 630 GLY A CA 1
ATOM 4779 C C . GLY A 1 630 ? 9.821 -0.683 4.882 1.00 48.91 630 GLY A C 1
ATOM 4780 O O . GLY A 1 630 ? 9.002 -0.716 3.974 1.00 48.91 630 GLY A O 1
ATOM 4781 N N . GLU A 1 631 ? 11.135 -0.849 4.678 1.00 44.50 631 GLU A N 1
ATOM 4782 C CA . GLU A 1 631 ? 11.831 -1.083 3.387 1.00 44.50 631 GLU A CA 1
ATOM 4783 C C . GLU A 1 631 ? 11.722 0.008 2.294 1.00 44.50 631 GLU A C 1
ATOM 4785 O O . GLU A 1 631 ? 12.190 -0.177 1.168 1.00 44.50 631 GLU A O 1
ATOM 4790 N N . LEU A 1 632 ? 11.188 1.191 2.599 1.00 48.84 632 LEU A N 1
ATOM 4791 C CA . LEU A 1 632 ? 11.237 2.337 1.686 1.00 48.84 632 LEU A CA 1
ATOM 4792 C C . LEU A 1 632 ? 12.666 2.903 1.587 1.00 48.84 632 LEU A C 1
ATOM 4794 O O . LEU A 1 632 ? 13.216 3.402 2.564 1.00 48.84 632 LEU A O 1
ATOM 4798 N N . LYS A 1 633 ? 13.259 2.866 0.385 1.00 44.91 633 LYS A N 1
ATOM 4799 C CA . LYS A 1 633 ? 14.481 3.630 0.045 1.00 44.91 633 LYS A CA 1
ATOM 4800 C C . LYS A 1 633 ? 14.192 5.084 -0.371 1.00 44.91 633 LYS A C 1
ATOM 4802 O O . LYS A 1 633 ? 15.133 5.846 -0.562 1.00 44.91 633 LYS A O 1
ATOM 4807 N N . ILE A 1 634 ? 12.917 5.448 -0.557 1.00 54.47 634 ILE A N 1
ATOM 4808 C CA . ILE A 1 634 ? 12.459 6.767 -1.023 1.00 54.47 634 ILE A CA 1
ATOM 4809 C C . ILE A 1 634 ? 11.678 7.443 0.105 1.00 54.47 634 ILE A C 1
ATOM 4811 O O . ILE A 1 634 ? 10.801 6.829 0.708 1.00 54.47 634 ILE A O 1
ATOM 4815 N N . ASP A 1 635 ? 11.984 8.709 0.362 1.00 76.06 635 ASP A N 1
ATOM 4816 C CA . ASP A 1 635 ? 11.278 9.534 1.339 1.00 76.06 635 ASP A CA 1
ATOM 4817 C C . ASP A 1 635 ? 9.859 9.878 0.836 1.00 76.06 635 ASP A C 1
ATOM 4819 O O . ASP A 1 635 ? 9.680 10.511 -0.212 1.00 76.06 635 ASP A O 1
ATOM 4823 N N . ARG A 1 636 ? 8.835 9.436 1.580 1.00 85.50 636 ARG A N 1
ATOM 4824 C CA . ARG A 1 636 ? 7.418 9.633 1.231 1.00 85.50 636 ARG A CA 1
ATOM 4825 C C . ARG A 1 636 ? 7.006 11.100 1.268 1.00 85.50 636 ARG A C 1
ATOM 4827 O O . ARG A 1 636 ? 6.202 11.512 0.433 1.00 85.50 636 ARG A O 1
ATOM 4834 N N . LEU A 1 637 ? 7.566 11.891 2.185 1.00 85.25 637 LEU A N 1
ATOM 4835 C CA . LEU A 1 637 ? 7.291 13.325 2.258 1.00 85.25 637 LEU A CA 1
ATOM 4836 C C . LEU A 1 637 ? 7.837 14.030 1.020 1.00 85.25 637 LEU A C 1
ATOM 4838 O O . LEU A 1 637 ? 7.135 14.850 0.433 1.00 85.25 637 LEU A O 1
ATOM 4842 N N . ILE A 1 638 ? 9.044 13.669 0.570 1.00 83.81 638 ILE A N 1
ATOM 4843 C CA . ILE A 1 638 ? 9.621 14.218 -0.667 1.00 83.81 638 ILE A CA 1
ATOM 4844 C C . ILE A 1 638 ? 8.733 13.883 -1.869 1.00 83.81 638 ILE A C 1
ATOM 4846 O O . ILE A 1 638 ? 8.454 14.762 -2.685 1.00 83.81 638 ILE A O 1
ATOM 4850 N N . LEU A 1 639 ? 8.249 12.642 -1.961 1.00 86.56 639 LEU A N 1
ATOM 4851 C CA . LEU A 1 639 ? 7.383 12.202 -3.054 1.00 86.56 639 LEU A CA 1
ATOM 4852 C C . LEU A 1 639 ? 6.067 12.996 -3.107 1.00 86.56 639 LEU A C 1
ATOM 4854 O O . LEU A 1 639 ? 5.727 13.544 -4.157 1.00 86.56 639 LEU A O 1
ATOM 4858 N N . LEU A 1 640 ? 5.355 13.100 -1.980 1.00 91.75 640 LEU A N 1
ATOM 4859 C CA . LEU A 1 640 ? 4.096 13.850 -1.903 1.00 91.75 640 LEU A CA 1
ATOM 4860 C C . LEU A 1 640 ? 4.315 15.350 -2.136 1.00 91.75 640 LEU A C 1
ATOM 4862 O O . LEU A 1 640 ? 3.531 15.986 -2.838 1.00 91.75 640 LEU A O 1
ATOM 4866 N N . ARG A 1 641 ? 5.411 15.916 -1.617 1.00 88.88 641 ARG A N 1
ATOM 4867 C CA . ARG A 1 641 ? 5.757 17.329 -1.812 1.00 88.88 641 ARG A CA 1
ATOM 4868 C C . ARG A 1 641 ? 6.082 17.644 -3.269 1.00 88.88 641 ARG A C 1
ATOM 4870 O O . ARG A 1 641 ? 5.679 18.694 -3.763 1.00 88.88 641 ARG A O 1
ATOM 4877 N N . SER A 1 642 ? 6.784 16.743 -3.955 1.00 87.31 642 SER A N 1
ATOM 4878 C CA . SER A 1 642 ? 7.077 16.883 -5.383 1.00 87.31 642 SER A CA 1
ATOM 4879 C C . SER A 1 642 ? 5.798 16.805 -6.216 1.00 87.31 642 SER A C 1
ATOM 4881 O O . SER A 1 642 ? 5.591 17.650 -7.080 1.00 87.31 642 SER A O 1
ATOM 4883 N N . ALA A 1 643 ? 4.909 15.852 -5.913 1.00 90.25 643 ALA A N 1
ATOM 4884 C CA . ALA A 1 643 ? 3.610 15.750 -6.575 1.00 90.25 643 ALA A CA 1
ATOM 4885 C C . ALA A 1 643 ? 2.757 17.014 -6.354 1.00 90.25 643 ALA A C 1
ATOM 4887 O O . ALA A 1 643 ? 2.203 17.557 -7.304 1.00 90.25 643 ALA A O 1
ATOM 4888 N N . LEU A 1 644 ? 2.724 17.548 -5.128 1.00 92.25 644 LEU A N 1
ATOM 4889 C CA . LEU A 1 644 ? 2.009 18.784 -4.798 1.00 92.25 644 LEU A CA 1
ATOM 4890 C C . LEU A 1 644 ? 2.546 20.017 -5.543 1.00 92.25 644 LEU A C 1
ATOM 4892 O O . LEU A 1 644 ? 1.761 20.890 -5.908 1.00 92.25 644 LEU A O 1
ATOM 4896 N N . ALA A 1 645 ? 3.860 20.104 -5.769 1.00 87.00 645 ALA A N 1
ATOM 4897 C CA . ALA A 1 645 ? 4.471 21.228 -6.483 1.00 87.00 645 ALA A CA 1
ATOM 4898 C C . ALA A 1 645 ? 4.044 21.298 -7.961 1.00 87.00 645 ALA A C 1
ATOM 4900 O O . ALA A 1 645 ? 3.957 22.387 -8.530 1.00 87.00 645 ALA A O 1
ATOM 4901 N N . GLU A 1 646 ? 3.761 20.146 -8.570 1.00 87.00 646 GLU A N 1
ATOM 4902 C CA . GLU A 1 646 ? 3.305 20.031 -9.959 1.00 87.00 646 GLU A CA 1
ATOM 4903 C C . GLU A 1 646 ? 1.771 20.020 -10.083 1.00 87.00 646 GLU A C 1
ATOM 4905 O O . GLU A 1 646 ? 1.235 20.220 -11.178 1.00 87.00 646 GLU A O 1
ATOM 4910 N N . GLU A 1 647 ? 1.058 19.818 -8.970 1.00 91.94 647 GLU A N 1
ATOM 4911 C CA . GLU A 1 647 ? -0.385 19.616 -8.962 1.00 91.94 647 GLU A CA 1
ATOM 4912 C C . GLU A 1 647 ? -1.170 20.903 -9.250 1.00 91.94 647 GLU A C 1
ATOM 4914 O O . GLU A 1 647 ? -1.081 21.919 -8.545 1.00 91.94 647 GLU A O 1
ATOM 4919 N N . ARG A 1 648 ? -2.011 20.824 -10.283 1.00 89.75 648 ARG A N 1
ATOM 4920 C CA . ARG A 1 648 ? -2.871 21.917 -10.753 1.00 89.75 648 ARG A CA 1
ATOM 4921 C C . ARG A 1 648 ? -4.344 21.702 -10.425 1.00 89.75 648 ARG A C 1
ATOM 4923 O O . ARG A 1 648 ? -5.090 22.672 -10.448 1.00 89.75 648 ARG A O 1
ATOM 4930 N N . ASP A 1 649 ? -4.756 20.470 -10.143 1.00 92.12 649 ASP A N 1
ATOM 4931 C CA . ASP A 1 649 ? -6.112 20.139 -9.719 1.00 92.12 649 ASP A CA 1
ATOM 4932 C C . ASP A 1 649 ? -6.257 20.304 -8.202 1.00 92.12 649 ASP A C 1
ATOM 4934 O O . ASP A 1 649 ? -5.485 19.747 -7.420 1.00 92.12 649 ASP A O 1
ATOM 4938 N N . ASP A 1 650 ? -7.243 21.089 -7.774 1.00 88.75 650 ASP A N 1
ATOM 4939 C CA . ASP A 1 650 ? -7.390 21.441 -6.363 1.00 88.75 650 ASP A CA 1
ATOM 4940 C C . ASP A 1 650 ? -7.907 20.285 -5.490 1.00 88.75 650 ASP A C 1
ATOM 4942 O O . ASP A 1 650 ? -7.616 20.272 -4.294 1.00 88.75 650 ASP A O 1
ATOM 4946 N N . GLU A 1 651 ? -8.616 19.295 -6.050 1.00 86.00 651 GLU A N 1
ATOM 4947 C CA . GLU A 1 651 ? -9.058 18.108 -5.297 1.00 86.00 651 GLU A CA 1
ATOM 4948 C C . GLU A 1 651 ? -7.905 17.129 -5.083 1.00 86.00 651 GLU A C 1
ATOM 4950 O O . GLU A 1 651 ? -7.747 16.580 -3.995 1.00 86.00 651 GLU A O 1
ATOM 4955 N N . ALA A 1 652 ? -7.053 16.940 -6.092 1.00 90.44 652 ALA A N 1
ATOM 4956 C CA . ALA A 1 652 ? -5.829 16.167 -5.907 1.00 90.44 652 ALA A CA 1
ATOM 4957 C C . ALA A 1 652 ? -4.864 16.867 -4.937 1.00 90.44 652 ALA A C 1
ATOM 4959 O O . ALA A 1 652 ? -4.288 16.219 -4.062 1.00 90.44 652 ALA A O 1
ATOM 4960 N N . ALA A 1 653 ? -4.741 18.197 -5.027 1.00 92.81 653 ALA A N 1
ATOM 4961 C CA . ALA A 1 653 ? -3.924 18.978 -4.102 1.00 92.81 653 ALA A CA 1
ATOM 4962 C C . ALA A 1 653 ? -4.441 18.899 -2.656 1.00 92.81 653 ALA A C 1
ATOM 4964 O O . ALA A 1 653 ? -3.633 18.812 -1.733 1.00 92.81 653 ALA A O 1
ATOM 4965 N N . MET A 1 654 ? -5.764 18.901 -2.452 1.00 91.81 654 MET A N 1
ATOM 4966 C CA . MET A 1 654 ? -6.391 18.709 -1.140 1.00 91.81 654 MET A CA 1
ATOM 4967 C C . MET A 1 654 ? -5.904 17.417 -0.469 1.00 91.81 654 MET A C 1
ATOM 4969 O O . MET A 1 654 ? -5.460 17.443 0.677 1.00 91.8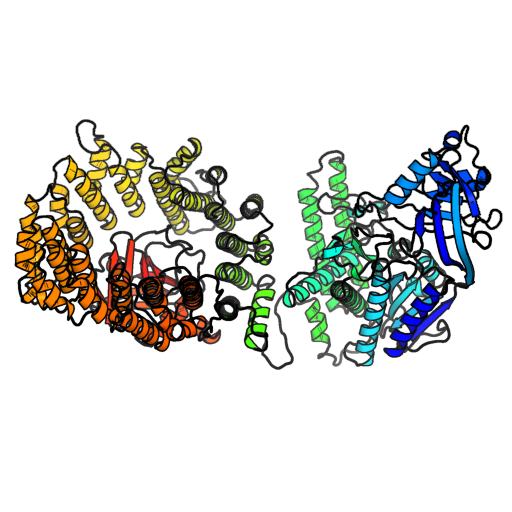1 654 MET A O 1
ATOM 4973 N N . GLU A 1 655 ? -5.952 16.303 -1.197 1.00 93.06 655 GLU A N 1
ATOM 4974 C CA . GLU A 1 655 ? -5.585 14.977 -0.686 1.00 93.06 655 GLU A CA 1
ATOM 4975 C C . GLU A 1 655 ? -4.076 14.842 -0.467 1.00 93.06 655 GLU A C 1
ATOM 4977 O O . GLU A 1 655 ? -3.647 14.230 0.506 1.00 93.06 655 GLU A O 1
ATOM 4982 N N . LEU A 1 656 ? -3.259 15.472 -1.318 1.00 94.81 656 LEU A N 1
ATOM 4983 C CA . LEU A 1 656 ? -1.808 15.557 -1.131 1.00 94.81 656 LEU A CA 1
ATOM 4984 C C . LEU A 1 656 ? -1.436 16.328 0.146 1.00 94.81 656 LEU A C 1
ATOM 4986 O O . LEU A 1 656 ? -0.608 15.853 0.922 1.00 94.81 656 LEU A O 1
ATOM 4990 N N . LEU A 1 657 ? -2.057 17.490 0.381 1.00 95.50 657 LEU A N 1
ATOM 4991 C CA . LEU A 1 657 ? -1.830 18.313 1.578 1.00 95.50 657 LEU A CA 1
ATOM 4992 C C . LEU A 1 657 ? -2.214 17.564 2.865 1.00 95.50 657 LEU A C 1
ATOM 4994 O O . LEU A 1 657 ? -1.461 17.598 3.838 1.00 95.50 657 LEU A O 1
ATOM 4998 N N . ASP A 1 658 ? -3.350 16.861 2.853 1.00 94.25 658 ASP A N 1
ATOM 4999 C CA . ASP A 1 658 ? -3.791 16.013 3.966 1.00 94.25 658 ASP A CA 1
ATOM 5000 C C . ASP A 1 658 ? -2.832 14.828 4.189 1.00 94.25 658 ASP A C 1
ATOM 5002 O O . ASP A 1 658 ? -2.319 14.625 5.292 1.00 94.25 658 ASP A O 1
ATOM 5006 N N . ALA A 1 659 ? -2.517 14.078 3.126 1.00 93.50 659 ALA A N 1
ATOM 5007 C CA . ALA A 1 659 ? -1.640 12.907 3.171 1.00 93.50 659 ALA A CA 1
ATOM 5008 C C . ALA A 1 659 ? -0.252 13.222 3.753 1.00 93.50 659 ALA A C 1
ATOM 5010 O O . ALA A 1 659 ? 0.269 12.433 4.542 1.00 93.50 659 ALA A O 1
ATOM 5011 N N . MET A 1 660 ? 0.327 14.383 3.418 1.00 94.56 660 MET A N 1
ATOM 5012 C CA . MET A 1 660 ? 1.633 14.807 3.935 1.00 94.56 660 MET A CA 1
ATOM 5013 C C . MET A 1 660 ? 1.671 14.866 5.465 1.00 94.56 660 MET A C 1
ATOM 5015 O O . MET A 1 660 ? 2.635 14.403 6.066 1.00 94.56 660 MET A O 1
ATOM 5019 N N . LEU A 1 661 ? 0.632 15.410 6.103 1.00 93.81 661 LEU A N 1
ATOM 5020 C CA . LEU A 1 661 ? 0.598 15.593 7.558 1.00 93.81 661 LEU A CA 1
ATOM 5021 C C . LEU A 1 661 ? 0.036 14.388 8.324 1.00 93.81 661 LEU A C 1
ATOM 5023 O O . LEU A 1 661 ? 0.163 14.322 9.549 1.00 93.81 661 LEU A O 1
ATOM 5027 N N . ARG A 1 662 ? -0.538 13.405 7.618 1.00 90.06 662 ARG A N 1
ATOM 5028 C CA . ARG A 1 662 ? -0.933 12.115 8.205 1.00 90.06 662 ARG A CA 1
ATOM 5029 C C . ARG A 1 662 ? 0.254 11.189 8.471 1.00 90.06 662 ARG A C 1
ATOM 5031 O O . ARG A 1 662 ? 0.162 10.373 9.397 1.00 90.06 662 ARG A O 1
ATOM 5038 N N . LEU A 1 663 ? 1.342 11.328 7.707 1.00 88.50 663 LEU A N 1
ATOM 5039 C CA . LEU A 1 663 ? 2.548 10.507 7.831 1.00 88.50 663 LEU A CA 1
ATOM 5040 C C . LEU A 1 663 ? 3.172 10.605 9.239 1.00 88.50 663 LEU A C 1
ATOM 5042 O O . LEU A 1 663 ? 3.294 11.707 9.777 1.00 88.50 663 LEU A O 1
ATOM 5046 N N . PRO A 1 664 ? 3.595 9.479 9.848 1.00 84.88 664 PRO A N 1
ATOM 5047 C CA . PRO A 1 664 ? 4.189 9.483 11.187 1.00 84.88 664 PRO A CA 1
ATOM 5048 C C . PRO A 1 664 ? 5.526 10.239 11.265 1.00 84.88 664 PRO A C 1
ATOM 5050 O O . PRO A 1 664 ? 5.885 10.717 12.335 1.00 84.88 664 PRO A O 1
ATOM 5053 N N . GLU A 1 665 ? 6.246 10.373 10.150 1.00 85.88 665 GLU A N 1
ATOM 5054 C CA . GLU A 1 665 ? 7.501 11.126 10.036 1.00 85.88 665 GLU A CA 1
ATOM 5055 C C . GLU A 1 665 ? 7.335 12.651 9.848 1.00 85.88 665 GLU A C 1
ATOM 5057 O O . GLU A 1 665 ? 8.338 13.362 9.843 1.00 85.88 665 GLU A O 1
ATOM 5062 N N . ALA A 1 666 ? 6.109 13.171 9.696 1.00 89.62 666 ALA A N 1
ATOM 5063 C CA . ALA A 1 666 ? 5.868 14.591 9.422 1.00 89.62 666 ALA A CA 1
ATOM 5064 C C . ALA A 1 666 ? 6.272 15.498 10.598 1.00 89.62 666 ALA A C 1
ATOM 5066 O O . ALA A 1 666 ? 5.708 15.428 11.696 1.00 89.62 666 ALA A O 1
ATOM 5067 N N . ALA A 1 667 ? 7.216 16.409 10.358 1.00 91.12 667 ALA A N 1
ATOM 5068 C CA . ALA A 1 667 ? 7.736 17.317 11.370 1.00 91.12 667 ALA A CA 1
ATOM 5069 C C . ALA A 1 667 ? 6.966 18.647 11.410 1.00 91.12 667 ALA A C 1
ATOM 5071 O O . ALA A 1 667 ? 6.182 18.993 10.524 1.00 91.12 667 ALA A O 1
ATOM 5072 N N . ARG A 1 668 ? 7.248 19.463 12.433 1.00 92.25 668 ARG A N 1
ATOM 5073 C CA . ARG A 1 668 ? 6.686 20.818 12.564 1.00 92.25 668 ARG A CA 1
ATOM 5074 C C . ARG A 1 668 ? 6.927 21.681 11.319 1.00 92.25 668 ARG A C 1
ATOM 5076 O O . ARG A 1 668 ? 6.049 22.443 10.932 1.00 92.25 668 ARG A O 1
ATOM 5083 N N . SER A 1 669 ? 8.098 21.574 10.691 1.00 90.50 669 SER A N 1
ATOM 5084 C CA . SER A 1 669 ? 8.417 22.309 9.460 1.00 90.50 669 SER A CA 1
ATOM 5085 C C . SER A 1 669 ? 7.490 21.948 8.300 1.00 90.50 669 SER A C 1
ATOM 5087 O O . SER A 1 669 ? 7.156 22.819 7.500 1.00 90.50 669 SER A O 1
ATOM 5089 N N . ASP A 1 670 ? 7.045 20.693 8.220 1.00 93.00 670 ASP A N 1
ATOM 5090 C CA . ASP A 1 670 ? 6.111 20.236 7.190 1.00 93.00 670 ASP A CA 1
ATOM 5091 C C . ASP A 1 670 ? 4.705 20.772 7.463 1.00 93.00 670 ASP A C 1
ATOM 5093 O O . ASP A 1 670 ? 4.040 21.250 6.545 1.00 93.00 670 ASP A O 1
ATOM 5097 N N . ALA A 1 671 ? 4.289 20.796 8.735 1.00 91.94 671 ALA A N 1
ATOM 5098 C CA . ALA A 1 671 ? 3.043 21.436 9.154 1.00 91.94 671 ALA A CA 1
ATOM 5099 C C . ALA A 1 671 ? 3.035 22.936 8.817 1.00 91.94 671 ALA A C 1
ATOM 5101 O O . ALA A 1 671 ? 2.066 23.445 8.254 1.00 91.94 671 ALA A O 1
ATOM 5102 N N . GLU A 1 672 ? 4.131 23.649 9.088 1.00 91.94 672 GLU A N 1
ATOM 5103 C CA . GLU A 1 672 ? 4.267 25.066 8.734 1.00 91.94 672 GLU A CA 1
ATOM 5104 C C . GLU A 1 672 ? 4.320 25.289 7.212 1.00 91.94 672 GLU A C 1
ATOM 5106 O O . GLU A 1 672 ? 3.764 26.272 6.723 1.00 91.94 672 GLU A O 1
ATOM 5111 N N . PHE A 1 673 ? 4.909 24.366 6.447 1.00 91.94 673 PHE A N 1
ATOM 5112 C CA . PHE A 1 673 ? 4.870 24.398 4.984 1.00 91.94 673 PHE A CA 1
ATOM 5113 C C . PHE A 1 673 ? 3.442 24.225 4.449 1.00 91.94 673 PHE A C 1
ATOM 5115 O O . PHE A 1 673 ? 2.992 25.033 3.637 1.00 91.94 673 PHE A O 1
ATOM 5122 N N . VAL A 1 674 ? 2.704 23.219 4.920 1.00 92.12 674 VAL A N 1
ATOM 5123 C CA . VAL A 1 674 ? 1.309 22.973 4.514 1.00 92.12 674 VAL A CA 1
ATOM 5124 C C . VAL A 1 674 ? 0.400 24.140 4.914 1.00 92.12 674 VAL A C 1
ATOM 5126 O O . VAL A 1 674 ? -0.459 24.548 4.129 1.00 92.12 674 VAL A O 1
ATOM 5129 N N . ALA A 1 675 ? 0.648 24.762 6.070 1.00 89.62 675 ALA A N 1
ATOM 5130 C CA . ALA A 1 675 ? -0.090 25.934 6.541 1.00 89.62 675 ALA A CA 1
ATOM 5131 C C . ALA A 1 675 ? -0.022 27.151 5.602 1.00 89.62 675 ALA A C 1
ATOM 5133 O O . ALA A 1 675 ? -0.911 28.001 5.650 1.00 89.62 675 ALA A O 1
ATOM 5134 N N . THR A 1 676 ? 0.967 27.231 4.705 1.00 86.12 676 THR A N 1
ATOM 5135 C CA . THR A 1 676 ? 1.019 28.285 3.670 1.00 86.12 676 THR A CA 1
ATOM 5136 C C . THR A 1 676 ? -0.149 28.218 2.681 1.00 86.12 676 THR A C 1
ATOM 5138 O O . THR A 1 676 ? -0.457 29.204 2.020 1.00 86.12 676 THR A O 1
ATOM 5141 N N . SER A 1 677 ? -0.833 27.073 2.589 1.00 84.25 677 SER A N 1
ATOM 5142 C CA . SER A 1 677 ? -2.049 26.917 1.780 1.00 84.25 677 SER A CA 1
ATOM 5143 C C . SER A 1 677 ? -3.326 27.348 2.517 1.00 84.25 677 SER A C 1
ATOM 5145 O O . SER A 1 677 ? -4.388 27.411 1.899 1.00 84.25 677 SER A O 1
ATOM 5147 N N . VAL A 1 678 ? -3.241 27.677 3.812 1.00 82.25 678 VAL A N 1
ATOM 5148 C CA . VAL A 1 678 ? -4.356 28.186 4.632 1.00 82.25 678 VAL A CA 1
ATOM 5149 C C . VAL A 1 678 ? -4.438 29.706 4.480 1.00 82.25 678 VAL A C 1
ATOM 5151 O O . VAL A 1 678 ? -4.197 30.470 5.405 1.00 82.25 678 VAL A O 1
ATOM 5154 N N . GLU A 1 679 ? -4.751 30.167 3.277 1.00 78.81 679 GLU A N 1
ATOM 5155 C CA . GLU A 1 679 ? -4.948 31.587 2.981 1.00 78.81 679 GLU A CA 1
ATOM 5156 C C . GLU A 1 679 ? -6.319 31.769 2.337 1.00 78.81 679 GLU A C 1
ATOM 5158 O O . GLU A 1 679 ? -6.683 31.019 1.436 1.00 78.81 679 GLU A O 1
ATOM 5163 N N . ALA A 1 680 ? -7.070 32.789 2.760 1.00 67.06 680 ALA A N 1
ATOM 5164 C CA . ALA A 1 680 ? -8.424 33.066 2.262 1.00 67.06 680 ALA A CA 1
ATOM 5165 C C . ALA A 1 680 ? -8.505 33.250 0.732 1.00 67.06 680 ALA A C 1
ATOM 5167 O O . ALA A 1 680 ? -9.560 33.082 0.137 1.00 67.06 680 ALA A O 1
ATOM 5168 N N . THR A 1 681 ? -7.392 33.602 0.089 1.00 72.88 681 THR A N 1
ATOM 5169 C CA . THR A 1 681 ? -7.286 33.805 -1.362 1.00 72.88 681 THR A CA 1
ATOM 5170 C C . THR A 1 681 ? -7.074 32.511 -2.152 1.00 72.88 681 THR A C 1
ATOM 5172 O O . THR A 1 681 ? -7.040 32.552 -3.383 1.00 72.88 681 THR A O 1
ATOM 5175 N N . ARG A 1 682 ? -6.887 31.368 -1.481 1.00 80.69 682 ARG A N 1
ATOM 5176 C CA . ARG A 1 682 ? -6.663 30.063 -2.117 1.00 80.69 682 ARG A CA 1
ATOM 5177 C C . ARG A 1 682 ? -7.992 29.348 -2.397 1.00 80.69 682 ARG A C 1
ATOM 5179 O O . ARG A 1 682 ? -8.977 29.601 -1.708 1.00 80.69 682 ARG A O 1
ATOM 5186 N N . PRO A 1 683 ? -8.027 28.412 -3.364 1.00 85.69 683 PRO A N 1
ATOM 5187 C CA . PRO A 1 683 ? -9.204 27.581 -3.606 1.00 85.69 683 PRO A CA 1
ATOM 5188 C C . PRO A 1 683 ? -9.636 26.806 -2.354 1.00 85.69 683 PRO A C 1
ATOM 5190 O O . PRO A 1 683 ? -8.793 26.255 -1.638 1.00 85.69 683 PRO A O 1
ATOM 5193 N N . ALA A 1 684 ? -10.950 26.700 -2.123 1.00 86.38 684 ALA A N 1
ATOM 5194 C CA . ALA A 1 684 ? -11.513 26.080 -0.920 1.00 86.38 684 ALA A CA 1
ATOM 5195 C C . ALA A 1 684 ? -11.017 24.639 -0.689 1.00 86.38 684 ALA A C 1
ATOM 5197 O O . ALA A 1 684 ? -10.745 24.260 0.446 1.00 86.38 684 ALA A O 1
ATOM 5198 N N . ALA A 1 685 ? -10.829 23.844 -1.748 1.00 87.44 685 ALA A N 1
ATOM 5199 C CA . ALA A 1 685 ? -10.315 22.477 -1.623 1.00 87.44 685 ALA A CA 1
ATOM 5200 C C . ALA A 1 685 ? -8.877 22.436 -1.069 1.00 87.44 685 ALA A C 1
ATOM 5202 O O . ALA A 1 685 ? -8.585 21.642 -0.177 1.00 87.44 685 ALA A O 1
ATOM 5203 N N . ARG A 1 686 ? -7.991 23.348 -1.496 1.00 91.31 686 ARG A N 1
ATOM 5204 C CA . ARG A 1 686 ? -6.626 23.432 -0.946 1.00 91.31 686 ARG A CA 1
ATOM 5205 C C . ARG A 1 686 ? -6.628 23.847 0.522 1.00 91.31 686 ARG A C 1
ATOM 5207 O O . ARG A 1 686 ? -5.893 23.261 1.313 1.00 91.31 686 ARG A O 1
ATOM 5214 N N . ILE A 1 687 ? -7.474 24.813 0.893 1.00 93.06 687 ILE A N 1
ATOM 5215 C CA . ILE A 1 687 ? -7.639 25.222 2.297 1.00 93.06 687 ILE A CA 1
ATOM 5216 C C . ILE A 1 687 ? -8.137 24.035 3.128 1.00 93.06 687 ILE A C 1
ATOM 5218 O O . ILE A 1 687 ? -7.588 23.764 4.194 1.00 93.06 687 ILE A O 1
ATOM 5222 N N . LEU A 1 688 ? -9.140 23.306 2.626 1.00 92.06 688 LEU A N 1
ATOM 5223 C CA . LEU A 1 688 ? -9.707 22.137 3.294 1.00 92.06 688 LEU A CA 1
ATOM 5224 C C . LEU A 1 688 ? -8.658 21.038 3.513 1.00 92.06 688 LEU A C 1
ATOM 5226 O O . LEU A 1 688 ? -8.560 20.506 4.614 1.00 92.06 688 LEU A O 1
ATOM 5230 N N . GLY A 1 689 ? -7.840 20.736 2.504 1.00 92.88 689 GLY A N 1
ATOM 5231 C CA . GLY A 1 689 ? -6.780 19.729 2.611 1.00 92.88 689 GLY A CA 1
ATOM 5232 C C . GLY A 1 689 ? -5.701 20.125 3.610 1.00 92.88 689 GLY A C 1
ATOM 5233 O O . GLY A 1 689 ? -5.324 19.336 4.474 1.00 92.88 689 GLY A O 1
ATOM 5234 N N . ALA A 1 690 ? -5.262 21.385 3.553 1.00 95.38 690 ALA A N 1
ATOM 5235 C CA . ALA A 1 690 ? -4.276 21.909 4.487 1.00 95.38 690 ALA A CA 1
ATOM 5236 C C . ALA A 1 690 ? -4.790 21.912 5.933 1.00 95.38 690 ALA A C 1
ATOM 5238 O O . ALA A 1 690 ? -4.072 21.485 6.836 1.00 95.38 690 ALA A O 1
ATOM 5239 N N . ILE A 1 691 ? -6.033 22.352 6.171 1.00 95.44 691 ILE A N 1
ATOM 5240 C CA . ILE A 1 691 ? -6.586 22.393 7.528 1.00 95.44 691 ILE A CA 1
ATOM 5241 C C . ILE A 1 691 ? -6.900 20.996 8.071 1.00 95.44 691 ILE A C 1
ATOM 5243 O O . ILE A 1 691 ? -6.704 20.764 9.260 1.00 95.44 691 ILE A O 1
ATOM 5247 N N . LYS A 1 692 ? -7.315 20.049 7.216 1.00 94.31 692 LYS A N 1
ATOM 5248 C CA . LYS A 1 692 ? -7.501 18.640 7.596 1.00 94.31 692 LYS A CA 1
ATOM 5249 C C . LYS A 1 692 ? -6.175 18.017 8.041 1.00 94.31 692 LYS A C 1
ATOM 5251 O O . LYS A 1 692 ? -6.097 17.466 9.138 1.00 94.31 692 LYS A O 1
ATOM 5256 N N . GLY A 1 693 ? -5.111 18.214 7.259 1.00 94.06 693 GLY A N 1
ATOM 5257 C CA . GLY A 1 693 ? -3.769 17.768 7.631 1.00 94.06 693 GLY A CA 1
ATOM 5258 C C . GLY A 1 693 ? -3.266 18.417 8.928 1.00 94.06 693 GLY A C 1
ATOM 5259 O O . GLY A 1 693 ? -2.691 17.741 9.783 1.00 94.06 693 GLY A O 1
ATOM 5260 N N . LEU A 1 694 ? -3.502 19.722 9.115 1.00 95.19 694 LEU A N 1
ATOM 5261 C CA . LEU A 1 694 ? -3.116 20.439 10.336 1.00 95.19 694 LEU A CA 1
ATOM 5262 C C . LEU A 1 694 ? -3.890 19.960 11.567 1.00 95.19 694 LEU A C 1
ATOM 5264 O O . LEU A 1 694 ? -3.288 19.817 12.632 1.00 95.19 694 LEU A O 1
ATOM 5268 N N . GLU A 1 695 ? -5.189 19.682 11.446 1.00 94.62 695 GLU A N 1
ATOM 5269 C CA . GLU A 1 695 ? -5.975 19.067 12.521 1.00 94.62 695 GLU A CA 1
ATOM 5270 C C . GLU A 1 695 ? -5.330 17.740 12.935 1.00 94.62 695 GLU A C 1
ATOM 5272 O O . GLU A 1 695 ? -4.978 17.569 14.106 1.00 94.62 695 GLU A O 1
ATOM 5277 N N . ALA A 1 696 ? -5.067 16.854 11.968 1.00 93.00 696 ALA A N 1
ATOM 5278 C CA . ALA A 1 696 ? -4.484 15.541 12.224 1.00 93.00 696 ALA A CA 1
ATOM 5279 C C . ALA A 1 696 ? -3.099 15.640 12.887 1.00 93.00 696 ALA A C 1
ATOM 5281 O O . ALA A 1 696 ? -2.813 14.928 13.858 1.00 93.00 696 ALA A O 1
ATOM 5282 N N . TRP A 1 697 ? -2.248 16.551 12.407 1.00 94.44 697 TRP A N 1
ATOM 5283 C CA . TRP A 1 697 ? -0.911 16.763 12.956 1.00 94.44 697 TRP A CA 1
ATOM 5284 C C . TRP A 1 697 ? -0.951 17.351 14.370 1.00 94.44 697 TRP A C 1
ATOM 5286 O O . TRP A 1 697 ? -0.311 16.812 15.275 1.00 94.44 697 TRP A O 1
ATOM 5296 N N . THR A 1 698 ? -1.734 18.413 14.593 1.00 94.12 698 THR A N 1
ATOM 5297 C CA . THR A 1 698 ? -1.849 19.081 15.906 1.00 94.12 698 THR A CA 1
ATOM 5298 C C . THR A 1 698 ? -2.487 18.183 16.960 1.00 94.12 698 THR A C 1
ATOM 5300 O O . THR A 1 698 ? -2.124 18.255 18.135 1.00 94.12 698 THR A O 1
ATOM 5303 N N . ARG A 1 699 ? -3.386 17.278 16.558 1.00 91.88 699 ARG A N 1
ATOM 5304 C CA . ARG A 1 699 ? -3.955 16.252 17.435 1.00 91.88 699 ARG A CA 1
ATOM 5305 C C . ARG A 1 699 ? -2.902 15.259 17.930 1.00 91.88 699 ARG A C 1
ATOM 5307 O O . ARG A 1 699 ? -2.940 14.895 19.104 1.00 91.88 699 ARG A O 1
ATOM 5314 N N . LYS A 1 700 ? -1.962 14.846 17.070 1.00 90.25 700 LYS A N 1
ATOM 5315 C CA . LYS A 1 700 ? -0.839 13.955 17.428 1.00 90.25 700 LYS A CA 1
ATOM 5316 C C . LYS A 1 700 ? 0.274 14.682 18.204 1.00 90.25 700 LYS A C 1
ATOM 5318 O O . LYS A 1 700 ? 0.946 14.060 19.018 1.00 90.25 700 LYS A O 1
ATOM 5323 N N . HIS A 1 701 ? 0.426 15.993 18.005 1.00 90.06 701 HIS A N 1
ATOM 5324 C CA . HIS A 1 701 ? 1.506 16.821 18.568 1.00 90.06 701 HIS A CA 1
ATOM 5325 C C . HIS A 1 701 ? 0.999 17.903 19.536 1.00 90.06 701 HIS A C 1
ATOM 5327 O O . HIS A 1 701 ? 1.485 19.039 19.534 1.00 90.06 701 HIS A O 1
ATOM 5333 N N . ARG A 1 702 ? 0.007 17.570 20.372 1.00 83.19 702 ARG A N 1
ATOM 5334 C CA . ARG A 1 702 ? -0.600 18.521 21.318 1.00 83.19 702 ARG A CA 1
ATOM 5335 C C . ARG A 1 702 ? 0.456 19.227 22.171 1.00 83.19 702 ARG A C 1
ATOM 5337 O O . ARG A 1 702 ? 1.338 18.593 22.743 1.00 83.19 702 ARG A O 1
ATOM 5344 N N . GLY A 1 703 ? 0.334 20.549 22.276 1.00 74.06 703 GLY A N 1
ATOM 5345 C CA . GLY A 1 703 ? 1.249 21.396 23.045 1.00 74.06 703 GLY A CA 1
ATOM 5346 C C . GLY A 1 703 ? 2.484 21.886 22.281 1.00 74.06 703 GLY A C 1
ATOM 5347 O O . GLY A 1 703 ? 3.213 22.719 22.815 1.00 74.06 703 GLY A O 1
ATOM 5348 N N . GLN A 1 704 ? 2.716 21.445 21.039 1.00 83.88 704 GLN A N 1
ATOM 5349 C CA . GLN A 1 704 ? 3.749 22.040 20.189 1.00 83.88 704 GLN A CA 1
ATOM 5350 C C . GLN A 1 704 ? 3.213 23.306 19.499 1.00 83.88 704 GLN A C 1
ATOM 5352 O O . GLN A 1 704 ? 2.274 23.212 18.706 1.00 83.88 704 GLN A O 1
ATOM 5357 N N . PRO A 1 705 ? 3.781 24.498 19.768 1.00 84.75 705 PRO A N 1
ATOM 5358 C CA . PRO A 1 705 ? 3.298 25.729 19.155 1.00 84.75 705 PRO A CA 1
ATOM 5359 C C . PRO A 1 705 ? 3.693 25.799 17.675 1.00 84.75 705 PRO A C 1
ATOM 5361 O O . PRO A 1 705 ? 4.827 25.482 17.314 1.00 84.75 705 PRO A O 1
ATOM 5364 N N . LEU A 1 706 ? 2.777 26.280 16.834 1.00 91.38 706 LEU A N 1
ATOM 5365 C CA . LEU A 1 706 ? 3.070 26.706 15.462 1.00 91.38 706 LEU A CA 1
ATOM 5366 C C . LEU A 1 706 ? 3.533 28.169 15.450 1.00 91.38 706 LEU A C 1
ATOM 5368 O O . LEU A 1 706 ? 3.360 28.902 16.428 1.00 91.38 706 LEU A O 1
ATOM 5372 N N . ASN A 1 707 ? 4.143 28.607 14.349 1.00 91.38 707 ASN A N 1
ATOM 5373 C CA . ASN A 1 707 ? 4.528 30.007 14.202 1.00 91.38 707 ASN A CA 1
ATOM 5374 C C . ASN A 1 707 ? 3.302 30.956 14.203 1.00 91.38 707 ASN A C 1
ATOM 5376 O O . ASN A 1 707 ? 2.167 30.563 13.920 1.00 91.38 707 ASN A O 1
ATOM 5380 N N . ALA A 1 708 ? 3.540 32.229 14.537 1.00 89.81 708 ALA A N 1
ATOM 5381 C CA . ALA A 1 708 ? 2.475 33.220 14.698 1.00 89.81 708 ALA A CA 1
ATOM 5382 C C . ALA A 1 708 ? 1.676 33.465 13.405 1.00 89.81 708 ALA A C 1
ATOM 5384 O O . ALA A 1 708 ? 0.467 33.673 13.469 1.00 89.81 708 ALA A O 1
ATOM 5385 N N . GLN A 1 709 ? 2.328 33.402 12.239 1.00 88.50 709 GLN A N 1
ATOM 5386 C CA . GLN A 1 709 ? 1.663 33.610 10.953 1.00 88.50 709 GLN A CA 1
ATOM 5387 C C . GLN A 1 709 ? 0.673 32.482 10.646 1.00 88.50 709 GLN A C 1
ATOM 5389 O O . GLN A 1 709 ? -0.452 32.748 10.232 1.00 88.50 709 GLN A O 1
ATOM 5394 N N . THR A 1 710 ? 1.048 31.233 10.919 1.00 90.75 710 THR A N 1
ATOM 5395 C CA . THR A 1 710 ? 0.160 30.075 10.793 1.00 90.75 710 THR A CA 1
ATOM 5396 C C . THR A 1 710 ? -1.074 30.220 11.684 1.00 90.75 710 THR A C 1
ATOM 5398 O O . THR A 1 710 ? -2.187 29.971 11.229 1.00 90.75 710 THR A O 1
ATOM 5401 N N . LEU A 1 711 ? -0.913 30.684 12.928 1.00 91.31 711 LEU A N 1
ATOM 5402 C CA . LEU A 1 711 ? -2.053 30.948 13.816 1.00 91.31 711 LEU A CA 1
ATOM 5403 C C . LEU A 1 711 ? -2.974 32.046 13.268 1.00 91.31 711 LEU A C 1
ATOM 5405 O O . LEU A 1 711 ? -4.191 31.874 13.276 1.00 91.31 711 LEU A O 1
ATOM 5409 N N . ILE A 1 712 ? -2.413 33.146 12.753 1.00 89.81 712 ILE A N 1
ATOM 5410 C CA . ILE A 1 712 ? -3.188 34.223 12.112 1.00 89.81 712 ILE A CA 1
ATOM 5411 C C . ILE A 1 712 ? -3.989 33.678 10.925 1.00 89.81 712 ILE A C 1
ATOM 5413 O O . ILE A 1 712 ? -5.176 33.973 10.797 1.00 89.81 712 ILE A O 1
ATOM 5417 N N . ASN A 1 713 ? -3.364 32.845 10.097 1.00 89.75 713 ASN A N 1
ATOM 5418 C CA . ASN A 1 713 ? -3.983 32.215 8.938 1.00 89.75 713 ASN A CA 1
ATOM 5419 C C . ASN A 1 713 ? -5.161 31.305 9.337 1.00 89.75 713 ASN A C 1
ATOM 5421 O O . ASN A 1 713 ? -6.265 31.458 8.810 1.00 89.75 713 ASN A O 1
ATOM 5425 N N . ILE A 1 714 ? -4.966 30.422 10.325 1.00 93.00 714 ILE A N 1
ATOM 5426 C CA . ILE A 1 714 ? -6.022 29.531 10.838 1.00 93.00 714 ILE A CA 1
ATOM 5427 C C . ILE A 1 714 ? -7.177 30.342 11.453 1.00 93.00 714 ILE A C 1
ATOM 5429 O O . ILE A 1 714 ? -8.347 30.050 11.207 1.00 93.00 714 ILE A O 1
ATOM 5433 N N . ARG A 1 715 ? -6.880 31.397 12.221 1.00 92.38 715 ARG A N 1
ATOM 5434 C CA . ARG A 1 715 ? -7.914 32.297 12.762 1.00 92.38 715 ARG A CA 1
ATOM 5435 C C . ARG A 1 715 ? -8.658 33.039 11.650 1.00 92.38 715 ARG A C 1
ATOM 5437 O O . ARG A 1 715 ? -9.870 33.200 11.735 1.00 92.38 715 ARG A O 1
ATOM 5444 N N . GLY A 1 716 ? -7.961 33.459 10.595 1.00 88.38 716 GLY A N 1
ATOM 5445 C CA . GLY A 1 716 ? -8.550 34.166 9.457 1.00 88.38 716 GLY A CA 1
ATOM 5446 C C . GLY A 1 716 ? -9.614 33.340 8.734 1.00 88.38 716 GLY A C 1
ATOM 5447 O O . GLY A 1 716 ? -10.695 33.858 8.431 1.00 88.38 716 GLY A O 1
ATOM 5448 N N . VAL A 1 717 ? -9.364 32.039 8.534 1.00 89.81 717 VAL A N 1
ATOM 5449 C CA . VAL A 1 717 ? -10.311 31.159 7.827 1.00 89.81 717 VAL A CA 1
ATOM 5450 C C . VAL A 1 717 ? -11.615 30.904 8.596 1.00 89.81 717 VAL A C 1
ATOM 5452 O O . VAL A 1 717 ? -12.616 30.533 7.986 1.00 89.81 717 VAL A O 1
ATOM 5455 N N . MET A 1 718 ? -11.669 31.212 9.900 1.00 88.31 718 MET A N 1
ATOM 5456 C CA . MET A 1 718 ? -12.907 31.173 10.698 1.00 88.31 718 MET A CA 1
ATOM 5457 C C . MET A 1 718 ? -13.975 32.170 10.228 1.00 88.31 718 MET A C 1
ATOM 5459 O O . MET A 1 718 ? -15.139 32.053 10.610 1.00 88.31 718 MET A O 1
ATOM 5463 N N . THR A 1 719 ? -13.603 33.151 9.404 1.00 79.06 719 THR A N 1
ATOM 5464 C CA . THR A 1 719 ? -14.528 34.155 8.855 1.00 79.06 719 THR A CA 1
ATOM 5465 C C . THR A 1 719 ? -15.017 33.836 7.435 1.00 79.06 719 THR A C 1
ATOM 5467 O O . THR A 1 719 ? -15.934 34.503 6.943 1.00 79.06 719 THR A O 1
ATOM 5470 N N . LEU A 1 720 ? -14.461 32.799 6.789 1.00 75.88 720 LEU A N 1
ATOM 5471 C CA . LEU A 1 720 ? -14.824 32.383 5.427 1.00 75.88 720 LEU A CA 1
ATOM 5472 C C . LEU A 1 720 ? -16.268 31.884 5.347 1.00 75.88 720 LEU A C 1
ATOM 5474 O O . LEU A 1 720 ? -16.789 31.270 6.283 1.00 75.88 720 LEU A O 1
ATOM 5478 N N . GLY A 1 721 ? -16.931 32.160 4.223 1.00 64.94 721 GLY A N 1
ATOM 5479 C CA . GLY A 1 721 ? -18.340 31.810 4.005 1.00 64.94 721 GLY A CA 1
ATOM 5480 C C . GLY A 1 721 ? -19.370 32.638 4.794 1.00 64.94 721 GLY A C 1
ATOM 5481 O O . GLY A 1 721 ? -20.541 32.619 4.430 1.00 64.94 721 GLY A O 1
ATOM 5482 N N . ARG A 1 722 ? -18.974 33.420 5.817 1.00 64.69 722 ARG A N 1
ATOM 5483 C CA . ARG A 1 722 ? -19.867 34.403 6.474 1.00 64.69 722 ARG A CA 1
ATOM 5484 C C . ARG A 1 722 ? -19.974 35.716 5.690 1.00 64.69 722 ARG A C 1
ATOM 5486 O O . ARG A 1 722 ? -21.031 36.333 5.673 1.00 64.69 722 ARG A O 1
ATOM 5493 N N . ASN A 1 723 ? -18.886 36.117 5.027 1.00 52.06 723 ASN A N 1
ATOM 5494 C CA . ASN A 1 723 ? -18.785 37.374 4.272 1.00 52.06 723 ASN A CA 1
ATOM 5495 C C . ASN A 1 723 ? -18.758 37.174 2.740 1.00 52.06 723 ASN A C 1
ATOM 5497 O O . ASN A 1 723 ? -19.019 38.111 1.990 1.00 52.06 723 ASN A O 1
ATOM 5501 N N . GLU A 1 724 ? -18.442 35.972 2.249 1.00 49.56 724 GLU A N 1
ATOM 5502 C CA . GLU A 1 724 ? -18.096 35.732 0.835 1.00 49.56 724 GLU A CA 1
ATOM 5503 C C . GLU A 1 724 ? -19.282 35.443 -0.085 1.00 49.56 724 GLU A C 1
ATOM 5505 O O . GLU A 1 724 ? -19.166 35.672 -1.282 1.00 49.56 724 GLU A O 1
ATOM 5510 N N . LEU A 1 725 ? -20.464 35.121 0.452 1.00 41.28 725 LEU A N 1
ATOM 5511 C CA . LEU A 1 725 ? -21.719 35.097 -0.321 1.00 41.28 725 LEU A CA 1
ATOM 5512 C C . LEU A 1 725 ? -22.136 36.489 -0.858 1.00 41.28 725 LEU A C 1
ATOM 5514 O O . LEU A 1 725 ? -23.160 36.615 -1.522 1.00 41.28 725 LEU A O 1
ATOM 5518 N N . THR A 1 726 ? -21.348 37.540 -0.590 1.00 39.31 726 THR A N 1
ATOM 5519 C CA . THR A 1 726 ? -21.523 38.892 -1.152 1.00 39.31 726 THR A CA 1
ATOM 5520 C C . THR A 1 726 ? -20.479 39.274 -2.210 1.00 39.31 726 THR A C 1
ATOM 5522 O O . THR A 1 726 ? -20.607 40.329 -2.833 1.00 39.31 726 THR A O 1
ATOM 5525 N N . ARG A 1 727 ? -19.454 38.444 -2.455 1.00 41.53 727 ARG A N 1
ATOM 5526 C CA . ARG A 1 727 ? -18.466 38.660 -3.524 1.00 41.53 727 ARG A CA 1
ATOM 5527 C C . ARG A 1 727 ? -18.673 37.631 -4.626 1.00 41.53 727 ARG A C 1
ATOM 5529 O O . ARG A 1 727 ? -18.850 36.452 -4.352 1.00 41.53 727 ARG A O 1
ATOM 5536 N N . ALA A 1 728 ? -18.667 38.103 -5.871 1.00 37.97 728 ALA A N 1
ATOM 5537 C CA . ALA A 1 728 ? -18.844 37.254 -7.041 1.00 37.97 728 ALA A CA 1
ATOM 5538 C C . ALA A 1 728 ? -17.856 36.070 -7.003 1.00 37.97 728 ALA A C 1
ATOM 5540 O O . ALA A 1 728 ? -16.676 36.305 -6.713 1.00 37.97 728 ALA A O 1
ATOM 5541 N N . PRO A 1 729 ? -18.310 34.833 -7.288 1.00 43.97 729 PRO A N 1
ATOM 5542 C CA . PRO A 1 729 ? -17.427 33.677 -7.345 1.00 43.97 729 PRO A CA 1
ATOM 5543 C C . PRO A 1 729 ? -16.282 33.954 -8.318 1.00 43.97 729 PRO A C 1
ATOM 5545 O O . PRO A 1 729 ? -16.469 34.577 -9.370 1.00 43.97 729 PRO A O 1
ATOM 5548 N N . SER A 1 730 ? -15.076 33.521 -7.953 1.00 45.56 730 SER A N 1
ATOM 5549 C CA . SER A 1 730 ? -13.931 33.634 -8.849 1.00 45.56 730 SER A CA 1
ATOM 5550 C C . SER A 1 730 ? -14.213 32.839 -10.133 1.00 45.56 730 SER A C 1
ATOM 5552 O O . SER A 1 730 ? -14.972 31.867 -10.126 1.00 45.56 730 SER A O 1
ATOM 5554 N N . ALA A 1 731 ? -13.585 33.205 -11.256 1.00 40.31 731 ALA A N 1
ATOM 5555 C CA . ALA A 1 731 ? -13.743 32.475 -12.521 1.00 40.31 731 ALA A CA 1
ATOM 5556 C C . ALA A 1 731 ? -13.361 30.974 -12.427 1.00 40.31 731 ALA A C 1
ATOM 5558 O O . ALA A 1 731 ? -13.672 30.205 -13.337 1.00 40.31 731 ALA A O 1
ATOM 5559 N N . PHE A 1 732 ? -12.707 30.559 -11.335 1.00 40.94 732 PHE A N 1
ATOM 5560 C CA . PHE A 1 732 ? -12.329 29.179 -11.040 1.00 40.94 732 PHE A CA 1
ATOM 5561 C C . PHE A 1 732 ? -13.428 28.375 -10.316 1.00 40.94 732 PHE A C 1
ATOM 5563 O O . PHE A 1 732 ? -13.534 27.174 -10.554 1.00 40.94 732 PHE A O 1
ATOM 5570 N N . ASP A 1 733 ? -14.300 29.015 -9.527 1.00 45.00 733 ASP A N 1
ATOM 5571 C CA . ASP A 1 733 ? -15.336 28.339 -8.718 1.00 45.00 733 ASP A CA 1
ATOM 5572 C C . ASP A 1 733 ? -16.651 28.087 -9.480 1.00 45.00 733 ASP A C 1
ATOM 5574 O O . ASP A 1 733 ? -17.509 27.323 -9.038 1.00 45.00 733 ASP A O 1
ATOM 5578 N N . ALA A 1 734 ? -16.796 28.673 -10.672 1.00 42.38 734 ALA A N 1
ATOM 5579 C CA . ALA A 1 734 ? -18.035 28.730 -11.457 1.00 42.38 734 ALA A CA 1
ATOM 5580 C C . ALA A 1 734 ? -18.577 27.377 -11.987 1.00 42.38 734 ALA A C 1
ATOM 5582 O O . ALA A 1 734 ? -19.525 27.364 -12.772 1.00 42.38 734 ALA A O 1
ATOM 5583 N N . ARG A 1 735 ? -17.980 26.234 -11.614 1.00 43.31 735 ARG A N 1
ATOM 5584 C CA . ARG A 1 735 ? -18.382 24.887 -12.075 1.00 43.31 735 ARG A CA 1
ATOM 5585 C C . ARG A 1 735 ? -19.090 24.035 -11.015 1.00 43.31 735 ARG A C 1
ATOM 5587 O O . ARG A 1 735 ? -19.457 22.904 -11.329 1.00 43.31 735 ARG A O 1
ATOM 5594 N N . ARG A 1 736 ? -19.262 24.524 -9.782 1.00 52.81 736 ARG A N 1
ATOM 5595 C CA . ARG A 1 736 ? -19.908 23.785 -8.679 1.00 52.81 736 ARG A CA 1
ATOM 5596 C C . ARG A 1 736 ? -21.194 24.467 -8.238 1.00 52.81 736 ARG A C 1
ATOM 5598 O O . ARG A 1 736 ? -21.353 25.665 -8.436 1.00 52.81 736 ARG A O 1
ATOM 5605 N N . SER A 1 737 ? -22.122 23.695 -7.672 1.00 56.22 737 SER A N 1
ATOM 5606 C CA . SER A 1 737 ? -23.318 24.281 -7.072 1.00 56.22 737 SER A CA 1
ATOM 5607 C C . SER A 1 737 ? -22.919 25.109 -5.849 1.00 56.22 737 SER A C 1
ATOM 5609 O O . SER A 1 737 ? -22.049 24.703 -5.075 1.00 56.22 737 SER A O 1
ATOM 5611 N N . ASP A 1 738 ? -23.588 26.242 -5.645 1.00 58.66 738 ASP A N 1
ATOM 5612 C CA . ASP A 1 738 ? -23.350 27.119 -4.489 1.00 58.66 738 ASP A CA 1
ATOM 5613 C C . ASP A 1 738 ? -23.486 26.366 -3.150 1.00 58.66 738 ASP A C 1
ATOM 5615 O O . ASP A 1 738 ? -22.812 26.688 -2.173 1.00 58.66 738 ASP A O 1
ATOM 5619 N N . ALA A 1 739 ? -24.309 25.310 -3.119 1.00 61.59 739 ALA A N 1
ATOM 5620 C CA . ALA A 1 739 ? -24.504 24.445 -1.959 1.00 61.59 739 ALA A CA 1
ATOM 5621 C C . ALA A 1 739 ? -23.267 23.592 -1.602 1.00 61.59 739 ALA A C 1
ATOM 5623 O O . ALA A 1 739 ? -22.929 23.495 -0.424 1.00 61.59 739 ALA A O 1
ATOM 5624 N N . ASP A 1 740 ? -22.567 23.008 -2.587 1.00 69.50 740 ASP A N 1
ATOM 5625 C CA . ASP A 1 740 ? -21.346 22.215 -2.332 1.00 69.50 740 ASP A CA 1
ATOM 5626 C C . ASP A 1 740 ? -20.209 23.111 -1.827 1.00 69.50 740 ASP A C 1
ATOM 5628 O O . ASP A 1 740 ? -19.476 22.765 -0.899 1.00 69.50 740 ASP A O 1
ATOM 5632 N N . LEU A 1 741 ? -20.086 24.307 -2.406 1.00 74.31 741 LEU A N 1
ATOM 5633 C CA . LEU A 1 741 ? -19.078 25.275 -1.990 1.00 74.31 741 LEU A CA 1
ATOM 5634 C C . LEU A 1 741 ? -19.350 25.800 -0.571 1.00 74.31 741 LEU A C 1
ATOM 5636 O O . LEU A 1 741 ? -18.424 25.906 0.235 1.00 74.31 741 LEU A O 1
ATOM 5640 N N . PHE A 1 742 ? -20.614 26.074 -0.240 1.00 79.06 742 PHE A N 1
ATOM 5641 C CA . PHE A 1 742 ? -21.015 26.479 1.105 1.00 79.06 742 PHE A CA 1
ATOM 5642 C C . PHE A 1 742 ? -20.659 25.420 2.158 1.00 79.06 742 PHE A C 1
ATOM 5644 O O . PHE A 1 742 ? -20.013 25.754 3.156 1.00 79.06 742 PHE A O 1
ATOM 5651 N N . GLU A 1 743 ? -20.997 24.146 1.922 1.00 83.44 743 GLU A N 1
ATOM 5652 C CA . GLU A 1 743 ? -20.666 23.060 2.856 1.00 83.44 743 GLU A CA 1
ATOM 5653 C C . GLU A 1 743 ? -19.148 22.904 3.031 1.00 83.44 743 GLU A C 1
ATOM 5655 O O . GLU A 1 743 ? -18.664 22.714 4.149 1.00 83.44 743 GLU A O 1
ATOM 5660 N N . ARG A 1 744 ? -18.351 23.077 1.967 1.00 87.06 744 ARG A N 1
ATOM 5661 C CA . ARG A 1 744 ? -16.879 23.060 2.077 1.00 87.06 744 ARG A CA 1
ATOM 5662 C C . ARG A 1 744 ? -16.355 24.138 3.019 1.00 87.06 744 ARG A C 1
ATOM 5664 O O . ARG A 1 744 ? -15.508 23.837 3.859 1.00 87.06 744 ARG A O 1
ATOM 5671 N N . TYR A 1 745 ? -16.859 25.368 2.930 1.00 88.44 745 TYR A N 1
ATOM 5672 C CA . TYR A 1 745 ? -16.460 26.429 3.859 1.00 88.44 745 TYR A CA 1
ATOM 5673 C C . TYR A 1 745 ? -16.888 26.138 5.295 1.00 88.44 745 TYR A C 1
ATOM 5675 O O . TYR A 1 745 ? -16.131 26.425 6.222 1.00 88.44 745 TYR A O 1
ATOM 5683 N N . VAL A 1 746 ? -18.065 25.539 5.498 1.00 89.06 746 VAL A N 1
ATOM 5684 C CA . VAL A 1 746 ? -18.490 25.082 6.827 1.00 89.06 746 VAL A CA 1
ATOM 5685 C C . VAL A 1 746 ? -17.499 24.049 7.375 1.00 89.06 746 VAL A C 1
ATOM 5687 O O . VAL A 1 746 ? -16.998 24.226 8.486 1.00 89.06 746 VAL A O 1
ATOM 5690 N N . ARG A 1 747 ? -17.120 23.036 6.583 1.00 91.31 747 ARG A N 1
ATOM 5691 C CA . ARG A 1 747 ? -16.122 22.026 6.982 1.00 91.31 747 ARG A CA 1
ATOM 5692 C C . ARG A 1 747 ? -14.750 22.627 7.287 1.00 91.31 747 ARG A C 1
ATOM 5694 O O . ARG A 1 747 ? -14.132 22.237 8.276 1.00 91.31 747 ARG A O 1
ATOM 5701 N N . ILE A 1 748 ? -14.294 23.606 6.500 1.00 93.38 748 ILE A N 1
ATOM 5702 C CA . ILE A 1 748 ? -13.059 24.354 6.787 1.00 93.38 748 ILE A CA 1
ATOM 5703 C C . ILE A 1 748 ? -13.143 24.996 8.174 1.00 93.38 748 ILE A C 1
ATOM 5705 O O . ILE A 1 748 ? -12.216 24.839 8.965 1.00 93.38 748 ILE A O 1
ATOM 5709 N N . ARG A 1 749 ? -14.253 25.674 8.502 1.00 93.69 749 ARG A N 1
ATOM 5710 C CA . ARG A 1 749 ? -14.434 26.296 9.824 1.00 93.69 749 ARG A CA 1
ATOM 5711 C C . ARG A 1 749 ? -14.480 25.263 10.951 1.00 93.69 749 ARG A C 1
ATOM 5713 O O . ARG A 1 749 ? -13.855 25.501 11.982 1.00 93.69 749 ARG A O 1
ATOM 5720 N N . ARG A 1 750 ? -15.155 24.118 10.761 1.00 94.12 750 ARG A N 1
ATOM 5721 C CA . ARG A 1 750 ? -15.197 23.008 11.741 1.00 94.12 750 ARG A CA 1
ATOM 5722 C C . ARG A 1 750 ? -13.787 22.494 12.067 1.00 94.12 750 ARG A C 1
ATOM 5724 O O . ARG A 1 750 ? -13.410 22.425 13.235 1.00 94.12 750 ARG A O 1
ATOM 5731 N N . LEU A 1 751 ? -12.979 22.207 11.046 1.00 95.62 751 LEU A N 1
ATOM 5732 C CA . LEU A 1 751 ? -11.605 21.720 11.222 1.00 95.62 751 LEU A CA 1
ATOM 5733 C C . LEU A 1 751 ? -10.658 22.805 11.751 1.00 95.62 751 LEU A C 1
ATOM 5735 O O . LEU A 1 751 ? -9.787 22.519 12.574 1.00 95.62 751 LEU A O 1
ATOM 5739 N N . ALA A 1 752 ? -10.836 24.060 11.332 1.00 95.50 752 ALA A N 1
ATOM 5740 C CA . ALA A 1 752 ? -10.028 25.178 11.806 1.00 95.50 752 ALA A CA 1
ATOM 5741 C C . ALA A 1 752 ? -10.219 25.424 13.306 1.00 95.50 752 ALA A C 1
ATOM 5743 O O . ALA A 1 752 ? -9.230 25.507 14.036 1.00 95.50 752 ALA A O 1
ATOM 5744 N N . ILE A 1 753 ? -11.463 25.463 13.800 1.00 95.62 753 ILE A N 1
ATOM 5745 C CA . ILE A 1 753 ? -11.710 25.638 15.238 1.00 95.62 753 ILE A CA 1
ATOM 5746 C C . ILE A 1 753 ? -11.195 24.443 16.050 1.00 95.62 753 ILE A C 1
ATOM 5748 O O . ILE A 1 753 ? -10.668 24.626 17.144 1.00 95.62 753 ILE A O 1
ATOM 5752 N N . GLN A 1 754 ? -11.257 23.229 15.498 1.00 94.69 754 GLN A N 1
ATOM 5753 C CA . GLN A 1 754 ? -10.706 22.036 16.140 1.00 94.69 754 GLN A CA 1
ATOM 5754 C C . GLN A 1 754 ? -9.169 22.054 16.179 1.00 94.69 754 GLN A C 1
ATOM 5756 O O . GLN A 1 754 ? -8.563 21.702 17.191 1.00 94.69 754 GLN A O 1
ATOM 5761 N N . THR A 1 755 ? -8.531 22.574 15.129 1.00 95.00 755 THR A N 1
ATOM 5762 C CA . THR A 1 755 ? -7.082 22.824 15.091 1.00 95.00 755 THR A CA 1
ATOM 5763 C C . THR A 1 755 ? -6.678 23.856 16.151 1.00 95.00 755 THR A C 1
ATOM 5765 O O . THR A 1 755 ? -5.738 23.625 16.911 1.00 95.00 755 THR A O 1
ATOM 5768 N N . LEU A 1 756 ? -7.416 24.967 16.274 1.00 94.38 756 LEU A N 1
ATOM 5769 C CA . LEU A 1 756 ? -7.192 25.975 17.321 1.00 94.38 756 LEU A CA 1
ATOM 5770 C C . LEU A 1 756 ? -7.388 25.396 18.729 1.00 94.38 756 LEU A C 1
ATOM 5772 O O . LEU A 1 756 ? -6.608 25.695 19.633 1.00 94.38 756 LEU A O 1
ATOM 5776 N N . GLN A 1 757 ? -8.379 24.521 18.909 1.00 93.81 757 GLN A N 1
ATOM 5777 C CA . GLN A 1 757 ? -8.586 23.791 20.158 1.00 93.81 757 GLN A CA 1
ATOM 5778 C C . GLN A 1 757 ? -7.381 22.895 20.493 1.00 93.81 757 GLN A C 1
ATOM 5780 O O . GLN A 1 757 ? -6.890 22.942 21.622 1.00 93.81 757 GLN A O 1
ATOM 5785 N N . ASN A 1 758 ? -6.870 22.115 19.532 1.00 93.69 758 ASN A N 1
ATOM 5786 C CA . ASN A 1 758 ? -5.682 21.269 19.720 1.00 93.69 758 ASN A CA 1
ATOM 5787 C C . ASN A 1 758 ? -4.436 22.098 20.094 1.00 93.69 758 ASN A C 1
ATOM 5789 O O . ASN A 1 758 ? -3.613 21.653 20.897 1.00 93.69 758 ASN A O 1
ATOM 5793 N N . LEU A 1 759 ? -4.329 23.319 19.560 1.00 92.56 759 LEU A N 1
ATOM 5794 C CA . LEU A 1 759 ? -3.269 24.288 19.862 1.00 92.56 759 LEU A CA 1
ATOM 5795 C C . LEU A 1 759 ? -3.497 25.075 21.165 1.00 92.56 759 LEU A C 1
ATOM 5797 O O . LEU A 1 759 ? -2.635 25.860 21.554 1.00 92.56 759 LEU A O 1
ATOM 5801 N N . SER A 1 760 ? -4.619 24.855 21.860 1.00 91.75 760 SER A N 1
ATOM 5802 C CA . SER A 1 760 ? -5.010 25.602 23.067 1.00 91.75 760 SER A CA 1
ATOM 5803 C C . SER A 1 760 ? -5.048 27.122 22.856 1.00 91.75 760 SER A C 1
ATOM 5805 O O . SER A 1 760 ? -4.638 27.890 23.730 1.00 91.75 760 SER A O 1
ATOM 5807 N N . ASP A 1 761 ? -5.524 27.556 21.687 1.00 92.12 761 ASP A N 1
ATOM 5808 C CA . ASP A 1 761 ? -5.671 28.970 21.351 1.00 92.12 761 ASP A CA 1
ATOM 5809 C C . ASP A 1 761 ? -6.652 29.678 22.306 1.00 92.12 761 ASP A C 1
ATOM 5811 O O . ASP A 1 761 ? -7.665 29.106 22.713 1.00 92.12 761 ASP A O 1
ATOM 5815 N N . LYS A 1 762 ? -6.341 30.925 22.680 1.00 91.94 762 LYS A N 1
ATOM 5816 C CA . LYS A 1 762 ? -7.105 31.721 23.660 1.00 91.94 762 LYS A CA 1
ATOM 5817 C C . LYS A 1 762 ? -7.587 33.062 23.105 1.00 91.94 762 LYS A C 1
ATOM 5819 O O . LYS A 1 762 ? -7.865 33.977 23.878 1.00 91.94 762 LYS A O 1
ATOM 5824 N N . ASP A 1 763 ? -7.658 33.219 21.784 1.00 93.69 763 ASP A N 1
ATOM 5825 C CA . ASP A 1 763 ? -8.182 34.440 21.175 1.00 93.69 763 ASP A CA 1
ATOM 5826 C C . ASP A 1 763 ? -9.692 34.565 21.432 1.00 93.69 763 ASP A C 1
ATOM 5828 O O . ASP A 1 763 ? -10.524 33.970 20.744 1.00 93.69 763 ASP A O 1
ATOM 5832 N N . ALA A 1 764 ? -10.050 35.337 22.462 1.00 92.62 764 ALA A N 1
ATOM 5833 C CA . ALA A 1 764 ? -11.434 35.502 22.894 1.00 92.62 764 ALA A CA 1
ATOM 5834 C C . ALA A 1 764 ? -12.338 36.044 21.775 1.00 92.62 764 ALA A C 1
ATOM 5836 O O . ALA A 1 764 ? -13.488 35.627 21.667 1.00 92.62 764 ALA A O 1
ATOM 5837 N N . GLY A 1 765 ? -11.822 36.919 20.904 1.00 92.44 765 GLY A N 1
ATOM 5838 C CA . GLY A 1 765 ? -12.589 37.476 19.790 1.00 92.44 765 GLY A CA 1
ATOM 5839 C C . GLY A 1 765 ? -13.000 36.404 18.783 1.00 92.44 765 GLY A C 1
ATOM 5840 O O . GLY A 1 765 ? -14.175 36.315 18.420 1.00 92.44 765 GLY A O 1
ATOM 5841 N N . VAL A 1 766 ? -12.053 35.552 18.380 1.00 93.44 766 VAL A N 1
ATOM 5842 C CA . VAL A 1 766 ? -12.312 34.427 17.466 1.00 93.44 766 VAL A CA 1
ATOM 5843 C C . VAL A 1 766 ? -13.245 33.399 18.108 1.00 93.44 766 VAL A C 1
ATOM 5845 O O . VAL A 1 766 ? -14.207 32.970 17.472 1.00 93.44 766 VAL A O 1
ATOM 5848 N N . ILE A 1 767 ? -13.009 33.040 19.374 1.00 95.94 767 ILE A N 1
ATOM 5849 C CA . ILE A 1 767 ? -13.812 32.041 20.098 1.00 95.94 767 ILE A CA 1
ATOM 5850 C C . ILE A 1 767 ? -15.264 32.514 20.264 1.00 95.94 767 ILE A C 1
ATOM 5852 O O . ILE A 1 767 ? -16.193 31.764 19.961 1.00 95.94 767 ILE A O 1
ATOM 5856 N N . ILE A 1 768 ? -15.483 33.765 20.684 1.00 95.19 768 ILE A N 1
ATOM 5857 C CA . ILE A 1 768 ? -16.829 34.344 20.836 1.00 95.19 768 ILE A CA 1
ATOM 5858 C C . ILE A 1 768 ? -17.539 34.415 19.478 1.00 95.19 768 ILE A C 1
ATOM 5860 O O . ILE A 1 768 ? -18.711 34.052 19.374 1.00 95.19 768 ILE A O 1
ATOM 5864 N N . ALA A 1 769 ? -16.838 34.825 18.416 1.00 92.75 769 ALA A N 1
ATOM 5865 C CA . ALA A 1 769 ? -17.411 34.853 17.073 1.00 92.75 769 ALA A CA 1
ATOM 5866 C C . ALA A 1 769 ? -17.789 33.447 16.571 1.00 92.75 769 ALA A C 1
ATOM 5868 O O . ALA A 1 769 ? -18.829 33.287 15.923 1.00 92.75 769 ALA A O 1
ATOM 5869 N N . ALA A 1 770 ? -16.981 32.427 16.869 1.00 94.50 770 ALA A N 1
ATOM 5870 C CA . ALA A 1 770 ? -17.257 31.030 16.534 1.00 94.50 770 ALA A CA 1
ATOM 5871 C C . ALA A 1 770 ? -18.443 30.459 17.334 1.00 94.50 770 ALA A C 1
ATOM 5873 O O . ALA A 1 770 ? -19.251 29.715 16.783 1.00 94.50 770 ALA A O 1
ATOM 5874 N N . ALA A 1 771 ? -18.629 30.871 18.592 1.00 95.12 771 ALA A N 1
ATOM 5875 C CA . ALA A 1 771 ? -19.778 30.468 19.408 1.00 95.12 771 ALA A CA 1
ATOM 5876 C C . ALA A 1 771 ? -21.132 30.948 18.841 1.00 95.12 771 ALA A C 1
ATOM 5878 O O . ALA A 1 771 ? -22.171 30.361 19.150 1.00 95.12 771 ALA A O 1
ATOM 5879 N N . GLY A 1 772 ? -21.119 31.977 17.987 1.00 91.94 772 GLY A N 1
ATOM 5880 C CA . GLY A 1 772 ? -22.272 32.468 17.226 1.00 91.94 772 GLY A CA 1
ATOM 5881 C C . GLY A 1 772 ? -22.364 31.972 15.774 1.00 91.94 772 GLY A C 1
ATOM 5882 O O . GLY A 1 772 ? -23.084 32.591 14.996 1.00 91.94 772 GLY A O 1
ATOM 5883 N N . ASP A 1 773 ? -21.623 30.931 15.363 1.00 93.19 773 ASP A N 1
ATOM 5884 C CA . ASP A 1 773 ? -21.699 30.394 13.988 1.00 93.19 773 ASP A CA 1
ATOM 5885 C C . ASP A 1 773 ? -23.077 29.789 13.665 1.00 93.19 773 ASP A C 1
ATOM 5887 O O . ASP A 1 773 ? -23.766 29.268 14.543 1.00 93.19 773 ASP A O 1
ATOM 5891 N N . GLY A 1 774 ? -23.467 29.802 12.388 1.00 89.81 774 GLY A N 1
ATOM 5892 C CA . GLY A 1 774 ? -24.682 29.124 11.928 1.00 89.81 774 GLY A CA 1
ATOM 5893 C C . GLY A 1 774 ? -24.593 27.599 12.053 1.00 89.81 774 GLY A C 1
ATOM 5894 O O . GLY A 1 774 ? -25.605 26.944 12.299 1.00 89.81 774 GLY A O 1
ATOM 5895 N N . ASP A 1 775 ? -23.386 27.038 11.973 1.00 92.56 775 ASP A N 1
ATOM 5896 C CA . ASP A 1 775 ? -23.141 25.603 12.083 1.00 92.56 775 ASP A CA 1
ATOM 5897 C C . ASP A 1 775 ? -22.980 25.134 13.538 1.00 92.56 775 ASP A C 1
ATOM 5899 O O . ASP A 1 775 ? -22.139 25.643 14.283 1.00 92.56 775 ASP A O 1
ATOM 5903 N N . MET A 1 776 ? -23.759 24.125 13.943 1.00 94.31 776 MET A N 1
ATOM 5904 C CA . MET A 1 776 ? -23.774 23.639 15.329 1.00 94.31 776 MET A CA 1
ATOM 5905 C C . MET A 1 776 ? -22.439 23.033 15.780 1.00 94.31 776 MET A C 1
ATOM 5907 O O . MET A 1 776 ? -22.074 23.171 16.947 1.00 94.31 776 MET A O 1
ATOM 5911 N N . GLN A 1 777 ? -21.655 22.442 14.874 1.00 94.81 777 GLN A N 1
ATOM 5912 C CA . GLN A 1 777 ? -20.391 21.801 15.238 1.00 94.81 777 GLN A CA 1
ATOM 5913 C C . GLN A 1 777 ? -19.298 22.835 15.516 1.00 94.81 777 GLN A C 1
ATOM 5915 O O . GLN A 1 777 ? -18.536 22.686 16.475 1.00 94.81 777 GLN A O 1
ATOM 5920 N N . VAL A 1 778 ? -19.271 23.935 14.752 1.00 95.62 778 VAL A N 1
ATOM 5921 C CA . VAL A 1 778 ? -18.408 25.089 15.060 1.00 95.62 778 VAL A CA 1
ATOM 5922 C C . VAL A 1 778 ? -18.762 25.662 16.433 1.00 95.62 778 VAL A C 1
ATOM 5924 O O . VAL A 1 778 ? -17.877 25.848 17.275 1.00 95.62 778 VAL A O 1
ATOM 5927 N N . ARG A 1 779 ? -20.059 25.876 16.699 1.00 97.12 779 ARG A N 1
ATOM 5928 C CA . ARG A 1 779 ? -20.533 26.370 18.001 1.00 97.12 779 ARG A CA 1
ATOM 5929 C C . ARG A 1 779 ? -20.169 25.434 19.146 1.00 97.12 779 ARG A C 1
ATOM 5931 O O . ARG A 1 779 ? -19.764 25.898 20.213 1.00 97.12 779 ARG A O 1
ATOM 5938 N N . ARG A 1 780 ? -20.275 24.123 18.933 1.00 96.75 780 ARG A N 1
ATOM 5939 C CA . ARG A 1 780 ? -19.923 23.095 19.915 1.00 96.75 780 ARG A CA 1
ATOM 5940 C C . ARG A 1 780 ? -18.451 23.190 20.315 1.00 96.75 780 ARG A C 1
ATOM 5942 O O . ARG A 1 780 ? -18.153 23.289 21.503 1.00 96.75 780 ARG A O 1
ATOM 5949 N N . VAL A 1 781 ? -17.527 23.196 19.352 1.00 96.19 781 VAL A N 1
ATOM 5950 C CA . VAL A 1 781 ? -16.087 23.291 19.657 1.00 96.19 781 VAL A CA 1
ATOM 5951 C C . VAL A 1 781 ? -15.760 24.632 20.318 1.00 96.19 781 VAL A C 1
ATOM 5953 O O . VAL A 1 781 ? -15.047 24.665 21.322 1.00 96.19 781 VAL A O 1
ATOM 5956 N N . ALA A 1 782 ? -16.355 25.727 19.835 1.00 96.88 782 ALA A N 1
ATOM 5957 C CA . ALA A 1 782 ? -16.215 27.040 20.457 1.00 96.88 782 ALA A CA 1
ATOM 5958 C C . ALA A 1 782 ? -16.724 27.060 21.910 1.00 96.88 782 ALA A C 1
ATOM 5960 O O . ALA A 1 782 ? -16.101 27.687 22.759 1.00 96.88 782 ALA A O 1
ATOM 5961 N N . THR A 1 783 ? -17.792 26.323 22.232 1.00 97.31 783 THR A N 1
ATOM 5962 C CA . THR A 1 783 ? -18.306 26.169 23.608 1.00 97.31 783 THR A CA 1
ATOM 5963 C C . THR A 1 783 ? -17.266 25.533 24.529 1.00 97.31 783 THR A C 1
ATOM 5965 O O . THR A 1 783 ? -17.068 25.995 25.653 1.00 97.31 783 THR A O 1
ATOM 5968 N N . ILE A 1 784 ? -16.542 24.518 24.044 1.00 95.56 784 ILE A N 1
ATOM 5969 C CA . ILE A 1 784 ? -15.449 23.899 24.805 1.00 95.56 784 ILE A CA 1
ATOM 5970 C C . ILE A 1 784 ? -14.326 24.917 25.050 1.00 95.56 784 ILE A C 1
ATOM 5972 O O . ILE A 1 784 ? -13.796 24.994 26.159 1.00 95.56 784 ILE A O 1
ATOM 5976 N N . MET A 1 785 ? -13.981 25.711 24.032 1.00 96.12 785 MET A N 1
ATOM 5977 C CA . MET A 1 785 ? -12.937 26.738 24.122 1.00 96.12 785 MET A CA 1
ATOM 5978 C C . MET A 1 785 ? -13.335 27.924 25.013 1.00 96.12 785 MET A C 1
ATOM 5980 O O . MET A 1 785 ? -12.489 28.426 25.749 1.00 96.12 785 MET A O 1
ATOM 5984 N N . LEU A 1 786 ? -14.610 28.331 25.031 1.00 96.06 786 LEU A N 1
ATOM 5985 C CA . LEU A 1 786 ? -15.134 29.328 25.976 1.00 96.06 786 LEU A CA 1
ATOM 5986 C C . LEU A 1 786 ? -14.884 28.893 27.425 1.00 96.06 786 LEU A C 1
ATOM 5988 O O . LEU A 1 786 ? -14.464 29.704 28.242 1.00 96.06 786 LEU A O 1
ATOM 5992 N N . GLY A 1 787 ? -15.040 27.600 27.726 1.00 92.06 787 GLY A N 1
ATOM 5993 C CA . GLY A 1 787 ? -14.724 27.032 29.039 1.00 92.06 787 GLY A CA 1
ATOM 5994 C C . GLY A 1 787 ? -13.247 27.106 29.452 1.00 92.06 787 GLY A C 1
ATOM 5995 O O . GLY A 1 787 ? -12.933 26.843 30.611 1.00 92.06 787 GLY A O 1
ATOM 5996 N N . ALA A 1 788 ? -12.339 27.433 28.527 1.00 91.19 788 ALA A N 1
ATOM 5997 C CA . ALA A 1 788 ? -10.919 27.665 28.801 1.00 91.19 788 ALA A CA 1
ATOM 5998 C C . ALA A 1 788 ? -10.565 29.158 28.969 1.00 91.19 788 ALA A C 1
ATOM 6000 O O . ALA A 1 788 ? -9.433 29.478 29.346 1.00 91.19 788 ALA A O 1
ATOM 6001 N N . LEU A 1 789 ? -11.511 30.062 28.693 1.00 93.62 789 LEU A N 1
ATOM 6002 C CA . LEU A 1 789 ? -11.407 31.494 28.970 1.00 93.62 789 LEU A CA 1
ATOM 6003 C C . LEU A 1 789 ? -11.862 31.791 30.411 1.00 93.62 789 LEU A C 1
ATOM 6005 O O . LEU A 1 789 ? -12.571 30.980 31.014 1.00 93.62 789 LEU A O 1
ATOM 6009 N N . PRO A 1 790 ? -11.473 32.940 30.995 1.00 91.12 790 PRO A N 1
ATOM 6010 C CA . PRO A 1 790 ? -11.952 33.336 32.316 1.00 91.12 790 PRO A CA 1
ATOM 6011 C C . PRO A 1 790 ? -13.432 33.740 32.232 1.00 91.12 790 PRO A C 1
ATOM 6013 O O . PRO A 1 790 ? -13.751 34.911 32.117 1.00 91.12 790 PRO A O 1
ATOM 6016 N N . ILE A 1 791 ? -14.352 32.775 32.254 1.00 91.00 791 ILE A N 1
ATOM 6017 C CA . ILE A 1 791 ? -15.808 33.016 32.163 1.00 91.00 791 ILE A CA 1
ATOM 6018 C C . ILE A 1 791 ? -16.516 33.021 33.523 1.00 91.00 791 ILE A C 1
ATOM 6020 O O . ILE A 1 791 ? -17.729 33.155 33.588 1.00 91.00 791 ILE A O 1
ATOM 6024 N N . ALA A 1 792 ? -15.767 32.873 34.616 1.00 86.19 792 ALA A N 1
ATOM 6025 C CA . ALA A 1 792 ? -16.275 32.927 35.981 1.00 86.19 792 ALA A CA 1
ATOM 6026 C C . ALA A 1 792 ? -15.226 33.533 36.926 1.00 86.19 792 ALA A C 1
ATOM 6028 O O . ALA A 1 792 ? -14.032 33.524 36.629 1.00 86.19 792 ALA A O 1
ATOM 6029 N N . GLY A 1 793 ? -15.672 34.031 38.083 1.00 83.50 793 GLY A N 1
ATOM 6030 C CA . GLY A 1 793 ? -14.805 34.647 39.093 1.00 83.50 793 GLY A CA 1
ATOM 6031 C C . GLY A 1 793 ? -14.638 36.172 38.948 1.00 83.50 793 GLY A C 1
ATOM 6032 O O . GLY A 1 793 ? -15.405 36.810 38.218 1.00 83.50 793 GLY A O 1
ATOM 6033 N N . PRO A 1 794 ? -13.682 36.774 39.686 1.00 80.94 794 PRO A N 1
ATOM 6034 C CA . PRO A 1 794 ? -13.475 38.226 39.727 1.00 80.94 794 PRO A CA 1
ATOM 6035 C C . PRO A 1 794 ? -12.934 38.802 38.412 1.00 80.94 794 PRO A C 1
ATOM 6037 O O . PRO A 1 794 ? -13.387 39.858 37.984 1.00 80.94 794 PRO A O 1
ATOM 6040 N N . ASP A 1 795 ? -12.027 38.078 37.749 1.00 85.88 795 ASP A N 1
ATOM 6041 C CA . ASP A 1 795 ? -11.331 38.516 36.527 1.00 85.88 795 ASP A CA 1
ATOM 6042 C C . ASP A 1 795 ? -12.038 38.057 35.241 1.00 85.88 795 ASP A C 1
ATOM 6044 O O . ASP A 1 795 ? -11.407 37.832 34.206 1.00 85.88 795 ASP A O 1
ATOM 6048 N N . ARG A 1 796 ? -13.356 37.843 35.313 1.00 89.12 796 ARG A N 1
ATOM 6049 C CA . ARG A 1 796 ? -14.100 37.240 34.208 1.00 89.12 796 ARG A CA 1
ATOM 6050 C C . ARG A 1 796 ? -14.256 38.179 33.011 1.00 89.12 796 ARG A C 1
ATOM 6052 O O . ARG A 1 796 ? -14.573 39.360 33.154 1.00 89.12 796 ARG A O 1
ATOM 6059 N N . ASP A 1 797 ? -14.121 37.625 31.814 1.00 93.00 797 ASP A N 1
ATOM 6060 C CA . ASP A 1 797 ? -14.505 38.268 30.566 1.00 93.00 797 ASP A CA 1
ATOM 6061 C C . ASP A 1 797 ? -16.022 38.147 30.383 1.00 93.00 797 ASP A C 1
ATOM 6063 O O . ASP A 1 797 ? -16.550 37.114 29.969 1.00 93.00 797 ASP A O 1
ATOM 6067 N N . THR A 1 798 ? -16.722 39.241 30.676 1.00 92.44 798 THR A N 1
ATOM 6068 C CA . THR A 1 798 ? -18.189 39.341 30.572 1.00 92.44 798 THR A CA 1
ATOM 6069 C C . THR A 1 798 ? -18.747 39.000 29.187 1.00 92.44 798 THR A C 1
ATOM 6071 O O . THR A 1 798 ? -19.874 38.518 29.087 1.00 92.44 798 THR A O 1
ATOM 6074 N N . LYS A 1 799 ? -17.988 39.214 28.101 1.00 94.44 799 LYS A N 1
ATOM 6075 C CA . LYS A 1 799 ? -18.447 38.858 26.750 1.00 94.44 799 LYS A CA 1
ATOM 6076 C C . LYS A 1 799 ? -18.346 37.357 26.519 1.00 94.44 799 LYS A C 1
ATOM 6078 O O . LYS A 1 799 ? -19.254 36.775 25.927 1.00 94.44 799 LYS A O 1
ATOM 6083 N N . ALA A 1 800 ? -17.263 36.737 26.985 1.00 94.25 800 ALA A N 1
ATOM 6084 C CA . ALA A 1 800 ? -17.089 35.291 26.913 1.00 94.25 800 ALA A CA 1
ATOM 6085 C C . ALA A 1 800 ? -18.090 34.557 27.824 1.00 94.25 800 ALA A C 1
ATOM 6087 O O . ALA A 1 800 ? -18.664 33.553 27.407 1.00 94.25 800 ALA A O 1
ATOM 6088 N N . GLU A 1 801 ? -18.357 35.094 29.019 1.00 94.19 801 GLU A N 1
ATOM 6089 C CA . GLU A 1 801 ? -19.399 34.615 29.938 1.00 94.19 801 GLU A CA 1
ATOM 6090 C C . GLU A 1 801 ? -20.780 34.649 29.268 1.00 94.19 801 GLU A C 1
ATOM 6092 O O . GLU A 1 801 ? -21.419 33.607 29.137 1.00 94.19 801 GLU A O 1
ATOM 6097 N N . ALA A 1 802 ? -21.204 35.801 28.736 1.00 94.75 802 ALA A N 1
ATOM 6098 C CA . ALA A 1 802 ? -22.494 35.921 28.051 1.00 94.75 802 ALA A CA 1
ATOM 6099 C C . ALA A 1 802 ? -22.604 34.997 26.822 1.00 94.75 802 ALA A C 1
ATOM 6101 O O . ALA A 1 802 ? -23.656 34.402 26.568 1.00 94.75 802 ALA A O 1
ATOM 6102 N N . ALA A 1 803 ? -21.514 34.842 26.058 1.00 95.62 803 ALA A N 1
ATOM 6103 C CA . ALA A 1 803 ? -21.466 33.913 24.932 1.00 95.62 803 ALA A CA 1
ATOM 6104 C C . ALA A 1 803 ? -21.647 32.456 25.388 1.00 95.62 803 ALA A C 1
ATOM 6106 O O . ALA A 1 803 ? -22.384 31.708 24.741 1.00 95.62 803 ALA A O 1
ATOM 6107 N N . PHE A 1 804 ? -21.023 32.069 26.505 1.00 96.69 804 PHE A N 1
ATOM 6108 C CA . PHE A 1 804 ? -21.151 30.741 27.103 1.00 96.69 804 PHE A CA 1
ATOM 6109 C C . PHE A 1 804 ? -22.560 30.486 27.649 1.00 96.69 804 PHE A C 1
ATOM 6111 O O . PHE A 1 804 ? -23.156 29.456 27.336 1.00 96.69 804 PHE A O 1
ATOM 6118 N N . GLU A 1 805 ? -23.138 31.432 28.392 1.00 94.62 805 GLU A N 1
ATOM 6119 C CA . GLU A 1 805 ? -24.494 31.306 28.939 1.00 94.62 805 GLU A CA 1
ATOM 6120 C C . GLU A 1 805 ? -25.543 31.090 27.844 1.00 94.62 805 GLU A C 1
ATOM 6122 O O . GLU A 1 805 ? -26.464 30.286 28.002 1.00 94.62 805 GLU A O 1
ATOM 6127 N N . ALA A 1 806 ? -25.375 31.737 26.688 1.00 95.75 806 ALA A N 1
ATOM 6128 C CA . ALA A 1 806 ? -26.250 31.517 25.545 1.00 95.75 806 ALA A CA 1
ATOM 6129 C C . ALA A 1 806 ? -26.193 30.069 25.013 1.00 95.75 806 ALA A C 1
ATOM 6131 O O . ALA A 1 806 ? -27.171 29.606 24.430 1.00 95.75 806 ALA A O 1
ATOM 6132 N N . ARG A 1 807 ? -25.077 29.343 25.199 1.00 96.81 807 ARG A N 1
ATOM 6133 C CA . ARG A 1 807 ? -24.919 27.950 24.730 1.00 96.81 807 ARG A CA 1
ATOM 6134 C C . ARG A 1 807 ? -25.637 26.932 25.611 1.00 96.81 807 ARG A C 1
ATOM 6136 O O . ARG A 1 807 ? -26.032 25.885 25.112 1.00 96.81 807 ARG A O 1
ATOM 6143 N N . LEU A 1 808 ? -25.899 27.258 26.879 1.00 95.81 808 LEU A N 1
ATOM 6144 C CA . LEU A 1 808 ? -26.740 26.431 27.759 1.00 95.81 808 LEU A CA 1
ATOM 6145 C C . LEU A 1 808 ? -28.186 26.310 27.249 1.00 95.81 808 LEU A C 1
ATOM 6147 O O . LEU A 1 808 ? -28.898 25.393 27.641 1.00 95.81 808 LEU A O 1
ATOM 6151 N N . LYS A 1 809 ? -28.615 27.228 26.375 1.00 95.69 809 LYS A N 1
ATOM 6152 C CA . LYS A 1 809 ? -29.944 27.257 25.747 1.00 95.69 809 LYS A CA 1
ATOM 6153 C C . LYS A 1 809 ? -29.865 27.128 24.219 1.00 95.69 809 LYS A C 1
ATOM 6155 O O . LYS A 1 809 ? -30.784 27.566 23.529 1.00 95.69 809 LYS A O 1
ATOM 6160 N N . ASP A 1 810 ? -28.764 26.591 23.682 1.00 97.62 810 ASP A N 1
ATOM 6161 C CA . ASP A 1 810 ? -28.606 26.416 22.232 1.00 97.62 810 ASP A CA 1
ATOM 6162 C C . ASP A 1 810 ? -29.713 25.489 21.691 1.00 97.62 810 ASP A C 1
ATOM 6164 O O . ASP A 1 810 ? -30.063 24.511 22.359 1.00 97.62 810 ASP A O 1
ATOM 6168 N N . PRO A 1 811 ? -30.294 25.765 20.510 1.00 95.44 811 PRO A N 1
ATOM 6169 C CA . PRO A 1 811 ? -31.324 24.902 19.936 1.00 95.44 811 PRO A CA 1
ATOM 6170 C C . PRO A 1 811 ? -30.845 23.464 19.688 1.00 95.44 811 PRO A C 1
ATOM 6172 O O . PRO A 1 811 ? -31.663 22.547 19.746 1.00 95.44 811 PRO A O 1
ATOM 6175 N N . ASP A 1 812 ? -29.545 23.261 19.449 1.00 96.81 812 ASP A N 1
ATOM 6176 C CA . ASP A 1 812 ? -28.964 21.946 19.179 1.00 96.81 812 ASP A CA 1
ATOM 6177 C C . ASP A 1 812 ? -28.514 21.241 20.470 1.00 96.81 812 ASP A C 1
ATOM 6179 O O . ASP A 1 812 ? -27.780 21.811 21.287 1.00 96.81 812 ASP A O 1
ATOM 6183 N N . LEU A 1 813 ? -28.941 19.988 20.656 1.00 96.44 813 LEU A N 1
ATOM 6184 C CA . LEU A 1 813 ? -28.622 19.203 21.851 1.00 96.44 813 LEU A CA 1
ATOM 6185 C C . LEU A 1 813 ? -27.114 18.954 22.015 1.00 96.44 813 LEU A C 1
ATOM 6187 O O . LEU A 1 813 ? -26.621 18.969 23.141 1.00 96.44 813 LEU A O 1
ATOM 6191 N N . HIS A 1 814 ? -26.348 18.824 20.927 1.00 96.94 814 HIS A N 1
ATOM 6192 C CA . HIS A 1 814 ? -24.912 18.537 20.990 1.00 96.94 814 HIS A CA 1
ATOM 6193 C C . HIS A 1 814 ? -24.124 19.704 21.590 1.00 96.94 814 HIS A C 1
ATOM 6195 O O . HIS A 1 814 ? -23.156 19.504 22.334 1.00 96.94 814 HIS A O 1
ATOM 6201 N N . VAL A 1 815 ? -24.552 20.938 21.302 1.00 98.06 815 VAL A N 1
ATOM 6202 C CA . VAL A 1 815 ? -23.972 22.152 21.891 1.00 98.06 815 VAL A CA 1
ATOM 6203 C C . VAL A 1 815 ? -24.326 22.237 23.375 1.00 98.06 815 VAL A C 1
ATOM 6205 O O . VAL A 1 815 ? -23.438 22.491 24.193 1.00 98.06 815 VAL A O 1
ATOM 6208 N N . ARG A 1 816 ? -25.585 21.951 23.741 1.00 97.75 816 ARG A N 1
ATOM 6209 C CA . ARG A 1 816 ? -26.018 21.932 25.148 1.00 97.75 816 ARG A CA 1
ATOM 6210 C C . ARG A 1 816 ? -25.277 20.873 25.965 1.00 97.75 816 ARG A C 1
ATOM 6212 O O . ARG A 1 816 ? -24.830 21.181 27.064 1.00 97.75 816 ARG A O 1
ATOM 6219 N N . ILE A 1 817 ? -25.041 19.680 25.414 1.00 97.00 817 ILE A N 1
ATOM 6220 C CA . ILE A 1 817 ? -24.243 18.613 26.047 1.00 97.00 817 ILE A CA 1
ATOM 6221 C C . ILE A 1 817 ? -22.840 19.116 26.422 1.00 97.00 817 ILE A C 1
ATOM 6223 O O . ILE A 1 817 ? -22.396 18.902 27.551 1.00 97.00 817 ILE A O 1
ATOM 6227 N N . GLU A 1 818 ? -22.130 19.817 25.525 1.00 96.69 818 GLU A N 1
ATOM 6228 C CA . GLU A 1 818 ? -20.821 20.394 25.879 1.00 96.69 818 GLU A CA 1
ATOM 6229 C C . GLU A 1 818 ? -20.951 21.530 26.897 1.00 96.69 818 GLU A C 1
ATOM 6231 O O . GLU A 1 818 ? -20.177 21.579 27.854 1.00 96.69 818 GLU A O 1
ATOM 6236 N N . ALA A 1 819 ? -21.940 22.415 26.741 1.00 97.06 819 ALA A N 1
ATOM 6237 C CA . ALA A 1 819 ? -22.169 23.511 27.680 1.00 97.06 819 ALA A CA 1
ATOM 6238 C C . ALA A 1 819 ? -22.413 22.993 29.110 1.00 97.06 819 ALA A C 1
ATOM 6240 O O . ALA A 1 819 ? -21.835 23.520 30.060 1.00 97.06 819 ALA A O 1
ATOM 6241 N N . VAL A 1 820 ? -23.184 21.913 29.262 1.00 96.81 820 VAL A N 1
ATOM 6242 C CA . VAL A 1 820 ? -23.444 21.244 30.545 1.00 96.81 820 VAL A CA 1
ATOM 6243 C C . VAL A 1 820 ? -22.165 20.657 31.145 1.00 96.81 820 VAL A C 1
ATOM 6245 O O . VAL A 1 820 ? -21.911 20.864 32.331 1.00 96.81 820 VAL A O 1
ATOM 6248 N N . LYS A 1 821 ? -21.302 20.005 30.348 1.00 95.56 821 LYS A N 1
ATOM 6249 C CA . LYS A 1 821 ? -19.990 19.513 30.823 1.00 95.56 821 LYS A CA 1
ATOM 6250 C C . LYS A 1 821 ? -19.109 20.647 31.354 1.00 95.56 821 LYS A C 1
ATOM 6252 O O . LYS A 1 821 ? -18.445 20.494 32.381 1.00 95.56 821 LYS A O 1
ATOM 6257 N N . ILE A 1 822 ? -19.075 21.788 30.658 1.00 95.12 822 ILE A N 1
ATOM 6258 C CA . ILE A 1 822 ? -18.328 22.968 31.116 1.00 95.12 822 ILE A CA 1
ATOM 6259 C C . ILE A 1 822 ? -18.953 23.532 32.395 1.00 95.12 822 ILE A C 1
ATOM 6261 O O . ILE A 1 822 ? -18.233 23.779 33.362 1.00 95.12 822 ILE A O 1
ATOM 6265 N N . ALA A 1 823 ? -20.277 23.690 32.435 1.00 94.75 823 ALA A N 1
ATOM 6266 C CA . ALA A 1 823 ? -20.978 24.226 33.595 1.00 94.75 823 ALA A CA 1
ATOM 6267 C C . ALA A 1 823 ? -20.782 23.354 34.841 1.00 94.75 823 ALA A C 1
ATOM 6269 O O . ALA A 1 823 ? -20.532 23.884 35.918 1.00 94.75 823 ALA A O 1
ATOM 6270 N N . ALA A 1 824 ? -20.788 22.028 34.692 1.00 93.25 824 ALA A N 1
ATOM 6271 C CA . ALA A 1 824 ? -20.469 21.098 35.770 1.00 93.25 824 ALA A CA 1
ATOM 6272 C C . ALA A 1 824 ? -19.057 21.301 36.338 1.00 93.25 824 ALA A C 1
ATOM 6274 O O . ALA A 1 824 ? -18.866 21.337 37.554 1.00 93.25 824 ALA A O 1
ATOM 6275 N N . ARG A 1 825 ? -18.062 21.514 35.469 1.00 93.25 825 ARG A N 1
ATOM 6276 C CA . ARG A 1 825 ? -16.692 21.833 35.895 1.00 93.25 825 ARG A CA 1
ATOM 6277 C C . ARG A 1 825 ? -16.616 23.173 36.632 1.00 93.25 825 ARG A C 1
ATOM 6279 O O . ARG A 1 825 ? -15.935 23.261 37.650 1.00 93.25 825 ARG A O 1
ATOM 6286 N N . LEU A 1 826 ? -17.314 24.197 36.137 1.00 91.00 826 LEU A N 1
ATOM 6287 C CA . LEU A 1 826 ? -17.371 25.524 36.764 1.00 91.00 826 LEU A CA 1
ATOM 6288 C C . LEU A 1 826 ? -18.136 25.516 38.089 1.00 91.00 826 LEU A C 1
ATOM 6290 O O . LEU A 1 826 ? -17.783 26.262 38.999 1.00 91.00 826 LEU A O 1
ATOM 6294 N N . ALA A 1 827 ? -19.160 24.678 38.238 1.00 90.81 827 ALA A N 1
ATOM 6295 C CA . ALA A 1 827 ? -19.875 24.524 39.501 1.00 90.81 827 ALA A CA 1
ATOM 6296 C C . ALA A 1 827 ? -18.928 24.050 40.615 1.00 90.81 827 ALA A C 1
ATOM 6298 O O . ALA A 1 827 ? -19.033 24.521 41.743 1.00 90.81 827 ALA A O 1
ATOM 6299 N N . GLY A 1 828 ? -17.935 23.215 40.281 1.00 83.31 828 GLY A N 1
ATOM 6300 C CA . GLY A 1 828 ? -16.871 22.797 41.200 1.00 83.31 828 GLY A CA 1
ATOM 6301 C C . GLY A 1 828 ? -16.068 23.950 41.818 1.00 83.31 828 GLY A C 1
ATOM 6302 O O . GLY A 1 828 ? -15.584 23.811 42.938 1.00 83.31 828 GLY A O 1
ATOM 6303 N N . THR A 1 829 ? -15.940 25.089 41.126 1.00 83.62 829 THR A N 1
ATOM 6304 C CA . THR A 1 829 ? -15.193 26.265 41.610 1.00 83.62 829 THR A CA 1
ATOM 6305 C C . THR A 1 829 ? -16.091 27.408 42.081 1.00 83.62 829 THR A C 1
ATOM 6307 O O . THR A 1 829 ? -15.712 28.150 42.981 1.00 83.62 829 THR A O 1
ATOM 6310 N N . THR A 1 830 ? -17.276 27.562 41.489 1.00 87.19 830 THR A N 1
ATOM 6311 C CA . THR A 1 830 ? -18.202 28.680 41.753 1.00 87.19 830 THR A CA 1
ATOM 6312 C C . THR A 1 830 ? -19.322 28.337 42.731 1.00 87.19 830 THR A C 1
ATOM 6314 O O . THR A 1 830 ? -19.945 29.242 43.278 1.00 87.19 830 THR A O 1
ATOM 6317 N N . GLY A 1 831 ? -19.625 27.049 42.916 1.00 86.00 831 GLY A N 1
ATOM 6318 C CA . GLY A 1 831 ? -20.815 26.577 43.627 1.00 86.00 831 GLY A CA 1
ATOM 6319 C C . GLY A 1 831 ? -22.136 26.784 42.870 1.00 86.00 831 GLY A C 1
ATOM 6320 O O . GLY A 1 831 ? -23.191 26.446 43.399 1.00 86.00 831 GLY A O 1
ATOM 6321 N N . ASN A 1 832 ? -22.123 27.327 41.645 1.00 89.94 832 ASN A N 1
ATOM 6322 C CA . ASN A 1 832 ? -23.346 27.585 40.885 1.00 89.94 832 ASN A CA 1
ATOM 6323 C C . ASN A 1 832 ? -23.849 26.319 40.170 1.00 89.94 832 ASN A C 1
ATOM 6325 O O . ASN A 1 832 ? -23.381 25.976 39.085 1.00 89.94 832 ASN A O 1
ATOM 6329 N N . CYS A 1 833 ? -24.839 25.656 40.763 1.00 92.81 833 CYS A N 1
ATOM 6330 C CA . CYS A 1 833 ? -25.436 24.429 40.229 1.00 92.81 833 CYS A CA 1
ATOM 6331 C C . CYS A 1 833 ? -26.662 24.659 39.326 1.00 92.81 833 CYS A C 1
ATOM 6333 O O . CYS A 1 833 ? -27.130 23.710 38.696 1.00 92.81 833 CYS A O 1
ATOM 6335 N N . ALA A 1 834 ? -27.165 25.895 39.213 1.00 92.81 834 ALA A N 1
ATOM 6336 C CA . ALA A 1 834 ? -28.390 26.201 38.468 1.00 92.81 834 ALA A CA 1
ATOM 6337 C C . ALA A 1 834 ? -28.348 25.780 36.980 1.00 92.81 834 ALA A C 1
ATOM 6339 O O . ALA A 1 834 ? -29.350 25.265 36.481 1.00 92.81 834 ALA A O 1
ATOM 6340 N N . PRO A 1 835 ? -27.223 25.919 36.242 1.00 93.69 835 PRO A N 1
ATOM 6341 C CA . PRO A 1 835 ? -27.138 25.415 34.870 1.00 93.69 835 PRO A CA 1
ATOM 6342 C C . PRO A 1 835 ? -27.359 23.902 34.751 1.00 93.69 835 PRO A C 1
ATOM 6344 O O . PRO A 1 835 ? -28.010 23.450 33.813 1.00 93.69 835 PRO A O 1
ATOM 6347 N N . ILE A 1 836 ? -26.837 23.127 35.706 1.00 94.38 836 ILE A N 1
ATOM 6348 C CA . ILE A 1 836 ? -26.966 21.665 35.724 1.00 94.38 836 ILE A CA 1
ATOM 6349 C C . ILE A 1 836 ? -28.394 21.284 36.111 1.00 94.38 836 ILE A C 1
ATOM 6351 O O . ILE A 1 836 ? -28.997 20.424 35.483 1.00 94.38 836 ILE A O 1
ATOM 6355 N N . GLU A 1 837 ? -28.958 21.972 37.105 1.00 94.44 837 GLU A N 1
ATOM 6356 C CA . GLU A 1 837 ? -30.343 21.792 37.532 1.00 94.44 837 GLU A CA 1
ATOM 6357 C C . GLU A 1 837 ? -31.339 21.997 36.384 1.00 94.44 837 GLU A C 1
ATOM 6359 O O . GLU A 1 837 ? -32.259 21.197 36.225 1.00 94.44 837 GLU A O 1
ATOM 6364 N N . ASN A 1 838 ? -31.137 23.033 35.566 1.00 94.44 838 ASN A N 1
ATOM 6365 C CA . ASN A 1 838 ? -31.958 23.278 34.381 1.00 94.44 838 ASN A CA 1
ATOM 6366 C C . ASN A 1 838 ? -31.810 22.152 33.347 1.00 94.44 838 ASN A C 1
ATOM 6368 O O . ASN A 1 838 ? -32.803 21.725 32.764 1.00 94.44 838 ASN A O 1
ATOM 6372 N N . ALA A 1 839 ? -30.590 21.644 33.146 1.00 95.94 839 ALA A N 1
ATOM 6373 C CA . ALA A 1 839 ? -30.318 20.556 32.209 1.00 95.94 839 ALA A CA 1
ATOM 6374 C C . ALA A 1 839 ? -30.925 19.208 32.641 1.00 95.94 839 ALA A C 1
ATOM 6376 O O . ALA A 1 839 ? -31.263 18.395 31.787 1.00 95.94 839 ALA A O 1
ATOM 6377 N N . LEU A 1 840 ? -31.146 18.982 33.944 1.00 94.94 840 LEU A N 1
ATOM 6378 C CA . LEU A 1 840 ? -31.895 17.815 34.443 1.00 94.94 840 LEU A CA 1
ATOM 6379 C C . LEU A 1 840 ? -33.379 17.828 34.040 1.00 94.94 840 LEU A C 1
ATOM 6381 O O . LEU A 1 840 ? -34.067 16.826 34.199 1.00 94.94 840 LEU A O 1
ATOM 6385 N N . SER A 1 841 ? -33.886 18.965 33.561 1.00 93.25 841 SER A N 1
ATOM 6386 C CA . SER A 1 841 ? -35.245 19.134 33.035 1.00 93.25 841 SER A CA 1
ATOM 6387 C C . SER A 1 841 ? -35.244 19.488 31.543 1.00 93.25 841 SER A C 1
ATOM 6389 O O . SER A 1 841 ? -36.228 20.035 31.044 1.00 93.25 841 SER A O 1
ATOM 6391 N N . ASP A 1 842 ? -34.137 19.228 30.836 1.00 95.94 842 ASP A N 1
ATOM 6392 C CA . ASP A 1 842 ? -34.059 19.434 29.390 1.00 95.94 842 ASP A CA 1
ATOM 6393 C C . ASP A 1 842 ? -35.057 18.517 28.663 1.00 95.94 842 ASP A C 1
ATOM 6395 O O . ASP A 1 842 ? -35.410 17.436 29.136 1.00 95.94 842 ASP A O 1
ATOM 6399 N N . LYS A 1 843 ? -35.531 18.969 27.502 1.00 93.31 843 LYS A N 1
ATOM 6400 C CA . LYS A 1 843 ? -36.474 18.215 26.668 1.00 93.31 843 LYS A CA 1
ATOM 6401 C C . LYS A 1 843 ? -35.831 16.987 26.012 1.00 93.31 843 LYS A C 1
ATOM 6403 O O . LYS A 1 843 ? -36.552 16.043 25.698 1.00 93.31 843 LYS A O 1
ATOM 6408 N N . ASP A 1 844 ? -34.513 17.015 25.808 1.00 94.88 844 ASP A N 1
ATOM 6409 C CA . ASP A 1 844 ? -33.775 15.980 25.092 1.00 94.88 844 ASP A CA 1
ATOM 6410 C C . ASP A 1 844 ? -33.020 15.106 26.111 1.00 94.88 844 ASP A C 1
ATOM 6412 O O . ASP A 1 844 ? -32.101 15.566 26.796 1.00 94.88 844 ASP A O 1
ATOM 6416 N N . ASP A 1 845 ? -33.391 13.825 26.209 1.00 93.81 845 ASP A N 1
ATOM 6417 C CA . ASP A 1 845 ? -32.832 12.887 27.198 1.00 93.81 845 ASP A CA 1
ATOM 6418 C C . ASP A 1 845 ? -31.291 12.789 27.188 1.00 93.81 845 ASP A C 1
ATOM 6420 O O . ASP A 1 845 ? -30.711 12.695 28.273 1.00 93.81 845 ASP A O 1
ATOM 6424 N N . PRO A 1 846 ? -30.582 12.863 26.036 1.00 95.19 846 PRO A N 1
ATOM 6425 C CA . PRO A 1 846 ? -29.117 12.878 26.026 1.00 95.19 846 PRO A CA 1
ATOM 6426 C C . PRO A 1 846 ? -28.498 14.040 26.821 1.00 95.19 846 PRO A C 1
ATOM 6428 O O . PRO A 1 846 ? -27.415 13.892 27.394 1.00 95.19 846 PRO A O 1
ATOM 6431 N N . VAL A 1 847 ? -29.179 15.192 26.900 1.00 96.81 847 VAL A N 1
ATOM 6432 C CA . VAL A 1 847 ? -28.742 16.336 27.718 1.00 96.81 847 VAL A CA 1
ATOM 6433 C C . VAL A 1 847 ? -28.942 16.034 29.204 1.00 96.81 847 VAL A C 1
ATOM 6435 O O . VAL A 1 847 ? -28.044 16.299 30.005 1.00 96.81 847 VAL A O 1
ATOM 6438 N N . VAL A 1 848 ? -30.077 15.422 29.563 1.00 96.00 848 VAL A N 1
ATOM 6439 C CA . VAL A 1 848 ? -30.379 14.994 30.939 1.00 96.00 848 VAL A CA 1
ATOM 6440 C C . VAL A 1 848 ? -29.355 13.961 31.417 1.00 96.00 848 VAL A C 1
ATOM 6442 O O . VAL A 1 848 ? -28.780 14.117 32.494 1.00 96.00 848 VAL A O 1
ATOM 6445 N N . ILE A 1 849 ? -29.060 12.948 30.597 1.00 95.12 849 ILE A N 1
ATOM 6446 C CA . ILE A 1 849 ? -28.037 11.929 30.879 1.00 95.12 849 ILE A CA 1
ATOM 6447 C C . ILE A 1 849 ? -26.668 12.584 31.074 1.00 95.12 849 ILE A C 1
ATOM 6449 O O . ILE A 1 849 ? -26.003 12.333 32.078 1.00 95.12 849 ILE A O 1
ATOM 6453 N N . GLN A 1 850 ? -26.271 13.502 30.184 1.00 95.88 850 GLN A N 1
ATOM 6454 C CA . GLN A 1 850 ? -25.003 14.212 30.338 1.00 95.88 850 GLN A CA 1
ATOM 6455 C C . GLN A 1 850 ? -24.942 15.025 31.640 1.00 95.88 850 GLN A C 1
ATOM 6457 O O . GLN A 1 850 ? -23.883 15.087 32.276 1.00 95.88 850 GLN A O 1
ATOM 6462 N N . ALA A 1 851 ? -26.046 15.663 32.038 1.00 95.62 851 ALA A N 1
ATOM 6463 C CA . ALA A 1 851 ? -26.134 16.415 33.284 1.00 95.62 851 ALA A CA 1
ATOM 6464 C C . ALA A 1 851 ? -25.959 15.505 34.506 1.00 95.62 851 ALA A C 1
ATOM 6466 O O . ALA A 1 851 ? -25.186 15.849 35.399 1.00 95.62 851 ALA A O 1
ATOM 6467 N N . LEU A 1 852 ? -26.597 14.330 34.512 1.00 95.12 852 LEU A N 1
ATOM 6468 C CA . LEU A 1 852 ? -26.452 13.311 35.557 1.00 95.12 852 LEU A CA 1
ATOM 6469 C C . LEU A 1 852 ? -25.017 12.770 35.633 1.00 95.12 852 LEU A C 1
ATOM 6471 O O . LEU A 1 852 ? -24.421 12.721 36.712 1.00 95.12 852 LEU A O 1
ATOM 6475 N N . ASP A 1 853 ? -24.415 12.437 34.492 1.00 93.81 853 ASP A N 1
ATOM 6476 C CA . ASP A 1 853 ? -23.046 11.914 34.429 1.00 93.81 853 ASP A CA 1
ATOM 6477 C C . ASP A 1 853 ? -22.014 12.925 34.929 1.00 93.81 853 ASP A C 1
ATOM 6479 O O . ASP A 1 853 ? -21.055 12.560 35.619 1.00 93.81 853 ASP A O 1
ATOM 6483 N N . SER A 1 854 ? -22.244 14.206 34.642 1.00 92.75 854 SER A N 1
ATOM 6484 C CA . SER A 1 854 ? -21.329 15.297 34.988 1.00 92.75 854 SER A CA 1
ATOM 6485 C C . SER A 1 854 ? -21.592 15.902 36.368 1.00 92.75 854 SER A C 1
ATOM 6487 O O . SER A 1 854 ? -20.817 16.756 36.789 1.00 92.75 854 SER A O 1
ATOM 6489 N N . LEU A 1 855 ? -22.662 15.501 37.064 1.00 92.06 855 LEU A N 1
ATOM 6490 C CA . LEU A 1 855 ? -23.135 16.133 38.297 1.00 92.06 855 LEU A CA 1
ATOM 6491 C C . LEU A 1 855 ? -22.052 16.095 39.400 1.00 92.06 855 LEU A C 1
ATOM 6493 O O . LEU A 1 855 ? -21.721 15.016 39.899 1.00 92.06 855 LEU A O 1
ATOM 6497 N N . PRO A 1 856 ? -21.464 17.245 39.791 1.00 91.31 856 PRO A N 1
ATOM 6498 C CA . PRO A 1 856 ? -20.372 17.267 40.755 1.00 91.31 856 PRO A CA 1
ATOM 6499 C C . PRO A 1 856 ? -20.896 17.178 42.195 1.00 91.31 856 PRO A C 1
ATOM 6501 O O . PRO A 1 856 ? -21.983 17.660 42.506 1.00 91.31 856 PRO A O 1
ATOM 6504 N N . VAL A 1 857 ? -20.074 16.650 43.109 1.00 88.62 857 VAL A N 1
ATOM 6505 C CA . VAL A 1 857 ? -20.427 16.454 44.534 1.00 88.62 857 VAL A CA 1
ATOM 6506 C C . VAL A 1 857 ? -20.852 17.750 45.240 1.00 88.62 857 VAL A C 1
ATOM 6508 O O . VAL A 1 857 ? -21.707 17.722 46.122 1.00 88.62 857 VAL A O 1
ATOM 6511 N N . VAL A 1 858 ? -20.310 18.903 44.831 1.00 89.62 858 VAL A N 1
ATOM 6512 C CA . VAL A 1 858 ? -20.706 20.219 45.372 1.00 89.62 858 VAL A CA 1
ATOM 6513 C C . VAL A 1 858 ? -22.192 20.532 45.141 1.00 89.62 858 VAL A C 1
ATOM 6515 O O . VAL A 1 858 ? -22.792 21.241 45.940 1.00 89.62 858 VAL A O 1
ATOM 6518 N N . CYS A 1 859 ? -22.814 19.938 44.117 1.00 88.81 859 CYS A N 1
ATOM 6519 C CA . CYS A 1 859 ? -24.230 20.095 43.783 1.00 88.81 859 CYS A CA 1
ATOM 6520 C C . CYS A 1 859 ? -25.138 19.063 44.470 1.00 88.81 859 CYS A C 1
ATOM 6522 O O . CYS A 1 859 ? -26.173 18.681 43.925 1.00 88.81 859 CYS A O 1
ATOM 6524 N N . ARG A 1 860 ? -24.778 18.618 45.679 1.00 84.31 860 ARG A N 1
ATOM 6525 C CA . ARG A 1 860 ? -25.561 17.656 46.475 1.00 84.31 860 ARG A CA 1
ATOM 6526 C C . ARG A 1 860 ? -27.006 18.086 46.743 1.00 84.31 860 ARG A C 1
ATOM 6528 O O . ARG A 1 860 ? -27.842 17.226 46.994 1.00 84.31 860 ARG A O 1
ATOM 6535 N N . ASP A 1 861 ? -27.329 19.372 46.656 1.00 85.94 861 ASP A N 1
ATOM 6536 C CA . ASP A 1 861 ? -28.707 19.853 46.821 1.00 85.94 861 ASP A CA 1
ATOM 6537 C C . ASP A 1 861 ? -29.631 19.350 45.690 1.00 85.94 861 ASP A C 1
ATOM 6539 O O . ASP A 1 861 ? -30.847 19.290 45.853 1.00 85.94 861 ASP A O 1
ATOM 6543 N N . LEU A 1 862 ? -29.057 18.880 44.574 1.00 90.31 862 LEU A N 1
ATOM 6544 C CA . LEU A 1 862 ? -29.771 18.223 43.475 1.00 90.31 862 LEU A CA 1
ATOM 6545 C C . LEU A 1 862 ? -29.973 16.711 43.691 1.00 90.31 862 LEU A C 1
ATOM 6547 O O . LEU A 1 862 ? -30.567 16.051 42.839 1.00 90.31 862 LEU A O 1
ATOM 6551 N N . THR A 1 863 ? -29.535 16.153 44.828 1.00 89.00 863 THR A N 1
ATOM 6552 C CA . THR A 1 863 ? -29.691 14.720 45.153 1.00 89.00 863 THR A CA 1
ATOM 6553 C C . THR A 1 863 ? -31.154 14.290 45.125 1.00 89.00 863 THR A C 1
ATOM 6555 O O . THR A 1 863 ? -31.447 13.220 44.608 1.00 89.00 863 THR A O 1
ATOM 6558 N N . ALA A 1 864 ? -32.081 15.123 45.616 1.00 89.81 864 ALA A N 1
ATOM 6559 C CA . ALA A 1 864 ? -33.513 14.813 45.583 1.00 89.81 864 ALA A CA 1
ATOM 6560 C C . ALA A 1 864 ? -34.030 14.645 44.144 1.00 89.81 864 ALA A C 1
ATOM 6562 O O . ALA A 1 864 ? -34.721 13.681 43.852 1.00 89.81 864 ALA A O 1
ATOM 6563 N N . LYS A 1 865 ? -33.602 15.506 43.211 1.00 90.25 865 LYS A N 1
ATOM 6564 C CA . LYS A 1 865 ? -33.976 15.386 41.793 1.00 90.25 865 LYS A CA 1
ATOM 6565 C C . LYS A 1 865 ? -33.391 14.136 41.138 1.00 90.25 865 LYS A C 1
ATOM 6567 O O . LYS A 1 865 ? -34.074 13.471 40.367 1.00 90.25 865 LYS A O 1
ATOM 6572 N N . ALA A 1 866 ? -32.134 13.805 41.439 1.00 90.75 866 ALA A N 1
ATOM 6573 C CA . ALA A 1 866 ? -31.526 12.564 40.960 1.00 90.75 866 ALA A CA 1
ATOM 6574 C C . ALA A 1 866 ? -32.230 11.326 41.553 1.00 90.75 866 ALA A C 1
ATOM 6576 O O . ALA A 1 866 ? -32.428 10.343 40.846 1.00 90.75 866 ALA A O 1
ATOM 6577 N N . ALA A 1 867 ? -32.652 11.392 42.819 1.00 91.31 867 ALA A N 1
ATOM 6578 C CA . ALA A 1 867 ? -33.459 10.371 43.484 1.00 91.31 867 ALA A CA 1
ATOM 6579 C C . ALA A 1 867 ? -34.820 10.192 42.806 1.00 91.31 867 ALA A C 1
ATOM 6581 O O . ALA A 1 867 ? -35.138 9.071 42.424 1.00 91.31 867 ALA A O 1
ATOM 6582 N N . ASP A 1 868 ? -35.551 11.279 42.554 1.00 90.50 868 ASP A N 1
ATOM 6583 C CA . ASP A 1 868 ? -36.848 11.245 41.870 1.00 90.50 868 ASP A CA 1
ATOM 6584 C C . ASP A 1 868 ? -36.739 10.604 40.475 1.00 90.50 868 ASP A C 1
ATOM 6586 O O . ASP A 1 868 ? -37.576 9.787 40.089 1.00 90.50 868 ASP A O 1
ATOM 6590 N N . LEU A 1 869 ? -35.681 10.931 39.721 1.00 91.38 869 LEU A N 1
ATOM 6591 C CA . LEU A 1 869 ? -35.411 10.318 38.417 1.00 91.38 869 LEU A CA 1
ATOM 6592 C C . LEU A 1 869 ? -35.057 8.830 38.542 1.00 91.38 869 LEU A C 1
ATOM 6594 O O . LEU A 1 869 ? -35.549 8.026 37.751 1.00 91.38 869 LEU A O 1
ATOM 6598 N N . ALA A 1 870 ? -34.240 8.443 39.525 1.00 90.94 870 ALA A N 1
ATOM 6599 C CA . ALA A 1 870 ? -33.878 7.044 39.762 1.00 90.94 870 ALA A CA 1
ATOM 6600 C C . ALA A 1 870 ? -35.078 6.197 40.220 1.00 90.94 870 ALA A C 1
ATOM 6602 O O . ALA A 1 870 ? -35.206 5.045 39.806 1.00 90.94 870 ALA A O 1
ATOM 6603 N N . ASP A 1 871 ? -35.986 6.770 41.013 1.00 89.19 871 ASP A N 1
ATOM 6604 C CA . ASP A 1 871 ? -37.183 6.095 41.532 1.00 89.19 871 ASP A CA 1
ATOM 6605 C C . ASP A 1 871 ? -38.154 5.696 40.408 1.00 89.19 871 ASP A C 1
ATOM 6607 O O . ASP A 1 871 ? -38.945 4.764 40.559 1.00 89.19 871 ASP A O 1
ATOM 6611 N N . THR A 1 872 ? -38.040 6.306 39.221 1.00 87.81 872 THR A N 1
ATOM 6612 C CA . THR A 1 872 ? -38.802 5.870 38.039 1.00 87.81 872 THR A CA 1
ATOM 6613 C C . THR A 1 872 ? -38.470 4.439 37.588 1.00 87.81 872 THR A C 1
ATOM 6615 O O . THR A 1 872 ? -39.293 3.825 36.907 1.00 87.81 872 THR A O 1
ATOM 6618 N N . LEU A 1 873 ? -37.335 3.857 38.013 1.00 85.69 873 LEU A N 1
ATOM 6619 C CA . LEU A 1 873 ? -36.994 2.445 37.764 1.00 85.69 873 LEU A CA 1
ATOM 6620 C C . LEU A 1 873 ? -37.972 1.459 38.417 1.00 85.69 873 LEU A C 1
ATOM 6622 O O . LEU A 1 873 ? -38.110 0.328 37.944 1.00 85.69 873 LEU A O 1
ATOM 6626 N N . GLU A 1 874 ? -38.653 1.872 39.488 1.00 79.19 874 GLU A N 1
ATOM 6627 C CA . GLU A 1 874 ? -39.631 1.041 40.202 1.00 79.19 874 GLU A CA 1
ATOM 6628 C C . GLU A 1 874 ? -40.940 0.888 39.418 1.00 79.19 874 GLU A C 1
ATOM 6630 O O . GLU A 1 874 ? -41.715 -0.040 39.662 1.00 79.19 874 GLU A O 1
ATOM 6635 N N . ALA A 1 875 ? -41.183 1.751 38.426 1.00 72.50 875 ALA A N 1
ATOM 6636 C CA . ALA A 1 875 ? -42.341 1.628 37.558 1.00 72.50 875 ALA A CA 1
ATOM 6637 C C . ALA A 1 875 ? -42.205 0.403 36.630 1.00 72.50 875 ALA A C 1
ATOM 6639 O O . ALA A 1 875 ? -41.248 0.250 35.868 1.00 72.50 875 ALA A O 1
ATOM 6640 N N . SER A 1 876 ? -43.215 -0.469 36.639 1.00 55.69 876 SER A N 1
ATOM 6641 C CA . SER A 1 876 ? -43.233 -1.734 35.883 1.00 55.69 876 SER A CA 1
ATOM 6642 C C . SER A 1 876 ? -43.509 -1.576 34.375 1.00 55.69 876 SER A C 1
ATOM 6644 O O . SER A 1 876 ? -43.823 -2.558 33.705 1.00 55.69 876 SER A O 1
ATOM 6646 N N . SER A 1 877 ? -43.457 -0.355 33.828 1.00 55.88 877 SER A N 1
ATOM 6647 C CA . SER A 1 877 ? -43.841 -0.088 32.437 1.00 55.88 877 SER A CA 1
ATOM 6648 C C . SER A 1 877 ? -42.670 -0.304 31.460 1.00 55.88 877 SER A C 1
ATOM 6650 O O . SER A 1 877 ? -41.580 0.214 31.701 1.00 55.88 877 SER A O 1
ATOM 6652 N N . PRO A 1 878 ? -42.880 -0.987 30.318 1.00 48.75 878 PRO A N 1
ATOM 6653 C CA . PRO A 1 878 ? -41.880 -1.120 29.251 1.00 48.75 878 PRO A CA 1
ATOM 6654 C C . PRO A 1 878 ? -41.601 0.196 28.493 1.00 48.75 878 PRO A C 1
ATOM 6656 O O . PRO A 1 878 ? -40.712 0.234 27.652 1.00 48.75 878 PRO A O 1
ATOM 6659 N N . ILE A 1 879 ? -42.344 1.274 28.790 1.00 49.88 879 ILE A N 1
ATOM 6660 C CA . ILE A 1 879 ? -42.168 2.631 28.226 1.00 49.88 879 ILE A CA 1
ATOM 6661 C C . ILE A 1 879 ? -41.245 3.497 29.116 1.00 49.88 879 ILE A C 1
ATOM 6663 O O . ILE A 1 879 ? -40.963 4.651 28.799 1.00 49.88 879 ILE A O 1
ATOM 6667 N N . VAL A 1 880 ? -40.763 2.978 30.253 1.00 57.22 880 VAL A N 1
ATOM 6668 C CA . VAL A 1 880 ? -39.836 3.726 31.117 1.00 57.22 880 VAL A CA 1
ATOM 6669 C C . VAL A 1 880 ? -38.547 4.011 30.345 1.00 57.22 880 VAL A C 1
ATOM 6671 O O . VAL A 1 880 ? -37.906 3.094 29.832 1.00 57.22 880 VAL A O 1
ATOM 6674 N N . LYS A 1 881 ? -38.143 5.288 30.311 1.00 76.00 881 LYS A N 1
ATOM 6675 C CA . LYS A 1 881 ? -36.829 5.747 29.837 1.00 76.00 881 LYS A CA 1
ATOM 6676 C C . LYS A 1 881 ? -35.738 5.316 30.821 1.00 76.00 881 LYS A C 1
ATOM 6678 O O . LYS A 1 881 ? -35.089 6.138 31.466 1.00 76.00 881 LYS A O 1
ATOM 6683 N N . TRP A 1 882 ? -35.569 4.007 30.973 1.00 88.75 882 TRP A N 1
ATOM 6684 C CA . TRP A 1 882 ? -34.669 3.404 31.946 1.00 88.75 882 TRP A CA 1
ATOM 6685 C C . TRP A 1 882 ? -33.212 3.886 31.834 1.00 88.75 882 TRP A C 1
ATOM 6687 O O . TRP A 1 882 ? -32.581 3.929 32.887 1.00 88.75 882 TRP A O 1
ATOM 6697 N N . PRO A 1 883 ? -32.670 4.328 30.671 1.00 92.00 883 PRO A N 1
ATOM 6698 C CA . PRO A 1 883 ? -31.316 4.878 30.626 1.00 92.00 883 PRO A CA 1
ATOM 6699 C C . PRO A 1 883 ? -31.175 6.132 31.496 1.00 92.00 883 PRO A C 1
ATOM 6701 O O . PRO A 1 883 ? -30.261 6.213 32.310 1.00 92.00 883 PRO A O 1
ATOM 6704 N N . VAL A 1 884 ? -32.126 7.073 31.437 1.00 92.06 884 VAL A N 1
ATOM 6705 C CA . VAL A 1 884 ? -32.100 8.285 32.282 1.00 92.06 884 VAL A CA 1
ATOM 6706 C C . VAL A 1 884 ? -32.084 7.907 33.763 1.00 92.06 884 VAL A C 1
ATOM 6708 O O . VAL A 1 884 ? -31.275 8.412 34.540 1.00 92.06 884 VAL A O 1
ATOM 6711 N N . ALA A 1 885 ? -32.951 6.976 34.149 1.00 92.38 885 ALA A N 1
ATOM 6712 C CA . ALA A 1 885 ? -33.086 6.544 35.531 1.00 92.38 885 ALA A CA 1
ATOM 6713 C C . ALA A 1 885 ? -31.863 5.739 36.023 1.00 92.38 885 ALA A C 1
ATOM 6715 O O . ALA A 1 885 ? -31.438 5.886 37.169 1.00 92.38 885 ALA A O 1
ATOM 6716 N N . LEU A 1 886 ? -31.236 4.953 35.142 1.00 93.12 886 LEU A N 1
ATOM 6717 C CA . LEU A 1 886 ? -29.976 4.252 35.395 1.00 93.12 886 LEU A CA 1
ATOM 6718 C C . LEU A 1 886 ? -28.812 5.228 35.625 1.00 93.12 886 LEU A C 1
ATOM 6720 O O . LEU A 1 886 ? -28.058 5.086 36.594 1.00 93.12 886 LEU A O 1
ATOM 6724 N N . HIS A 1 887 ? -28.668 6.235 34.764 1.00 94.31 887 HIS A N 1
ATOM 6725 C CA . HIS A 1 887 ? -27.657 7.279 34.930 1.00 94.31 887 HIS A CA 1
ATOM 6726 C C . HIS A 1 887 ? -27.914 8.106 36.198 1.00 94.31 887 HIS A C 1
ATOM 6728 O O . HIS A 1 887 ? -26.969 8.471 36.899 1.00 94.31 887 HIS A O 1
ATOM 6734 N N . ALA A 1 888 ? -29.180 8.316 36.574 1.00 94.50 888 ALA A N 1
ATOM 6735 C CA . ALA A 1 888 ? -29.537 8.960 37.833 1.00 94.50 888 ALA A CA 1
ATOM 6736 C C . ALA A 1 888 ? -29.136 8.117 39.049 1.00 94.50 888 ALA A C 1
ATOM 6738 O O . ALA A 1 888 ? -28.514 8.633 39.977 1.00 94.50 888 ALA A O 1
ATOM 6739 N N . LEU A 1 889 ? -29.386 6.807 39.012 1.00 93.12 889 LEU A N 1
ATOM 6740 C CA . LEU A 1 889 ? -28.940 5.873 40.045 1.00 93.12 889 LEU A CA 1
ATOM 6741 C C . LEU A 1 889 ? -27.402 5.833 40.164 1.00 93.12 889 LEU A C 1
ATOM 6743 O O . LEU A 1 889 ? -26.857 5.821 41.269 1.00 93.12 889 LEU A O 1
ATOM 6747 N N . THR A 1 890 ? -26.693 5.890 39.035 1.00 93.00 890 THR A N 1
ATOM 6748 C CA . THR A 1 890 ? -25.219 5.956 38.987 1.00 93.00 890 THR A CA 1
ATOM 6749 C C . THR A 1 890 ? -24.678 7.309 39.470 1.00 93.00 890 THR A C 1
ATOM 6751 O O . THR A 1 890 ? -23.603 7.393 40.064 1.00 93.00 890 THR A O 1
ATOM 6754 N N . ALA A 1 891 ? -25.411 8.404 39.265 1.00 93.00 891 ALA A N 1
ATOM 6755 C CA . ALA A 1 891 ? -25.086 9.695 39.863 1.00 93.00 891 ALA A CA 1
ATOM 6756 C C . ALA A 1 891 ? -25.292 9.671 41.387 1.00 93.00 891 ALA A C 1
ATOM 6758 O O . ALA A 1 891 ? -24.420 10.126 42.129 1.00 93.00 891 ALA A O 1
ATOM 6759 N N . LEU A 1 892 ? -26.386 9.071 41.869 1.00 92.38 892 LEU A N 1
ATOM 6760 C CA . LEU A 1 892 ? -26.665 8.927 43.300 1.00 92.38 892 LEU A CA 1
ATOM 6761 C C . LEU A 1 892 ? -25.589 8.132 44.032 1.00 92.38 892 LEU A C 1
ATOM 6763 O O . LEU A 1 892 ? -25.233 8.518 45.139 1.00 92.38 892 LEU A O 1
ATOM 6767 N N . SER A 1 893 ? -25.021 7.079 43.437 1.00 91.19 893 SER A N 1
ATOM 6768 C CA . SER A 1 893 ? -23.954 6.313 44.101 1.00 91.19 893 SER A CA 1
ATOM 6769 C C . SER A 1 893 ? -22.715 7.158 44.410 1.00 91.19 893 SER A C 1
ATOM 6771 O O . SER A 1 893 ? -22.000 6.868 45.365 1.00 91.19 893 SER A O 1
ATOM 6773 N N . ARG A 1 894 ? -22.485 8.238 43.649 1.00 90.06 894 ARG A N 1
ATOM 6774 C CA . ARG A 1 894 ? -21.405 9.208 43.883 1.00 90.06 894 ARG A CA 1
ATOM 6775 C C . ARG A 1 894 ? -21.803 10.314 44.866 1.00 90.06 894 ARG A C 1
ATOM 6777 O O . ARG A 1 894 ? -20.958 10.769 45.631 1.00 90.06 894 ARG A O 1
ATOM 6784 N N . LEU A 1 895 ? -23.058 10.770 44.831 1.00 90.00 895 LEU A N 1
ATOM 6785 C CA . LEU A 1 895 ? -23.548 11.914 45.620 1.00 90.00 895 LEU A CA 1
ATOM 6786 C C . LEU A 1 895 ? -24.051 11.528 47.014 1.00 90.00 895 LEU A C 1
ATOM 6788 O O . LEU A 1 895 ? -23.789 12.227 47.990 1.00 90.00 895 LEU A O 1
ATOM 6792 N N . ALA A 1 896 ? -24.789 10.425 47.088 1.00 91.06 896 ALA A N 1
ATOM 6793 C CA . ALA A 1 896 ? -25.433 9.894 48.278 1.00 91.06 896 ALA A CA 1
ATOM 6794 C C . ALA A 1 896 ? -25.407 8.351 48.233 1.00 91.06 896 ALA A C 1
ATOM 6796 O O . ALA A 1 896 ? -26.430 7.722 47.944 1.00 91.06 896 ALA A O 1
ATOM 6797 N N . PRO A 1 897 ? -24.246 7.724 48.520 1.00 90.44 897 PRO A N 1
ATOM 6798 C CA . PRO A 1 897 ? -24.071 6.273 48.433 1.00 90.44 897 PRO A CA 1
ATOM 6799 C C . PRO A 1 897 ? -25.129 5.475 49.207 1.00 90.44 897 PRO A C 1
ATOM 6801 O O . PRO A 1 897 ? -25.616 4.466 48.707 1.00 90.44 897 PRO A O 1
ATOM 6804 N N . ASP A 1 898 ? -25.548 5.960 50.381 1.00 90.19 898 ASP A N 1
ATOM 6805 C CA . ASP A 1 898 ? -26.584 5.317 51.202 1.00 90.19 898 ASP A CA 1
ATOM 6806 C C . ASP A 1 898 ? -27.959 5.305 50.512 1.00 90.19 898 ASP A C 1
ATOM 6808 O O . ASP A 1 898 ? -28.714 4.338 50.619 1.00 90.19 898 ASP A O 1
ATOM 6812 N N . GLU A 1 899 ? -28.295 6.365 49.773 1.00 90.38 899 GLU A N 1
ATOM 6813 C CA . GLU A 1 899 ? -29.546 6.455 49.014 1.00 90.38 899 GLU A CA 1
ATOM 6814 C C . GLU A 1 899 ? -29.532 5.550 47.780 1.00 90.38 899 GLU A C 1
ATOM 6816 O O . GLU A 1 899 ? -30.561 4.956 47.442 1.00 90.38 899 GLU A O 1
ATOM 6821 N N . ALA A 1 900 ? -28.374 5.393 47.136 1.00 92.00 900 ALA A N 1
ATOM 6822 C CA . ALA A 1 900 ? -28.194 4.413 46.070 1.00 92.00 900 ALA A CA 1
ATOM 6823 C C . ALA A 1 900 ? -28.264 2.975 46.616 1.00 92.00 900 ALA A C 1
ATOM 6825 O O . ALA A 1 900 ? -28.966 2.143 46.042 1.00 92.00 900 ALA A O 1
ATOM 6826 N N . ALA A 1 901 ? -27.628 2.701 47.763 1.00 91.19 901 ALA A N 1
ATOM 6827 C CA . ALA A 1 901 ? -27.649 1.399 48.434 1.00 91.19 901 ALA A CA 1
ATOM 6828 C C . ALA A 1 901 ? -29.084 0.937 48.754 1.00 91.19 901 ALA A C 1
ATOM 6830 O O . ALA A 1 901 ? -29.462 -0.198 48.462 1.00 91.19 901 ALA A O 1
ATOM 6831 N N . LYS A 1 902 ? -29.926 1.838 49.282 1.00 91.44 902 LYS A N 1
ATOM 6832 C CA . LYS A 1 902 ? -31.350 1.555 49.552 1.00 91.44 902 LYS A CA 1
ATOM 6833 C C . LYS A 1 902 ? -32.121 1.135 48.302 1.00 91.44 902 LYS A C 1
ATOM 6835 O O . LYS A 1 902 ? -33.000 0.284 48.391 1.00 91.44 902 LYS A O 1
ATOM 6840 N N . ARG A 1 903 ? -31.816 1.739 47.150 1.00 92.12 903 ARG A N 1
ATOM 6841 C CA . ARG A 1 903 ? -32.493 1.462 45.875 1.00 92.12 903 ARG A CA 1
ATOM 6842 C C . ARG A 1 903 ? -32.033 0.140 45.285 1.00 92.12 903 ARG A C 1
ATOM 6844 O O . ARG A 1 903 ? -32.867 -0.700 44.972 1.00 92.12 903 ARG A O 1
ATOM 6851 N N . ILE A 1 904 ? -30.725 -0.106 45.220 1.00 93.56 904 ILE A N 1
ATOM 6852 C CA . ILE A 1 904 ? -30.215 -1.374 44.680 1.00 93.56 904 ILE A CA 1
ATOM 6853 C C . ILE A 1 904 ? -30.595 -2.592 45.538 1.00 93.56 904 ILE A C 1
ATOM 6855 O O . ILE A 1 904 ? -30.582 -3.711 45.035 1.00 93.56 904 ILE A O 1
ATOM 6859 N N . ALA A 1 905 ? -30.955 -2.398 46.813 1.00 90.62 905 ALA A N 1
ATOM 6860 C CA . ALA A 1 905 ? -31.463 -3.451 47.693 1.00 90.62 905 ALA A CA 1
ATOM 6861 C C . ALA A 1 905 ? -32.909 -3.886 47.367 1.00 90.62 905 ALA A C 1
ATOM 6863 O O . ALA A 1 905 ? -33.349 -4.944 47.823 1.00 90.62 905 ALA A O 1
ATOM 6864 N N . LYS A 1 906 ? -33.662 -3.091 46.593 1.00 91.06 906 LYS A N 1
ATOM 6865 C CA . LYS A 1 906 ? -35.044 -3.403 46.207 1.00 91.06 906 LYS A CA 1
ATOM 6866 C C . LYS A 1 906 ? -35.075 -4.543 45.192 1.00 91.06 906 LYS A C 1
ATOM 6868 O O . LYS A 1 906 ? -34.381 -4.515 44.172 1.00 91.06 906 LYS A O 1
ATOM 6873 N N . ARG A 1 907 ? -35.927 -5.541 45.438 1.00 88.31 907 ARG A N 1
ATOM 6874 C CA . ARG A 1 907 ? -36.045 -6.734 44.584 1.00 88.31 907 ARG A CA 1
ATOM 6875 C C . ARG A 1 907 ? -36.509 -6.375 43.173 1.00 88.31 907 ARG A C 1
ATOM 6877 O O . ARG A 1 907 ? -36.089 -7.005 42.207 1.00 88.31 907 ARG A O 1
ATOM 6884 N N . GLU A 1 908 ? -37.342 -5.352 43.057 1.00 86.88 908 GLU A N 1
ATOM 6885 C CA . GLU A 1 908 ? -37.877 -4.811 41.809 1.00 86.88 908 GLU A CA 1
ATOM 6886 C C . GLU A 1 908 ? -36.758 -4.319 40.881 1.00 86.88 908 GLU A C 1
ATOM 6888 O O . GLU A 1 908 ? -36.841 -4.510 39.671 1.00 86.88 908 GLU A O 1
ATOM 6893 N N . ILE A 1 909 ? -35.684 -3.753 41.448 1.00 88.38 909 ILE A N 1
ATOM 6894 C CA . ILE A 1 909 ? -34.507 -3.282 40.705 1.00 88.38 909 ILE A CA 1
ATOM 6895 C C . ILE A 1 909 ? -33.561 -4.454 40.395 1.00 88.38 909 ILE A C 1
ATOM 6897 O O . ILE A 1 909 ? -33.099 -4.596 39.264 1.00 88.38 909 ILE A O 1
ATOM 6901 N N . GLN A 1 910 ? -33.329 -5.351 41.360 1.00 89.25 910 GLN A N 1
ATOM 6902 C CA . GLN A 1 910 ? -32.449 -6.520 41.184 1.00 89.25 910 GLN A CA 1
ATOM 6903 C C . GLN A 1 910 ? -32.967 -7.540 40.158 1.00 89.25 910 GLN A C 1
ATOM 6905 O O . GLN A 1 910 ? -32.182 -8.304 39.607 1.00 89.25 910 GLN A O 1
ATOM 6910 N N . THR A 1 911 ? -34.277 -7.574 39.905 1.00 88.06 911 THR A N 1
ATOM 6911 C CA . THR A 1 911 ? -34.920 -8.550 39.003 1.00 88.06 911 THR A CA 1
ATOM 6912 C C . THR A 1 911 ? -35.387 -7.950 37.677 1.00 88.06 911 THR A C 1
ATOM 6914 O O . THR A 1 911 ? -36.082 -8.622 36.913 1.00 88.06 911 THR A O 1
ATOM 6917 N N . ARG A 1 912 ? -34.987 -6.704 37.372 1.00 87.75 912 ARG A N 1
ATOM 6918 C CA . ARG A 1 912 ? -35.237 -6.063 36.071 1.00 87.75 912 ARG A CA 1
ATOM 6919 C C . ARG A 1 912 ? -34.751 -6.942 34.928 1.00 87.75 912 ARG A C 1
ATOM 6921 O O . ARG A 1 912 ? -33.709 -7.581 35.045 1.00 87.75 912 ARG A O 1
ATOM 6928 N N . ALA A 1 913 ? -35.480 -6.944 33.813 1.00 87.88 913 ALA A N 1
ATOM 6929 C CA . ALA A 1 913 ? -35.092 -7.696 32.622 1.00 87.88 913 ALA A CA 1
ATOM 6930 C C . ALA A 1 913 ? -33.824 -7.110 31.975 1.00 87.88 913 ALA A C 1
ATOM 6932 O O . ALA A 1 913 ? -32.964 -7.857 31.503 1.00 87.88 913 ALA A O 1
ATOM 6933 N N . GLU A 1 914 ? -33.679 -5.785 32.023 1.00 89.44 914 GLU A N 1
ATOM 6934 C CA . GLU A 1 914 ? -32.546 -5.040 31.484 1.00 89.44 914 GLU A CA 1
ATOM 6935 C C . GLU A 1 914 ? -31.282 -5.357 32.286 1.00 89.44 914 GLU A C 1
ATOM 6937 O O . GLU A 1 914 ? -31.134 -4.990 33.457 1.00 89.44 914 GLU A O 1
ATOM 6942 N N . TRP A 1 915 ? -30.349 -6.063 31.652 1.00 92.31 915 TRP A N 1
ATOM 6943 C CA . TRP A 1 915 ? -29.113 -6.479 32.303 1.00 92.31 915 TRP A CA 1
ATOM 6944 C C . TRP A 1 915 ? -28.230 -5.281 32.668 1.00 92.31 915 TRP A C 1
ATOM 6946 O O . TRP A 1 915 ? -27.479 -5.379 33.630 1.00 92.31 915 TRP A O 1
ATOM 6956 N N . GLN A 1 916 ? -28.344 -4.151 31.963 1.00 92.44 916 GLN A N 1
ATOM 6957 C CA . GLN A 1 916 ? -27.604 -2.916 32.237 1.00 92.44 916 GLN A CA 1
ATOM 6958 C C . GLN A 1 916 ? -27.888 -2.394 33.647 1.00 92.44 916 GLN A C 1
ATOM 6960 O O . GLN A 1 916 ? -26.971 -2.015 34.374 1.00 92.44 916 GLN A O 1
ATOM 6965 N N . ILE A 1 917 ? -29.156 -2.454 34.069 1.00 92.75 917 ILE A N 1
ATOM 6966 C CA . ILE A 1 917 ? -29.564 -2.061 35.420 1.00 92.75 917 ILE A CA 1
ATOM 6967 C C . ILE A 1 917 ? -28.933 -3.007 36.443 1.00 92.75 917 ILE A C 1
ATOM 6969 O O . ILE A 1 917 ? -28.331 -2.549 37.411 1.00 92.75 917 ILE A O 1
ATOM 6973 N N . ARG A 1 918 ? -29.000 -4.325 36.213 1.00 94.75 918 ARG A N 1
ATOM 6974 C CA . ARG A 1 918 ? -28.395 -5.322 37.118 1.00 94.75 918 ARG A CA 1
ATOM 6975 C C . ARG A 1 918 ? -26.862 -5.233 37.155 1.00 94.75 918 ARG A C 1
ATOM 6977 O O . ARG A 1 918 ? -26.256 -5.418 38.207 1.00 94.75 918 ARG A O 1
ATOM 6984 N N . ALA A 1 919 ? -26.225 -4.889 36.040 1.00 95.38 919 ALA A N 1
ATOM 6985 C CA . ALA A 1 919 ? -24.786 -4.659 35.958 1.00 95.38 919 ALA A CA 1
ATOM 6986 C C . ALA A 1 919 ? -24.380 -3.412 36.758 1.00 95.38 919 ALA A C 1
ATOM 6988 O O . ALA A 1 919 ? -23.396 -3.455 37.494 1.00 95.38 919 ALA A O 1
ATOM 6989 N N . ALA A 1 920 ? -25.167 -2.336 36.691 1.00 93.69 920 ALA A N 1
ATOM 6990 C CA . ALA A 1 920 ? -24.954 -1.160 37.526 1.00 93.69 920 ALA A CA 1
ATOM 6991 C C . ALA A 1 920 ? -25.239 -1.426 39.007 1.00 93.69 920 ALA A C 1
ATOM 6993 O O . ALA A 1 920 ? -24.505 -0.926 39.853 1.00 93.69 920 ALA A O 1
ATOM 6994 N N . VAL A 1 921 ? -26.227 -2.266 39.339 1.00 95.50 921 VAL A N 1
ATOM 6995 C CA . VAL A 1 921 ? -26.421 -2.763 40.712 1.00 95.50 921 VAL A CA 1
ATOM 6996 C C . VAL A 1 921 ? -25.138 -3.420 41.224 1.00 95.50 921 VAL A C 1
ATOM 6998 O O . VAL A 1 921 ? -24.708 -3.090 42.325 1.00 95.50 921 VAL A O 1
ATOM 7001 N N . ALA A 1 922 ? -24.482 -4.276 40.430 1.00 96.06 922 ALA A N 1
ATOM 7002 C CA . ALA A 1 922 ? -23.198 -4.869 40.809 1.00 96.06 922 ALA A CA 1
ATOM 7003 C C . ALA A 1 922 ? -22.102 -3.803 41.006 1.00 96.06 922 ALA A C 1
ATOM 7005 O O . ALA A 1 922 ? -21.401 -3.811 42.016 1.00 96.06 922 ALA A O 1
ATOM 7006 N N . THR A 1 923 ? -21.976 -2.836 40.093 1.00 95.00 923 THR A N 1
ATOM 7007 C CA . THR A 1 923 ? -21.005 -1.737 40.235 1.00 95.00 923 THR A CA 1
ATOM 7008 C C . THR A 1 923 ? -21.238 -0.919 41.511 1.00 95.00 923 THR A C 1
ATOM 7010 O O . THR A 1 923 ? -20.289 -0.637 42.248 1.00 95.00 923 THR A O 1
ATOM 7013 N N . ILE A 1 924 ? -22.492 -0.569 41.814 1.00 93.94 924 ILE A N 1
ATOM 7014 C CA . ILE A 1 924 ? -22.844 0.203 43.011 1.00 93.94 924 ILE A CA 1
ATOM 7015 C C . ILE A 1 924 ? -22.613 -0.642 44.267 1.00 93.94 924 ILE A C 1
ATOM 7017 O O . ILE A 1 924 ? -21.987 -0.137 45.196 1.00 93.94 924 ILE A O 1
ATOM 7021 N N . ALA A 1 925 ? -23.003 -1.921 44.272 1.00 94.12 925 ALA A N 1
ATOM 7022 C CA . ALA A 1 925 ? -22.737 -2.855 45.368 1.00 94.12 925 ALA A CA 1
ATOM 7023 C C . ALA A 1 925 ? -21.239 -2.934 45.701 1.00 94.12 925 ALA A C 1
ATOM 7025 O O . ALA A 1 925 ? -20.872 -2.937 46.874 1.00 94.12 925 ALA A O 1
ATOM 7026 N N . GLY A 1 926 ? -20.366 -2.906 44.686 1.00 92.75 926 GLY A N 1
ATOM 7027 C CA . GLY A 1 926 ? -18.918 -2.789 44.873 1.00 92.75 926 GLY A CA 1
ATOM 7028 C C . GLY A 1 926 ? -18.509 -1.510 45.604 1.00 92.75 926 GLY A C 1
ATOM 7029 O O . GLY A 1 926 ? -17.787 -1.550 46.601 1.00 92.75 926 GLY A O 1
ATOM 7030 N N . SER A 1 927 ? -19.020 -0.362 45.152 1.00 89.00 927 SER A N 1
ATOM 7031 C CA . SER A 1 927 ? -18.733 0.938 45.778 1.00 89.00 927 SER A CA 1
ATOM 7032 C C . SER A 1 927 ? -19.269 1.061 47.213 1.00 89.00 927 SER A C 1
ATOM 7034 O O . SER A 1 927 ? -18.640 1.707 48.051 1.00 89.00 927 SER A O 1
ATOM 7036 N N . THR A 1 928 ? -20.387 0.395 47.523 1.00 87.81 928 THR A N 1
ATOM 7037 C CA . THR A 1 928 ? -21.016 0.371 48.854 1.00 87.81 928 THR A CA 1
ATOM 7038 C C . THR A 1 928 ? -20.585 -0.829 49.701 1.00 87.81 928 THR A C 1
ATOM 7040 O O . THR A 1 928 ? -21.053 -0.980 50.827 1.00 87.81 928 THR A O 1
ATOM 7043 N N . LYS A 1 929 ? -19.673 -1.665 49.188 1.00 89.00 929 LYS A N 1
ATOM 7044 C CA . LYS A 1 929 ? -19.117 -2.862 49.839 1.00 89.00 929 LYS A CA 1
ATOM 7045 C C . LYS A 1 929 ? -20.142 -3.947 50.215 1.00 89.00 929 LYS A C 1
ATOM 7047 O O . LYS A 1 929 ? -19.943 -4.665 51.195 1.00 89.00 929 LYS A O 1
ATOM 7052 N N . ASP A 1 930 ? -21.209 -4.109 49.436 1.00 92.25 930 ASP A N 1
ATOM 7053 C CA . ASP A 1 930 ? -22.195 -5.185 49.613 1.00 92.25 930 ASP A CA 1
ATOM 7054 C C . ASP A 1 930 ? -21.741 -6.480 48.913 1.00 92.25 930 ASP A C 1
ATOM 7056 O O . ASP A 1 930 ? -22.172 -6.832 47.812 1.00 92.25 930 ASP A O 1
ATOM 7060 N N . GLU A 1 931 ? -20.830 -7.209 49.562 1.00 93.06 931 GLU A N 1
ATOM 7061 C CA . GLU A 1 931 ? -20.298 -8.469 49.028 1.00 93.06 931 GLU A CA 1
ATOM 7062 C C . GLU A 1 931 ? -21.367 -9.577 48.931 1.00 93.06 931 GLU A C 1
ATOM 7064 O O . GLU A 1 931 ? -21.259 -10.469 48.088 1.00 93.06 931 GLU A O 1
ATOM 7069 N N . ALA A 1 932 ? -22.412 -9.541 49.767 1.00 92.56 932 ALA A N 1
ATOM 7070 C CA . ALA A 1 932 ? -23.478 -10.542 49.736 1.00 92.56 932 ALA A CA 1
ATOM 7071 C C . ALA A 1 932 ? -24.304 -10.429 48.447 1.00 92.56 932 ALA A C 1
ATOM 7073 O O . ALA A 1 932 ? -24.566 -11.442 47.792 1.00 92.56 932 ALA A O 1
ATOM 7074 N N . LEU A 1 933 ? -24.645 -9.201 48.048 1.00 93.44 933 LEU A N 1
ATOM 7075 C CA . LEU A 1 933 ? -25.322 -8.932 46.784 1.00 93.44 933 LEU A CA 1
ATOM 7076 C C . LEU A 1 933 ? -24.443 -9.292 45.578 1.00 93.44 933 LEU A C 1
ATOM 7078 O O . LEU A 1 933 ? -24.925 -9.921 44.637 1.00 93.44 933 LEU A O 1
ATOM 7082 N N . LEU A 1 934 ? -23.141 -8.986 45.623 1.00 94.94 934 LEU A N 1
ATOM 7083 C CA . LEU A 1 934 ? -22.198 -9.386 44.569 1.00 94.94 934 LEU A CA 1
ATOM 7084 C C . LEU A 1 934 ? -22.111 -10.908 44.404 1.00 94.94 934 LEU A C 1
ATOM 7086 O O . LEU A 1 934 ? -22.126 -11.401 43.279 1.00 94.94 934 LEU A O 1
ATOM 7090 N N . LYS A 1 935 ? -22.083 -11.665 45.508 1.00 92.94 935 LYS A N 1
ATOM 7091 C CA . LYS A 1 935 ? -22.115 -13.138 45.468 1.00 92.94 935 LYS A CA 1
ATOM 7092 C C . LYS A 1 935 ? -23.406 -13.672 44.856 1.00 92.94 935 LYS A C 1
ATOM 7094 O O . LYS A 1 935 ? -23.353 -14.645 44.111 1.00 92.94 935 LYS A O 1
ATOM 7099 N N . ALA A 1 936 ? -24.547 -13.039 45.129 1.00 91.56 936 ALA A N 1
ATOM 7100 C CA . ALA A 1 936 ? -25.812 -13.412 44.499 1.00 91.56 936 ALA A CA 1
ATOM 7101 C C . ALA A 1 936 ? -25.799 -13.148 42.980 1.00 91.56 936 ALA A C 1
ATOM 7103 O O . ALA A 1 936 ? -26.282 -13.973 42.208 1.00 91.56 936 ALA A O 1
ATOM 7104 N N . LEU A 1 937 ? -25.199 -12.034 42.547 1.00 94.44 937 LEU A N 1
ATOM 7105 C CA . LEU A 1 937 ? -25.098 -11.650 41.133 1.00 94.44 937 LEU A CA 1
ATOM 7106 C C . LEU A 1 937 ? -23.987 -12.385 40.364 1.00 94.44 937 LEU A C 1
ATOM 7108 O O . LEU A 1 937 ? -23.994 -12.376 39.134 1.00 94.44 937 LEU A O 1
ATOM 7112 N N . ALA A 1 938 ? -23.051 -13.057 41.042 1.00 93.12 938 ALA A N 1
ATOM 7113 C CA . ALA A 1 938 ? -21.997 -13.847 40.394 1.00 93.12 938 ALA A CA 1
ATOM 7114 C C . ALA A 1 938 ? -22.554 -14.990 39.515 1.00 93.12 938 ALA A C 1
ATOM 7116 O O . ALA A 1 938 ? -21.906 -15.399 38.547 1.00 93.12 938 ALA A O 1
ATOM 7117 N N . ALA A 1 939 ? -23.774 -15.446 39.822 1.00 90.69 939 ALA A N 1
ATOM 7118 C CA . ALA A 1 939 ? -24.526 -16.451 39.075 1.00 90.69 939 ALA A CA 1
ATOM 7119 C C . ALA A 1 939 ? -25.617 -15.853 38.154 1.00 90.69 939 ALA A C 1
ATOM 7121 O O . ALA A 1 939 ? -26.484 -16.593 37.685 1.00 90.69 939 ALA A O 1
ATOM 7122 N N . ASP A 1 940 ? -25.619 -14.534 37.902 1.00 95.50 940 ASP A N 1
ATOM 7123 C CA . ASP A 1 940 ? -26.596 -13.898 37.002 1.00 95.50 940 ASP A CA 1
ATOM 7124 C C . ASP A 1 940 ? -26.527 -14.525 35.596 1.00 95.50 940 ASP A C 1
ATOM 7126 O O . ASP A 1 940 ? -25.432 -14.785 35.092 1.00 95.50 940 ASP A O 1
ATOM 7130 N N . PRO A 1 941 ? -27.665 -14.763 34.919 1.00 93.81 941 PRO A N 1
ATOM 7131 C CA . PRO A 1 941 ? -27.658 -15.346 33.579 1.00 93.81 941 PRO A CA 1
ATOM 7132 C C . PRO A 1 941 ? -26.940 -14.482 32.532 1.00 93.81 941 PRO A C 1
ATOM 7134 O O . PRO A 1 941 ? -26.517 -15.015 31.509 1.00 93.81 941 PRO A O 1
ATOM 7137 N N . SER A 1 942 ? -26.801 -13.169 32.754 1.00 94.69 942 SER A N 1
ATOM 7138 C CA . SER A 1 942 ? -26.099 -12.267 31.842 1.00 94.69 942 SER A CA 1
ATOM 7139 C C . SER A 1 942 ? -24.584 -12.262 32.101 1.00 94.69 942 SER A C 1
ATOM 7141 O O . SER A 1 942 ? -24.141 -11.865 33.186 1.00 94.69 942 SER A O 1
ATOM 7143 N N . PRO A 1 943 ? -23.753 -12.596 31.095 1.00 95.56 943 PRO A N 1
ATOM 7144 C CA . PRO A 1 943 ? -22.298 -12.485 31.197 1.00 95.56 943 PRO A CA 1
ATOM 7145 C C . PRO A 1 943 ? -21.808 -11.062 31.496 1.00 95.56 943 PRO A C 1
ATOM 7147 O O . PRO A 1 943 ? -20.805 -10.886 32.191 1.00 95.56 943 PRO A O 1
ATOM 7150 N N . ASN A 1 944 ? -22.539 -10.040 31.042 1.00 95.81 944 ASN A N 1
ATOM 7151 C CA . ASN A 1 944 ? -22.190 -8.644 31.299 1.00 95.81 944 ASN A CA 1
ATOM 7152 C C . ASN A 1 944 ? -22.368 -8.279 32.782 1.00 95.81 944 ASN A C 1
ATOM 7154 O O . ASN A 1 944 ? -21.518 -7.596 33.350 1.00 95.81 944 ASN A O 1
ATOM 7158 N N . VAL A 1 945 ? -23.412 -8.795 33.446 1.00 96.94 945 VAL A N 1
ATOM 7159 C CA . VAL A 1 945 ? -23.605 -8.602 34.897 1.00 96.94 945 VAL A CA 1
ATOM 7160 C C . VAL A 1 945 ? -22.483 -9.285 35.671 1.00 96.94 945 VAL A C 1
ATOM 7162 O O . VAL A 1 945 ? -21.854 -8.661 36.524 1.00 96.94 945 VAL A O 1
ATOM 7165 N N . ARG A 1 946 ? -22.164 -10.537 35.320 1.00 97.38 946 ARG A N 1
ATOM 7166 C CA . ARG A 1 946 ? -21.053 -11.286 35.928 1.00 97.38 946 ARG A CA 1
ATOM 7167 C C . ARG A 1 946 ? -19.712 -10.573 35.733 1.00 97.38 946 ARG A C 1
ATOM 7169 O O . ARG A 1 946 ? -18.903 -10.538 36.654 1.00 97.38 946 ARG A O 1
ATOM 7176 N N . THR A 1 947 ? -19.498 -9.937 34.581 1.00 97.25 947 THR A N 1
ATOM 7177 C CA . THR A 1 947 ? -18.304 -9.116 34.318 1.00 97.25 947 THR A CA 1
ATOM 7178 C C . THR A 1 947 ? -18.221 -7.921 35.274 1.00 97.25 947 THR A C 1
ATOM 7180 O O . THR A 1 947 ? -17.168 -7.692 35.874 1.00 97.25 947 THR A O 1
ATOM 7183 N N . SER A 1 948 ? -19.328 -7.198 35.486 1.00 96.88 948 SER A N 1
ATOM 7184 C CA . SER A 1 948 ? -19.391 -6.111 36.474 1.00 96.88 948 SER A CA 1
ATOM 7185 C C . SER A 1 948 ? -19.158 -6.602 37.904 1.00 96.88 948 SER A C 1
ATOM 7187 O O . SER A 1 948 ? -18.503 -5.909 38.681 1.00 96.88 948 SER A O 1
ATOM 7189 N N . VAL A 1 949 ? -19.629 -7.806 38.248 1.00 97.88 949 VAL A N 1
ATOM 7190 C CA . VAL A 1 949 ? -19.356 -8.439 39.549 1.00 97.88 949 VAL A CA 1
ATOM 7191 C C . VAL A 1 949 ? -17.863 -8.709 39.729 1.00 97.88 949 VAL A C 1
ATOM 7193 O O . VAL A 1 949 ? -17.315 -8.340 40.765 1.00 97.88 949 VAL A O 1
ATOM 7196 N N . LEU A 1 950 ? -17.178 -9.286 38.732 1.00 97.44 950 LEU A N 1
ATOM 7197 C CA . LEU A 1 950 ? -15.728 -9.512 38.809 1.00 97.44 950 LEU A CA 1
ATOM 7198 C C . LEU A 1 950 ? -14.962 -8.197 38.996 1.00 97.44 950 LEU A C 1
ATOM 7200 O O . LEU A 1 950 ? -14.063 -8.124 39.830 1.00 97.44 950 LEU A O 1
ATOM 7204 N N . ALA A 1 951 ? -15.344 -7.145 38.267 1.00 96.88 951 ALA A N 1
ATOM 7205 C CA . ALA A 1 951 ? -14.746 -5.821 38.420 1.00 96.88 951 ALA A CA 1
ATOM 7206 C C . ALA A 1 951 ? -14.983 -5.220 39.818 1.00 96.88 951 ALA A C 1
ATOM 7208 O O . ALA A 1 951 ? -14.068 -4.634 40.394 1.00 96.88 951 ALA A O 1
ATOM 7209 N N . ALA A 1 952 ? -16.183 -5.388 40.377 1.00 96.38 952 ALA A N 1
ATOM 7210 C CA . ALA A 1 952 ? -16.527 -4.912 41.714 1.00 96.38 952 ALA A CA 1
ATOM 7211 C C . ALA A 1 952 ? -15.767 -5.663 42.823 1.00 96.38 952 ALA A C 1
ATOM 7213 O O . ALA A 1 952 ? -15.233 -5.031 43.733 1.00 96.38 952 ALA A O 1
ATOM 7214 N N . LEU A 1 953 ? -15.674 -6.996 42.734 1.00 96.38 953 LEU A N 1
ATOM 7215 C CA . LEU A 1 953 ? -14.933 -7.822 43.696 1.00 96.38 953 LEU A CA 1
ATOM 7216 C C . LEU A 1 953 ? -13.436 -7.490 43.700 1.00 96.38 953 LEU A C 1
ATOM 7218 O O . LEU A 1 953 ? -12.832 -7.395 44.768 1.00 96.38 953 LEU A O 1
ATOM 7222 N N . ASP A 1 954 ? -12.864 -7.277 42.516 1.00 95.12 954 ASP A N 1
ATOM 7223 C CA . ASP A 1 954 ? -11.470 -6.873 42.323 1.00 95.12 954 ASP A CA 1
ATOM 7224 C C . ASP A 1 954 ? -11.185 -5.494 42.932 1.00 95.12 954 ASP A C 1
ATOM 7226 O O . ASP A 1 954 ? -10.300 -5.354 43.776 1.00 95.12 954 ASP A O 1
ATOM 7230 N N . ALA A 1 955 ? -12.023 -4.494 42.637 1.00 93.38 955 ALA A N 1
ATOM 7231 C CA . ALA A 1 955 ? -11.896 -3.154 43.216 1.00 93.38 955 ALA A CA 1
ATOM 7232 C C . ALA A 1 955 ? -11.978 -3.138 44.758 1.00 93.38 955 ALA A C 1
ATOM 7234 O O . ALA A 1 955 ? -11.413 -2.251 45.401 1.00 93.38 955 ALA A O 1
ATOM 7235 N N . MET A 1 956 ? -12.670 -4.110 45.360 1.00 92.44 956 MET A N 1
ATOM 7236 C CA . MET A 1 956 ? -12.769 -4.273 46.814 1.00 92.44 956 MET A CA 1
ATOM 7237 C C . MET A 1 956 ? -11.635 -5.109 47.428 1.00 92.44 956 MET A C 1
ATOM 7239 O O . MET A 1 956 ? -11.525 -5.152 48.655 1.00 92.44 956 MET A O 1
ATOM 7243 N N . GLY A 1 957 ? -10.828 -5.800 46.617 1.00 91.44 957 GLY A N 1
ATOM 7244 C CA . GLY A 1 957 ? -9.871 -6.802 47.091 1.00 91.44 957 GLY A CA 1
ATOM 7245 C C . GLY A 1 957 ? -10.547 -8.009 47.756 1.00 91.44 957 GLY A C 1
ATOM 7246 O O . GLY A 1 957 ? -10.007 -8.571 48.710 1.00 91.44 957 GLY A O 1
ATOM 7247 N N . SER A 1 958 ? -11.754 -8.379 47.312 1.00 93.00 958 SER A N 1
ATOM 7248 C CA . SER A 1 958 ? -12.527 -9.461 47.926 1.00 93.00 958 SER A CA 1
ATOM 7249 C C . SER A 1 958 ? -11.926 -10.837 47.595 1.00 93.00 958 SER A C 1
ATOM 7251 O O . SER A 1 958 ? -11.671 -11.129 46.423 1.00 93.00 958 SER A O 1
ATOM 7253 N N . PRO A 1 959 ? -11.780 -11.749 48.577 1.00 90.25 959 PRO A N 1
ATOM 7254 C CA . PRO A 1 959 ? -11.307 -13.112 48.323 1.00 90.25 959 PRO A CA 1
ATOM 7255 C C . PRO A 1 959 ? -12.279 -13.932 47.459 1.00 90.25 959 PRO A C 1
ATOM 7257 O O . PRO A 1 959 ? -11.891 -14.963 46.913 1.00 90.25 959 PRO A O 1
ATOM 7260 N N . ALA A 1 960 ? -13.531 -13.483 47.304 1.00 91.50 960 ALA A N 1
ATOM 7261 C CA . ALA A 1 960 ? -14.507 -14.112 46.419 1.00 91.50 960 ALA A CA 1
ATOM 7262 C C . ALA A 1 960 ? -14.188 -13.918 44.922 1.00 91.50 960 ALA A C 1
ATOM 7264 O O . ALA A 1 960 ? -14.795 -14.593 44.092 1.00 91.50 960 ALA A O 1
ATOM 7265 N N . LEU A 1 961 ? -13.232 -13.042 44.573 1.00 94.50 961 LEU A N 1
ATOM 7266 C CA . LEU A 1 961 ? -12.824 -12.789 43.191 1.00 94.50 961 LEU A CA 1
ATOM 7267 C C . LEU A 1 961 ? -12.327 -14.055 42.485 1.00 94.50 961 LEU A C 1
ATOM 7269 O O . LEU A 1 961 ? -12.808 -14.367 41.401 1.00 94.50 961 LEU A O 1
ATOM 7273 N N . TYR A 1 962 ? -11.367 -14.776 43.073 1.00 92.19 962 TYR A N 1
ATOM 7274 C CA . TYR A 1 962 ? -10.714 -15.888 42.373 1.00 92.19 962 TYR A CA 1
ATOM 7275 C C . TYR A 1 962 ? -11.662 -17.059 42.087 1.00 92.19 962 TYR A C 1
ATOM 7277 O O . TYR A 1 962 ? -11.694 -17.488 40.935 1.00 92.19 962 TYR A O 1
ATOM 7285 N N . PRO A 1 963 ? -12.494 -17.535 43.039 1.00 92.31 963 PRO A N 1
ATOM 7286 C CA . PRO A 1 963 ? -13.499 -18.551 42.731 1.00 92.31 963 PRO A CA 1
ATOM 7287 C C . PRO A 1 963 ? -14.476 -18.100 41.638 1.00 92.31 963 PRO A C 1
ATOM 7289 O O . PRO A 1 963 ? -14.754 -18.862 40.715 1.00 92.31 963 PRO A O 1
ATOM 7292 N N . ALA A 1 964 ? -14.939 -16.844 41.686 1.00 94.38 964 ALA A N 1
ATOM 7293 C CA . ALA A 1 964 ? -15.844 -16.301 40.674 1.00 94.38 964 ALA A CA 1
ATOM 7294 C C . ALA A 1 964 ? -15.176 -16.185 39.290 1.00 94.38 964 ALA A C 1
ATOM 7296 O O . ALA A 1 964 ? -15.810 -16.464 38.273 1.00 94.38 964 ALA A O 1
ATOM 7297 N N . ALA A 1 965 ? -13.895 -15.807 39.232 1.00 95.62 965 ALA A N 1
ATOM 7298 C CA . ALA A 1 965 ? -13.126 -15.730 37.993 1.00 95.62 965 ALA A CA 1
ATOM 7299 C C . ALA A 1 965 ? -12.868 -17.124 37.396 1.00 95.62 965 ALA A C 1
ATOM 7301 O O . ALA A 1 965 ? -13.048 -17.312 36.194 1.00 95.62 965 ALA A O 1
ATOM 7302 N N . ILE A 1 966 ? -12.515 -18.119 38.218 1.00 94.50 966 ILE A N 1
ATOM 7303 C CA . ILE A 1 966 ? -12.338 -19.512 37.775 1.00 94.50 966 ILE A CA 1
ATOM 7304 C C . ILE A 1 966 ? -13.657 -20.071 37.225 1.00 94.50 966 ILE A C 1
ATOM 7306 O O . ILE A 1 966 ? -13.672 -20.646 36.139 1.00 94.50 966 ILE A O 1
ATOM 7310 N N . GLU A 1 967 ? -14.784 -19.839 37.903 1.00 94.31 967 GLU A N 1
ATOM 7311 C CA . GLU A 1 967 ? -16.103 -20.236 37.395 1.00 94.31 967 GLU A CA 1
ATOM 7312 C C . GLU A 1 967 ? -16.438 -19.524 36.073 1.00 94.31 967 GLU A C 1
ATOM 7314 O O . GLU A 1 967 ? -16.931 -20.142 35.125 1.00 94.31 967 GLU A O 1
ATOM 7319 N N . ALA A 1 968 ? -16.137 -18.228 35.968 1.00 96.12 968 ALA A N 1
ATOM 7320 C CA . ALA A 1 968 ? -16.362 -17.435 34.763 1.00 96.12 968 ALA A CA 1
ATOM 7321 C C . ALA A 1 968 ? -15.554 -17.931 33.548 1.00 96.12 968 ALA A C 1
ATOM 7323 O O . ALA A 1 968 ? -16.042 -17.822 32.419 1.00 96.12 968 ALA A O 1
ATOM 7324 N N . LEU A 1 969 ? -14.388 -18.561 33.753 1.00 96.75 969 LEU A N 1
ATOM 7325 C CA . LEU A 1 969 ? -13.618 -19.202 32.679 1.00 96.75 969 LEU A CA 1
ATOM 7326 C C . LEU A 1 969 ? -14.361 -20.357 32.003 1.00 96.75 969 LEU A C 1
ATOM 7328 O O . LEU A 1 969 ? -13.930 -20.765 30.931 1.00 96.75 969 LEU A O 1
ATOM 7332 N N . THR A 1 970 ? -15.454 -20.882 32.568 1.00 94.62 970 THR A N 1
ATOM 7333 C CA . THR A 1 970 ? -16.296 -21.914 31.926 1.00 94.62 970 THR A CA 1
ATOM 7334 C C . THR A 1 970 ? -17.275 -21.342 30.894 1.00 94.62 970 THR A C 1
ATOM 7336 O O . THR A 1 970 ? -17.837 -22.087 30.087 1.00 94.62 970 THR A O 1
ATOM 7339 N N . SER A 1 971 ? -17.455 -20.017 30.878 1.00 94.06 971 SER A N 1
ATOM 7340 C CA . SER A 1 971 ? -18.331 -19.319 29.939 1.00 94.06 971 SER A CA 1
ATOM 7341 C C . SER A 1 971 ? -17.875 -19.486 28.483 1.00 94.06 971 SER A C 1
ATOM 7343 O O . SER A 1 971 ? -16.707 -19.762 28.188 1.00 94.06 971 SER A O 1
ATOM 7345 N N . ARG A 1 972 ? -18.816 -19.305 27.552 1.00 91.12 972 ARG A N 1
ATOM 7346 C CA . ARG A 1 972 ? -18.537 -19.153 26.112 1.00 91.12 972 ARG A CA 1
ATOM 7347 C C . ARG A 1 972 ? -18.522 -17.693 25.662 1.00 91.12 972 ARG A C 1
ATOM 7349 O O . ARG A 1 972 ? -18.180 -17.422 24.517 1.00 91.12 972 ARG A O 1
ATOM 7356 N N . GLU A 1 973 ? -18.917 -16.772 26.538 1.00 93.00 973 GLU A N 1
ATOM 7357 C CA . GLU A 1 973 ? -18.978 -15.350 26.215 1.00 93.00 973 GLU A CA 1
ATOM 7358 C C . GLU A 1 973 ? -17.562 -14.730 26.297 1.00 93.00 973 GLU A C 1
ATOM 7360 O O . GLU A 1 973 ? -16.923 -14.823 27.355 1.00 93.00 973 GLU A O 1
ATOM 7365 N N . PRO A 1 974 ? -17.035 -14.159 25.192 1.00 93.06 974 PRO A N 1
ATOM 7366 C CA . PRO A 1 974 ? -15.647 -13.704 25.096 1.00 93.06 974 PRO A CA 1
ATOM 7367 C C . PRO A 1 974 ? -15.228 -12.652 26.127 1.00 93.06 974 PRO A C 1
ATOM 7369 O O . PRO A 1 974 ? -14.111 -12.736 26.647 1.00 93.06 974 PRO A O 1
ATOM 7372 N N . GLN A 1 975 ? -16.082 -11.668 26.429 1.00 94.25 975 GLN A N 1
ATOM 7373 C CA . GLN A 1 975 ? -15.743 -10.587 27.352 1.00 94.25 975 GLN A CA 1
ATOM 7374 C C . GLN A 1 975 ? -15.538 -11.118 28.770 1.00 94.25 975 GLN A C 1
ATOM 7376 O O . GLN A 1 975 ? -14.505 -10.843 29.382 1.00 94.25 975 GLN A O 1
ATOM 7381 N N . LEU A 1 976 ? -16.476 -11.920 29.273 1.00 96.50 976 LEU A N 1
ATOM 7382 C CA . LEU A 1 976 ? -16.419 -12.497 30.608 1.00 96.50 976 LEU A CA 1
ATOM 7383 C C . LEU A 1 976 ? -15.176 -13.376 30.776 1.00 96.50 976 LEU A C 1
ATOM 7385 O O . LEU A 1 976 ? -14.478 -13.256 31.780 1.00 96.50 976 LEU A O 1
ATOM 7389 N N . VAL A 1 977 ? -14.852 -14.212 29.783 1.00 97.31 977 VAL A N 1
ATOM 7390 C CA . VAL A 1 977 ? -13.649 -15.059 29.832 1.00 97.31 977 VAL A CA 1
ATOM 7391 C C . VAL A 1 977 ? -12.373 -14.214 29.838 1.00 97.31 977 VAL A C 1
ATOM 7393 O O . VAL A 1 977 ? -11.462 -14.478 30.624 1.00 97.31 977 VAL A O 1
ATOM 7396 N N . ARG A 1 978 ? -12.302 -13.174 29.000 1.00 96.69 978 ARG A N 1
ATOM 7397 C CA . ARG A 1 978 ? -11.157 -12.253 28.943 1.00 96.69 978 ARG A CA 1
ATOM 7398 C C . ARG A 1 978 ? -10.958 -11.521 30.269 1.00 96.69 978 ARG A C 1
ATOM 7400 O O . ARG A 1 978 ? -9.835 -11.443 30.765 1.00 96.69 978 ARG A O 1
ATOM 7407 N N . GLU A 1 979 ? -12.031 -10.973 30.832 1.00 97.00 979 GLU A N 1
ATOM 7408 C CA . GLU A 1 979 ? -11.993 -10.214 32.085 1.00 97.00 979 GLU A CA 1
ATOM 7409 C C . GLU A 1 979 ? -11.716 -11.109 33.300 1.00 97.00 979 GLU A C 1
ATOM 7411 O O . GLU A 1 979 ? -11.006 -10.683 34.215 1.00 97.00 979 GLU A O 1
ATOM 7416 N N . ALA A 1 980 ? -12.200 -12.355 33.282 1.00 97.19 980 ALA A N 1
ATOM 7417 C CA . ALA A 1 980 ? -11.857 -13.376 34.265 1.00 97.19 980 ALA A CA 1
ATOM 7418 C C . ALA A 1 980 ? -10.371 -13.738 34.205 1.00 97.19 980 ALA A C 1
ATOM 7420 O O . ALA A 1 980 ? -9.693 -13.675 35.228 1.00 97.19 980 ALA A O 1
ATOM 7421 N N . ALA A 1 981 ? -9.837 -14.033 33.012 1.00 96.88 981 ALA A N 1
ATOM 7422 C CA . ALA A 1 981 ? -8.417 -14.322 32.837 1.00 96.88 981 ALA A CA 1
ATOM 7423 C C . ALA A 1 981 ? -7.558 -13.161 33.361 1.00 96.88 981 ALA A C 1
ATOM 7425 O O . ALA A 1 981 ? -6.725 -13.362 34.238 1.00 96.88 981 ALA A O 1
ATOM 7426 N N . ARG A 1 982 ? -7.802 -11.920 32.926 1.00 96.00 982 ARG A N 1
ATOM 7427 C CA . ARG A 1 982 ? -7.011 -10.758 33.374 1.00 96.00 982 ARG A CA 1
ATOM 7428 C C . ARG A 1 982 ? -6.978 -10.579 34.894 1.00 96.00 982 ARG A C 1
ATOM 7430 O O . ARG A 1 982 ? -5.928 -10.241 35.430 1.00 96.00 982 ARG A O 1
ATOM 7437 N N . ARG A 1 983 ? -8.087 -10.846 35.589 1.00 95.00 983 ARG A N 1
ATOM 7438 C CA . ARG A 1 983 ? -8.195 -10.719 37.056 1.00 95.00 983 ARG A CA 1
ATOM 7439 C C . ARG A 1 983 ? -7.611 -11.885 37.846 1.00 95.00 983 ARG A C 1
ATOM 7441 O O . ARG A 1 983 ? -7.546 -11.816 39.067 1.00 95.00 983 ARG A O 1
ATOM 7448 N N . LEU A 1 984 ? -7.138 -12.929 37.169 1.00 94.25 984 LEU A N 1
ATOM 7449 C CA . LEU A 1 984 ? -6.312 -13.969 37.785 1.00 94.25 984 LEU A CA 1
ATOM 7450 C C . LEU A 1 984 ? -4.831 -13.564 37.877 1.00 94.25 984 LEU A C 1
ATOM 7452 O O . LEU A 1 984 ? -4.002 -14.359 38.319 1.00 94.25 984 LEU A O 1
ATOM 7456 N N . ALA A 1 985 ? -4.478 -12.339 37.475 1.00 90.94 985 ALA A N 1
ATOM 7457 C CA . ALA A 1 985 ? -3.155 -11.777 37.714 1.00 90.94 985 ALA A CA 1
ATOM 7458 C C . ALA A 1 985 ? -2.809 -11.777 39.207 1.00 90.94 985 ALA A C 1
ATOM 7460 O O . ALA A 1 985 ? -3.545 -11.232 40.024 1.00 90.94 985 ALA A O 1
ATOM 7461 N N . GLY A 1 986 ? -1.681 -12.395 39.565 1.00 83.25 986 GLY A N 1
ATOM 7462 C CA . GLY A 1 986 ? -1.259 -12.499 40.966 1.00 83.25 986 GLY A CA 1
ATOM 7463 C C . GLY A 1 986 ? -2.084 -13.469 41.825 1.00 83.25 986 GLY A C 1
ATOM 7464 O O . GLY A 1 986 ? -1.861 -13.531 43.037 1.00 83.25 986 GLY A O 1
ATOM 7465 N N . ALA A 1 987 ? -2.995 -14.249 41.230 1.00 85.44 987 ALA A N 1
ATOM 7466 C CA . ALA A 1 987 ? -3.673 -15.331 41.937 1.00 85.44 987 ALA A CA 1
ATOM 7467 C C . ALA A 1 987 ? -2.651 -16.377 42.434 1.00 85.44 987 ALA A C 1
ATOM 7469 O O . ALA A 1 987 ? -1.670 -16.651 41.729 1.00 85.44 987 ALA A O 1
ATOM 7470 N N . PRO A 1 988 ? -2.858 -16.987 43.621 1.00 83.44 988 PRO A N 1
ATOM 7471 C CA . PRO A 1 988 ? -1.997 -18.061 44.105 1.00 83.44 988 PRO A CA 1
ATOM 7472 C C . PRO A 1 988 ? -1.887 -19.187 43.076 1.00 83.44 988 PRO A C 1
ATOM 7474 O O . PRO A 1 988 ? -2.898 -19.614 42.518 1.00 83.44 988 PRO A O 1
ATOM 7477 N N . HIS A 1 989 ? -0.665 -19.676 42.855 1.00 82.00 989 HIS A N 1
ATOM 7478 C CA . HIS A 1 989 ? -0.421 -20.775 41.926 1.00 82.00 989 HIS A CA 1
ATOM 7479 C C . HIS A 1 989 ? -1.218 -22.012 42.354 1.00 82.00 989 HIS A C 1
ATOM 7481 O O . HIS A 1 989 ? -1.047 -22.506 43.471 1.00 82.00 989 HIS A O 1
ATOM 7487 N N . SER A 1 990 ? -2.086 -22.503 41.472 1.00 84.75 990 SER A N 1
ATOM 7488 C CA . SER A 1 990 ? -2.843 -23.731 41.694 1.00 84.75 990 SER A CA 1
ATOM 7489 C C . SER A 1 990 ? -3.070 -24.477 40.382 1.00 84.75 990 SER A C 1
ATOM 7491 O O . SER A 1 990 ? -3.324 -23.864 39.340 1.00 84.75 990 SER A O 1
ATOM 7493 N N . ASP A 1 991 ? -3.020 -25.810 40.447 1.00 84.38 991 ASP A N 1
ATOM 7494 C CA . ASP A 1 991 ? -3.317 -26.666 39.295 1.00 84.38 991 ASP A CA 1
ATOM 7495 C C . ASP A 1 991 ? -4.751 -26.442 38.793 1.00 84.38 991 ASP A C 1
ATOM 7497 O O . ASP A 1 991 ? -4.991 -26.487 37.592 1.00 84.38 991 ASP A O 1
ATOM 7501 N N . GLU A 1 992 ? -5.692 -26.135 39.691 1.00 88.12 992 GLU A N 1
ATOM 7502 C CA . GLU A 1 992 ? -7.087 -25.828 39.356 1.00 88.12 992 GLU A CA 1
ATOM 7503 C C . GLU A 1 992 ? -7.195 -24.611 38.426 1.00 88.12 992 GLU A C 1
ATOM 7505 O O . GLU A 1 992 ? -7.824 -24.696 37.369 1.00 88.12 992 GLU A O 1
ATOM 7510 N N . THR A 1 993 ? -6.517 -23.505 38.756 1.00 91.25 993 THR A N 1
ATOM 7511 C CA . THR A 1 993 ? -6.487 -22.299 37.914 1.00 91.25 993 THR A CA 1
ATOM 7512 C C . THR A 1 993 ? -5.848 -22.587 36.554 1.00 91.25 993 THR A C 1
ATOM 7514 O O . THR A 1 993 ? -6.374 -22.174 35.518 1.00 91.25 993 THR A O 1
ATOM 7517 N N . ALA A 1 994 ? -4.720 -23.306 36.536 1.00 90.69 994 ALA A N 1
ATOM 7518 C CA . ALA A 1 994 ? -4.015 -23.645 35.301 1.00 90.69 994 ALA A CA 1
ATOM 7519 C C . ALA A 1 994 ? -4.858 -24.550 34.384 1.00 90.69 994 ALA A C 1
ATOM 7521 O O . ALA A 1 994 ? -4.929 -24.312 33.176 1.00 90.69 994 ALA A O 1
ATOM 7522 N N . ILE A 1 995 ? -5.542 -25.547 34.955 1.00 91.19 995 ILE A N 1
ATOM 7523 C CA . ILE A 1 995 ? -6.453 -26.442 34.232 1.00 91.19 995 ILE A CA 1
ATOM 7524 C C . ILE A 1 995 ? -7.638 -25.653 33.672 1.00 91.19 995 ILE A C 1
ATOM 7526 O O . ILE A 1 995 ? -7.912 -25.763 32.479 1.00 91.19 995 ILE A O 1
ATOM 7530 N N . ALA A 1 996 ? -8.284 -24.799 34.473 1.00 94.44 996 ALA A N 1
ATOM 7531 C CA . ALA A 1 996 ? -9.413 -23.986 34.018 1.00 94.44 996 ALA A CA 1
ATOM 7532 C C . ALA A 1 996 ? -9.032 -23.060 32.846 1.00 94.44 996 ALA A C 1
ATOM 7534 O O . ALA A 1 996 ? -9.779 -22.931 31.871 1.00 94.44 996 ALA A O 1
ATOM 7535 N N . LEU A 1 997 ? -7.840 -22.451 32.899 1.00 96.12 997 LEU A N 1
ATOM 7536 C CA . LEU A 1 997 ? -7.292 -21.648 31.803 1.00 96.12 997 LEU A CA 1
ATOM 7537 C C . LEU A 1 997 ? -7.064 -22.495 30.540 1.00 96.12 997 LEU A C 1
ATOM 7539 O O . LEU A 1 997 ? -7.491 -22.098 29.456 1.00 96.12 997 LEU A O 1
ATOM 7543 N N . LEU A 1 998 ? -6.445 -23.673 30.658 1.00 94.44 998 LEU A N 1
ATOM 7544 C CA . LEU A 1 998 ? -6.193 -24.564 29.517 1.00 94.44 998 LEU A CA 1
ATOM 7545 C C . LEU A 1 998 ? -7.481 -25.114 28.893 1.00 94.44 998 LEU A C 1
ATOM 7547 O O . LEU A 1 998 ? -7.586 -25.173 27.667 1.00 94.44 998 LEU A O 1
ATOM 7551 N N . GLU A 1 999 ? -8.469 -25.490 29.704 1.00 95.44 999 GLU A N 1
ATOM 7552 C CA . GLU A 1 999 ? -9.781 -25.938 29.229 1.00 95.44 999 GLU A CA 1
ATOM 7553 C C . GLU A 1 999 ? -10.529 -24.820 28.498 1.00 95.44 999 GLU A C 1
ATOM 7555 O O . GLU A 1 999 ? -11.158 -25.063 27.464 1.00 95.44 999 GLU A O 1
ATOM 7560 N N . SER A 1 1000 ? -10.429 -23.587 29.001 1.00 97.31 1000 SER A N 1
ATOM 7561 C CA . SER A 1 1000 ? -10.997 -22.408 28.349 1.00 97.31 1000 SER A CA 1
ATOM 7562 C C . SER A 1 1000 ? -10.303 -22.103 27.019 1.00 97.31 1000 SER A C 1
ATOM 7564 O O . SER A 1 1000 ? -10.977 -21.962 25.998 1.00 97.31 1000 SER A O 1
ATOM 7566 N N . LEU A 1 1001 ? -8.963 -22.110 26.988 1.00 96.69 1001 LEU A N 1
ATOM 7567 C CA . LEU A 1 1001 ? -8.181 -21.925 25.760 1.00 96.69 1001 LEU A CA 1
ATOM 7568 C C . LEU A 1 1001 ? -8.549 -22.976 24.711 1.00 96.69 1001 LEU A C 1
ATOM 7570 O O . LEU A 1 1001 ? -8.825 -22.632 23.561 1.00 96.69 1001 LEU A O 1
ATOM 7574 N N . LYS A 1 1002 ? -8.628 -24.244 25.129 1.00 95.81 1002 LYS A N 1
ATOM 7575 C CA . LYS A 1 1002 ? -9.022 -25.351 24.260 1.00 95.81 1002 LYS A CA 1
ATOM 7576 C C . LYS A 1 1002 ? -10.409 -25.130 23.679 1.00 95.81 1002 LYS A C 1
ATOM 7578 O O . LYS A 1 1002 ? -10.577 -25.217 22.466 1.00 95.81 1002 LYS A O 1
ATOM 7583 N N . ARG A 1 1003 ? -11.392 -24.827 24.528 1.00 95.88 1003 ARG A N 1
ATOM 7584 C CA . ARG A 1 1003 ? -12.775 -24.610 24.097 1.00 95.88 1003 ARG A CA 1
ATOM 7585 C C . ARG A 1 1003 ? -12.874 -23.463 23.092 1.00 95.88 1003 ARG A C 1
ATOM 7587 O O . ARG A 1 1003 ? -13.488 -23.641 22.046 1.00 95.88 1003 ARG A O 1
ATOM 7594 N N . LEU A 1 1004 ? -12.247 -22.321 23.373 1.00 95.19 1004 LEU A N 1
ATOM 7595 C CA . LEU A 1 1004 ? -12.285 -21.157 22.483 1.00 95.19 1004 LEU A CA 1
ATOM 7596 C C . LEU A 1 1004 ? -11.579 -21.416 21.142 1.00 95.19 1004 LEU A C 1
ATOM 7598 O O . LEU A 1 1004 ? -12.092 -21.015 20.097 1.00 95.19 1004 LEU A O 1
ATOM 7602 N N . THR A 1 1005 ? -10.443 -22.120 21.140 1.00 93.50 1005 THR A N 1
ATOM 7603 C CA . THR A 1 1005 ? -9.770 -22.515 19.892 1.00 93.50 1005 THR A CA 1
ATOM 7604 C C . THR A 1 1005 ? -10.612 -23.517 19.091 1.00 93.50 1005 THR A C 1
ATOM 7606 O O . THR A 1 1005 ? -10.731 -23.363 17.872 1.00 93.50 1005 THR A O 1
ATOM 7609 N N . ASP A 1 1006 ? -11.253 -24.491 19.749 1.00 92.56 1006 ASP A N 1
ATOM 7610 C CA . ASP A 1 1006 ? -12.124 -25.481 19.098 1.00 92.56 1006 ASP A CA 1
ATOM 7611 C C . ASP A 1 1006 ? -13.374 -24.836 18.466 1.00 92.56 1006 ASP A C 1
ATOM 7613 O O . ASP A 1 1006 ? -13.827 -25.278 17.409 1.00 92.56 1006 ASP A O 1
ATOM 7617 N N . GLU A 1 1007 ? -13.922 -23.774 19.071 1.00 91.44 1007 GLU A N 1
ATOM 7618 C CA . GLU A 1 1007 ? -15.038 -23.006 18.494 1.00 91.44 1007 GLU A CA 1
ATOM 7619 C C . GLU A 1 1007 ? -14.666 -22.339 17.170 1.00 91.44 1007 GLU A C 1
ATOM 7621 O O . GLU A 1 1007 ? -15.525 -22.127 16.313 1.00 91.44 1007 GLU A O 1
ATOM 7626 N N . GLY A 1 1008 ? -13.387 -22.001 16.992 1.00 88.44 1008 GLY A N 1
ATOM 7627 C CA . GLY A 1 1008 ? -12.903 -21.453 15.743 1.00 88.44 1008 GLY A CA 1
ATOM 7628 C C . GLY A 1 1008 ? -13.509 -20.097 15.388 1.00 88.44 1008 GLY A C 1
ATOM 7629 O O . GLY A 1 1008 ? -13.859 -19.883 14.228 1.00 88.44 1008 GLY A O 1
ATOM 7630 N N . LYS A 1 1009 ? -13.649 -19.196 16.355 1.00 89.56 1009 LYS A N 1
ATOM 7631 C CA . LYS A 1 1009 ? -14.081 -17.816 16.108 1.00 89.56 1009 LYS A CA 1
ATOM 7632 C C . LYS A 1 1009 ? -12.875 -16.890 16.148 1.00 89.56 1009 LYS A C 1
ATOM 7634 O O . LYS A 1 1009 ? -12.136 -16.916 17.131 1.00 89.56 1009 LYS A O 1
ATOM 7639 N N . ASP A 1 1010 ? -12.701 -16.044 15.142 1.00 87.25 1010 ASP A N 1
ATOM 7640 C CA . ASP A 1 1010 ? -11.621 -15.049 15.131 1.00 87.25 1010 ASP A CA 1
ATOM 7641 C C . ASP A 1 1010 ? -11.819 -14.039 16.275 1.00 87.25 1010 ASP A C 1
ATOM 7643 O O . ASP A 1 1010 ? -10.871 -13.682 16.972 1.00 87.25 1010 ASP A O 1
ATOM 7647 N N . THR A 1 1011 ? -13.079 -13.705 16.583 1.00 87.44 1011 THR A N 1
ATOM 7648 C CA . THR A 1 1011 ? -13.480 -12.819 17.692 1.00 87.44 1011 THR A CA 1
ATOM 7649 C C . THR A 1 1011 ? -13.054 -13.306 19.079 1.00 87.44 1011 THR A C 1
ATOM 7651 O O . THR A 1 1011 ? -13.001 -12.504 20.013 1.00 87.44 1011 THR A O 1
ATOM 7654 N N . SER A 1 1012 ? -12.669 -14.583 19.209 1.00 92.00 1012 SER A N 1
ATOM 7655 C CA . SER A 1 1012 ? -12.087 -15.155 20.428 1.00 92.00 1012 SER A CA 1
ATOM 7656 C C . SER A 1 1012 ? -10.585 -14.871 20.595 1.00 92.00 1012 SER A C 1
ATOM 7658 O O . SER A 1 1012 ? -9.977 -15.382 21.535 1.00 92.00 1012 SER A O 1
ATOM 7660 N N . ARG A 1 1013 ? -9.947 -14.086 19.711 1.00 93.31 1013 ARG A N 1
ATOM 7661 C CA . ARG A 1 1013 ? -8.527 -13.705 19.834 1.00 93.31 1013 ARG A CA 1
ATOM 7662 C C . ARG A 1 1013 ? -8.207 -13.109 21.206 1.00 93.31 1013 ARG A C 1
ATOM 7664 O O . ARG A 1 1013 ? -7.341 -13.632 21.900 1.00 93.31 1013 ARG A O 1
ATOM 7671 N N . ASP A 1 1014 ? -8.922 -12.064 21.621 1.00 93.69 1014 ASP A N 1
ATOM 7672 C CA . ASP A 1 1014 ? -8.623 -11.354 22.871 1.00 93.69 1014 ASP A CA 1
ATOM 7673 C C . ASP A 1 1014 ? -8.708 -12.219 24.142 1.00 93.69 1014 ASP A C 1
ATOM 7675 O O . ASP A 1 1014 ? -7.757 -12.188 24.930 1.00 93.69 1014 ASP A O 1
ATOM 7679 N N . PRO A 1 1015 ? -9.779 -13.006 24.392 1.00 95.69 1015 PRO A N 1
ATOM 7680 C CA . PRO A 1 1015 ? -9.795 -13.895 25.552 1.00 95.69 1015 PRO A CA 1
ATOM 7681 C C . PRO A 1 1015 ? -8.694 -14.957 25.487 1.00 95.69 1015 PRO A C 1
ATOM 7683 O O . PRO A 1 1015 ? -8.089 -15.248 26.516 1.00 95.69 1015 PRO A O 1
ATOM 7686 N N . ARG A 1 1016 ? -8.368 -15.498 24.303 1.00 96.56 1016 ARG A N 1
ATOM 7687 C CA . ARG A 1 1016 ? -7.280 -16.480 24.160 1.00 96.56 1016 ARG A CA 1
ATOM 7688 C C . ARG A 1 1016 ? -5.905 -15.873 24.448 1.00 96.56 1016 ARG A C 1
ATOM 7690 O O . ARG A 1 1016 ? -5.112 -16.506 25.141 1.00 96.56 1016 ARG A O 1
ATOM 7697 N N . LEU A 1 1017 ? -5.636 -14.644 23.996 1.00 96.19 1017 LEU A N 1
ATOM 7698 C CA . LEU A 1 1017 ? -4.414 -13.909 24.349 1.00 96.19 1017 LEU A CA 1
ATOM 7699 C C . LEU A 1 1017 ? -4.322 -13.668 25.858 1.00 96.19 1017 LEU A C 1
ATOM 7701 O O . LEU A 1 1017 ? -3.282 -13.952 26.450 1.00 96.19 1017 LEU A O 1
ATOM 7705 N N . ALA A 1 1018 ? -5.412 -13.216 26.488 1.00 96.31 1018 ALA A N 1
ATOM 7706 C CA . ALA A 1 1018 ? -5.452 -13.016 27.935 1.00 96.31 1018 ALA A CA 1
ATOM 7707 C C . ALA A 1 1018 ? -5.177 -14.324 28.695 1.00 96.31 1018 ALA A C 1
ATOM 7709 O O . ALA A 1 1018 ? -4.405 -14.329 29.651 1.00 96.31 1018 ALA A O 1
ATOM 7710 N N . ILE A 1 1019 ? -5.747 -15.447 28.249 1.00 97.19 1019 ILE A N 1
ATOM 7711 C CA . ILE A 1 1019 ? -5.492 -16.765 28.843 1.00 97.19 1019 ILE A CA 1
ATOM 7712 C C . ILE A 1 1019 ? -4.020 -17.172 28.692 1.00 97.19 1019 ILE A C 1
ATOM 7714 O O . ILE A 1 1019 ? -3.408 -17.577 29.677 1.00 97.19 1019 ILE A O 1
ATOM 7718 N N . ILE A 1 1020 ? -3.435 -17.048 27.495 1.00 95.88 1020 ILE A N 1
ATOM 7719 C CA . ILE A 1 1020 ? -2.019 -17.380 27.243 1.00 95.88 1020 ILE A CA 1
ATOM 7720 C C . ILE A 1 1020 ? -1.095 -16.544 28.128 1.00 95.88 1020 ILE A C 1
ATOM 7722 O O . ILE A 1 1020 ? -0.143 -17.071 28.701 1.00 95.88 1020 ILE A O 1
ATOM 7726 N N . GLU A 1 1021 ? -1.397 -15.257 28.280 1.00 94.81 1021 GLU A N 1
ATOM 7727 C CA . GLU A 1 1021 ? -0.653 -14.370 29.167 1.00 94.81 1021 GLU A CA 1
ATOM 7728 C C . GLU A 1 1021 ? -0.714 -14.853 30.624 1.00 94.81 1021 GLU A C 1
ATOM 7730 O O . GLU A 1 1021 ? 0.311 -14.916 31.297 1.00 94.81 1021 GLU A O 1
ATOM 7735 N N . ARG A 1 1022 ? -1.891 -15.270 31.108 1.00 93.94 1022 ARG A N 1
ATOM 7736 C CA . ARG A 1 1022 ? -2.035 -15.804 32.473 1.00 93.94 1022 ARG A CA 1
ATOM 7737 C C . ARG A 1 1022 ? -1.394 -17.173 32.665 1.00 93.94 1022 ARG A C 1
ATOM 7739 O O . ARG A 1 1022 ? -0.856 -17.446 33.736 1.00 93.94 1022 ARG A O 1
ATOM 7746 N N . LEU A 1 1023 ? -1.395 -18.022 31.640 1.00 92.69 1023 LEU A N 1
ATOM 7747 C CA . LEU A 1 1023 ? -0.689 -19.303 31.675 1.00 92.69 1023 LEU A CA 1
ATOM 7748 C C . LEU A 1 1023 ? 0.817 -19.114 31.893 1.00 92.69 1023 LEU A C 1
ATOM 7750 O O . LEU A 1 1023 ? 1.444 -19.990 32.474 1.00 92.69 1023 LEU A O 1
ATOM 7754 N N . GLN A 1 1024 ? 1.396 -17.969 31.521 1.00 88.19 1024 GLN A N 1
ATOM 7755 C CA . GLN A 1 1024 ? 2.797 -17.674 31.829 1.00 88.19 1024 GLN A CA 1
ATOM 7756 C C . GLN A 1 1024 ? 3.085 -17.628 33.340 1.00 88.19 1024 GLN A C 1
ATOM 7758 O O . GLN A 1 1024 ? 4.176 -18.001 33.763 1.00 88.19 1024 GLN A O 1
ATOM 7763 N N . GLU A 1 1025 ? 2.121 -17.184 34.150 1.00 86.19 1025 GLU A N 1
ATOM 7764 C CA . GLU A 1 1025 ? 2.238 -17.102 35.613 1.00 86.19 1025 GLU A CA 1
ATOM 7765 C C . GLU A 1 1025 ? 1.784 -18.399 36.306 1.00 86.19 1025 GLU A C 1
ATOM 7767 O O . GLU A 1 1025 ? 2.292 -18.758 37.369 1.00 86.19 1025 GLU A O 1
ATOM 7772 N N . GLN A 1 1026 ? 0.810 -19.097 35.713 1.00 82.25 1026 GLN A N 1
ATOM 7773 C CA . GLN A 1 1026 ? 0.081 -20.191 36.360 1.00 82.25 1026 GLN A CA 1
ATOM 7774 C C . GLN A 1 1026 ? 0.476 -21.591 35.867 1.00 82.25 1026 GLN A C 1
ATOM 7776 O O . GLN A 1 1026 ? 0.200 -22.561 36.562 1.00 82.25 1026 GLN A O 1
ATOM 7781 N N . ALA A 1 1027 ? 1.102 -21.751 34.695 1.00 78.75 1027 ALA A N 1
ATOM 7782 C CA . ALA A 1 1027 ? 1.368 -23.079 34.138 1.00 78.75 1027 ALA A CA 1
ATOM 7783 C C . ALA A 1 1027 ? 2.655 -23.712 34.710 1.00 78.75 1027 ALA A C 1
ATOM 7785 O O . ALA A 1 1027 ? 3.744 -23.158 34.532 1.00 78.75 1027 ALA A O 1
ATOM 7786 N N . PRO A 1 1028 ? 2.588 -24.906 35.331 1.00 76.75 1028 PRO A N 1
ATOM 7787 C CA . PRO A 1 1028 ? 3.781 -25.660 35.692 1.00 76.75 1028 PRO A CA 1
ATOM 7788 C C . PRO A 1 1028 ? 4.461 -26.253 34.446 1.00 76.75 1028 PRO A C 1
ATOM 7790 O O . PRO A 1 1028 ? 3.819 -26.564 33.439 1.00 76.75 1028 PRO A O 1
ATOM 7793 N N . ALA A 1 1029 ? 5.770 -26.514 34.535 1.00 73.12 1029 ALA A N 1
ATOM 7794 C CA . ALA A 1 1029 ? 6.567 -27.073 33.433 1.00 73.12 1029 ALA A CA 1
ATOM 7795 C C . ALA A 1 1029 ? 6.044 -28.427 32.893 1.00 73.12 1029 ALA A C 1
ATOM 7797 O O . ALA A 1 1029 ? 6.329 -28.796 31.756 1.00 73.12 1029 ALA A O 1
ATOM 7798 N N . GLY A 1 1030 ? 5.245 -29.170 33.668 1.00 76.62 1030 GLY A N 1
ATOM 7799 C CA . GLY A 1 1030 ? 4.618 -30.424 33.230 1.00 76.62 1030 GLY A CA 1
ATOM 7800 C C . GLY A 1 1030 ? 3.508 -30.260 32.181 1.00 76.62 1030 GLY A C 1
ATOM 7801 O O . GLY A 1 1030 ? 3.142 -31.237 31.533 1.00 76.62 1030 GLY A O 1
ATOM 7802 N N . MET A 1 1031 ? 2.988 -29.045 31.971 1.00 83.81 1031 MET A N 1
ATOM 7803 C CA . MET A 1 1031 ? 1.873 -28.779 31.048 1.00 83.81 1031 MET A CA 1
ATOM 7804 C C . MET A 1 1031 ? 2.314 -28.357 29.637 1.00 83.81 1031 MET A C 1
ATOM 7806 O O . MET A 1 1031 ? 1.472 -28.058 28.791 1.00 83.81 1031 MET A O 1
ATOM 7810 N N . LEU A 1 1032 ? 3.619 -28.389 29.336 1.00 85.44 1032 LEU A N 1
ATOM 7811 C CA . LEU A 1 1032 ? 4.165 -28.017 28.022 1.00 85.44 1032 LEU A CA 1
ATOM 7812 C C . LEU A 1 1032 ? 3.489 -28.761 26.860 1.00 85.44 1032 LEU A C 1
ATOM 7814 O O . LEU A 1 1032 ? 3.161 -28.149 25.845 1.00 85.44 1032 LEU A O 1
ATOM 7818 N N . ALA A 1 1033 ? 3.213 -30.059 27.030 1.00 88.38 1033 ALA A N 1
ATOM 7819 C CA . ALA A 1 1033 ? 2.563 -30.883 26.010 1.00 88.38 1033 ALA A CA 1
ATOM 7820 C C . ALA A 1 1033 ? 1.125 -30.433 25.682 1.00 88.38 1033 ALA A C 1
ATOM 7822 O O . ALA A 1 1033 ? 0.652 -30.671 24.573 1.00 88.38 1033 ALA A O 1
ATOM 7823 N N . LEU A 1 1034 ? 0.442 -29.768 26.622 1.00 90.81 1034 LEU A N 1
ATOM 7824 C CA . LEU A 1 1034 ? -0.912 -29.239 26.433 1.00 90.81 1034 LEU A CA 1
ATOM 7825 C C . LEU A 1 1034 ? -0.909 -27.872 25.732 1.00 90.81 1034 LEU A C 1
ATOM 7827 O O . LEU A 1 1034 ? -1.886 -27.526 25.077 1.00 90.81 1034 LEU A O 1
ATOM 7831 N N . ILE A 1 1035 ? 0.187 -27.113 25.843 1.00 93.56 1035 ILE A N 1
ATOM 7832 C CA . ILE A 1 1035 ? 0.339 -25.767 25.262 1.00 93.56 1035 ILE A CA 1
ATOM 7833 C C . ILE A 1 1035 ? 0.942 -25.833 23.849 1.00 93.56 1035 ILE A C 1
ATOM 7835 O O . ILE A 1 1035 ? 0.586 -25.053 22.969 1.00 93.56 1035 ILE A O 1
ATOM 7839 N N . GLN A 1 1036 ? 1.839 -26.788 23.596 1.00 93.00 1036 GLN A N 1
ATOM 7840 C CA . GLN A 1 1036 ? 2.554 -26.913 22.324 1.00 93.00 1036 GLN A CA 1
ATOM 7841 C C . GLN A 1 1036 ? 1.665 -26.966 21.061 1.00 93.00 1036 GLN A C 1
ATOM 7843 O O . GLN A 1 1036 ? 2.070 -26.379 20.052 1.00 93.00 1036 GLN A O 1
ATOM 7848 N N . PRO A 1 1037 ? 0.465 -27.588 21.062 1.00 95.31 1037 PRO A N 1
ATOM 7849 C CA . PRO A 1 1037 ? -0.410 -27.597 19.889 1.00 95.31 1037 PRO A CA 1
ATOM 7850 C C . PRO A 1 1037 ? -0.806 -26.202 19.374 1.00 95.31 1037 PRO A C 1
ATOM 7852 O O . PRO A 1 1037 ? -0.986 -26.040 18.167 1.00 95.31 1037 PRO A O 1
ATOM 7855 N N . TYR A 1 1038 ? -0.876 -25.182 20.240 1.00 95.62 1038 TYR A N 1
ATOM 7856 C CA . TYR A 1 1038 ? -1.282 -23.823 19.849 1.00 95.62 1038 TYR A CA 1
ATOM 7857 C C . TYR A 1 1038 ? -0.209 -23.061 19.054 1.00 95.62 1038 TYR A C 1
ATOM 7859 O O . TYR A 1 1038 ? -0.501 -22.013 18.487 1.00 95.62 1038 TYR A O 1
ATOM 7867 N N . LEU A 1 1039 ? 1.005 -23.612 18.886 1.00 94.38 1039 LEU A N 1
ATOM 7868 C CA . LEU A 1 1039 ? 1.970 -23.113 17.890 1.00 94.38 1039 LEU A CA 1
ATOM 7869 C C . LEU A 1 1039 ? 1.415 -23.164 16.458 1.00 94.38 1039 LEU A C 1
ATOM 7871 O O . LEU A 1 1039 ? 1.928 -22.466 15.585 1.00 94.38 1039 LEU A O 1
ATOM 7875 N N . ARG A 1 1040 ? 0.390 -23.994 16.226 1.00 93.94 1040 ARG A N 1
ATOM 7876 C CA . ARG A 1 1040 ? -0.310 -24.173 14.948 1.00 93.94 1040 ARG A CA 1
ATOM 7877 C C . ARG A 1 1040 ? -1.729 -23.611 14.950 1.00 93.94 1040 ARG A C 1
ATOM 7879 O O . ARG A 1 1040 ? -2.535 -24.008 14.110 1.00 93.94 1040 ARG A O 1
ATOM 7886 N N . ASP A 1 1041 ? -2.048 -22.726 15.893 1.00 93.56 1041 ASP A N 1
ATOM 7887 C CA . ASP A 1 1041 ? -3.359 -22.081 15.945 1.00 93.56 1041 ASP A CA 1
ATOM 7888 C C . ASP A 1 1041 ? -3.676 -21.371 14.614 1.00 93.56 1041 ASP A C 1
ATOM 7890 O O . ASP A 1 1041 ? -2.780 -20.951 13.875 1.00 93.56 1041 ASP A O 1
ATOM 7894 N N . PHE A 1 1042 ? -4.961 -21.284 14.273 1.00 88.75 1042 PHE A N 1
ATOM 7895 C CA . PHE A 1 1042 ? -5.393 -20.643 13.033 1.00 88.75 1042 PHE A CA 1
ATOM 7896 C C . PHE A 1 1042 ? -5.199 -19.126 13.055 1.00 88.75 1042 PHE A C 1
ATOM 7898 O O . PHE A 1 1042 ? -5.134 -18.502 11.996 1.00 88.75 1042 PHE A O 1
ATOM 7905 N N . ASP A 1 1043 ? -5.112 -18.547 14.252 1.00 89.62 1043 ASP A N 1
ATOM 7906 C CA . ASP A 1 1043 ? -4.827 -17.143 14.467 1.00 89.62 1043 ASP A CA 1
ATOM 7907 C C . ASP A 1 1043 ? -3.308 -16.921 14.641 1.00 89.62 1043 ASP A C 1
ATOM 7909 O O . ASP A 1 1043 ? -2.704 -17.450 15.584 1.00 89.62 1043 ASP A O 1
ATOM 7913 N N . PRO A 1 1044 ? -2.663 -16.131 13.760 1.00 88.44 1044 PRO A N 1
ATOM 7914 C CA . PRO A 1 1044 ? -1.228 -15.867 13.833 1.00 88.44 1044 PRO A CA 1
ATOM 7915 C C . PRO A 1 1044 ? -0.765 -15.229 15.142 1.00 88.44 1044 PRO A C 1
ATOM 7917 O O . PRO A 1 1044 ? 0.345 -15.518 15.594 1.00 88.44 1044 PRO A O 1
ATOM 7920 N N . GLU A 1 1045 ? -1.590 -14.382 15.760 1.00 91.06 1045 GLU A N 1
ATOM 7921 C CA . GLU A 1 1045 ? -1.234 -13.727 17.019 1.00 91.06 1045 GLU A CA 1
ATOM 7922 C C . GLU A 1 1045 ? -1.209 -14.733 18.170 1.00 91.06 1045 GLU A C 1
ATOM 7924 O O . GLU A 1 1045 ? -0.315 -14.689 19.015 1.00 91.06 1045 GLU A O 1
ATOM 7929 N N . ILE A 1 1046 ? -2.123 -15.704 18.157 1.00 94.56 1046 ILE A N 1
ATOM 7930 C CA . ILE A 1 1046 ? -2.170 -16.789 19.143 1.00 94.56 1046 ILE A CA 1
ATOM 7931 C C . ILE A 1 1046 ? -0.978 -17.728 18.985 1.00 94.56 1046 ILE A C 1
ATOM 7933 O O . ILE A 1 1046 ? -0.328 -18.070 19.977 1.00 94.56 1046 ILE A O 1
ATOM 7937 N N . ALA A 1 1047 ? -0.631 -18.099 17.751 1.00 93.69 1047 ALA A N 1
ATOM 7938 C CA . ALA A 1 1047 ? 0.550 -18.915 17.482 1.00 93.69 1047 ALA A CA 1
ATOM 7939 C C . ALA A 1 1047 ? 1.845 -18.211 17.937 1.00 93.69 1047 ALA A C 1
ATOM 7941 O O . ALA A 1 1047 ? 2.711 -18.830 18.566 1.00 93.69 1047 ALA A O 1
ATOM 7942 N N . ALA A 1 1048 ? 1.963 -16.902 17.684 1.00 93.00 1048 ALA A N 1
ATOM 7943 C CA . ALA A 1 1048 ? 3.100 -16.093 18.121 1.00 93.00 1048 ALA A CA 1
ATOM 7944 C C . ALA A 1 1048 ? 3.165 -15.942 19.652 1.00 93.00 1048 ALA A C 1
ATOM 7946 O O . ALA A 1 1048 ? 4.229 -16.140 20.247 1.00 93.00 1048 ALA A O 1
ATOM 7947 N N . ALA A 1 1049 ? 2.036 -15.651 20.305 1.00 95.06 1049 ALA A N 1
ATOM 7948 C CA . ALA A 1 1049 ? 1.948 -15.556 21.760 1.00 95.06 1049 ALA A CA 1
ATOM 7949 C C . ALA A 1 1049 ? 2.293 -16.893 22.436 1.00 95.06 1049 ALA A C 1
ATOM 7951 O O . ALA A 1 1049 ? 3.071 -16.919 23.389 1.00 95.06 1049 ALA A O 1
ATOM 7952 N N . THR A 1 1050 ? 1.814 -18.011 21.884 1.00 95.31 1050 THR A N 1
ATOM 7953 C CA . THR A 1 1050 ? 2.160 -19.365 22.347 1.00 95.31 1050 THR A CA 1
ATOM 7954 C C . THR A 1 1050 ? 3.659 -19.627 22.231 1.00 95.31 1050 THR A C 1
ATOM 7956 O O . THR A 1 1050 ? 4.278 -20.150 23.156 1.00 95.31 1050 THR A O 1
ATOM 7959 N N . SER A 1 1051 ? 4.273 -19.226 21.115 1.00 94.19 1051 SER A N 1
ATOM 7960 C CA . SER A 1 1051 ? 5.718 -19.353 20.912 1.00 94.19 1051 SER A CA 1
ATOM 7961 C C . SER A 1 1051 ? 6.519 -18.605 21.979 1.00 94.19 1051 SER A C 1
ATOM 7963 O O . SER A 1 1051 ? 7.518 -19.123 22.480 1.00 94.19 1051 SER A O 1
ATOM 7965 N N . LYS A 1 1052 ? 6.068 -17.401 22.353 1.00 93.38 1052 LYS A N 1
ATOM 7966 C CA . LYS A 1 1052 ? 6.676 -16.603 23.424 1.00 93.38 1052 LYS A CA 1
ATOM 7967 C C . LYS A 1 1052 ? 6.485 -17.257 24.796 1.00 93.38 1052 LYS A C 1
ATOM 7969 O O . LYS A 1 1052 ? 7.450 -17.343 25.552 1.00 93.38 1052 LYS A O 1
ATOM 7974 N N . LEU A 1 1053 ? 5.279 -17.750 25.090 1.00 92.50 1053 LEU A N 1
ATOM 7975 C CA . LEU A 1 1053 ? 4.964 -18.465 26.329 1.00 92.50 1053 LEU A CA 1
ATOM 7976 C C . LEU A 1 1053 ? 5.870 -19.692 26.514 1.00 92.50 1053 LEU A C 1
ATOM 7978 O O . LEU A 1 1053 ? 6.511 -19.832 27.551 1.00 92.50 1053 LEU A O 1
ATOM 7982 N N . LEU A 1 1054 ? 5.984 -20.552 25.500 1.00 91.94 1054 LEU A N 1
ATOM 7983 C CA . LEU A 1 1054 ? 6.818 -21.757 25.576 1.00 91.94 1054 LEU A CA 1
ATOM 7984 C C . LEU A 1 1054 ? 8.303 -21.426 25.778 1.00 91.94 1054 LEU A C 1
ATOM 7986 O O . LEU A 1 1054 ? 8.973 -22.094 26.562 1.00 91.94 1054 LEU A O 1
ATOM 7990 N N . GLY A 1 1055 ? 8.809 -20.371 25.129 1.00 90.06 1055 GLY A N 1
ATOM 7991 C CA . GLY A 1 1055 ? 10.180 -19.895 25.342 1.00 90.06 1055 GLY A CA 1
ATOM 7992 C C . GLY A 1 1055 ? 10.425 -19.367 26.761 1.00 90.06 1055 GLY A C 1
ATOM 7993 O O . GLY A 1 1055 ? 11.521 -19.525 27.293 1.00 90.06 1055 GLY A O 1
ATOM 7994 N N . ALA A 1 1056 ? 9.406 -18.781 27.399 1.00 88.00 1056 ALA A N 1
ATOM 7995 C CA . ALA A 1 1056 ? 9.479 -18.359 28.797 1.00 88.00 1056 ALA A CA 1
ATOM 7996 C C . ALA A 1 1056 ? 9.449 -19.552 29.771 1.00 88.00 1056 ALA A C 1
ATOM 7998 O O . ALA A 1 1056 ? 10.180 -19.549 30.759 1.00 88.00 1056 ALA A O 1
ATOM 7999 N N . LEU A 1 1057 ? 8.646 -20.582 29.479 1.00 86.44 1057 LEU A N 1
ATOM 8000 C CA . LEU A 1 1057 ? 8.545 -21.797 30.299 1.00 86.44 1057 LEU A CA 1
ATOM 8001 C C . LEU A 1 1057 ? 9.759 -22.732 30.147 1.00 86.44 1057 LEU A C 1
ATOM 8003 O O . LEU A 1 1057 ? 10.049 -23.509 31.056 1.00 86.44 1057 LEU A O 1
ATOM 8007 N N . VAL A 1 1058 ? 10.480 -22.660 29.021 1.00 88.06 1058 VAL A N 1
ATOM 8008 C CA . VAL A 1 1058 ? 11.695 -23.449 28.747 1.00 88.06 1058 VAL A CA 1
ATOM 8009 C C . VAL A 1 1058 ? 12.851 -22.521 28.343 1.00 88.06 1058 VAL A C 1
ATOM 8011 O O . VAL A 1 1058 ? 13.135 -22.362 27.150 1.00 88.06 1058 VAL A O 1
ATOM 8014 N N . PRO A 1 1059 ? 13.551 -21.904 29.316 1.00 81.88 1059 PRO A N 1
ATOM 8015 C CA . PRO A 1 1059 ? 14.652 -20.989 29.032 1.00 81.88 1059 PRO A CA 1
ATOM 8016 C C . PRO A 1 1059 ? 15.727 -21.626 28.139 1.00 81.88 1059 PRO A C 1
ATOM 8018 O O . PRO A 1 1059 ? 16.243 -22.703 28.434 1.00 81.88 1059 PRO A O 1
ATOM 8021 N N . GLY A 1 1060 ? 16.080 -20.947 27.045 1.00 80.00 1060 GLY A N 1
ATOM 8022 C CA . GLY A 1 1060 ? 17.078 -21.410 26.072 1.00 80.00 1060 GLY A CA 1
ATOM 8023 C C . GLY A 1 1060 ? 16.522 -22.240 24.908 1.00 80.00 1060 GLY A C 1
ATOM 8024 O O . GLY A 1 1060 ? 17.251 -22.472 23.945 1.00 80.00 1060 GLY A O 1
ATOM 8025 N N . ALA A 1 1061 ? 15.245 -22.638 24.941 1.00 84.31 1061 ALA A N 1
ATOM 8026 C CA . ALA A 1 1061 ? 14.574 -23.256 23.801 1.00 84.31 1061 ALA A CA 1
ATOM 8027 C C . ALA A 1 1061 ? 13.898 -22.196 22.914 1.00 84.31 1061 ALA A C 1
ATOM 8029 O O . ALA A 1 1061 ? 13.217 -21.293 23.399 1.00 84.31 1061 ALA A O 1
ATOM 8030 N N . THR A 1 1062 ? 14.062 -22.318 21.595 1.00 82.69 1062 THR A N 1
ATOM 8031 C CA . THR A 1 1062 ? 13.352 -21.501 20.606 1.00 82.69 1062 THR A CA 1
ATOM 8032 C C . THR A 1 1062 ? 12.224 -22.307 19.978 1.00 82.69 1062 THR A C 1
ATOM 8034 O O . THR A 1 1062 ? 12.440 -23.349 19.361 1.00 82.69 1062 THR A O 1
ATOM 8037 N N . PHE A 1 1063 ? 11.002 -21.806 20.120 1.00 89.81 1063 PHE A N 1
ATOM 8038 C CA . PHE A 1 1063 ? 9.822 -22.343 19.451 1.00 89.81 1063 PHE A CA 1
ATOM 8039 C C . PHE A 1 1063 ? 9.504 -21.470 18.236 1.00 89.81 1063 PHE A C 1
ATOM 8041 O O . PHE A 1 1063 ? 9.797 -20.274 18.232 1.00 89.81 1063 PHE A O 1
ATOM 8048 N N . ARG A 1 1064 ? 8.951 -22.074 17.182 1.00 90.00 1064 ARG A N 1
ATOM 8049 C CA . ARG A 1 1064 ? 8.536 -21.369 15.966 1.00 90.00 1064 ARG A CA 1
ATOM 8050 C C . ARG A 1 1064 ? 7.019 -21.442 15.849 1.00 90.00 1064 ARG A C 1
ATOM 8052 O O . ARG A 1 1064 ? 6.462 -22.535 15.888 1.00 90.00 1064 ARG A O 1
ATOM 8059 N N . ALA A 1 1065 ? 6.376 -20.293 15.668 1.00 89.50 1065 ALA A N 1
ATOM 8060 C CA . ALA A 1 1065 ? 4.967 -20.222 15.296 1.00 89.50 1065 ALA A CA 1
ATOM 8061 C C . ALA A 1 1065 ? 4.766 -20.708 13.845 1.00 89.50 1065 ALA A C 1
ATOM 8063 O O . ALA A 1 1065 ? 5.472 -20.268 12.933 1.00 89.50 1065 ALA A O 1
ATOM 8064 N N . GLU A 1 1066 ? 3.799 -21.602 13.638 1.00 88.88 1066 GLU A N 1
ATOM 8065 C CA . GLU A 1 1066 ? 3.414 -22.196 12.348 1.00 88.88 1066 GLU A CA 1
ATOM 8066 C C . GLU A 1 1066 ? 1.883 -22.114 12.156 1.00 88.88 1066 GLU A C 1
ATOM 8068 O O . GLU A 1 1066 ? 1.217 -23.152 12.108 1.00 88.88 1066 GLU A O 1
ATOM 8073 N N . PRO A 1 1067 ? 1.288 -20.906 12.092 1.00 85.44 1067 PRO A N 1
ATOM 8074 C CA . PRO A 1 1067 ? -0.166 -20.757 12.101 1.00 85.44 1067 PRO A CA 1
ATOM 8075 C C . PRO A 1 1067 ? -0.848 -21.413 10.891 1.00 85.44 1067 PRO A C 1
ATOM 8077 O O . PRO A 1 1067 ? -0.363 -21.321 9.760 1.00 85.44 1067 PRO A O 1
ATOM 8080 N N . GLN A 1 1068 ? -2.007 -22.040 11.118 1.00 83.62 1068 GLN A N 1
ATOM 8081 C CA . GLN A 1 1068 ? -2.828 -22.670 10.075 1.00 83.62 1068 GLN A CA 1
ATOM 8082 C C . GLN A 1 1068 ? -3.947 -21.733 9.605 1.00 83.62 1068 GLN A C 1
ATOM 8084 O O . GLN A 1 1068 ? -5.095 -21.838 10.040 1.00 83.62 1068 GLN A O 1
ATOM 8089 N N . LEU A 1 1069 ? -3.608 -20.804 8.708 1.00 71.25 1069 LEU A N 1
ATOM 8090 C CA . LEU A 1 1069 ? -4.537 -19.779 8.224 1.00 71.25 1069 LEU A CA 1
ATOM 8091 C C . LEU A 1 1069 ? -5.821 -20.384 7.636 1.00 71.25 1069 LEU A C 1
ATOM 8093 O O . LEU A 1 1069 ? -5.787 -21.285 6.794 1.00 71.25 1069 LEU A O 1
ATOM 8097 N N . ARG A 1 1070 ? -6.971 -19.840 8.039 1.00 67.88 1070 ARG A N 1
ATOM 8098 C CA . ARG A 1 1070 ? -8.278 -20.198 7.477 1.00 67.88 1070 ARG A CA 1
ATOM 8099 C C . ARG A 1 1070 ? -8.577 -19.343 6.256 1.00 67.88 1070 ARG A C 1
ATOM 8101 O O . ARG A 1 1070 ? -8.403 -18.130 6.286 1.00 67.88 1070 ARG A O 1
ATOM 8108 N N . GLN A 1 1071 ? -9.081 -19.966 5.194 1.00 53.53 1071 GLN A N 1
ATOM 8109 C CA . GLN A 1 1071 ? -9.493 -19.223 4.006 1.00 53.53 1071 GLN A CA 1
ATOM 8110 C C . GLN A 1 1071 ? -10.862 -18.543 4.229 1.00 53.53 1071 GLN A C 1
ATOM 8112 O O . GLN A 1 1071 ? -11.827 -19.203 4.651 1.00 53.53 1071 GLN A O 1
ATOM 8117 N N . PRO A 1 1072 ? -10.998 -17.233 3.952 1.00 53.66 1072 PRO A N 1
ATOM 8118 C CA . PRO A 1 1072 ? -12.287 -16.558 3.963 1.00 53.66 1072 PRO A CA 1
ATOM 8119 C C . PRO A 1 1072 ? -13.198 -17.119 2.880 1.00 53.66 1072 PRO A C 1
ATOM 8121 O O . PRO A 1 1072 ? -12.739 -17.455 1.789 1.00 53.66 1072 PRO A O 1
ATOM 8124 N N . LYS A 1 1073 ? -14.506 -17.141 3.145 1.00 54.66 1073 LYS A N 1
ATOM 8125 C CA . LYS A 1 1073 ? -15.488 -17.216 2.066 1.00 54.66 1073 LYS A CA 1
ATOM 8126 C C . LYS A 1 1073 ? -15.489 -15.849 1.382 1.00 54.66 1073 LYS A C 1
ATOM 8128 O O . LYS A 1 1073 ? -15.851 -14.864 2.012 1.00 54.66 1073 LYS A O 1
ATOM 8133 N N . GLN A 1 1074 ? -15.033 -15.790 0.139 1.00 55.06 1074 GLN A N 1
ATOM 8134 C CA . GLN A 1 1074 ? -14.923 -14.538 -0.607 1.00 55.06 1074 GLN A CA 1
ATOM 8135 C C . GLN A 1 1074 ? -16.194 -14.304 -1.419 1.00 55.06 1074 GLN A C 1
ATOM 8137 O O . GLN A 1 1074 ? -16.683 -15.229 -2.071 1.00 55.06 1074 GLN A O 1
ATOM 8142 N N . ALA A 1 1075 ? -16.722 -13.079 -1.375 1.00 58.50 1075 ALA A N 1
ATOM 8143 C CA . ALA A 1 1075 ? -17.834 -12.679 -2.229 1.00 58.50 1075 ALA A CA 1
ATOM 8144 C C . ALA A 1 1075 ? -17.376 -12.694 -3.690 1.00 58.50 1075 ALA A C 1
ATOM 8146 O O . ALA A 1 1075 ? -16.307 -12.195 -4.018 1.00 58.50 1075 ALA A O 1
ATOM 8147 N N . THR A 1 1076 ? -18.163 -13.279 -4.579 1.00 60.53 1076 THR A N 1
ATOM 8148 C CA . THR A 1 1076 ? -17.915 -13.267 -6.021 1.00 60.53 1076 THR A CA 1
ATOM 8149 C C . THR A 1 1076 ? -18.220 -11.888 -6.610 1.00 60.53 1076 THR A C 1
ATOM 8151 O O . THR A 1 1076 ? -19.039 -11.136 -6.083 1.00 60.53 1076 THR A O 1
ATOM 8154 N N . LEU A 1 1077 ? -17.632 -11.564 -7.766 1.00 60.25 1077 LEU A N 1
ATOM 8155 C CA . LEU A 1 1077 ? -17.947 -10.331 -8.503 1.00 60.25 1077 LEU A CA 1
ATOM 8156 C C . LEU A 1 1077 ? -19.458 -10.119 -8.698 1.00 60.25 1077 LEU A C 1
ATOM 8158 O O . LEU A 1 1077 ? -19.951 -9.002 -8.545 1.00 60.25 1077 LEU A O 1
ATOM 8162 N N . GLY A 1 1078 ? -20.181 -11.184 -9.056 1.00 66.56 1078 GLY A N 1
ATOM 8163 C CA . GLY A 1 1078 ? -21.625 -11.122 -9.280 1.00 66.56 1078 GLY A CA 1
ATOM 8164 C C . GLY A 1 1078 ? -22.398 -10.769 -8.009 1.00 66.56 1078 GLY A C 1
ATOM 8165 O O . GLY A 1 1078 ? -23.369 -10.021 -8.077 1.00 66.56 1078 GLY A O 1
ATOM 8166 N N . GLU A 1 1079 ? -21.940 -11.243 -6.848 1.00 70.06 1079 GLU A N 1
ATOM 8167 C CA . GLU A 1 1079 ? -22.531 -10.895 -5.553 1.00 70.06 1079 GLU A CA 1
ATOM 8168 C C . GLU A 1 1079 ? -22.291 -9.425 -5.204 1.00 70.06 1079 GLU A C 1
ATOM 8170 O O . GLU A 1 1079 ? -23.233 -8.764 -4.773 1.00 70.06 1079 GLU A O 1
ATOM 8175 N N . VAL A 1 1080 ? -21.090 -8.888 -5.457 1.00 72.12 1080 VAL A N 1
ATOM 8176 C CA . VAL A 1 1080 ? -20.778 -7.472 -5.180 1.00 72.12 1080 VAL A CA 1
ATOM 8177 C C . VAL A 1 1080 ? -21.555 -6.526 -6.105 1.00 72.12 1080 VAL A C 1
ATOM 8179 O O . VAL A 1 1080 ? -22.068 -5.501 -5.664 1.00 72.12 1080 VAL A O 1
ATOM 8182 N N . GLN A 1 1081 ? -21.708 -6.876 -7.385 1.00 73.25 1081 GLN A N 1
ATOM 8183 C CA . GLN A 1 1081 ? -22.498 -6.081 -8.337 1.00 73.25 1081 GLN A CA 1
ATOM 8184 C C . GLN A 1 1081 ? -24.000 -6.075 -8.023 1.00 73.25 1081 GLN A C 1
ATOM 8186 O O . GLN A 1 1081 ? -24.696 -5.125 -8.379 1.00 73.25 1081 GLN A O 1
ATOM 8191 N N . ALA A 1 1082 ? -24.500 -7.125 -7.372 1.00 83.06 1082 ALA A N 1
ATOM 8192 C CA . ALA A 1 1082 ? -25.902 -7.266 -6.994 1.00 83.06 1082 ALA A CA 1
ATOM 8193 C C . ALA A 1 1082 ? -26.222 -6.681 -5.605 1.00 83.06 1082 ALA A C 1
ATOM 8195 O O . ALA A 1 1082 ? -27.327 -6.895 -5.091 1.00 83.06 1082 ALA A O 1
ATOM 8196 N N . LEU A 1 1083 ? -25.275 -5.979 -4.971 1.00 88.31 1083 LEU A N 1
ATOM 8197 C CA . LEU A 1 1083 ? -25.506 -5.391 -3.658 1.00 88.31 1083 LEU A CA 1
ATOM 8198 C C . LEU A 1 1083 ? -26.541 -4.258 -3.735 1.00 88.31 1083 LEU A C 1
ATOM 8200 O O . LEU A 1 1083 ? -26.496 -3.424 -4.647 1.00 88.31 1083 LEU A O 1
ATOM 8204 N N . PRO A 1 1084 ? -27.486 -4.209 -2.780 1.00 92.88 1084 PRO A N 1
ATOM 8205 C CA . PRO A 1 1084 ? -28.382 -3.075 -2.636 1.00 92.88 1084 PRO A CA 1
ATOM 8206 C C . PRO A 1 1084 ? -27.569 -1.810 -2.336 1.00 92.88 1084 PRO A C 1
ATOM 8208 O O . PRO A 1 1084 ? -26.517 -1.859 -1.702 1.00 92.88 1084 PRO A O 1
ATOM 8211 N N . LYS A 1 1085 ? -28.077 -0.661 -2.785 1.00 92.75 1085 LYS A N 1
ATOM 8212 C CA . LYS A 1 1085 ? -27.475 0.657 -2.511 1.00 92.75 1085 LYS A CA 1
ATOM 8213 C C . LYS A 1 1085 ? -28.113 1.375 -1.329 1.00 92.75 1085 LYS A C 1
ATOM 8215 O O . LYS A 1 1085 ? -27.685 2.463 -0.966 1.00 92.75 1085 LYS A O 1
ATOM 8220 N N . ARG A 1 1086 ? -29.180 0.808 -0.772 1.00 96.69 1086 ARG A N 1
ATOM 8221 C CA . ARG A 1 1086 ? -29.918 1.382 0.344 1.00 96.69 1086 ARG A CA 1
ATOM 8222 C C . ARG A 1 1086 ? -30.198 0.307 1.374 1.00 96.69 1086 ARG A C 1
ATOM 8224 O O . ARG A 1 1086 ? -30.320 -0.861 1.027 1.00 96.69 1086 ARG A O 1
ATOM 8231 N N . ALA A 1 1087 ? -30.290 0.723 2.623 1.00 97.75 1087 ALA A N 1
ATOM 8232 C CA . ALA A 1 1087 ? -30.816 -0.093 3.698 1.00 97.75 1087 ALA A CA 1
ATOM 8233 C C . ALA A 1 1087 ? -31.682 0.780 4.603 1.00 97.75 1087 ALA A C 1
ATOM 8235 O O . ALA A 1 1087 ? -31.489 1.989 4.676 1.00 97.75 1087 ALA A O 1
ATOM 8236 N N . VAL A 1 1088 ? -32.636 0.181 5.299 1.00 98.19 1088 VAL A N 1
ATOM 8237 C CA . VAL A 1 1088 ? -33.446 0.864 6.304 1.00 98.19 1088 VAL A CA 1
ATOM 8238 C C . VAL A 1 1088 ? -33.393 0.060 7.587 1.00 98.19 1088 VAL A C 1
ATOM 8240 O O . VAL A 1 1088 ? -33.859 -1.081 7.622 1.00 98.19 1088 VAL A O 1
ATOM 8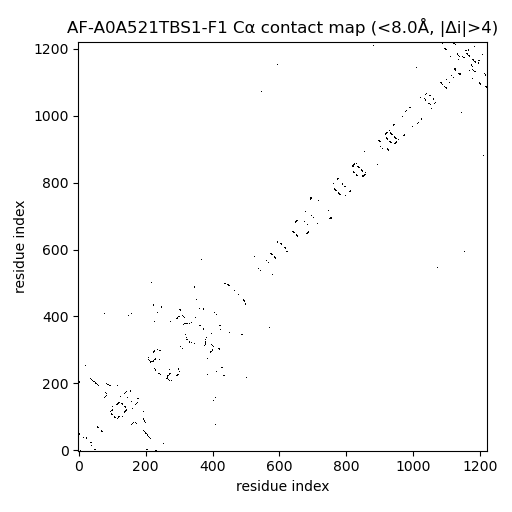243 N N . LEU A 1 1089 ? -32.853 0.667 8.640 1.00 97.75 1089 LEU A N 1
ATOM 8244 C CA . LEU A 1 1089 ? -32.954 0.139 9.994 1.00 97.75 1089 LEU A CA 1
ATOM 8245 C C . LEU A 1 1089 ? -34.333 0.526 10.518 1.00 97.75 1089 LEU A C 1
ATOM 8247 O O . LEU A 1 1089 ? -34.669 1.710 10.599 1.00 97.75 1089 LEU A O 1
ATOM 8251 N N . ILE A 1 1090 ? -35.142 -0.482 10.829 1.00 97.75 1090 ILE A N 1
ATOM 8252 C CA . ILE A 1 1090 ? -36.432 -0.298 11.485 1.00 97.75 1090 ILE A CA 1
ATOM 8253 C C . ILE A 1 1090 ? -36.213 -0.572 12.966 1.00 97.75 1090 ILE A C 1
ATOM 8255 O O . ILE A 1 1090 ? -35.830 -1.679 13.345 1.00 97.75 1090 ILE A O 1
ATOM 8259 N N . MET A 1 1091 ? -36.438 0.446 13.784 1.00 96.06 1091 MET A N 1
ATOM 8260 C CA . MET A 1 1091 ? -36.328 0.381 15.236 1.00 96.06 1091 MET A CA 1
ATOM 8261 C C . MET A 1 1091 ? -37.598 -0.236 15.835 1.00 96.06 1091 MET A C 1
ATOM 8263 O O . MET A 1 1091 ? -38.672 -0.187 15.233 1.00 96.06 1091 MET A O 1
ATOM 8267 N N . SER A 1 1092 ? -37.499 -0.828 17.027 1.00 92.69 1092 SER A N 1
ATOM 8268 C CA . SER A 1 1092 ? -38.635 -1.493 17.693 1.00 92.69 1092 SER A CA 1
ATOM 8269 C C . SER A 1 1092 ? -39.814 -0.571 18.019 1.00 92.69 1092 SER A C 1
ATOM 8271 O O . SER A 1 1092 ? -40.934 -1.050 18.180 1.00 92.69 1092 SER A O 1
ATOM 8273 N N . ASP A 1 1093 ? -39.574 0.734 18.122 1.00 88.81 1093 ASP A N 1
ATOM 8274 C CA . ASP A 1 1093 ? -40.586 1.774 18.338 1.00 88.81 1093 ASP A CA 1
ATOM 8275 C C . ASP A 1 1093 ? -41.233 2.282 17.032 1.00 88.81 1093 ASP A C 1
ATOM 8277 O O . ASP A 1 1093 ? -42.104 3.151 17.064 1.00 88.81 1093 ASP A O 1
ATOM 8281 N N . GLY A 1 1094 ? -40.837 1.730 15.878 1.00 90.88 1094 GLY A N 1
ATOM 8282 C CA . GLY A 1 1094 ? -41.298 2.142 14.552 1.00 90.88 1094 GLY A CA 1
ATOM 8283 C C . GLY A 1 1094 ? -40.442 3.225 13.891 1.00 90.88 1094 GLY A C 1
ATOM 8284 O O . GLY A 1 1094 ? -40.714 3.577 12.739 1.00 90.88 1094 GLY A O 1
ATOM 8285 N N . GLY A 1 1095 ? -39.403 3.727 14.569 1.00 94.81 1095 GLY A N 1
ATOM 8286 C CA . GLY A 1 1095 ? -38.425 4.650 14.004 1.00 94.81 1095 GLY A CA 1
ATOM 8287 C C . GLY A 1 1095 ? -37.703 4.065 12.785 1.00 94.81 1095 GLY A C 1
ATOM 8288 O O . GLY A 1 1095 ? -37.502 2.853 12.676 1.00 94.81 1095 GLY A O 1
ATOM 8289 N N . ARG A 1 1096 ? -37.332 4.923 11.830 1.00 97.62 1096 ARG A N 1
ATOM 8290 C CA . ARG A 1 1096 ? -36.708 4.520 10.561 1.00 97.62 1096 ARG A CA 1
ATOM 8291 C C . ARG A 1 1096 ? -35.451 5.336 10.306 1.00 97.62 1096 ARG A C 1
ATOM 8293 O O . ARG A 1 1096 ? -35.522 6.560 10.265 1.00 97.62 1096 ARG A O 1
ATOM 8300 N N . ILE A 1 1097 ? -34.338 4.645 10.083 1.00 98.06 1097 ILE A N 1
ATOM 8301 C CA . ILE A 1 1097 ? -33.058 5.254 9.710 1.00 98.06 1097 ILE A CA 1
ATOM 8302 C C . ILE A 1 1097 ? -32.697 4.733 8.324 1.00 98.06 1097 ILE A C 1
ATOM 8304 O O . ILE A 1 1097 ? -32.504 3.529 8.141 1.00 98.06 1097 ILE A O 1
ATOM 8308 N N . GLU A 1 1098 ? -32.656 5.628 7.340 1.00 97.94 1098 GLU A N 1
ATOM 8309 C CA . GLU A 1 1098 ? -32.374 5.273 5.949 1.00 97.94 1098 GLU A CA 1
ATOM 8310 C C . GLU A 1 1098 ? -30.893 5.470 5.646 1.00 97.94 1098 GLU A C 1
ATOM 8312 O O . GLU A 1 1098 ? -30.345 6.555 5.840 1.00 97.94 1098 GLU A O 1
ATOM 8317 N N . LEU A 1 1099 ? -30.251 4.418 5.151 1.00 98.00 1099 LEU A N 1
ATOM 8318 C CA . LEU A 1 1099 ? -28.833 4.370 4.835 1.00 98.00 1099 LEU A CA 1
ATOM 8319 C C . LEU A 1 1099 ? -28.616 4.328 3.322 1.00 98.00 1099 LEU A C 1
ATOM 8321 O O . LEU A 1 1099 ? -29.264 3.548 2.621 1.00 98.00 1099 LEU A O 1
ATOM 8325 N N . GLU A 1 1100 ? -27.655 5.104 2.833 1.00 97.31 1100 GLU A N 1
ATOM 8326 C CA . GLU A 1 1100 ? -27.012 4.915 1.533 1.00 97.31 1100 GLU A CA 1
ATOM 8327 C C . GLU A 1 1100 ? -25.761 4.054 1.720 1.00 97.31 1100 GLU A C 1
ATOM 8329 O O . GLU A 1 1100 ? -24.846 4.443 2.441 1.00 97.31 1100 GLU A O 1
ATOM 8334 N N . LEU A 1 1101 ? -25.720 2.883 1.082 1.00 96.12 1101 LEU A N 1
ATOM 8335 C CA . LEU A 1 1101 ? -24.602 1.943 1.165 1.00 96.12 1101 LEU A CA 1
ATOM 8336 C C . LEU A 1 1101 ? -23.519 2.312 0.140 1.00 96.12 1101 LEU A C 1
ATOM 8338 O O . LEU A 1 1101 ? -23.774 2.348 -1.068 1.00 96.12 1101 LEU A O 1
ATOM 8342 N N . LEU A 1 1102 ? -22.292 2.531 0.612 1.00 91.50 1102 LEU A N 1
ATOM 8343 C CA . LEU A 1 1102 ? -21.146 2.986 -0.176 1.00 91.50 1102 LEU A CA 1
ATOM 8344 C C . LEU A 1 1102 ? -20.394 1.804 -0.805 1.00 91.50 1102 LEU A C 1
ATOM 8346 O O . LEU A 1 1102 ? -19.230 1.545 -0.503 1.00 91.50 1102 LEU A O 1
ATOM 8350 N N . VAL A 1 1103 ? -21.065 1.082 -1.707 1.00 85.75 1103 VAL A N 1
ATOM 8351 C CA . VAL A 1 1103 ? -20.523 -0.125 -2.369 1.00 85.75 1103 VAL A CA 1
ATOM 8352 C C . VAL A 1 1103 ? -19.188 0.138 -3.079 1.00 85.75 1103 VAL A C 1
ATOM 8354 O O . VAL A 1 1103 ? -18.336 -0.741 -3.123 1.00 85.75 1103 VAL A O 1
ATOM 8357 N N . ASP A 1 1104 ? -18.987 1.339 -3.626 1.00 78.56 1104 ASP A N 1
ATOM 8358 C CA . ASP A 1 1104 ? -17.755 1.695 -4.344 1.00 78.56 1104 ASP A CA 1
ATOM 8359 C C . ASP A 1 1104 ? -16.582 2.055 -3.406 1.00 78.56 1104 ASP A C 1
ATOM 8361 O O . ASP A 1 1104 ? -15.426 2.071 -3.838 1.00 78.56 1104 ASP A O 1
ATOM 8365 N N . GLU A 1 1105 ? -16.869 2.354 -2.135 1.00 82.94 1105 GLU A N 1
ATOM 8366 C CA . GLU A 1 1105 ? -15.880 2.756 -1.126 1.00 82.94 1105 GLU A CA 1
ATOM 8367 C C . GLU A 1 1105 ? -15.482 1.577 -0.232 1.00 82.94 1105 GLU A C 1
ATOM 8369 O O . GLU A 1 1105 ? -14.292 1.355 -0.030 1.00 82.94 1105 GLU A O 1
ATOM 8374 N N . ALA A 1 1106 ? -16.460 0.789 0.230 1.00 87.12 1106 ALA A N 1
ATOM 8375 C CA . ALA A 1 1106 ? -16.249 -0.357 1.117 1.00 87.12 1106 ALA A CA 1
ATOM 8376 C C . ALA A 1 1106 ? -17.077 -1.587 0.672 1.00 87.12 1106 ALA A C 1
ATOM 8378 O O . ALA A 1 1106 ? -18.029 -1.995 1.353 1.00 87.12 1106 ALA A O 1
ATOM 8379 N N . PRO A 1 1107 ? -16.795 -2.166 -0.513 1.00 83.88 1107 PRO A N 1
ATOM 8380 C CA . PRO A 1 1107 ? -17.590 -3.256 -1.079 1.00 83.88 1107 PRO A CA 1
ATOM 8381 C C . PRO A 1 1107 ? -17.670 -4.496 -0.187 1.00 83.88 1107 PRO A C 1
ATOM 8383 O O . PRO A 1 1107 ? -18.700 -5.173 -0.200 1.00 83.88 1107 PRO A O 1
ATOM 8386 N N . MET A 1 1108 ? -16.618 -4.828 0.565 1.00 82.19 1108 MET A N 1
ATOM 8387 C CA . MET A 1 1108 ? -16.592 -6.030 1.407 1.00 82.19 1108 MET A CA 1
ATOM 8388 C C . MET A 1 1108 ? -17.331 -5.821 2.721 1.00 82.19 1108 MET A C 1
ATOM 8390 O O . MET A 1 1108 ? -18.087 -6.704 3.139 1.00 82.19 1108 MET A O 1
ATOM 8394 N N . ALA A 1 1109 ? -17.225 -4.629 3.304 1.00 88.56 1109 ALA A N 1
ATOM 8395 C CA . ALA A 1 1109 ? -18.055 -4.210 4.422 1.00 88.56 1109 ALA A CA 1
ATOM 8396 C C . ALA A 1 1109 ? -19.542 -4.249 4.058 1.00 88.56 1109 ALA A C 1
ATOM 8398 O O . ALA A 1 1109 ? -20.337 -4.872 4.766 1.00 88.56 1109 ALA A O 1
ATOM 8399 N N . VAL A 1 1110 ? -19.917 -3.665 2.911 1.00 92.06 1110 VAL A N 1
ATOM 8400 C CA . VAL A 1 1110 ? -21.309 -3.678 2.444 1.00 92.06 1110 VAL A CA 1
ATOM 8401 C C . VAL A 1 1110 ? -21.773 -5.100 2.136 1.00 92.06 1110 VAL A C 1
ATOM 8403 O O . VAL A 1 1110 ? -22.872 -5.475 2.543 1.00 92.06 1110 VAL A O 1
ATOM 8406 N N . ALA A 1 1111 ? -20.954 -5.916 1.464 1.00 88.88 1111 ALA A N 1
ATOM 8407 C CA . ALA A 1 1111 ? -21.305 -7.303 1.161 1.00 88.88 1111 ALA A CA 1
ATOM 8408 C C . ALA A 1 1111 ? -21.616 -8.101 2.431 1.00 88.88 1111 ALA A C 1
ATOM 8410 O O . ALA A 1 1111 ? -22.639 -8.787 2.496 1.00 88.88 1111 ALA A O 1
ATOM 8411 N N . ARG A 1 1112 ? -20.767 -7.962 3.455 1.00 88.69 1112 ARG A N 1
ATOM 8412 C CA . ARG A 1 1112 ? -20.941 -8.635 4.742 1.00 88.69 1112 ARG A CA 1
ATOM 8413 C C . ARG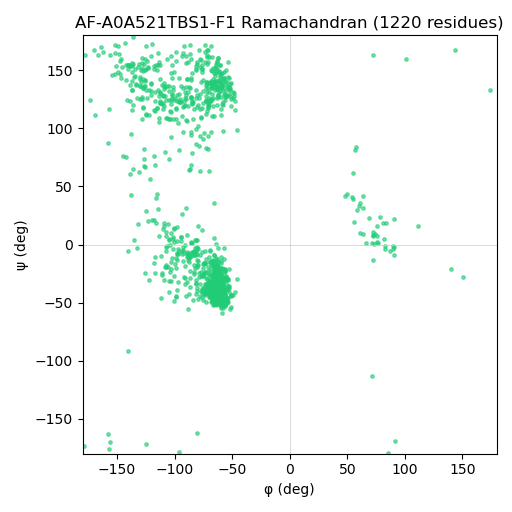 A 1 1112 ? -22.164 -8.120 5.495 1.00 88.69 1112 ARG A C 1
ATOM 8415 O O . ARG A 1 1112 ? -22.967 -8.926 5.959 1.00 88.69 1112 ARG A O 1
ATOM 8422 N N . PHE A 1 1113 ? -22.341 -6.802 5.569 1.00 94.50 1113 PHE A N 1
ATOM 8423 C CA . PHE A 1 1113 ? -23.513 -6.185 6.191 1.00 94.50 1113 PHE A CA 1
ATOM 8424 C C . PHE A 1 1113 ? -24.814 -6.676 5.542 1.00 94.50 1113 PHE A C 1
ATOM 8426 O O . PHE A 1 1113 ? -25.736 -7.101 6.234 1.00 94.50 1113 PHE A O 1
ATOM 8433 N N . VAL A 1 1114 ? -24.868 -6.698 4.208 1.00 94.50 1114 VAL A N 1
ATOM 8434 C CA . VAL A 1 1114 ? -26.015 -7.180 3.426 1.00 94.50 1114 VAL A CA 1
ATOM 8435 C C . VAL A 1 1114 ? -26.267 -8.671 3.646 1.00 94.50 1114 VAL A C 1
ATOM 8437 O O . VAL A 1 1114 ? -27.419 -9.077 3.802 1.00 94.50 1114 VAL A O 1
ATOM 8440 N N . GLU A 1 1115 ? -25.221 -9.500 3.665 1.00 91.75 1115 GLU A N 1
ATOM 8441 C CA . GLU A 1 1115 ? -25.345 -10.933 3.954 1.00 91.75 1115 GLU A CA 1
ATOM 8442 C C . GLU A 1 1115 ? -25.945 -11.167 5.345 1.00 91.75 1115 GLU A C 1
ATOM 8444 O O . GLU A 1 1115 ? -26.882 -11.954 5.489 1.00 91.75 1115 GLU A O 1
ATOM 8449 N N . LEU A 1 1116 ? -25.425 -10.476 6.360 1.00 94.19 1116 LEU A N 1
ATOM 8450 C CA . LEU A 1 1116 ? -25.871 -10.604 7.744 1.00 94.19 1116 LEU A CA 1
ATOM 8451 C C . LEU A 1 1116 ? -27.286 -10.049 7.941 1.00 94.19 1116 LEU A C 1
ATOM 8453 O O . LEU A 1 1116 ? -28.114 -10.715 8.561 1.00 94.19 1116 LEU A O 1
ATOM 8457 N N . ALA A 1 1117 ? -27.613 -8.908 7.331 1.00 96.25 1117 ALA A N 1
ATOM 8458 C CA . ALA A 1 1117 ? -28.966 -8.358 7.320 1.00 96.25 1117 ALA A CA 1
ATOM 8459 C C . ALA A 1 1117 ? -29.976 -9.329 6.684 1.00 96.25 1117 ALA A C 1
ATOM 8461 O O . ALA A 1 1117 ? -31.027 -9.585 7.261 1.00 96.25 1117 ALA A O 1
ATOM 8462 N N . ARG A 1 1118 ? -29.644 -9.961 5.546 1.00 95.19 1118 ARG A N 1
ATOM 8463 C CA . ARG A 1 1118 ? -30.508 -10.981 4.910 1.00 95.19 1118 ARG A CA 1
ATOM 8464 C C . ARG A 1 1118 ? -30.721 -12.220 5.779 1.00 95.19 1118 ARG A C 1
ATOM 8466 O O . ARG A 1 1118 ? -31.754 -12.872 5.650 1.00 95.19 1118 ARG A O 1
ATOM 8473 N N . LYS A 1 1119 ? -29.751 -12.559 6.631 1.00 95.62 1119 LYS A N 1
ATOM 8474 C CA . LYS A 1 1119 ? -29.849 -13.662 7.600 1.00 95.62 1119 LYS A CA 1
ATOM 8475 C C . LYS A 1 1119 ? -30.591 -13.275 8.883 1.00 95.62 1119 LYS A C 1
ATOM 8477 O O . LYS A 1 1119 ? -30.759 -14.139 9.737 1.00 95.62 1119 LYS A O 1
ATOM 8482 N N . GLY A 1 1120 ? -31.000 -12.013 9.031 1.00 96.94 1120 GLY A N 1
ATOM 8483 C CA . GLY A 1 1120 ? -31.608 -11.500 10.258 1.00 96.94 1120 GLY A CA 1
ATOM 8484 C C . GLY A 1 1120 ? -30.626 -11.408 11.428 1.00 96.94 1120 GLY A C 1
ATOM 8485 O O . GLY A 1 1120 ? -31.051 -11.437 12.573 1.00 96.94 1120 GLY A O 1
ATOM 8486 N N . TYR A 1 1121 ? -29.312 -11.321 11.173 1.00 96.88 1121 TYR A N 1
ATOM 8487 C CA . TYR A 1 1121 ? -28.295 -11.242 12.235 1.00 96.88 1121 TYR A CA 1
ATOM 8488 C C . TYR A 1 1121 ? -28.531 -10.054 13.177 1.00 96.88 1121 TYR A C 1
ATOM 8490 O O . TYR A 1 1121 ? -28.365 -10.188 14.382 1.00 96.88 1121 TYR A O 1
ATOM 8498 N N . TYR A 1 1122 ? -28.921 -8.902 12.623 1.00 97.69 1122 TYR A N 1
ATOM 8499 C CA . TYR A 1 1122 ? -29.148 -7.673 13.384 1.00 97.69 1122 TYR A CA 1
ATOM 8500 C C . TYR A 1 1122 ? -30.526 -7.616 14.060 1.00 97.69 1122 TYR A C 1
ATOM 8502 O O . TYR A 1 1122 ? -30.767 -6.708 14.854 1.00 97.69 1122 TYR A O 1
ATOM 8510 N N . ASP A 1 1123 ? -31.427 -8.551 13.753 1.00 97.12 1123 ASP A N 1
ATOM 8511 C CA . ASP A 1 1123 ? -32.801 -8.534 14.244 1.00 97.12 1123 ASP A CA 1
ATOM 8512 C C . ASP A 1 1123 ? -32.813 -8.827 15.753 1.00 97.12 1123 ASP A C 1
ATOM 8514 O O . ASP A 1 1123 ? -32.353 -9.870 16.216 1.00 97.12 1123 ASP A O 1
ATOM 8518 N N . GLY A 1 1124 ? -33.335 -7.887 16.538 1.00 95.19 1124 GLY A N 1
ATOM 8519 C CA . GLY A 1 1124 ? -33.349 -7.952 17.999 1.00 95.19 1124 GLY A CA 1
ATOM 8520 C C . GLY A 1 1124 ? -32.050 -7.501 18.676 1.00 95.19 1124 GLY A C 1
ATOM 8521 O O . GLY A 1 1124 ? -32.022 -7.430 19.905 1.00 95.19 1124 GLY A O 1
ATOM 8522 N N . LEU A 1 1125 ? -30.997 -7.161 17.922 1.00 96.38 1125 LEU A N 1
ATOM 8523 C CA . LEU A 1 1125 ? -29.765 -6.607 18.492 1.00 96.38 1125 LEU A CA 1
ATOM 8524 C C . LEU A 1 1125 ? -29.941 -5.133 18.869 1.00 96.38 1125 LEU A C 1
ATOM 8526 O O . LEU A 1 1125 ? -30.815 -4.439 18.348 1.00 96.38 1125 LEU A O 1
ATOM 8530 N N . THR A 1 1126 ? -29.095 -4.635 19.770 1.00 94.88 1126 THR A N 1
ATOM 8531 C CA . THR A 1 1126 ? -29.227 -3.282 20.324 1.00 94.88 1126 THR A CA 1
ATOM 8532 C C . THR A 1 1126 ? -28.087 -2.348 19.933 1.00 94.88 1126 THR A C 1
ATOM 8534 O O . THR A 1 1126 ? -26.962 -2.780 19.651 1.00 94.88 1126 THR A O 1
ATOM 8537 N N . PHE A 1 1127 ? -28.366 -1.043 19.979 1.00 95.50 1127 PHE A N 1
ATOM 8538 C CA . PHE A 1 1127 ? -27.343 -0.025 20.209 1.00 95.50 1127 PHE A CA 1
ATOM 8539 C C . PHE A 1 1127 ? -26.970 -0.047 21.691 1.00 95.50 1127 PHE A C 1
ATOM 8541 O O . PHE A 1 1127 ? -27.610 0.580 22.531 1.00 95.50 1127 PHE A O 1
ATOM 8548 N N . HIS A 1 1128 ? -25.970 -0.854 22.023 1.00 92.94 1128 HIS A N 1
ATOM 8549 C CA . HIS A 1 1128 ? -25.574 -1.139 23.400 1.00 92.94 1128 HIS A CA 1
ATOM 8550 C C . HIS A 1 1128 ? -24.595 -0.114 23.974 1.00 92.94 1128 HIS A C 1
ATOM 8552 O O . HIS A 1 1128 ? -24.318 -0.138 25.166 1.00 92.94 1128 HIS A O 1
ATOM 8558 N N . ARG A 1 1129 ? -24.049 0.779 23.144 1.00 93.56 1129 ARG A N 1
ATOM 8559 C CA . ARG A 1 1129 ? -23.134 1.825 23.594 1.00 93.56 1129 ARG A CA 1
ATOM 8560 C C . ARG A 1 1129 ? -23.481 3.143 22.922 1.00 93.56 1129 ARG A C 1
ATOM 8562 O O . ARG A 1 1129 ? -23.347 3.282 21.712 1.00 93.56 1129 ARG A O 1
ATOM 8569 N N . VAL A 1 1130 ? -23.886 4.120 23.724 1.00 94.00 1130 VAL A N 1
ATOM 8570 C CA . VAL A 1 1130 ? -24.195 5.483 23.280 1.00 94.00 1130 VAL A CA 1
ATOM 8571 C C . VAL A 1 1130 ? -23.227 6.431 23.967 1.00 94.00 1130 VAL A C 1
ATOM 8573 O O . VAL A 1 1130 ? -23.221 6.546 25.188 1.00 94.00 1130 VAL A O 1
ATOM 8576 N N . VAL A 1 1131 ? -22.375 7.095 23.187 1.00 93.56 1131 VAL A N 1
ATOM 8577 C CA . VAL A 1 1131 ? -21.455 8.107 23.707 1.00 93.56 1131 VAL A CA 1
ATOM 8578 C C . VAL A 1 1131 ? -21.855 9.459 23.143 1.00 93.56 1131 VAL A C 1
ATOM 8580 O O . VAL A 1 1131 ? -21.592 9.762 21.978 1.00 93.56 1131 VAL A O 1
ATOM 8583 N N . SER A 1 1132 ? -22.460 10.285 23.996 1.00 90.00 1132 SER A N 1
ATOM 8584 C CA . SER A 1 1132 ? -22.892 11.643 23.668 1.00 90.00 1132 SER A CA 1
ATOM 8585 C C . SER A 1 1132 ? -21.782 12.445 22.989 1.00 90.00 1132 SER A C 1
ATOM 8587 O O . SER A 1 1132 ? -20.650 12.509 23.483 1.00 90.00 1132 SER A O 1
ATOM 8589 N N . ASN A 1 1133 ? -22.119 13.100 21.875 1.00 93.44 1133 ASN A N 1
ATOM 8590 C CA . ASN A 1 1133 ? -21.176 13.851 21.040 1.00 93.44 1133 ASN A CA 1
ATOM 8591 C C . ASN A 1 1133 ? -20.004 13.010 20.496 1.00 93.44 1133 ASN A C 1
ATOM 8593 O O . ASN A 1 1133 ? -18.897 13.525 20.299 1.00 93.44 1133 ASN A O 1
ATOM 8597 N N . PHE A 1 1134 ? -20.222 11.716 20.279 1.00 94.94 1134 PHE A N 1
ATOM 8598 C CA . PHE A 1 1134 ? -19.274 10.849 19.597 1.00 94.94 1134 PHE A CA 1
ATOM 8599 C C . PHE A 1 1134 ? -20.008 9.882 18.665 1.00 94.94 1134 PHE A C 1
ATOM 8601 O O . PHE A 1 1134 ? -20.261 10.249 17.523 1.00 94.94 1134 PHE A O 1
ATOM 8608 N N . VAL A 1 1135 ? -20.375 8.689 19.134 1.00 96.75 1135 VAL A N 1
ATOM 8609 C CA . VAL A 1 1135 ? -21.005 7.652 18.306 1.00 96.75 1135 VAL A CA 1
ATOM 8610 C C . VAL A 1 1135 ? -22.071 6.895 19.086 1.00 96.75 1135 VAL A C 1
ATOM 8612 O O . VAL A 1 1135 ? -21.977 6.762 20.311 1.00 96.75 1135 VAL A O 1
ATOM 8615 N N . ILE A 1 1136 ? -23.030 6.332 18.357 1.00 97.00 1136 ILE A N 1
ATOM 8616 C CA . ILE A 1 1136 ? -23.834 5.199 18.827 1.00 97.00 1136 ILE A CA 1
ATOM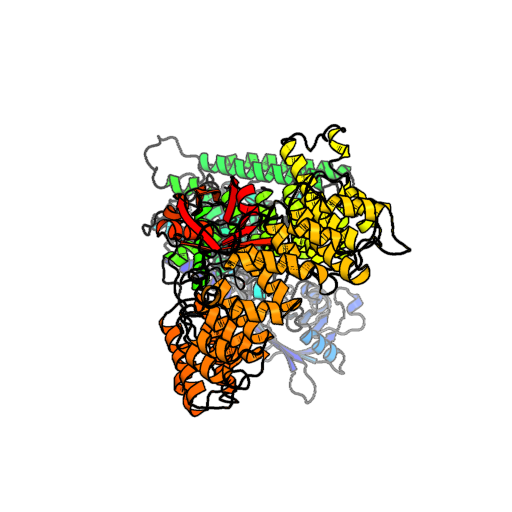 8617 C C . ILE A 1 1136 ? -23.296 3.919 18.194 1.00 97.00 1136 ILE A C 1
ATOM 8619 O O . ILE A 1 1136 ? -23.001 3.905 17.007 1.00 97.00 1136 ILE A O 1
ATOM 8623 N N . GLN A 1 1137 ? -23.143 2.851 18.970 1.00 97.19 1137 GLN A N 1
ATOM 8624 C CA . GLN A 1 1137 ? -22.566 1.577 18.540 1.00 97.19 1137 GLN A CA 1
ATOM 8625 C C . GLN A 1 1137 ? -23.518 0.425 18.872 1.00 97.19 1137 GLN A C 1
ATOM 8627 O O . GLN A 1 1137 ? -24.095 0.370 19.961 1.00 97.19 1137 GLN A O 1
ATOM 8632 N N . GLY A 1 1138 ? -23.684 -0.493 17.919 1.00 95.88 1138 GLY A N 1
ATOM 8633 C CA . GLY A 1 1138 ? -24.628 -1.600 18.001 1.00 95.88 1138 GLY A CA 1
ATOM 8634 C C . GLY A 1 1138 ? -24.277 -2.790 17.109 1.00 95.88 1138 GLY A C 1
ATOM 8635 O O . GLY A 1 1138 ? -23.231 -2.828 16.464 1.00 95.88 1138 GLY A O 1
ATOM 8636 N N . GLY A 1 1139 ? -25.163 -3.789 17.086 1.00 93.81 1139 GLY A N 1
ATOM 8637 C CA . GLY A 1 1139 ? -24.977 -5.006 16.280 1.00 93.81 1139 GLY A CA 1
ATOM 8638 C C . GLY A 1 1139 ? -24.113 -6.093 16.935 1.00 93.81 1139 GLY A C 1
ATOM 8639 O O . GLY A 1 1139 ? -23.632 -6.989 16.242 1.00 93.81 1139 GLY A O 1
ATOM 8640 N N . SER A 1 1140 ? -23.929 -6.024 18.257 1.00 94.88 1140 SER A N 1
ATOM 8641 C CA . SER A 1 1140 ? -23.310 -7.085 19.063 1.00 94.88 1140 SER A CA 1
ATOM 8642 C C . SER A 1 1140 ? -24.380 -8.057 19.591 1.00 94.88 1140 SER A C 1
ATOM 8644 O O . SER A 1 1140 ? -25.358 -7.578 20.176 1.00 94.88 1140 SER A O 1
ATOM 8646 N N . PRO A 1 1141 ? -24.210 -9.390 19.451 1.00 93.12 1141 PRO A N 1
ATOM 8647 C CA . PRO A 1 1141 ? -25.138 -10.389 19.987 1.00 93.12 1141 PRO A CA 1
ATOM 8648 C C . PRO A 1 1141 ? -25.269 -10.352 21.513 1.00 93.12 1141 PRO A C 1
ATOM 8650 O O . PRO A 1 1141 ? -26.370 -10.498 22.035 1.00 93.12 1141 PRO A O 1
ATOM 8653 N N . ASP A 1 1142 ? -24.161 -10.103 22.217 1.00 91.38 1142 ASP A N 1
ATOM 8654 C CA . ASP A 1 1142 ? -24.125 -10.016 23.684 1.00 91.38 1142 ASP A CA 1
ATOM 8655 C C . ASP A 1 1142 ? -24.106 -8.563 24.185 1.00 91.38 1142 ASP A C 1
ATOM 8657 O O . ASP A 1 1142 ? -23.841 -8.308 25.361 1.00 91.38 1142 ASP A O 1
ATOM 8661 N N . ALA A 1 1143 ? -24.411 -7.599 23.304 1.00 93.19 1143 ALA A N 1
ATOM 8662 C CA . ALA A 1 1143 ? -24.451 -6.172 23.616 1.00 93.19 1143 ALA A 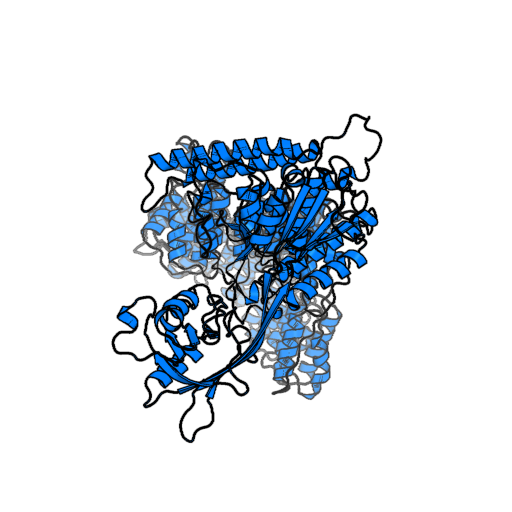CA 1
ATOM 8663 C C . ALA A 1 1143 ? -23.136 -5.658 24.244 1.00 93.19 1143 ALA A C 1
ATOM 8665 O O . ALA A 1 1143 ? -23.158 -4.883 25.202 1.00 93.19 1143 ALA A O 1
ATOM 8666 N N . ASN A 1 1144 ? -21.992 -6.120 23.724 1.00 91.38 1144 ASN A N 1
ATOM 8667 C CA . ASN A 1 1144 ? -20.668 -5.775 24.231 1.00 91.38 1144 ASN A CA 1
ATOM 8668 C C . ASN A 1 1144 ? -19.582 -5.754 23.132 1.00 91.38 1144 ASN A C 1
ATOM 8670 O O . ASN A 1 1144 ? -19.808 -6.169 21.999 1.00 91.38 1144 ASN A O 1
ATOM 8674 N N . GLU A 1 1145 ? -18.383 -5.270 23.467 1.00 88.00 1145 GLU A N 1
ATOM 8675 C CA . GLU A 1 1145 ? -17.310 -5.022 22.489 1.00 88.00 1145 GLU A CA 1
ATOM 8676 C C . GLU A 1 1145 ? -16.685 -6.306 21.907 1.00 88.00 1145 GLU A C 1
ATOM 8678 O O . GLU A 1 1145 ? -16.172 -6.283 20.790 1.00 88.00 1145 GLU A O 1
ATOM 8683 N N . TYR A 1 1146 ? -16.717 -7.427 22.635 1.00 89.94 1146 TYR A N 1
ATOM 8684 C CA . TYR A 1 1146 ? -15.965 -8.643 22.285 1.00 89.94 1146 TYR A CA 1
ATOM 8685 C C . TYR A 1 1146 ? -16.823 -9.722 21.616 1.00 89.94 1146 TYR A C 1
ATOM 8687 O O . TYR A 1 1146 ? -16.286 -10.752 21.194 1.00 89.94 1146 TYR A O 1
ATOM 8695 N N . SER A 1 1147 ? -18.131 -9.485 21.498 1.00 89.88 1147 SER A N 1
ATOM 8696 C CA . SER A 1 1147 ? -19.082 -10.387 20.856 1.00 89.88 1147 SER A CA 1
ATOM 8697 C C . SER A 1 1147 ? -19.575 -9.817 19.527 1.00 89.88 1147 SER A C 1
ATOM 8699 O O . SER A 1 1147 ? -20.213 -8.765 19.474 1.00 89.88 1147 SER A O 1
ATOM 8701 N N . GLY A 1 1148 ? -19.299 -10.550 18.452 1.00 91.31 1148 GLY A N 1
ATOM 8702 C CA . GLY A 1 1148 ? -19.656 -10.209 17.078 1.00 91.31 1148 GLY A CA 1
ATOM 8703 C C . GLY A 1 1148 ? -19.726 -11.458 16.199 1.00 91.31 1148 GLY A C 1
ATOM 8704 O O . GLY A 1 1148 ? -19.667 -12.591 16.690 1.00 91.31 1148 GLY A O 1
ATOM 8705 N N . ASP A 1 1149 ? -19.838 -11.264 14.888 1.00 92.12 1149 ASP A N 1
ATOM 8706 C CA . ASP A 1 1149 ? -19.854 -12.362 13.923 1.00 92.12 1149 ASP A CA 1
ATOM 8707 C C . ASP A 1 1149 ? -18.522 -13.137 13.918 1.00 92.12 1149 ASP A C 1
ATOM 8709 O O . ASP A 1 1149 ? -17.464 -12.630 14.278 1.00 92.12 1149 ASP A O 1
ATOM 8713 N N . VAL A 1 1150 ? -18.567 -14.403 13.500 1.00 87.50 1150 VAL A N 1
ATOM 8714 C CA . VAL A 1 1150 ? -17.513 -15.409 13.737 1.00 87.50 1150 VAL A CA 1
ATOM 8715 C C . VAL A 1 1150 ? -16.124 -15.011 13.217 1.00 87.50 1150 VAL A C 1
ATOM 8717 O O . VAL A 1 1150 ? -15.122 -15.464 13.773 1.00 87.50 1150 VAL A O 1
ATOM 8720 N N . ARG A 1 1151 ? -16.042 -14.213 12.146 1.00 84.75 1151 ARG A N 1
ATOM 8721 C CA . ARG A 1 1151 ? -14.782 -13.885 11.454 1.00 84.75 1151 ARG A CA 1
ATOM 8722 C C . ARG A 1 1151 ? -14.391 -12.420 11.606 1.00 84.75 1151 ARG A C 1
ATOM 8724 O O . ARG A 1 1151 ? -15.261 -11.562 11.713 1.00 84.75 1151 ARG A O 1
ATOM 8731 N N . PHE A 1 1152 ? -13.107 -12.107 11.510 1.00 86.56 1152 PHE A N 1
ATOM 8732 C CA . PHE A 1 1152 ? -12.698 -10.717 11.311 1.00 86.56 1152 PHE A CA 1
ATOM 8733 C C . PHE A 1 1152 ? -12.804 -10.303 9.836 1.00 86.56 1152 PHE A C 1
ATOM 8735 O O . PHE A 1 1152 ? -12.702 -11.137 8.936 1.00 86.56 1152 PHE A O 1
ATOM 8742 N N . MET A 1 1153 ? -13.051 -9.015 9.589 1.00 81.81 1153 MET A N 1
ATOM 8743 C CA . MET A 1 1153 ? -12.945 -8.385 8.271 1.00 81.81 1153 MET A CA 1
ATOM 8744 C C . MET A 1 1153 ? -11.845 -7.332 8.263 1.00 81.81 1153 MET A C 1
ATOM 8746 O O . MET A 1 1153 ? -11.567 -6.699 9.283 1.00 81.81 1153 MET A O 1
ATOM 8750 N N . ARG A 1 1154 ? -11.258 -7.157 7.079 1.00 79.19 1154 ARG A N 1
ATOM 8751 C CA . ARG A 1 1154 ? -10.264 -6.132 6.796 1.00 79.19 1154 ARG A CA 1
ATOM 8752 C C . ARG A 1 1154 ? -10.887 -4.741 6.823 1.00 79.19 1154 ARG A C 1
ATOM 8754 O O . ARG A 1 1154 ? -12.053 -4.582 6.456 1.00 79.19 1154 ARG A O 1
ATOM 8761 N N . ASP A 1 1155 ? -10.081 -3.752 7.181 1.00 85.25 1155 ASP A N 1
ATOM 8762 C CA . ASP A 1 1155 ? -10.473 -2.359 7.037 1.00 85.25 1155 ASP A CA 1
ATOM 8763 C C . ASP A 1 1155 ? -10.390 -1.904 5.567 1.00 85.25 1155 ASP A C 1
ATOM 8765 O O . ASP A 1 1155 ? -9.383 -2.110 4.882 1.00 85.25 1155 ASP A O 1
ATOM 8769 N N . GLU A 1 1156 ? -11.445 -1.245 5.085 1.00 84.25 1156 GLU A N 1
ATOM 8770 C CA . GLU A 1 1156 ? -11.530 -0.612 3.764 1.00 84.25 1156 GLU A CA 1
ATOM 8771 C C . GLU A 1 1156 ? -11.401 0.911 3.924 1.00 84.25 1156 GLU A C 1
ATOM 8773 O O . GLU A 1 1156 ? -12.366 1.677 3.877 1.00 84.25 1156 GLU A O 1
ATOM 8778 N N . LEU A 1 1157 ? -10.170 1.342 4.206 1.00 84.62 1157 LEU A N 1
ATOM 8779 C CA . LEU A 1 1157 ? -9.831 2.716 4.573 1.00 84.62 1157 LEU A CA 1
ATOM 8780 C C . LEU A 1 1157 ? -9.774 3.618 3.328 1.00 84.62 1157 LEU A C 1
ATOM 8782 O O . LEU A 1 1157 ? -8.717 3.849 2.738 1.00 84.62 1157 LEU A O 1
ATOM 8786 N N . GLY A 1 1158 ? -10.929 4.137 2.914 1.00 78.00 1158 GLY A N 1
ATOM 8787 C CA . GLY A 1 1158 ? -11.058 5.043 1.770 1.00 78.00 1158 GLY A CA 1
ATOM 8788 C C . GLY A 1 1158 ? -10.703 6.509 2.061 1.00 78.00 1158 GLY A C 1
ATOM 8789 O O . GLY A 1 1158 ? -10.044 6.851 3.047 1.00 78.00 1158 GLY A O 1
ATOM 8790 N N . ARG A 1 1159 ? -11.159 7.398 1.167 1.00 85.12 1159 ARG A N 1
ATOM 8791 C CA . ARG A 1 1159 ? -11.099 8.868 1.328 1.00 85.12 1159 ARG A CA 1
ATOM 8792 C C . ARG A 1 1159 ? -12.368 9.456 1.945 1.00 85.12 1159 ARG A C 1
ATOM 8794 O O . ARG A 1 1159 ? -12.417 10.657 2.203 1.00 85.12 1159 ARG A O 1
ATOM 8801 N N . VAL A 1 1160 ? -13.395 8.629 2.153 1.00 88.38 1160 VAL A N 1
ATOM 8802 C CA . VAL A 1 1160 ? -14.651 9.049 2.780 1.00 88.38 1160 VAL A CA 1
ATOM 8803 C C . VAL A 1 1160 ? -14.361 9.489 4.216 1.00 88.38 1160 VAL A C 1
ATOM 8805 O O . VAL A 1 1160 ? -13.845 8.688 4.994 1.00 88.38 1160 VAL A O 1
ATOM 8808 N N . PRO A 1 1161 ? -14.655 10.749 4.570 1.00 90.00 1161 PRO A N 1
ATOM 8809 C CA . PRO A 1 1161 ? -14.472 11.232 5.928 1.00 90.00 1161 PRO A CA 1
ATOM 8810 C C . PRO A 1 1161 ? -15.611 10.764 6.841 1.00 90.00 1161 PRO A C 1
ATOM 8812 O O . PRO A 1 1161 ? -16.754 10.619 6.404 1.00 90.00 1161 PRO A O 1
ATOM 8815 N N . HIS A 1 1162 ? -15.309 10.633 8.126 1.00 94.56 1162 HIS A N 1
ATOM 8816 C CA . HIS A 1 1162 ? -16.270 10.438 9.206 1.00 94.56 1162 HIS A CA 1
ATOM 8817 C C . HIS A 1 1162 ? -17.028 11.739 9.481 1.00 94.56 1162 HIS A C 1
ATOM 8819 O O . HIS A 1 1162 ? -16.653 12.543 10.336 1.00 94.56 1162 HIS A O 1
ATOM 8825 N N . LEU A 1 1163 ? -18.066 11.997 8.689 1.00 93.62 1163 LEU A N 1
ATOM 8826 C CA . LEU A 1 1163 ? -18.999 13.105 8.906 1.00 93.62 1163 LEU A CA 1
ATOM 8827 C C . LEU A 1 1163 ? -20.164 12.655 9.778 1.00 93.62 1163 LEU A C 1
ATOM 8829 O O . LEU A 1 1163 ? -20.451 11.464 9.865 1.00 93.62 1163 LEU A O 1
ATOM 8833 N N . ARG A 1 1164 ? -20.894 13.608 10.362 1.00 94.12 1164 ARG A N 1
ATOM 8834 C CA . ARG A 1 1164 ? -22.151 13.295 11.052 1.00 94.12 1164 ARG A CA 1
ATOM 8835 C C . ARG A 1 1164 ? -23.069 12.452 10.155 1.00 94.12 1164 ARG A C 1
ATOM 8837 O O . ARG A 1 1164 ? -23.399 12.859 9.043 1.00 94.12 1164 ARG A O 1
ATOM 8844 N N . GLY A 1 1165 ? -23.507 11.302 10.665 1.00 96.38 1165 GLY A N 1
ATOM 8845 C CA . GLY A 1 1165 ? -24.309 10.320 9.938 1.00 96.38 1165 GLY A CA 1
ATOM 8846 C C . GLY A 1 1165 ? -23.512 9.258 9.184 1.00 96.38 1165 GLY A C 1
ATOM 8847 O O . GLY A 1 1165 ? -24.130 8.354 8.623 1.00 96.38 1165 GLY A O 1
ATOM 8848 N N . ALA A 1 1166 ? -22.181 9.323 9.159 1.00 97.38 1166 ALA A N 1
ATOM 8849 C CA . ALA A 1 1166 ? -21.364 8.239 8.634 1.00 97.38 1166 ALA A CA 1
ATOM 8850 C C . ALA A 1 1166 ? -21.571 6.978 9.483 1.00 97.38 1166 ALA A C 1
ATOM 8852 O O . ALA A 1 1166 ? -21.633 7.034 10.714 1.00 97.38 1166 ALA A O 1
ATOM 8853 N N . VAL A 1 1167 ? -21.707 5.839 8.809 1.00 98.12 1167 VAL A N 1
ATOM 8854 C CA . VAL A 1 1167 ? -21.883 4.527 9.427 1.00 98.12 1167 VAL A CA 1
ATOM 8855 C C . VAL A 1 1167 ? -20.616 3.719 9.203 1.00 98.12 1167 VAL A C 1
ATOM 8857 O O . VAL A 1 1167 ? -20.242 3.423 8.060 1.00 98.12 1167 VAL A O 1
ATOM 8860 N N . GLY A 1 1168 ? -19.957 3.374 10.304 1.00 96.44 1168 GLY A N 1
ATOM 8861 C CA . GLY A 1 1168 ? -18.686 2.671 10.296 1.00 96.44 1168 GLY A CA 1
ATOM 8862 C C . GLY A 1 1168 ? -18.742 1.270 10.890 1.00 96.44 1168 GLY A C 1
ATOM 8863 O O . GLY A 1 1168 ? -19.700 0.901 11.572 1.00 96.44 1168 GLY A O 1
ATOM 8864 N N . ILE A 1 1169 ? -17.700 0.483 10.621 1.00 95.62 1169 ILE A N 1
ATOM 8865 C CA . ILE A 1 1169 ? -17.482 -0.831 11.241 1.00 95.62 1169 ILE A CA 1
ATOM 8866 C C . ILE A 1 1169 ? -16.653 -0.650 12.508 1.00 95.62 1169 ILE A C 1
ATOM 8868 O O . ILE A 1 1169 ? -15.565 -0.078 12.460 1.00 95.62 1169 ILE A O 1
ATOM 8872 N N . SER A 1 1170 ? -17.157 -1.146 13.638 1.00 93.69 1170 SER A N 1
ATOM 8873 C CA . SER A 1 1170 ? -16.399 -1.150 14.890 1.00 93.69 1170 SER A CA 1
ATOM 8874 C C . SER A 1 1170 ? -15.278 -2.187 14.827 1.00 93.69 1170 SER A C 1
ATOM 8876 O O . SER A 1 1170 ? -15.472 -3.296 14.325 1.00 93.69 1170 SER A O 1
ATOM 8878 N N . THR A 1 1171 ? -14.101 -1.818 15.328 1.00 92.00 1171 THR A N 1
ATOM 8879 C CA . THR A 1 1171 ? -12.905 -2.665 15.339 1.00 92.00 1171 THR A CA 1
ATOM 8880 C C . THR A 1 1171 ? -12.198 -2.567 16.690 1.00 92.00 1171 THR A C 1
ATOM 8882 O O . THR A 1 1171 ? -12.328 -1.574 17.407 1.00 92.00 1171 THR A O 1
ATOM 8885 N N . ARG A 1 1172 ? -11.428 -3.602 17.035 1.00 86.69 1172 ARG A N 1
ATOM 8886 C CA . ARG A 1 1172 ? -10.584 -3.693 18.244 1.00 86.69 1172 ARG A CA 1
ATOM 8887 C C . ARG A 1 1172 ? -9.091 -3.527 17.920 1.00 86.69 1172 ARG A C 1
ATOM 8889 O O . ARG A 1 1172 ? -8.217 -3.902 18.697 1.00 86.69 1172 ARG A O 1
ATOM 8896 N N . GLY A 1 1173 ? -8.796 -2.981 16.746 1.00 84.50 1173 GLY A N 1
ATOM 8897 C CA . GLY A 1 1173 ? -7.481 -2.988 16.115 1.00 84.50 1173 GLY A CA 1
ATOM 8898 C C . GLY A 1 1173 ? -7.620 -3.132 14.602 1.00 84.50 1173 GLY A C 1
ATOM 8899 O O . GLY A 1 1173 ? -8.699 -3.453 14.101 1.00 84.50 1173 GLY A O 1
ATOM 8900 N N . ARG A 1 1174 ? -6.530 -2.905 13.868 1.00 83.12 1174 ARG A N 1
ATOM 8901 C CA . ARG A 1 1174 ? -6.560 -2.984 12.403 1.00 83.12 1174 ARG A CA 1
ATOM 8902 C C . ARG A 1 1174 ? -7.002 -4.373 11.941 1.00 83.12 1174 ARG A C 1
ATOM 8904 O O . ARG A 1 1174 ? -6.495 -5.370 12.450 1.00 83.12 1174 ARG A O 1
ATOM 8911 N N . ASP A 1 1175 ? -7.910 -4.421 10.974 1.00 84.25 1175 ASP A N 1
ATOM 8912 C CA . ASP A 1 1175 ? -8.415 -5.648 10.350 1.00 84.25 1175 ASP A CA 1
ATOM 8913 C C . ASP A 1 1175 ? -9.121 -6.610 11.334 1.00 84.25 1175 ASP A C 1
ATOM 8915 O O . ASP A 1 1175 ? -9.017 -7.834 11.215 1.00 84.25 1175 ASP A O 1
ATOM 8919 N N . THR A 1 1176 ? -9.836 -6.060 12.326 1.00 88.12 1176 THR A N 1
ATOM 8920 C CA . THR A 1 1176 ? -10.585 -6.832 13.347 1.00 88.12 1176 THR A CA 1
ATOM 8921 C C . THR A 1 1176 ? -12.093 -6.563 13.358 1.00 88.12 1176 THR A C 1
ATOM 8923 O O . THR A 1 1176 ? -12.764 -6.827 14.356 1.00 88.12 1176 THR A O 1
ATOM 8926 N N . GLY A 1 1177 ? -12.661 -6.048 12.264 1.00 90.44 1177 GLY A N 1
ATOM 8927 C CA . GLY A 1 1177 ? -14.103 -5.797 12.198 1.00 90.44 1177 GLY A CA 1
ATOM 8928 C C . GLY A 1 1177 ? -14.917 -7.084 12.370 1.00 90.44 1177 GLY A C 1
ATOM 8929 O O . GLY A 1 1177 ? -14.645 -8.094 11.720 1.00 90.44 1177 GLY A O 1
ATOM 8930 N N . ASP A 1 1178 ? -15.936 -7.070 13.224 1.00 91.06 1178 ASP A N 1
ATOM 8931 C CA . ASP A 1 1178 ? -16.735 -8.256 13.572 1.00 91.06 1178 ASP A CA 1
ATOM 8932 C C . ASP A 1 1178 ? -18.242 -8.060 13.347 1.00 91.06 1178 ASP A C 1
ATOM 8934 O O . ASP A 1 1178 ? -19.072 -8.709 13.978 1.00 91.06 1178 ASP A O 1
ATOM 8938 N N . ALA A 1 1179 ? -18.589 -7.201 12.383 1.00 92.19 1179 ALA A N 1
ATOM 8939 C CA . ALA A 1 1179 ? -19.953 -6.843 11.981 1.00 92.19 1179 ALA A CA 1
ATOM 8940 C C . ALA A 1 1179 ? -20.733 -5.935 12.944 1.00 92.19 1179 ALA A C 1
ATOM 8942 O O . ALA A 1 1179 ? -21.865 -5.555 12.623 1.00 92.19 1179 ALA A O 1
ATOM 8943 N N . GLN A 1 1180 ? -20.135 -5.523 14.062 1.00 95.94 1180 GLN A N 1
ATOM 8944 C CA . GLN A 1 1180 ? -20.637 -4.390 14.830 1.00 95.94 1180 GLN A CA 1
ATOM 8945 C C . GLN A 1 1180 ? -20.532 -3.094 14.019 1.00 95.94 1180 GLN A C 1
ATOM 8947 O O . GLN A 1 1180 ? -19.542 -2.851 13.323 1.00 95.94 1180 GLN A O 1
ATOM 8952 N N . ILE A 1 1181 ? -21.554 -2.249 14.136 1.00 97.12 1181 ILE A N 1
ATOM 8953 C CA . ILE A 1 1181 ? -21.647 -0.972 13.425 1.00 97.12 1181 ILE A CA 1
ATOM 8954 C C . ILE A 1 1181 ? -21.693 0.186 14.415 1.00 97.12 1181 ILE A C 1
ATOM 8956 O O . ILE A 1 1181 ? -22.179 0.038 15.539 1.00 97.12 1181 ILE A O 1
ATOM 8960 N N . PHE A 1 1182 ? -21.238 1.354 13.984 1.00 97.75 1182 PHE A N 1
ATOM 8961 C CA . PHE A 1 1182 ? -21.475 2.604 14.693 1.00 97.75 1182 PHE A CA 1
ATOM 8962 C C . PHE A 1 1182 ? -21.983 3.691 13.750 1.00 97.75 1182 PHE A C 1
ATOM 8964 O O . PHE A 1 1182 ? -21.743 3.621 12.549 1.00 97.75 1182 PHE A O 1
ATOM 8971 N N . ILE A 1 1183 ? -22.692 4.679 14.297 1.00 98.25 1183 ILE A N 1
ATOM 8972 C CA . ILE A 1 1183 ? -23.149 5.873 13.579 1.00 98.25 1183 ILE A CA 1
ATOM 8973 C C . ILE A 1 1183 ? -22.566 7.107 14.264 1.00 98.25 1183 ILE A C 1
ATOM 8975 O O . ILE A 1 1183 ? -22.697 7.274 15.481 1.00 98.25 1183 ILE A O 1
ATOM 8979 N N . ASP A 1 1184 ? -21.938 7.964 13.468 1.00 98.06 1184 ASP A N 1
ATOM 8980 C CA . ASP A 1 1184 ? -21.294 9.189 13.923 1.00 98.06 1184 ASP A CA 1
ATOM 8981 C C . ASP A 1 1184 ? -22.328 10.274 14.244 1.00 98.06 1184 ASP A C 1
ATOM 8983 O O . ASP A 1 1184 ? -23.108 10.691 13.385 1.00 98.06 1184 ASP A O 1
ATOM 8987 N N . LEU A 1 1185 ? -22.320 10.774 15.483 1.00 96.62 1185 LEU A N 1
ATOM 8988 C CA . LEU A 1 1185 ? -23.209 11.862 15.917 1.00 96.62 1185 LEU A CA 1
ATOM 8989 C C . LEU A 1 1185 ? -22.692 13.245 15.493 1.00 96.62 1185 LEU A C 1
ATOM 8991 O O . LEU A 1 1185 ? -23.437 14.221 15.481 1.00 96.62 1185 LEU A O 1
ATOM 8995 N N . LEU A 1 1186 ? -21.407 13.339 15.148 1.00 95.31 1186 LEU A N 1
ATOM 8996 C CA . LEU A 1 1186 ? -20.695 14.559 14.767 1.00 95.31 1186 LEU A CA 1
ATOM 8997 C C . LEU A 1 1186 ? -19.683 14.248 13.660 1.00 95.31 1186 LEU A C 1
ATOM 8999 O O . LEU A 1 1186 ? -19.432 13.087 13.363 1.00 95.31 1186 LEU A O 1
ATOM 9003 N N . ASP A 1 1187 ? -19.043 15.274 13.104 1.00 94.75 1187 ASP A N 1
ATOM 9004 C CA . ASP A 1 1187 ? -17.840 15.094 12.296 1.00 94.75 1187 ASP A CA 1
ATOM 9005 C C . ASP A 1 1187 ? -16.696 14.641 13.218 1.00 94.75 1187 ASP A C 1
ATOM 9007 O O . ASP A 1 1187 ? -16.367 15.286 14.223 1.00 94.75 1187 ASP A O 1
ATOM 9011 N N . LEU A 1 1188 ? -16.085 13.509 12.881 1.00 94.44 1188 LEU A N 1
ATOM 9012 C CA . LEU A 1 1188 ? -15.078 12.825 13.680 1.00 94.44 1188 LEU A CA 1
ATOM 9013 C C . LEU A 1 1188 ? -13.804 12.579 12.863 1.00 94.44 1188 LEU A C 1
ATOM 9015 O O . LEU A 1 1188 ? -13.409 11.429 12.683 1.00 94.44 1188 LEU A O 1
ATOM 9019 N N . PRO A 1 1189 ? -13.061 13.637 12.475 1.00 91.69 1189 PRO A N 1
ATOM 9020 C CA . PRO A 1 1189 ? -11.821 13.511 11.693 1.00 91.69 1189 PRO A CA 1
ATOM 9021 C C . PRO A 1 1189 ? -10.737 12.673 12.389 1.00 91.69 1189 PRO A C 1
ATOM 9023 O O . PRO A 1 1189 ? -9.765 12.241 11.779 1.00 91.69 1189 PRO A O 1
ATOM 9026 N N . ARG A 1 1190 ? -10.894 12.410 13.691 1.00 90.56 1190 ARG A N 1
ATOM 9027 C CA . ARG A 1 1190 ? -10.034 11.494 14.447 1.00 90.56 1190 ARG A CA 1
ATOM 9028 C C . ARG A 1 1190 ? -10.244 10.010 14.139 1.00 90.56 1190 ARG A C 1
ATOM 9030 O O . ARG A 1 1190 ? -9.462 9.222 14.655 1.00 90.56 1190 ARG A O 1
ATOM 9037 N N . LEU A 1 1191 ? -11.318 9.653 13.437 1.00 93.06 1191 LEU A N 1
ATOM 9038 C CA . LEU A 1 1191 ? -11.602 8.294 12.972 1.00 93.06 1191 LEU A CA 1
ATOM 9039 C C . LEU A 1 1191 ? -11.220 8.106 11.494 1.00 93.06 1191 LEU A C 1
ATOM 9041 O O . LEU A 1 1191 ? -11.079 6.968 11.049 1.00 93.06 1191 LEU A O 1
ATOM 9045 N N . ASP A 1 1192 ? -11.019 9.203 10.749 1.00 89.94 1192 ASP A N 1
ATOM 9046 C CA . ASP A 1 1192 ? -10.602 9.177 9.344 1.00 89.94 1192 ASP A CA 1
ATOM 9047 C C . ASP A 1 1192 ? -9.361 8.302 9.158 1.00 89.94 1192 ASP A C 1
ATOM 9049 O O . ASP A 1 1192 ? -8.334 8.506 9.807 1.00 89.94 1192 ASP A O 1
ATOM 9053 N N . HIS A 1 1193 ? -9.452 7.369 8.208 1.00 85.62 1193 HIS A N 1
ATOM 9054 C CA . HIS A 1 1193 ? -8.387 6.429 7.850 1.00 85.62 1193 HIS A CA 1
ATOM 9055 C C . HIS A 1 1193 ? -7.974 5.445 8.958 1.00 85.62 1193 HIS A C 1
ATOM 9057 O O . HIS A 1 1193 ? -7.003 4.719 8.761 1.00 85.62 1193 HIS A O 1
ATOM 9063 N N . ASP A 1 1194 ? -8.714 5.383 10.067 1.00 87.00 1194 ASP A N 1
ATOM 9064 C CA . ASP A 1 1194 ? -8.556 4.370 11.118 1.00 87.00 1194 ASP A CA 1
ATOM 9065 C C . ASP A 1 1194 ? -9.751 3.398 11.157 1.00 87.00 1194 ASP A C 1
ATOM 9067 O O . ASP A 1 1194 ? -9.598 2.261 11.596 1.00 87.00 1194 ASP A O 1
ATOM 9071 N N . TYR A 1 1195 ? -10.925 3.820 10.669 1.00 92.06 1195 TYR A N 1
ATOM 9072 C CA . TYR A 1 1195 ? -12.139 3.003 10.611 1.00 92.06 1195 TYR A CA 1
ATOM 9073 C C . TYR A 1 1195 ? -12.759 3.010 9.209 1.00 92.06 1195 TYR A C 1
ATOM 9075 O O . TYR A 1 1195 ? -12.642 3.969 8.447 1.00 92.06 1195 TYR A O 1
ATOM 9083 N N . THR A 1 1196 ? -13.427 1.910 8.860 1.00 92.69 1196 THR A N 1
ATOM 9084 C CA . THR A 1 1196 ? -14.135 1.769 7.579 1.00 92.69 1196 THR A CA 1
ATOM 9085 C C . THR A 1 1196 ? -15.469 2.504 7.636 1.00 92.69 1196 THR A C 1
ATOM 9087 O O . THR A 1 1196 ? -16.279 2.177 8.501 1.00 92.69 1196 THR A O 1
ATOM 9090 N N . VAL A 1 1197 ? -15.741 3.406 6.687 1.00 95.31 1197 VAL A N 1
ATOM 9091 C CA . VAL A 1 1197 ? -17.078 3.985 6.449 1.00 95.31 1197 VAL A CA 1
ATOM 9092 C C . VAL A 1 1197 ? -17.733 3.249 5.287 1.00 95.31 1197 VAL A C 1
ATOM 9094 O O . VAL A 1 1197 ? -17.241 3.308 4.161 1.00 95.31 1197 VAL A O 1
ATOM 9097 N N . PHE A 1 1198 ? -18.850 2.565 5.541 1.00 95.25 1198 PHE A N 1
ATOM 9098 C CA . PHE A 1 1198 ? -19.526 1.748 4.524 1.00 95.25 1198 PHE A CA 1
ATOM 9099 C C . PHE A 1 1198 ? -20.934 2.234 4.173 1.00 95.25 1198 PHE A C 1
ATOM 9101 O O . PHE A 1 1198 ? -21.512 1.761 3.193 1.00 95.25 1198 PHE A O 1
ATOM 9108 N N . ALA A 1 1199 ? -21.500 3.169 4.939 1.00 97.00 1199 ALA A N 1
ATOM 9109 C CA . ALA A 1 1199 ? -22.785 3.781 4.629 1.00 97.00 1199 ALA A CA 1
ATOM 9110 C C . ALA A 1 1199 ? -22.903 5.205 5.192 1.00 97.00 1199 ALA A C 1
ATOM 9112 O O . ALA A 1 1199 ? -22.139 5.587 6.073 1.00 97.00 1199 ALA A O 1
ATOM 9113 N N . ASN A 1 1200 ? -23.884 5.968 4.710 1.00 96.88 1200 ASN A N 1
ATOM 9114 C CA . ASN A 1 1200 ? -24.275 7.267 5.263 1.00 96.88 1200 ASN A CA 1
ATOM 9115 C C . ASN A 1 1200 ? -25.766 7.281 5.593 1.00 96.88 1200 ASN A C 1
ATOM 9117 O O . ASN A 1 1200 ? -26.582 6.788 4.815 1.00 96.88 1200 ASN A O 1
ATOM 9121 N N . VAL A 1 1201 ? -26.142 7.899 6.709 1.00 97.25 1201 VAL A N 1
ATOM 9122 C CA . VAL A 1 1201 ? -27.543 8.185 7.023 1.00 97.25 1201 VAL A CA 1
ATOM 9123 C C . VAL A 1 1201 ? -28.050 9.291 6.095 1.00 97.25 1201 VAL A C 1
ATOM 9125 O O . VAL A 1 1201 ? -27.527 10.402 6.081 1.00 97.25 1201 VAL A O 1
ATOM 9128 N N . THR A 1 1202 ? -29.100 8.989 5.338 1.00 95.31 1202 THR A N 1
ATOM 9129 C CA . THR A 1 1202 ? -29.761 9.919 4.405 1.00 95.31 1202 THR A CA 1
ATOM 9130 C C . THR A 1 1202 ? -31.082 10.463 4.948 1.00 95.31 1202 THR A C 1
ATOM 9132 O O . THR A 1 1202 ? -31.494 11.557 4.565 1.00 95.31 1202 THR A O 1
ATOM 9135 N N . ALA A 1 1203 ? -31.725 9.744 5.875 1.00 94.94 1203 ALA A N 1
ATOM 9136 C CA . ALA A 1 1203 ? -32.898 10.200 6.617 1.00 94.94 1203 ALA A CA 1
ATOM 9137 C C . ALA A 1 1203 ? -32.942 9.569 8.020 1.00 94.94 1203 ALA A C 1
ATOM 9139 O O . ALA A 1 1203 ? -32.493 8.437 8.207 1.00 94.94 1203 ALA A O 1
ATOM 9140 N N . GLY A 1 1204 ? -33.501 10.296 8.995 1.00 95.38 1204 GLY A N 1
ATOM 9141 C CA . GLY A 1 1204 ? -33.592 9.859 10.395 1.00 95.38 1204 GLY A CA 1
ATOM 9142 C C . GLY A 1 1204 ? -32.404 10.264 11.277 1.00 95.38 1204 GLY A C 1
ATOM 9143 O O . GLY A 1 1204 ? -32.163 9.625 12.296 1.00 95.38 1204 GLY A O 1
ATOM 9144 N N . LEU A 1 1205 ? -31.639 11.300 10.905 1.00 93.81 1205 LEU A N 1
ATOM 9145 C CA . LEU A 1 1205 ? -30.539 11.825 11.734 1.00 93.81 1205 LEU A CA 1
ATOM 9146 C C . LEU A 1 1205 ? -31.022 12.397 13.075 1.00 93.81 1205 LEU A C 1
ATOM 9148 O O . LEU A 1 1205 ? -30.353 12.251 14.088 1.00 93.81 1205 LEU A O 1
ATOM 9152 N N . ASP A 1 1206 ? -32.191 13.026 13.082 1.00 92.06 1206 ASP A N 1
ATOM 9153 C CA . ASP A 1 1206 ? -32.877 13.487 14.287 1.00 92.06 1206 ASP A CA 1
ATOM 9154 C C . ASP A 1 1206 ? -33.228 12.324 15.224 1.00 92.06 1206 ASP A C 1
ATOM 9156 O O . ASP A 1 1206 ? -33.047 12.437 16.433 1.00 92.06 1206 ASP A O 1
ATOM 9160 N N . LEU A 1 1207 ? -33.661 11.184 14.676 1.00 94.50 1207 LEU A N 1
ATOM 9161 C CA . LEU A 1 1207 ? -33.879 9.963 15.454 1.00 94.50 1207 LEU A CA 1
ATOM 9162 C C . LEU A 1 1207 ? -32.560 9.414 16.015 1.00 94.50 1207 LEU A C 1
ATOM 9164 O O . LEU A 1 1207 ? -32.508 9.050 17.186 1.00 94.50 1207 LEU A O 1
ATOM 9168 N N . VAL A 1 1208 ? -31.499 9.385 15.200 1.00 95.94 1208 VAL A N 1
ATOM 9169 C CA . VAL A 1 1208 ? -30.156 8.935 15.609 1.00 95.94 1208 VAL A CA 1
ATOM 9170 C C . VAL A 1 1208 ? -29.642 9.724 16.815 1.00 95.94 1208 VAL A C 1
ATOM 9172 O O . VAL A 1 1208 ? -29.144 9.114 17.758 1.00 95.94 1208 VAL A O 1
ATOM 9175 N N . ASP A 1 1209 ? -29.822 11.048 16.832 1.00 94.44 1209 ASP A N 1
ATOM 9176 C CA . ASP A 1 1209 ? -29.391 11.899 17.950 1.00 94.44 1209 ASP A CA 1
ATOM 9177 C C . ASP A 1 1209 ? -30.085 11.562 19.284 1.00 94.44 1209 ASP A C 1
ATOM 9179 O O . ASP A 1 1209 ? -29.561 11.876 20.353 1.00 94.44 1209 ASP A O 1
ATOM 9183 N N . HIS A 1 1210 ? -31.268 10.942 19.225 1.00 93.25 1210 HIS A N 1
ATOM 9184 C CA . HIS A 1 1210 ? -32.095 10.600 20.385 1.00 93.25 1210 HIS A CA 1
ATOM 9185 C C . HIS A 1 1210 ? -32.054 9.109 20.738 1.00 93.25 1210 HIS A C 1
ATOM 9187 O O . HIS A 1 1210 ? -32.748 8.684 21.663 1.00 93.25 1210 HIS A O 1
ATOM 9193 N N . ILE A 1 1211 ? -31.247 8.304 20.037 1.00 93.38 1211 ILE A N 1
ATOM 9194 C CA . ILE A 1 1211 ? -31.048 6.903 20.404 1.00 93.38 1211 ILE A CA 1
ATOM 9195 C C . ILE A 1 1211 ? -30.394 6.830 21.784 1.00 93.38 1211 ILE A C 1
ATOM 9197 O O . ILE A 1 1211 ? -29.330 7.397 22.028 1.00 93.38 1211 ILE A O 1
ATOM 9201 N N . LEU A 1 1212 ? -31.034 6.080 22.679 1.00 92.69 1212 LEU A N 1
ATOM 9202 C CA . LEU A 1 1212 ? -30.513 5.758 24.001 1.00 92.69 1212 LEU A CA 1
ATOM 9203 C C . LEU A 1 1212 ? -29.981 4.322 24.038 1.00 92.69 1212 LEU A C 1
ATOM 9205 O O . LEU A 1 1212 ? -30.300 3.494 23.180 1.00 92.69 1212 LEU A O 1
ATOM 9209 N N . GLU A 1 1213 ? -29.168 4.030 25.052 1.00 91.75 1213 GLU A N 1
ATOM 9210 C CA . GLU A 1 1213 ? -28.624 2.692 25.272 1.00 91.75 1213 GLU A CA 1
ATOM 9211 C C . GLU A 1 1213 ? -29.738 1.635 25.313 1.00 91.75 1213 GLU A C 1
ATOM 9213 O O . GLU A 1 1213 ? -30.784 1.824 25.933 1.00 91.75 1213 GLU A O 1
ATOM 9218 N N . GLY A 1 1214 ? -29.513 0.516 24.623 1.00 90.69 1214 GLY A N 1
ATOM 9219 C CA . GLY A 1 1214 ? -30.445 -0.604 24.534 1.00 90.69 1214 GLY A CA 1
ATOM 9220 C C . GLY A 1 1214 ? -31.568 -0.437 23.509 1.00 90.69 1214 GLY A C 1
ATOM 9221 O O . GLY A 1 1214 ? -32.410 -1.329 23.420 1.00 90.69 1214 GLY A O 1
ATOM 9222 N N . ALA A 1 1215 ? -31.581 0.636 22.709 1.00 92.56 1215 ALA A N 1
ATOM 9223 C CA . ALA A 1 1215 ? -32.500 0.754 21.576 1.00 92.56 1215 ALA A CA 1
ATOM 9224 C C . ALA A 1 1215 ? -32.356 -0.452 20.630 1.00 92.56 1215 ALA A C 1
ATOM 9226 O O . ALA A 1 1215 ? -31.245 -0.787 20.212 1.00 92.56 1215 ALA A O 1
ATOM 9227 N N . VAL A 1 1216 ? -33.476 -1.105 20.304 1.00 94.38 1216 VAL A N 1
ATOM 9228 C CA . VAL A 1 1216 ? -33.501 -2.392 19.591 1.00 94.38 1216 VAL A CA 1
ATOM 9229 C C . VAL A 1 1216 ? -33.714 -2.178 18.094 1.00 94.38 1216 VAL A C 1
ATOM 9231 O O . VAL A 1 1216 ? -34.671 -1.524 17.670 1.00 94.38 1216 VAL A O 1
ATOM 9234 N N . ILE A 1 1217 ? -32.855 -2.796 17.286 1.00 96.62 1217 ILE A N 1
ATOM 9235 C CA . ILE A 1 1217 ? -33.037 -2.936 15.844 1.00 96.62 1217 ILE A CA 1
ATOM 9236 C C . ILE A 1 1217 ? -34.073 -4.042 15.637 1.00 96.62 1217 ILE A C 1
ATOM 9238 O O . ILE A 1 1217 ? -33.807 -5.210 15.900 1.00 96.62 1217 ILE A O 1
ATOM 9242 N N . GLN A 1 1218 ? -35.280 -3.696 15.191 1.00 96.38 1218 GLN A N 1
ATOM 9243 C CA . GLN A 1 1218 ? -36.315 -4.695 14.919 1.00 96.38 1218 GLN A CA 1
ATOM 9244 C C . GLN A 1 1218 ? -35.924 -5.557 13.722 1.00 96.38 1218 GLN A C 1
ATOM 9246 O O . GLN A 1 1218 ? -36.058 -6.776 13.773 1.00 96.38 1218 GLN A O 1
ATOM 9251 N N . LYS A 1 1219 ? -35.504 -4.900 12.636 1.00 96.44 1219 LYS A N 1
ATOM 9252 C CA . LYS A 1 1219 ? -35.002 -5.542 11.422 1.00 96.44 1219 LYS A CA 1
ATOM 9253 C C . LYS A 1 1219 ? -34.300 -4.552 10.506 1.00 96.44 1219 LYS A C 1
ATOM 9255 O O . LYS A 1 1219 ? -34.543 -3.344 10.580 1.00 96.44 1219 LYS A O 1
ATOM 9260 N N . ILE A 1 1220 ? -33.525 -5.081 9.567 1.00 97.56 1220 ILE A N 1
ATOM 9261 C CA . ILE A 1 1220 ? -32.933 -4.311 8.467 1.00 97.56 1220 ILE A CA 1
ATOM 9262 C C . ILE A 1 1220 ? -33.598 -4.701 7.144 1.00 97.56 1220 ILE A C 1
ATOM 9264 O O . ILE A 1 1220 ? -33.693 -5.877 6.801 1.00 97.56 1220 ILE A O 1
ATOM 9268 N N . VAL A 1 1221 ? -34.069 -3.705 6.392 1.00 96.25 1221 VAL A N 1
ATOM 9269 C CA . VAL A 1 1221 ? -34.656 -3.877 5.051 1.00 96.25 1221 VAL A CA 1
ATOM 9270 C C . VAL A 1 1221 ? -33.668 -3.367 4.006 1.00 96.25 1221 VAL A C 1
ATOM 9272 O O . VAL A 1 1221 ? -33.078 -2.312 4.209 1.00 96.25 1221 VAL A O 1
ATOM 9275 N N . LEU A 1 1222 ? -33.489 -4.101 2.907 1.00 94.56 1222 LEU A N 1
ATOM 9276 C CA . LEU A 1 1222 ? -32.510 -3.827 1.846 1.00 94.56 1222 LEU A CA 1
ATOM 9277 C C . LEU A 1 1222 ? -33.164 -3.452 0.514 1.00 94.56 1222 LEU A C 1
ATOM 9279 O O . LEU A 1 1222 ? -34.254 -4.006 0.237 1.00 94.56 1222 LEU A O 1
#